Protein 8HWU (pdb70)

Secondary structure (DSSP, 8-state):
--S----TTSEEEEEE-SS--BSS-SS-------EEEEEPPTTEEE-TTS-EEEGGG-

Radius of gyration: 11.94 Å; Cα contacts (8 Å, |Δi|>4): 91; chains: 1; bounding box: 34×22×26 Å

Sequence (58 aa):
GSMIRCPKDKIYKFCGSPCPPSCKDLTPNCIAVCKKGCFCRDGTVDNNHGKCVKKENCGSMIRCPKDKIYKFCGSPCPPSCKDLTPNCIAVCKKGCFCRDGTVDNNHGKCVKKENCGSMIRCPKDKIYKFCGSPCPPSCKDLTPNCIAVCKKGCFCRDGTVDNNHGKCVKKENCGSMIRCPKDKIYKFCGSPCPPSCKDLTPNCIAVCKKGCFCRDGTVDNNHGKCVKKENCGSMIRCPKDKIYKFCGSPCPPSCKDLTPNCIAVCKKGCFCRDGTVDNNHGKCVKKENCGSMIRCPKDKIYKFCGSPCPPSCKDLTPNCIAVCKKGCFCRDGTVDNNHGKCVKKENCGSMIRCPKDKIYKFCGSPCPPSCKDLTPNCIAVCKKGCFCRDGTVDNNHGKCVKKENCGSMIRCPKDKIYKFCGSPCPPSCKDLTPNCIAVCKKGCFCRDGTVDNNHGKCVKKENCGSMIRCPKDKIYKFCGSPCPPSCKDLTPNCIAVCKKGCFCRDGTVDNNHGKCVKKENCGSMIRCPKDKIYKFCGSPCPPSCKDLTPNCIAVCKKGCFCRDGTVDNNHGKCVKKENCGSMIRCPKDKIYKFCGSPCPPSCKDLTPNCIAVCKKGCFCRDGTVDNNHGKCVKKENCGSMIRCPKDKIYKFCGSPCPPSCKDLTPNCIAVCKKGCFCRDGTVDNNHGKCVKKENCGSMIRCPKDKIYKFCGSPCPPSCKDLTPNCIAVCKKGCFCRDGTVDNNHGKCVKKENCGSMIRCPKDKIYKFCGSPCPPSCKDLTPNCIAVCKKGCFCRDGTVDNNHGKCVKKENCGSMIRCPKDKIYKFCGSPCPPSCKDLTPNCIAVCKKGCFCRDGTVDNNHGKCVKKENCGSMIRCPKDKIYKFCGSPCPPSCKDLTPNCIAVCKKGCFCRDGTVDNNHGKCVKKENCGSMIRCPKDKIYKFCGSPCPPSCKDLTPNCIAVCKKGCFCRDGTVDNNHGKCVKKENCGSMIRCPKDKIYKFCGSPCPPSCKDLTPNCIAVCKKGCFCRDGTVDNNHGKCVKKENCGSMIRCPKDKIYKFCGSPCPPSCKDLTPNCIAVCKKGCFCRDGTVDNNHGKCVKKENCGSMIRCPKDKIYKFCGSPCPPSCKDLTPNCIAVCKKGCFCRDGTVDNNHGKCVKKENC

Structure (mmCIF, N/CA/C/O backbone):
data_8HWU
#
_entry.id   8HWU
#
loop_
_atom_site.group_PDB
_atom_site.id
_atom_site.type_symbol
_atom_site.label_atom_id
_atom_site.label_alt_id
_atom_site.label_comp_id
_atom_site.label_asym_id
_atom_site.label_entity_id
_atom_site.label_seq_id
_atom_site.pdbx_PDB_ins_code
_atom_site.Cartn_x
_atom_site.Cartn_y
_atom_site.Cartn_z
_atom_site.occupancy
_atom_site.B_iso_or_equiv
_atom_site.auth_seq_id
_atom_site.auth_comp_id
_atom_site.auth_asym_id
_atom_site.auth_atom_id
_atom_site.pdbx_PDB_model_num
ATOM 1 N N . GLY A 1 1 ? 0.545 9.668 -3.592 1.00 0.00 1 GLY A N 1
ATOM 2 C CA . GLY A 1 1 ? 1.340 9.198 -4.744 1.00 0.00 1 GLY A CA 1
ATOM 3 C C . GLY A 1 1 ? 1.937 7.832 -4.494 1.00 0.00 1 GLY A C 1
ATOM 4 O O . GLY A 1 1 ? 1.586 7.176 -3.512 1.00 0.00 1 GLY A O 1
ATOM 10 N N . SER A 1 2 ? 2.842 7.408 -5.386 1.00 0.00 2 SER A N 1
ATOM 11 C CA . SER A 1 2 ? 3.519 6.106 -5.300 1.00 0.00 2 SER A CA 1
ATOM 12 C C . SER A 1 2 ? 2.550 4.939 -5.548 1.00 0.00 2 SER A C 1
ATOM 13 O O . SER A 1 2 ? 2.615 4.278 -6.584 1.00 0.00 2 SER A O 1
ATOM 21 N N . MET A 1 3 ? 1.650 4.706 -4.611 1.00 0.00 3 MET A N 1
ATOM 22 C CA . MET A 1 3 ? 0.691 3.629 -4.731 1.00 0.00 3 MET A CA 1
ATOM 23 C C . MET A 1 3 ? -0.465 4.050 -5.626 1.00 0.00 3 MET A C 1
ATOM 24 O O . MET A 1 3 ? -1.117 5.067 -5.382 1.00 0.00 3 MET A O 1
ATOM 38 N N . ILE A 1 4 ? -0.704 3.281 -6.669 1.00 0.00 4 ILE A N 1
ATOM 39 C CA . ILE A 1 4 ? -1.781 3.574 -7.594 1.00 0.00 4 ILE A CA 1
ATOM 40 C C . ILE A 1 4 ? -3.123 3.051 -7.064 1.00 0.00 4 ILE A C 1
ATOM 41 O O . ILE A 1 4 ? -3.320 1.841 -6.895 1.00 0.00 4 ILE A O 1
ATOM 57 N N . ARG A 1 5 ? -4.026 3.969 -6.775 1.00 0.00 5 ARG A N 1
ATOM 58 C CA . ARG A 1 5 ? -5.347 3.616 -6.296 1.00 0.00 5 ARG A CA 1
ATOM 59 C C . ARG A 1 5 ? -6.385 4.501 -6.967 1.00 0.00 5 ARG A C 1
ATOM 60 O O . ARG A 1 5 ? -6.368 5.717 -6.814 1.00 0.00 5 ARG A O 1
ATOM 81 N N . CYS A 1 6 ? -7.264 3.884 -7.718 1.00 0.00 6 CYS A N 1
ATOM 82 C CA . CYS A 1 6 ? -8.296 4.597 -8.453 1.00 0.00 6 CYS A CA 1
ATOM 83 C C . CYS A 1 6 ? -9.540 4.799 -7.581 1.00 0.00 6 CYS A C 1
ATOM 84 O O . CYS A 1 6 ? -9.629 4.222 -6.494 1.00 0.00 6 CYS A O 1
ATOM 91 N N . PRO A 1 7 ? -10.492 5.669 -8.023 1.00 0.00 7 PRO A N 1
ATOM 92 C CA . PRO A 1 7 ? -11.763 5.906 -7.326 1.00 0.00 7 PRO A CA 1
ATOM 93 C C . PRO A 1 7 ? -12.424 4.619 -6.814 1.00 0.00 7 PRO A C 1
ATOM 94 O O . PRO A 1 7 ? -12.450 3.596 -7.507 1.00 0.00 7 PRO A O 1
ATOM 105 N N . LYS A 1 8 ? -12.972 4.705 -5.609 1.00 0.00 8 LYS A N 1
ATOM 106 C CA . LYS A 1 8 ? -13.634 3.583 -4.930 1.00 0.00 8 LYS A CA 1
ATOM 107 C C . LYS A 1 8 ? -14.859 3.084 -5.717 1.00 0.00 8 LYS A C 1
ATOM 108 O O . LYS A 1 8 ? -15.345 1.971 -5.500 1.00 0.00 8 LYS A O 1
ATOM 127 N N . ASP A 1 9 ? -15.352 3.915 -6.624 1.00 0.00 9 ASP A N 1
ATOM 128 C CA . ASP A 1 9 ? -16.517 3.566 -7.439 1.00 0.00 9 ASP A CA 1
ATOM 129 C C . ASP A 1 9 ? -16.157 2.525 -8.511 1.00 0.00 9 ASP A C 1
ATOM 130 O O . ASP A 1 9 ? -17.040 1.904 -9.116 1.00 0.00 9 ASP A O 1
ATOM 139 N N . LYS A 1 10 ? -14.864 2.319 -8.723 1.00 0.00 10 LYS A N 1
ATOM 140 C CA . LYS A 1 10 ? -14.390 1.359 -9.710 1.00 0.00 10 LYS A CA 1
ATOM 141 C C . LYS A 1 10 ? -13.571 0.265 -9.033 1.00 0.00 10 LYS A C 1
ATOM 142 O O . LYS A 1 10 ? -13.226 0.380 -7.858 1.00 0.00 10 LYS A O 1
ATOM 161 N N . ILE A 1 11 ? -13.257 -0.785 -9.774 1.00 0.00 11 ILE A N 1
ATOM 162 C CA . ILE A 1 11 ? -12.512 -1.911 -9.224 1.00 0.00 11 ILE A CA 1
ATOM 163 C C . ILE A 1 11 ? -11.203 -2.127 -9.974 1.00 0.00 11 ILE A C 1
ATOM 164 O O . ILE A 1 11 ? -11.000 -1.577 -11.057 1.00 0.00 11 ILE A O 1
ATOM 180 N N . TYR A 1 12 ? -10.324 -2.927 -9.402 1.00 0.00 12 TYR A N 1
ATOM 181 C CA . TYR A 1 12 ? -9.024 -3.189 -9.998 1.00 0.00 12 TYR A CA 1
ATOM 182 C C . TYR A 1 12 ? -8.974 -4.610 -10.563 1.00 0.00 12 TYR A C 1
ATOM 183 O O . TYR A 1 12 ? -9.428 -5.559 -9.921 1.00 0.00 12 TYR A O 1
ATOM 201 N N . LYS A 1 13 ? -8.428 -4.745 -11.761 1.00 0.00 13 LYS A N 1
ATOM 202 C CA . LYS A 1 13 ? -8.305 -6.042 -12.418 1.00 0.00 13 LYS A CA 1
ATOM 203 C C . LYS A 1 13 ? -6.895 -6.226 -12.956 1.00 0.00 13 LYS A C 1
ATOM 204 O O . LYS A 1 13 ? -6.191 -5.250 -13.220 1.00 0.00 13 LYS A O 1
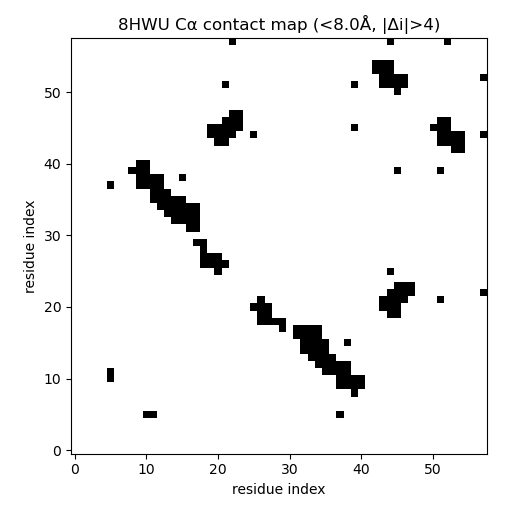ATOM 223 N N . PHE A 1 14 ? -6.485 -7.471 -13.102 1.00 0.00 14 PHE A N 1
ATOM 224 C CA . PHE A 1 14 ? -5.185 -7.787 -13.674 1.00 0.00 14 PHE A CA 1
ATOM 225 C C . PHE A 1 14 ? -5.362 -8.233 -15.111 1.00 0.00 14 PHE A C 1
ATOM 226 O O . PHE A 1 14 ? -4.463 -8.104 -15.938 1.00 0.00 14 PHE A O 1
ATOM 243 N N . CYS A 1 15 ? -6.530 -8.763 -15.395 1.00 0.00 15 CYS A N 1
ATOM 244 C CA . CYS A 1 15 ? -6.889 -9.154 -16.731 1.00 0.00 15 CYS A CA 1
ATOM 245 C C . CYS A 1 15 ? -8.303 -8.708 -17.013 1.00 0.00 15 CYS A C 1
ATOM 246 O O . CYS A 1 15 ? -9.263 -9.249 -16.455 1.00 0.00 15 CYS A O 1
ATOM 253 N N . GLY A 1 16 ? -8.432 -7.720 -17.857 1.00 0.00 16 GLY A N 1
ATOM 254 C CA . GLY A 1 16 ? -9.724 -7.220 -18.200 1.00 0.00 16 GLY A CA 1
ATOM 255 C C . GLY A 1 16 ? -9.820 -6.934 -19.663 1.00 0.00 16 GLY A C 1
ATOM 256 O O . GLY A 1 16 ? -8.793 -6.799 -20.344 1.00 0.00 16 GLY A O 1
ATOM 260 N N . SER A 1 17 ? -11.037 -6.866 -20.153 1.00 0.00 17 SER A N 1
ATOM 261 C CA . SER A 1 17 ? -11.291 -6.609 -21.547 1.00 0.00 17 SER A CA 1
ATOM 262 C C . SER A 1 17 ? -10.932 -5.173 -21.908 1.00 0.00 17 SER A C 1
ATOM 263 O O . SER A 1 17 ? -11.316 -4.235 -21.204 1.00 0.00 17 SER A O 1
ATOM 271 N N . PRO A 1 18 ? -10.190 -4.981 -23.010 1.00 0.00 18 PRO A N 1
ATOM 272 C CA . PRO A 1 18 ? -9.809 -3.649 -23.477 1.00 0.00 18 PRO A CA 1
ATOM 273 C C . PRO A 1 18 ? -11.005 -2.889 -24.039 1.00 0.00 18 PRO A C 1
ATOM 274 O O . PRO A 1 18 ? -10.936 -1.683 -24.275 1.00 0.00 18 PRO A O 1
ATOM 285 N N . CYS A 1 19 ? -12.101 -3.603 -24.240 1.00 0.00 19 CYS A N 1
ATOM 286 C CA . CYS A 1 19 ? -13.311 -3.014 -24.768 1.00 0.00 19 CYS A CA 1
ATOM 287 C C . CYS A 1 19 ? -14.502 -3.331 -23.872 1.00 0.00 19 CYS A C 1
ATOM 288 O O . CYS A 1 19 ? -15.176 -4.344 -24.060 1.00 0.00 19 CYS A O 1
ATOM 295 N N . PRO A 1 20 ? -14.757 -2.496 -22.863 1.00 0.00 20 PRO A N 1
ATOM 296 C CA . PRO A 1 20 ? -15.896 -2.676 -21.979 1.00 0.00 20 PRO A CA 1
ATOM 297 C C . PRO A 1 20 ? -17.173 -2.119 -22.610 1.00 0.00 20 PRO A C 1
ATOM 298 O O . PRO A 1 20 ? -17.105 -1.223 -23.471 1.00 0.00 20 PRO A O 1
ATOM 309 N N . PRO A 1 21 ? -18.352 -2.651 -22.218 1.00 0.00 21 PRO A N 1
ATOM 310 C CA . PRO A 1 21 ? -19.641 -2.167 -22.725 1.00 0.00 21 PRO A CA 1
ATOM 311 C C . PRO A 1 21 ? -19.770 -0.665 -22.525 1.00 0.00 21 PRO A C 1
ATOM 312 O O . PRO A 1 21 ? -19.368 -0.129 -21.488 1.00 0.00 21 PRO A O 1
ATOM 323 N N . SER A 1 22 ? -20.314 0.017 -23.502 1.00 0.00 22 SER A N 1
ATOM 324 C CA . SER A 1 22 ? -20.415 1.447 -23.420 1.00 0.00 22 SER A CA 1
ATOM 325 C C . SER A 1 22 ? -21.645 1.958 -24.133 1.00 0.00 22 SER A C 1
ATOM 326 O O . SER A 1 22 ? -22.299 1.220 -24.863 1.00 0.00 22 SER A O 1
ATOM 334 N N . CYS A 1 23 ? -21.952 3.224 -23.916 1.00 0.00 23 CYS A N 1
ATOM 335 C CA . CYS A 1 23 ? -23.067 3.863 -24.584 1.00 0.00 23 CYS A CA 1
ATOM 336 C C . CYS A 1 23 ? -22.705 4.136 -26.035 1.00 0.00 23 CYS A C 1
ATOM 337 O O . CYS A 1 23 ? -23.574 4.250 -26.896 1.00 0.00 23 CYS A O 1
ATOM 344 N N . LYS A 1 24 ? -21.404 4.230 -26.301 1.00 0.00 24 LYS A N 1
ATOM 345 C CA . LYS A 1 24 ? -20.930 4.454 -27.650 1.00 0.00 24 LYS A CA 1
ATOM 346 C C . LYS A 1 24 ? -21.012 3.146 -28.438 1.00 0.00 24 LYS A C 1
ATOM 347 O O . LYS A 1 24 ? -21.445 3.126 -29.586 1.00 0.00 24 LYS A O 1
ATOM 366 N N . ASP A 1 25 ? -20.611 2.058 -27.794 1.00 0.00 25 ASP A N 1
ATOM 367 C CA . ASP A 1 25 ? -20.641 0.738 -28.393 1.00 0.00 25 ASP A CA 1
ATOM 368 C C . ASP A 1 25 ? -20.945 -0.295 -27.315 1.00 0.00 25 ASP A C 1
ATOM 369 O O . ASP A 1 25 ? -20.147 -0.494 -26.389 1.00 0.00 25 ASP A O 1
ATOM 378 N N . LEU A 1 26 ? -22.097 -0.929 -27.417 1.00 0.00 26 LEU A N 1
ATOM 379 C CA . LEU A 1 26 ? -22.522 -1.908 -26.423 1.00 0.00 26 LEU A CA 1
ATOM 380 C C . LEU A 1 26 ? -21.663 -3.172 -26.460 1.00 0.00 26 LEU A C 1
ATOM 381 O O . LEU A 1 26 ? -21.546 -3.878 -25.459 1.00 0.00 26 LEU A O 1
ATOM 397 N N . THR A 1 27 ? -21.064 -3.457 -27.602 1.00 0.00 27 THR A N 1
ATOM 398 C CA . THR A 1 27 ? -20.214 -4.629 -27.736 1.00 0.00 27 THR A CA 1
ATOM 399 C C . THR A 1 27 ? -19.138 -4.402 -28.797 1.00 0.00 27 THR A C 1
ATOM 400 O O . THR A 1 27 ? -19.324 -4.738 -29.972 1.00 0.00 27 THR A O 1
ATOM 411 N N . PRO A 1 28 ? -18.010 -3.795 -28.408 1.00 0.00 28 PRO A N 1
ATOM 412 C CA . PRO A 1 28 ? -16.915 -3.537 -29.324 1.00 0.00 28 PRO A CA 1
ATOM 413 C C . PRO A 1 28 ? -16.064 -4.783 -29.535 1.00 0.00 28 PRO A C 1
ATOM 414 O O . PRO A 1 28 ? -15.766 -5.516 -28.585 1.00 0.00 28 PRO A O 1
ATOM 425 N N . ASN A 1 29 ? -15.680 -5.025 -30.771 1.00 0.00 29 ASN A N 1
ATOM 426 C CA . ASN A 1 29 ? -14.887 -6.192 -31.099 1.00 0.00 29 ASN A CA 1
ATOM 427 C C . ASN A 1 29 ? -13.399 -5.883 -31.067 1.00 0.00 29 ASN A C 1
ATOM 428 O O . ASN A 1 29 ? -12.926 -4.980 -31.766 1.00 0.00 29 ASN A O 1
ATOM 439 N N . CYS A 1 30 ? -12.676 -6.616 -30.252 1.00 0.00 30 CYS A N 1
ATOM 440 C CA . CYS A 1 30 ? -11.234 -6.480 -30.157 1.00 0.00 30 CYS A CA 1
ATOM 441 C C . CYS A 1 30 ? -10.632 -7.772 -29.639 1.00 0.00 30 CYS A C 1
ATOM 442 O O . CYS A 1 30 ? -11.329 -8.576 -29.010 1.00 0.00 30 CYS A O 1
ATOM 449 N N . ILE A 1 31 ? -9.354 -7.981 -29.906 1.00 0.00 31 ILE A N 1
ATOM 450 C CA . ILE A 1 31 ? -8.677 -9.186 -29.469 1.00 0.00 31 ILE A CA 1
ATOM 451 C C . ILE A 1 31 ? -8.644 -9.267 -27.939 1.00 0.00 31 ILE A C 1
ATOM 452 O O . ILE A 1 31 ? -8.461 -8.257 -27.249 1.00 0.00 31 ILE A O 1
ATOM 468 N N . ALA A 1 32 ? -8.856 -10.460 -27.419 1.00 0.00 32 ALA A N 1
ATOM 469 C CA . ALA A 1 32 ? -8.853 -10.677 -25.993 1.00 0.00 32 ALA A CA 1
ATOM 470 C C . ALA A 1 32 ? -7.440 -10.640 -25.447 1.00 0.00 32 ALA A C 1
ATOM 471 O O . ALA A 1 32 ? -6.643 -11.559 -25.672 1.00 0.00 32 ALA A O 1
ATOM 478 N N . VAL A 1 33 ? -7.126 -9.567 -24.764 1.00 0.00 33 VAL A N 1
ATOM 479 C CA . VAL A 1 33 ? -5.833 -9.398 -24.147 1.00 0.00 33 VAL A CA 1
ATOM 480 C C . VAL A 1 33 ? -6.014 -8.996 -22.689 1.00 0.00 33 VAL A C 1
ATOM 481 O O . VAL A 1 33 ? -6.922 -8.228 -22.357 1.00 0.00 33 VAL A O 1
ATOM 494 N N . CYS A 1 34 ? -5.189 -9.536 -21.823 1.00 0.00 34 CYS A N 1
ATOM 495 C CA . CYS A 1 34 ? -5.280 -9.223 -20.417 1.00 0.00 34 CYS A CA 1
ATOM 496 C C . CYS A 1 34 ? -4.542 -7.947 -20.090 1.00 0.00 34 CYS A C 1
ATOM 497 O O . CYS A 1 34 ? -3.314 -7.912 -20.086 1.00 0.00 34 CYS A O 1
ATOM 504 N N . LYS A 1 35 ? -5.284 -6.892 -19.842 1.00 0.00 35 LYS A N 1
ATOM 505 C CA . LYS A 1 35 ? -4.684 -5.655 -19.409 1.00 0.00 35 LYS A CA 1
ATOM 506 C C . LYS A 1 35 ? -5.012 -5.424 -17.946 1.00 0.00 35 LYS A C 1
ATOM 507 O O . LYS A 1 35 ? -6.086 -5.813 -17.475 1.00 0.00 35 LYS A O 1
ATOM 526 N N . LYS A 1 36 ? -4.095 -4.807 -17.232 1.00 0.00 36 LYS A N 1
ATOM 527 C CA . LYS A 1 36 ? -4.266 -4.586 -15.809 1.00 0.00 36 LYS A CA 1
ATOM 528 C C . LYS A 1 36 ? -4.543 -3.128 -15.525 1.00 0.00 36 LYS A C 1
ATOM 529 O O . LYS A 1 36 ? -4.172 -2.253 -16.307 1.00 0.00 36 LYS A O 1
ATOM 548 N N . GLY A 1 37 ? -5.189 -2.867 -14.415 1.00 0.00 37 GLY A N 1
ATOM 549 C CA . GLY A 1 37 ? -5.512 -1.511 -14.057 1.00 0.00 37 GLY A CA 1
ATOM 550 C C . GLY A 1 37 ? -6.851 -1.416 -13.374 1.00 0.00 37 GLY A C 1
ATOM 551 O O . GLY A 1 37 ? -7.291 -2.369 -12.727 1.00 0.00 37 GLY A O 1
ATOM 555 N N . CYS A 1 38 ? -7.507 -0.289 -13.523 1.00 0.00 38 CYS A N 1
ATOM 556 C CA . CYS A 1 38 ? -8.792 -0.077 -12.889 1.00 0.00 38 CYS A CA 1
ATOM 557 C C . CYS A 1 38 ? -9.899 -0.070 -13.926 1.00 0.00 38 CYS A C 1
ATOM 558 O O . CYS A 1 38 ? -9.818 0.634 -14.932 1.00 0.00 38 CYS A O 1
ATOM 565 N N . PHE A 1 39 ? -10.934 -0.841 -13.675 1.00 0.00 39 PHE A N 1
ATOM 566 C CA . PHE A 1 39 ? -12.030 -0.974 -14.611 1.00 0.00 39 PHE A CA 1
ATOM 567 C C . PHE A 1 39 ? -13.352 -0.770 -13.905 1.00 0.00 39 PHE A C 1
ATOM 568 O O . PHE A 1 39 ? -13.419 -0.775 -12.673 1.00 0.00 39 PHE A O 1
ATOM 585 N N . CYS A 1 40 ? -14.394 -0.576 -14.674 1.00 0.00 40 CYS A N 1
ATOM 586 C CA . CYS A 1 40 ? -15.712 -0.375 -14.120 1.00 0.00 40 CYS A CA 1
ATOM 587 C C . CYS A 1 40 ? -16.327 -1.707 -13.719 1.00 0.00 40 CYS A C 1
ATOM 588 O O . CYS A 1 40 ? -15.892 -2.767 -14.181 1.00 0.00 40 CYS A O 1
ATOM 595 N N . ARG A 1 41 ? -17.317 -1.652 -12.852 1.00 0.00 41 ARG A N 1
ATOM 596 C CA . ARG A 1 41 ? -17.982 -2.849 -12.363 1.00 0.00 41 ARG A CA 1
ATOM 597 C C . ARG A 1 41 ? -18.832 -3.488 -13.450 1.00 0.00 41 ARG A C 1
ATOM 598 O O . ARG A 1 41 ? -19.222 -2.832 -14.419 1.00 0.00 41 ARG A O 1
ATOM 619 N N . ASP A 1 42 ? -19.123 -4.761 -13.287 1.00 0.00 42 ASP A N 1
ATOM 620 C CA . ASP A 1 42 ? -19.931 -5.480 -14.254 1.00 0.00 42 ASP A CA 1
ATOM 621 C C . ASP A 1 42 ? -21.367 -4.984 -14.221 1.00 0.00 42 ASP A C 1
ATOM 622 O O . ASP A 1 42 ? -21.959 -4.827 -13.148 1.00 0.00 42 ASP A O 1
ATOM 631 N N . GLY A 1 43 ? -21.915 -4.720 -15.388 1.00 0.00 43 GLY A N 1
ATOM 632 C CA . GLY A 1 43 ? -23.273 -4.247 -15.472 1.00 0.00 43 GLY A CA 1
ATOM 633 C C . GLY A 1 43 ? -23.349 -2.757 -15.707 1.00 0.00 43 GLY A C 1
ATOM 634 O O . GLY A 1 43 ? -24.443 -2.179 -15.732 1.00 0.00 43 GLY A O 1
ATOM 638 N N . THR A 1 44 ? -22.197 -2.128 -15.866 1.00 0.00 44 THR A N 1
ATOM 639 C CA . THR A 1 44 ? -22.150 -0.705 -16.122 1.00 0.00 44 THR A CA 1
ATOM 640 C C . THR A 1 44 ? -21.597 -0.434 -17.514 1.00 0.00 44 THR A C 1
ATOM 641 O O . THR A 1 44 ? -20.824 -1.232 -18.052 1.00 0.00 44 THR A O 1
ATOM 652 N N . VAL A 1 45 ? -22.008 0.671 -18.096 1.00 0.00 45 VAL A N 1
ATOM 653 C CA . VAL A 1 45 ? -21.564 1.049 -19.416 1.00 0.00 45 VAL A CA 1
ATOM 654 C C . VAL A 1 45 ? -20.762 2.342 -19.372 1.00 0.00 45 VAL A C 1
ATOM 655 O O . VAL A 1 45 ? -21.124 3.297 -18.674 1.00 0.00 45 VAL A O 1
ATOM 668 N N . ASP A 1 46 ? -19.670 2.355 -20.100 1.00 0.00 46 ASP A N 1
ATOM 669 C CA . ASP A 1 46 ? -18.794 3.517 -20.184 1.00 0.00 46 ASP A CA 1
ATOM 670 C C . ASP A 1 46 ? -19.384 4.567 -21.122 1.00 0.00 46 ASP A C 1
ATOM 671 O O . ASP A 1 46 ? -19.700 4.275 -22.275 1.00 0.00 46 ASP A O 1
ATOM 680 N N . ASN A 1 47 ? -19.558 5.773 -20.635 1.00 0.00 47 ASN A N 1
ATOM 681 C CA . ASN A 1 47 ? -20.090 6.829 -21.475 1.00 0.00 47 ASN A CA 1
ATOM 682 C C . ASN A 1 47 ? -18.967 7.689 -22.028 1.00 0.00 47 ASN A C 1
ATOM 683 O O . ASN A 1 47 ? -17.827 7.608 -21.568 1.00 0.00 47 ASN A O 1
ATOM 694 N N . ASN A 1 48 ? -19.296 8.526 -22.992 1.00 0.00 48 ASN A N 1
ATOM 695 C CA . ASN A 1 48 ? -18.310 9.373 -23.674 1.00 0.00 48 ASN A CA 1
ATOM 696 C C . ASN A 1 48 ? -17.817 10.524 -22.800 1.00 0.00 48 ASN A C 1
ATOM 697 O O . ASN A 1 48 ? -17.146 11.431 -23.282 1.00 0.00 48 ASN A O 1
ATOM 708 N N . HIS A 1 49 ? -18.150 10.489 -21.525 1.00 0.00 49 HIS A N 1
ATOM 709 C CA . HIS A 1 49 ? -17.701 11.513 -20.597 1.00 0.00 49 HIS A CA 1
ATOM 710 C C . HIS A 1 49 ? -16.530 11.009 -19.772 1.00 0.00 49 HIS A C 1
ATOM 711 O O . HIS A 1 49 ? -15.847 11.784 -19.111 1.00 0.00 49 HIS A O 1
ATOM 725 N N . GLY A 1 50 ? -16.297 9.705 -19.821 1.00 0.00 50 GLY A N 1
ATOM 726 C CA . GLY A 1 50 ? -15.190 9.123 -19.087 1.00 0.00 50 GLY A CA 1
ATOM 727 C C . GLY A 1 50 ? -15.621 8.508 -17.771 1.00 0.00 50 GLY A C 1
ATOM 728 O O . GLY A 1 50 ? -14.819 8.387 -16.838 1.00 0.00 50 GLY A O 1
ATOM 732 N N . LYS A 1 51 ? -16.880 8.124 -17.688 1.00 0.00 51 LYS A N 1
ATOM 733 C CA . LYS A 1 51 ? -17.411 7.507 -16.488 1.00 0.00 51 LYS A CA 1
ATOM 734 C C . LYS A 1 51 ? -18.361 6.382 -16.864 1.00 0.00 51 LYS A C 1
ATOM 735 O O . LYS A 1 51 ? -18.899 6.362 -17.969 1.00 0.00 51 LYS A O 1
ATOM 754 N N . CYS A 1 52 ? -18.560 5.451 -15.962 1.00 0.00 52 CYS A N 1
ATOM 755 C CA . CYS A 1 52 ? -19.450 4.338 -16.223 1.00 0.00 52 CYS A CA 1
ATOM 756 C C . CYS A 1 52 ? -20.727 4.468 -15.418 1.00 0.00 52 CYS A C 1
ATOM 757 O O . CYS A 1 52 ? -20.692 4.720 -14.210 1.00 0.00 52 CYS A O 1
ATOM 764 N N . VAL A 1 53 ? -21.844 4.320 -16.089 1.00 0.00 53 VAL A N 1
ATOM 765 C CA . VAL A 1 53 ? -23.145 4.388 -15.451 1.00 0.00 53 VAL A CA 1
ATOM 766 C C . VAL A 1 53 ? -23.849 3.055 -15.604 1.00 0.00 53 VAL A C 1
ATOM 767 O O . VAL A 1 53 ? -23.374 2.190 -16.330 1.00 0.00 53 VAL A O 1
ATOM 780 N N . LYS A 1 54 ? -24.960 2.879 -14.922 1.00 0.00 54 LYS A N 1
ATOM 781 C CA . LYS A 1 54 ? -25.710 1.639 -15.028 1.00 0.00 54 LYS A CA 1
ATOM 782 C C . LYS A 1 54 ? -26.247 1.476 -16.449 1.00 0.00 54 LYS A C 1
ATOM 783 O O . LYS A 1 54 ? -26.633 2.458 -17.088 1.00 0.00 54 LYS A O 1
ATOM 802 N N . LYS A 1 55 ? -26.263 0.242 -16.940 1.00 0.00 55 LYS A N 1
ATOM 803 C CA . LYS A 1 55 ? -26.678 -0.040 -18.316 1.00 0.00 55 LYS A CA 1
ATOM 804 C C . LYS A 1 55 ? -28.080 0.503 -18.624 1.00 0.00 55 LYS A C 1
ATOM 805 O O . LYS A 1 55 ? -28.322 1.026 -19.705 1.00 0.00 55 LYS A O 1
ATOM 824 N N . GLU A 1 56 ? -28.987 0.393 -17.668 1.00 0.00 56 GLU A N 1
ATOM 825 C CA . GLU A 1 56 ? -30.354 0.868 -17.854 1.00 0.00 56 GLU A CA 1
ATOM 826 C C . GLU A 1 56 ? -30.485 2.359 -17.558 1.00 0.00 56 GLU A C 1
ATOM 827 O O . GLU A 1 56 ? -31.566 2.932 -17.688 1.00 0.00 56 GLU A O 1
ATOM 839 N N . ASN A 1 57 ? -29.391 2.982 -17.161 1.00 0.00 57 ASN A N 1
ATOM 840 C CA . ASN A 1 57 ? -29.397 4.411 -16.873 1.00 0.00 57 ASN A CA 1
ATOM 841 C C . ASN A 1 57 ? -28.988 5.190 -18.101 1.00 0.00 57 ASN A C 1
ATOM 842 O O . ASN A 1 57 ? -29.212 6.397 -18.190 1.00 0.00 57 ASN A O 1
ATOM 853 N N . CYS A 1 58 ? -28.374 4.504 -19.040 1.00 0.00 58 CYS A N 1
ATOM 854 C CA . CYS A 1 58 ? -27.950 5.124 -20.269 1.00 0.00 58 CYS A CA 1
ATOM 855 C C . CYS A 1 58 ? -29.014 4.934 -21.335 1.00 0.00 58 CYS A C 1
ATOM 856 O O . CYS A 1 58 ? -29.730 5.910 -21.642 1.00 0.00 58 CYS A O 1
ATOM 864 N N . GLY A 1 1 ? 0.828 7.286 -16.074 1.00 0.00 1 GLY A N 2
ATOM 865 C CA . GLY A 1 1 ? -0.322 7.567 -15.195 1.00 0.00 1 GLY A CA 2
ATOM 866 C C . GLY A 1 1 ? -0.086 7.075 -13.787 1.00 0.00 1 GLY A C 2
ATOM 867 O O . GLY A 1 1 ? 0.287 5.919 -13.582 1.00 0.00 1 GLY A O 2
ATOM 873 N N . SER A 1 2 ? -0.286 7.948 -12.818 1.00 0.00 2 SER A N 2
ATOM 874 C CA . SER A 1 2 ? -0.090 7.598 -11.425 1.00 0.00 2 SER A CA 2
ATOM 875 C C . SER A 1 2 ? -1.353 6.953 -10.854 1.00 0.00 2 SER A C 2
ATOM 876 O O . SER A 1 2 ? -2.368 6.851 -11.548 1.00 0.00 2 SER A O 2
ATOM 884 N N . MET A 1 3 ? -1.280 6.534 -9.586 1.00 0.00 3 MET A N 2
ATOM 885 C CA . MET A 1 3 ? -2.395 5.882 -8.894 1.00 0.00 3 MET A CA 2
ATOM 886 C C . MET A 1 3 ? -2.691 4.505 -9.473 1.00 0.00 3 MET A C 2
ATOM 887 O O . MET A 1 3 ? -3.517 4.358 -10.374 1.00 0.00 3 MET A O 2
ATOM 901 N N . ILE A 1 4 ? -1.999 3.494 -8.961 1.00 0.00 4 ILE A N 2
ATOM 902 C CA . ILE A 1 4 ? -2.228 2.123 -9.397 1.00 0.00 4 ILE A CA 2
ATOM 903 C C . ILE A 1 4 ? -3.469 1.573 -8.688 1.00 0.00 4 ILE A C 2
ATOM 904 O O . ILE A 1 4 ? -4.046 0.557 -9.084 1.00 0.00 4 ILE A O 2
ATOM 920 N N . ARG A 1 5 ? -3.872 2.269 -7.641 1.00 0.00 5 ARG A N 2
ATOM 921 C CA . ARG A 1 5 ? -5.064 1.928 -6.902 1.00 0.00 5 ARG A CA 2
ATOM 922 C C . ARG A 1 5 ? -6.163 2.918 -7.236 1.00 0.00 5 ARG A C 2
ATOM 923 O O . ARG A 1 5 ? -5.948 4.135 -7.196 1.00 0.00 5 ARG A O 2
ATOM 944 N N . CYS A 1 6 ? -7.323 2.410 -7.568 1.00 0.00 6 CYS A N 2
ATOM 945 C CA . CYS A 1 6 ? -8.433 3.255 -7.953 1.00 0.00 6 CYS A CA 2
ATOM 946 C C . CYS A 1 6 ? -9.550 3.205 -6.919 1.00 0.00 6 CYS A C 2
ATOM 947 O O . CYS A 1 6 ? -9.637 2.251 -6.136 1.00 0.00 6 CYS A O 2
ATOM 954 N N . PRO A 1 7 ? -10.413 4.248 -6.889 1.00 0.00 7 PRO A N 2
ATOM 955 C CA . PRO A 1 7 ? -11.551 4.318 -5.966 1.00 0.00 7 PRO A CA 2
ATOM 956 C C . PRO A 1 7 ? -12.451 3.088 -6.065 1.00 0.00 7 PRO A C 2
ATOM 957 O O . PRO A 1 7 ? -12.494 2.416 -7.101 1.00 0.00 7 PRO A O 2
ATOM 968 N N . LYS A 1 8 ? -13.180 2.817 -4.994 1.00 0.00 8 LYS A N 2
ATOM 969 C CA . LYS A 1 8 ? -14.072 1.664 -4.921 1.00 0.00 8 LYS A CA 2
ATOM 970 C C . LYS A 1 8 ? -15.243 1.810 -5.901 1.00 0.00 8 LYS A C 2
ATOM 971 O O . LYS A 1 8 ? -15.976 0.856 -6.156 1.00 0.00 8 LYS A O 2
ATOM 990 N N . ASP A 1 9 ? -15.400 3.008 -6.457 1.00 0.00 9 ASP A N 2
ATOM 991 C CA . ASP A 1 9 ? -16.448 3.270 -7.445 1.00 0.00 9 ASP A CA 2
ATOM 992 C C . ASP A 1 9 ? -16.131 2.531 -8.749 1.00 0.00 9 ASP A C 2
ATOM 993 O O . ASP A 1 9 ? -16.997 2.332 -9.600 1.00 0.00 9 ASP A O 2
ATOM 1002 N N . LYS A 1 10 ? -14.880 2.110 -8.875 1.00 0.00 10 LYS A N 2
ATOM 1003 C CA . LYS A 1 10 ? -14.426 1.319 -10.004 1.00 0.00 10 LYS A CA 2
ATOM 1004 C C . LYS A 1 10 ? -13.823 0.027 -9.489 1.00 0.00 10 LYS A C 2
ATOM 1005 O O . LYS A 1 10 ? -13.644 -0.141 -8.281 1.00 0.00 10 LYS A O 2
ATOM 1024 N N . ILE A 1 11 ? -13.498 -0.873 -10.384 1.00 0.00 11 ILE A N 2
ATOM 1025 C CA . ILE A 1 11 ? -12.905 -2.134 -9.993 1.00 0.00 11 ILE A CA 2
ATOM 1026 C C . ILE A 1 11 ? -11.535 -2.293 -10.624 1.00 0.00 11 ILE A C 2
ATOM 1027 O O . ILE A 1 11 ? -11.310 -1.860 -11.755 1.00 0.00 11 ILE A O 2
ATOM 1043 N N . TYR A 1 12 ? -10.623 -2.886 -9.894 1.00 0.00 12 TYR A N 2
ATOM 1044 C CA . TYR A 1 12 ? -9.281 -3.099 -10.387 1.00 0.00 12 TYR A CA 2
ATOM 1045 C C . TYR A 1 12 ? -9.151 -4.508 -10.935 1.00 0.00 12 TYR A C 2
ATOM 1046 O O . TYR A 1 12 ? -9.615 -5.467 -10.317 1.00 0.00 12 TYR A O 2
ATOM 1064 N N . LYS A 1 13 ? -8.536 -4.633 -12.086 1.00 0.00 13 LYS A N 2
ATOM 1065 C CA . LYS A 1 13 ? -8.371 -5.921 -12.720 1.00 0.00 13 LYS A CA 2
ATOM 1066 C C . LYS A 1 13 ? -6.958 -6.109 -13.226 1.00 0.00 13 LYS A C 2
ATOM 1067 O O . LYS A 1 13 ? -6.322 -5.166 -13.695 1.00 0.00 13 LYS A O 2
ATOM 1086 N N . PHE A 1 14 ? -6.467 -7.321 -13.109 1.00 0.00 14 PHE A N 2
ATOM 1087 C CA . PHE A 1 14 ? -5.173 -7.670 -13.644 1.00 0.00 14 PHE A CA 2
ATOM 1088 C C . PHE A 1 14 ? -5.376 -8.236 -15.045 1.00 0.00 14 PHE A C 2
ATOM 1089 O O . PHE A 1 14 ? -4.447 -8.332 -15.850 1.00 0.00 14 PHE A O 2
ATOM 1106 N N . CYS A 1 15 ? -6.612 -8.616 -15.310 1.00 0.00 15 CYS A N 2
ATOM 1107 C CA . CYS A 1 15 ? -7.033 -9.083 -16.608 1.00 0.00 15 CYS A CA 2
ATOM 1108 C C . CYS A 1 15 ? -8.404 -8.512 -16.911 1.00 0.00 15 CYS A C 2
ATOM 1109 O O . CYS A 1 15 ? -9.401 -8.897 -16.292 1.00 0.00 15 CYS A O 2
ATOM 1116 N N . GLY A 1 16 ? -8.450 -7.586 -17.838 1.00 0.00 16 GLY A N 2
ATOM 1117 C CA . GLY A 1 16 ? -9.695 -6.980 -18.210 1.00 0.00 16 GLY A CA 2
ATOM 1118 C C . GLY A 1 16 ? -9.790 -6.787 -19.695 1.00 0.00 16 GLY A C 2
ATOM 1119 O O . GLY A 1 16 ? -8.783 -6.896 -20.403 1.00 0.00 16 GLY A O 2
ATOM 1123 N N . SER A 1 17 ? -10.988 -6.505 -20.165 1.00 0.00 17 SER A N 2
ATOM 1124 C CA . SER A 1 17 ? -11.247 -6.316 -21.578 1.00 0.00 17 SER A CA 2
ATOM 1125 C C . SER A 1 17 ? -10.609 -5.022 -22.088 1.00 0.00 17 SER A C 2
ATOM 1126 O O . SER A 1 17 ? -10.872 -3.944 -21.548 1.00 0.00 17 SER A O 2
ATOM 1134 N N . PRO A 1 18 ? -9.755 -5.113 -23.132 1.00 0.00 18 PRO A N 2
ATOM 1135 C CA . PRO A 1 18 ? -9.120 -3.937 -23.739 1.00 0.00 18 PRO A CA 2
ATOM 1136 C C . PRO A 1 18 ? -10.159 -2.939 -24.229 1.00 0.00 18 PRO A C 2
ATOM 1137 O O . PRO A 1 18 ? -9.961 -1.726 -24.156 1.00 0.00 18 PRO A O 2
ATOM 1148 N N . CYS A 1 19 ? -11.270 -3.462 -24.717 1.00 0.00 19 CYS A N 2
ATOM 1149 C CA . CYS A 1 19 ? -12.362 -2.637 -25.189 1.00 0.00 19 CYS A CA 2
ATOM 1150 C C . CYS A 1 19 ? -13.559 -2.776 -24.248 1.00 0.00 19 CYS A C 2
ATOM 1151 O O . CYS A 1 19 ? -14.340 -3.722 -24.369 1.00 0.00 19 CYS A O 2
ATOM 1158 N N . PRO A 1 20 ? -13.700 -1.863 -23.274 1.00 0.00 20 PRO A N 2
ATOM 1159 C CA . PRO A 1 20 ? -14.811 -1.892 -22.324 1.00 0.00 20 PRO A CA 2
ATOM 1160 C C . PRO A 1 20 ? -16.130 -1.512 -22.993 1.00 0.00 20 PRO A C 2
ATOM 1161 O O . PRO A 1 20 ? -16.146 -0.711 -23.934 1.00 0.00 20 PRO A O 2
ATOM 1172 N N . PRO A 1 21 ? -17.250 -2.090 -22.527 1.00 0.00 21 PRO A N 2
ATOM 1173 C CA . PRO A 1 21 ? -18.576 -1.795 -23.078 1.00 0.00 21 PRO A CA 2
ATOM 1174 C C . PRO A 1 21 ? -18.956 -0.331 -22.885 1.00 0.00 21 PRO A C 2
ATOM 1175 O O . PRO A 1 21 ? -18.696 0.262 -21.829 1.00 0.00 21 PRO A O 2
ATOM 1186 N N . SER A 1 22 ? -19.567 0.245 -23.893 1.00 0.00 22 SER A N 2
ATOM 1187 C CA . SER A 1 22 ? -19.948 1.633 -23.850 1.00 0.00 22 SER A CA 2
ATOM 1188 C C . SER A 1 22 ? -21.429 1.786 -24.149 1.00 0.00 22 SER A C 2
ATOM 1189 O O . SER A 1 22 ? -22.133 0.799 -24.371 1.00 0.00 22 SER A O 2
ATOM 1197 N N . CYS A 1 23 ? -21.897 3.021 -24.153 1.00 0.00 23 CYS A N 2
ATOM 1198 C CA . CYS A 1 23 ? -23.280 3.308 -24.489 1.00 0.00 23 CYS A CA 2
ATOM 1199 C C . CYS A 1 23 ? -23.465 3.277 -26.000 1.00 0.00 23 CYS A C 2
ATOM 1200 O O . CYS A 1 23 ? -24.584 3.266 -26.503 1.00 0.00 23 CYS A O 2
ATOM 1207 N N . LYS A 1 24 ? -22.353 3.266 -26.718 1.00 0.00 24 LYS A N 2
ATOM 1208 C CA . LYS A 1 24 ? -22.377 3.217 -28.163 1.00 0.00 24 LYS A CA 2
ATOM 1209 C C . LYS A 1 24 ? -22.282 1.774 -28.626 1.00 0.00 24 LYS A C 2
ATOM 1210 O O . LYS A 1 24 ? -23.006 1.345 -29.522 1.00 0.00 24 LYS A O 2
ATOM 1229 N N . ASP A 1 25 ? -21.387 1.031 -28.006 1.00 0.00 25 ASP A N 2
ATOM 1230 C CA . ASP A 1 25 ? -21.206 -0.367 -28.331 1.00 0.00 25 ASP A CA 2
ATOM 1231 C C . ASP A 1 25 ? -21.104 -1.181 -27.055 1.00 0.00 25 ASP A C 2
ATOM 1232 O O . ASP A 1 25 ? -20.148 -1.038 -26.284 1.00 0.00 25 ASP A O 2
ATOM 1241 N N . LEU A 1 26 ? -22.092 -2.023 -26.826 1.00 0.00 26 LEU A N 2
ATOM 1242 C CA . LEU A 1 26 ? -22.151 -2.834 -25.619 1.00 0.00 26 LEU A CA 2
ATOM 1243 C C . LEU A 1 26 ? -21.106 -3.949 -25.619 1.00 0.00 26 LEU A C 2
ATOM 1244 O O . LEU A 1 26 ? -20.821 -4.534 -24.571 1.00 0.00 26 LEU A O 2
ATOM 1260 N N . THR A 1 27 ? -20.545 -4.253 -26.780 1.00 0.00 27 THR A N 2
ATOM 1261 C CA . THR A 1 27 ? -19.530 -5.296 -26.888 1.00 0.00 27 THR A CA 2
ATOM 1262 C C . THR A 1 27 ? -18.649 -5.075 -28.124 1.00 0.00 27 THR A C 2
ATOM 1263 O O . THR A 1 27 ? -18.947 -5.584 -29.209 1.00 0.00 27 THR A O 2
ATOM 1274 N N . PRO A 1 28 ? -17.576 -4.286 -27.989 1.00 0.00 28 PRO A N 2
ATOM 1275 C CA . PRO A 1 28 ? -16.654 -4.030 -29.092 1.00 0.00 28 PRO A CA 2
ATOM 1276 C C . PRO A 1 28 ? -15.860 -5.285 -29.447 1.00 0.00 28 PRO A C 2
ATOM 1277 O O . PRO A 1 28 ? -15.427 -6.028 -28.565 1.00 0.00 28 PRO A O 2
ATOM 1288 N N . ASN A 1 29 ? -15.671 -5.518 -30.731 1.00 0.00 29 ASN A N 2
ATOM 1289 C CA . ASN A 1 29 ? -14.965 -6.705 -31.184 1.00 0.00 29 ASN A CA 2
ATOM 1290 C C . ASN A 1 29 ? -13.473 -6.438 -31.318 1.00 0.00 29 ASN A C 2
ATOM 1291 O O . ASN A 1 29 ? -13.034 -5.727 -32.223 1.00 0.00 29 ASN A O 2
ATOM 1302 N N . CYS A 1 30 ? -12.708 -6.994 -30.410 1.00 0.00 30 CYS A N 2
ATOM 1303 C CA . CYS A 1 30 ? -11.268 -6.854 -30.430 1.00 0.00 30 CYS A CA 2
ATOM 1304 C C . CYS A 1 30 ? -10.632 -8.022 -29.705 1.00 0.00 30 CYS A C 2
ATOM 1305 O O . CYS A 1 30 ? -11.326 -8.784 -29.026 1.00 0.00 30 CYS A O 2
ATOM 1312 N N . ILE A 1 31 ? -9.329 -8.184 -29.869 1.00 0.00 31 ILE A N 2
ATOM 1313 C CA . ILE A 1 31 ? -8.604 -9.241 -29.188 1.00 0.00 31 ILE A CA 2
ATOM 1314 C C . ILE A 1 31 ? -8.626 -9.023 -27.675 1.00 0.00 31 ILE A C 2
ATOM 1315 O O . ILE A 1 31 ? -8.103 -8.028 -27.166 1.00 0.00 31 ILE A O 2
ATOM 1331 N N . ALA A 1 32 ? -9.255 -9.939 -26.970 1.00 0.00 32 ALA A N 2
ATOM 1332 C CA . ALA A 1 32 ? -9.362 -9.845 -25.533 1.00 0.00 32 ALA A CA 2
ATOM 1333 C C . ALA A 1 32 ? -8.068 -10.266 -24.860 1.00 0.00 32 ALA A C 2
ATOM 1334 O O . ALA A 1 32 ? -7.856 -11.440 -24.562 1.00 0.00 32 ALA A O 2
ATOM 1341 N N . VAL A 1 33 ? -7.194 -9.311 -24.666 1.00 0.00 33 VAL A N 2
ATOM 1342 C CA . VAL A 1 33 ? -5.938 -9.546 -23.995 1.00 0.00 33 VAL A CA 2
ATOM 1343 C C . VAL A 1 33 ? -6.046 -9.064 -22.560 1.00 0.00 33 VAL A C 2
ATOM 1344 O O . VAL A 1 33 ? -6.631 -8.014 -22.302 1.00 0.00 33 VAL A O 2
ATOM 1357 N N . CYS A 1 34 ? -5.508 -9.831 -21.631 1.00 0.00 34 CYS A N 2
ATOM 1358 C CA . CYS A 1 34 ? -5.566 -9.457 -20.235 1.00 0.00 34 CYS A CA 2
ATOM 1359 C C . CYS A 1 34 ? -4.682 -8.261 -19.962 1.00 0.00 34 CYS A C 2
ATOM 1360 O O . CYS A 1 34 ? -3.453 -8.370 -19.946 1.00 0.00 34 CYS A O 2
ATOM 1367 N N . LYS A 1 35 ? -5.303 -7.119 -19.771 1.00 0.00 35 LYS A N 2
ATOM 1368 C CA . LYS A 1 35 ? -4.578 -5.920 -19.435 1.00 0.00 35 LYS A CA 2
ATOM 1369 C C . LYS A 1 35 ? -4.799 -5.575 -17.977 1.00 0.00 35 LYS A C 2
ATOM 1370 O O . LYS A 1 35 ? -5.881 -5.816 -17.433 1.00 0.00 35 LYS A O 2
ATOM 1389 N N . LYS A 1 36 ? -3.784 -5.031 -17.344 1.00 0.00 36 LYS A N 2
ATOM 1390 C CA . LYS A 1 36 ? -3.879 -4.649 -15.950 1.00 0.00 36 LYS A CA 2
ATOM 1391 C C . LYS A 1 36 ? -4.276 -3.185 -15.826 1.00 0.00 36 LYS A C 2
ATOM 1392 O O . LYS A 1 36 ? -3.773 -2.329 -16.564 1.00 0.00 36 LYS A O 2
ATOM 1411 N N . GLY A 1 37 ? -5.181 -2.906 -14.911 1.00 0.00 37 GLY A N 2
ATOM 1412 C CA . GLY A 1 37 ? -5.645 -1.549 -14.717 1.00 0.00 37 GLY A CA 2
ATOM 1413 C C . GLY A 1 37 ? -7.002 -1.500 -14.050 1.00 0.00 37 GLY A C 2
ATOM 1414 O O . GLY A 1 37 ? -7.455 -2.490 -13.475 1.00 0.00 37 GLY A O 2
ATOM 1418 N N . CYS A 1 38 ? -7.653 -0.361 -14.127 1.00 0.00 38 CYS A N 2
ATOM 1419 C CA . CYS A 1 38 ? -8.955 -0.188 -13.510 1.00 0.00 38 CYS A CA 2
ATOM 1420 C C . CYS A 1 38 ? -10.052 -0.123 -14.565 1.00 0.00 38 CYS A C 2
ATOM 1421 O O . CYS A 1 38 ? -9.844 0.407 -15.664 1.00 0.00 38 CYS A O 2
ATOM 1428 N N . PHE A 1 39 ? -11.212 -0.671 -14.232 1.00 0.00 39 PHE A N 2
ATOM 1429 C CA . PHE A 1 39 ? -12.346 -0.708 -15.140 1.00 0.00 39 PHE A CA 2
ATOM 1430 C C . PHE A 1 39 ? -13.627 -0.336 -14.419 1.00 0.00 39 PHE A C 2
ATOM 1431 O O . PHE A 1 39 ? -13.667 -0.283 -13.185 1.00 0.00 39 PHE A O 2
ATOM 1448 N N . CYS A 1 40 ? -14.664 -0.065 -15.194 1.00 0.00 40 CYS A N 2
ATOM 1449 C CA . CYS A 1 40 ? -15.969 0.272 -14.652 1.00 0.00 40 CYS A CA 2
ATOM 1450 C C . CYS A 1 40 ? -16.560 -0.911 -13.893 1.00 0.00 40 CYS A C 2
ATOM 1451 O O . CYS A 1 40 ? -16.269 -2.070 -14.206 1.00 0.00 40 CYS A O 2
ATOM 1458 N N . ARG A 1 41 ? -17.383 -0.612 -12.902 1.00 0.00 41 ARG A N 2
ATOM 1459 C CA . ARG A 1 41 ? -18.035 -1.631 -12.093 1.00 0.00 41 ARG A CA 2
ATOM 1460 C C . ARG A 1 41 ? -18.964 -2.490 -12.964 1.00 0.00 41 ARG A C 2
ATOM 1461 O O . ARG A 1 41 ? -19.469 -2.025 -13.992 1.00 0.00 41 ARG A O 2
ATOM 1482 N N . ASP A 1 42 ? -19.175 -3.736 -12.564 1.00 0.00 42 ASP A N 2
ATOM 1483 C CA . ASP A 1 42 ? -20.020 -4.647 -13.328 1.00 0.00 42 ASP A CA 2
ATOM 1484 C C . ASP A 1 42 ? -21.441 -4.089 -13.463 1.00 0.00 42 ASP A C 2
ATOM 1485 O O . ASP A 1 42 ? -22.076 -3.704 -12.473 1.00 0.00 42 ASP A O 2
ATOM 1494 N N . GLY A 1 43 ? -21.917 -4.020 -14.689 1.00 0.00 43 GLY A N 2
ATOM 1495 C CA . GLY A 1 43 ? -23.240 -3.490 -14.943 1.00 0.00 43 GLY A CA 2
ATOM 1496 C C . GLY A 1 43 ? -23.202 -2.057 -15.440 1.00 0.00 43 GLY A C 2
ATOM 1497 O O . GLY A 1 43 ? -24.215 -1.523 -15.900 1.00 0.00 43 GLY A O 2
ATOM 1501 N N . THR A 1 44 ? -22.036 -1.433 -15.370 1.00 0.00 44 THR A N 2
ATOM 1502 C CA . THR A 1 44 ? -21.904 -0.062 -15.813 1.00 0.00 44 THR A CA 2
ATOM 1503 C C . THR A 1 44 ? -21.086 0.011 -17.095 1.00 0.00 44 THR A C 2
ATOM 1504 O O . THR A 1 44 ? -20.149 -0.775 -17.299 1.00 0.00 44 THR A O 2
ATOM 1515 N N . VAL A 1 45 ? -21.456 0.932 -17.960 1.00 0.00 45 VAL A N 2
ATOM 1516 C CA . VAL A 1 45 ? -20.785 1.110 -19.228 1.00 0.00 45 VAL A CA 2
ATOM 1517 C C . VAL A 1 45 ? -20.132 2.483 -19.309 1.00 0.00 45 VAL A C 2
ATOM 1518 O O . VAL A 1 45 ? -20.501 3.407 -18.563 1.00 0.00 45 VAL A O 2
ATOM 1531 N N . ASP A 1 46 ? -19.173 2.612 -20.205 1.00 0.00 46 ASP A N 2
ATOM 1532 C CA . ASP A 1 46 ? -18.448 3.860 -20.393 1.00 0.00 46 ASP A CA 2
ATOM 1533 C C . ASP A 1 46 ? -19.172 4.764 -21.384 1.00 0.00 46 ASP A C 2
ATOM 1534 O O . ASP A 1 46 ? -19.340 4.420 -22.553 1.00 0.00 46 ASP A O 2
ATOM 1543 N N . ASN A 1 47 ? -19.624 5.900 -20.904 1.00 0.00 47 ASN A N 2
ATOM 1544 C CA . ASN A 1 47 ? -20.319 6.865 -21.746 1.00 0.00 47 ASN A CA 2
ATOM 1545 C C . ASN A 1 47 ? -19.384 7.994 -22.151 1.00 0.00 47 ASN A C 2
ATOM 1546 O O . ASN A 1 47 ? -18.245 8.064 -21.682 1.00 0.00 47 ASN A O 2
ATOM 1557 N N . ASN A 1 48 ? -19.874 8.896 -22.991 1.00 0.00 48 ASN A N 2
ATOM 1558 C CA . ASN A 1 48 ? -19.049 9.988 -23.521 1.00 0.00 48 ASN A CA 2
ATOM 1559 C C . ASN A 1 48 ? -18.780 11.084 -22.489 1.00 0.00 48 ASN A C 2
ATOM 1560 O O . ASN A 1 48 ? -18.137 12.085 -22.798 1.00 0.00 48 ASN A O 2
ATOM 1571 N N . HIS A 1 49 ? -19.263 10.901 -21.271 1.00 0.00 49 HIS A N 2
ATOM 1572 C CA . HIS A 1 49 ? -19.001 11.865 -20.207 1.00 0.00 49 HIS A CA 2
ATOM 1573 C C . HIS A 1 49 ? -17.730 11.484 -19.454 1.00 0.00 49 HIS A C 2
ATOM 1574 O O . HIS A 1 49 ? -17.256 12.226 -18.593 1.00 0.00 49 HIS A O 2
ATOM 1588 N N . GLY A 1 50 ? -17.184 10.317 -19.785 1.00 0.00 50 GLY A N 2
ATOM 1589 C CA . GLY A 1 50 ? -15.961 9.860 -19.151 1.00 0.00 50 GLY A CA 2
ATOM 1590 C C . GLY A 1 50 ? -16.206 9.228 -17.800 1.00 0.00 50 GLY A C 2
ATOM 1591 O O . GLY A 1 50 ? -15.294 9.126 -16.978 1.00 0.00 50 GLY A O 2
ATOM 1595 N N . LYS A 1 51 ? -17.428 8.805 -17.571 1.00 0.00 51 LYS A N 2
ATOM 1596 C CA . LYS A 1 51 ? -17.795 8.183 -16.315 1.00 0.00 51 LYS A CA 2
ATOM 1597 C C . LYS A 1 51 ? -18.437 6.835 -16.575 1.00 0.00 51 LYS A C 2
ATOM 1598 O O . LYS A 1 51 ? -18.844 6.545 -17.698 1.00 0.00 51 LYS A O 2
ATOM 1617 N N . CYS A 1 52 ? -18.522 6.019 -15.552 1.00 0.00 52 CYS A N 2
ATOM 1618 C CA . CYS A 1 52 ? -19.142 4.720 -15.679 1.00 0.00 52 CYS A CA 2
ATOM 1619 C C . CYS A 1 52 ? -20.547 4.780 -15.104 1.00 0.00 52 CYS A C 2
ATOM 1620 O O . CYS A 1 52 ? -20.731 5.111 -13.930 1.00 0.00 52 CYS A O 2
ATOM 1627 N N . VAL A 1 53 ? -21.532 4.457 -15.917 1.00 0.00 53 VAL A N 2
ATOM 1628 C CA . VAL A 1 53 ? -22.918 4.544 -15.487 1.00 0.00 53 VAL A CA 2
ATOM 1629 C C . VAL A 1 53 ? -23.662 3.257 -15.825 1.00 0.00 53 VAL A C 2
ATOM 1630 O O . VAL A 1 53 ? -23.281 2.542 -16.751 1.00 0.00 53 VAL A O 2
ATOM 1643 N N . LYS A 1 54 ? -24.705 2.960 -15.068 1.00 0.00 54 LYS A N 2
ATOM 1644 C CA . LYS A 1 54 ? -25.500 1.761 -15.292 1.00 0.00 54 LYS A CA 2
ATOM 1645 C C . LYS A 1 54 ? -26.130 1.778 -16.684 1.00 0.00 54 LYS A C 2
ATOM 1646 O O . LYS A 1 54 ? -26.574 2.831 -17.168 1.00 0.00 54 LYS A O 2
ATOM 1665 N N . LYS A 1 55 ? -26.170 0.618 -17.322 1.00 0.00 55 LYS A N 2
ATOM 1666 C CA . LYS A 1 55 ? -26.671 0.505 -18.690 1.00 0.00 55 LYS A CA 2
ATOM 1667 C C . LYS A 1 55 ? -28.167 0.824 -18.804 1.00 0.00 55 LYS A C 2
ATOM 1668 O O . LYS A 1 55 ? -28.644 1.188 -19.879 1.00 0.00 55 LYS A O 2
ATOM 1687 N N . GLU A 1 56 ? -28.903 0.691 -17.708 1.00 0.00 56 GLU A N 2
ATOM 1688 C CA . GLU A 1 56 ? -30.326 1.028 -17.710 1.00 0.00 56 GLU A CA 2
ATOM 1689 C C . GLU A 1 56 ? -30.544 2.531 -17.501 1.00 0.00 56 GLU A C 2
ATOM 1690 O O . GLU A 1 56 ? -31.681 3.005 -17.456 1.00 0.00 56 GLU A O 2
ATOM 1702 N N . ASN A 1 57 ? -29.452 3.272 -17.369 1.00 0.00 57 ASN A N 2
ATOM 1703 C CA . ASN A 1 57 ? -29.523 4.722 -17.189 1.00 0.00 57 ASN A CA 2
ATOM 1704 C C . ASN A 1 57 ? -29.065 5.446 -18.450 1.00 0.00 57 ASN A C 2
ATOM 1705 O O . ASN A 1 57 ? -29.625 6.474 -18.829 1.00 0.00 57 ASN A O 2
ATOM 1716 N N . CYS A 1 58 ? -28.053 4.898 -19.098 1.00 0.00 58 CYS A N 2
ATOM 1717 C CA . CYS A 1 58 ? -27.476 5.512 -20.282 1.00 0.00 58 CYS A CA 2
ATOM 1718 C C . CYS A 1 58 ? -28.265 5.136 -21.531 1.00 0.00 58 CYS A C 2
ATOM 1719 O O . CYS A 1 58 ? -28.956 6.009 -22.093 1.00 0.00 58 CYS A O 2
ATOM 1727 N N . GLY A 1 1 ? 3.069 7.852 -14.135 1.00 0.00 1 GLY A N 3
ATOM 1728 C CA . GLY A 1 1 ? 3.011 7.745 -12.665 1.00 0.00 1 GLY A CA 3
ATOM 1729 C C . GLY A 1 1 ? 3.319 6.345 -12.195 1.00 0.00 1 GLY A C 3
ATOM 1730 O O . GLY A 1 1 ? 2.947 5.369 -12.857 1.00 0.00 1 GLY A O 3
ATOM 1736 N N . SER A 1 2 ? 4.000 6.240 -11.064 1.00 0.00 2 SER A N 3
ATOM 1737 C CA . SER A 1 2 ? 4.375 4.954 -10.502 1.00 0.00 2 SER A CA 3
ATOM 1738 C C . SER A 1 2 ? 3.147 4.135 -10.107 1.00 0.00 2 SER A C 3
ATOM 1739 O O . SER A 1 2 ? 2.966 3.008 -10.568 1.00 0.00 2 SER A O 3
ATOM 1747 N N . MET A 1 3 ? 2.302 4.712 -9.271 1.00 0.00 3 MET A N 3
ATOM 1748 C CA . MET A 1 3 ? 1.109 4.028 -8.799 1.00 0.00 3 MET A CA 3
ATOM 1749 C C . MET A 1 3 ? -0.114 4.918 -8.950 1.00 0.00 3 MET A C 3
ATOM 1750 O O . MET A 1 3 ? -0.123 6.063 -8.490 1.00 0.00 3 MET A O 3
ATOM 1764 N N . ILE A 1 4 ? -1.139 4.397 -9.587 1.00 0.00 4 ILE A N 3
ATOM 1765 C CA . ILE A 1 4 ? -2.364 5.142 -9.792 1.00 0.00 4 ILE A CA 3
ATOM 1766 C C . ILE A 1 4 ? -3.556 4.381 -9.210 1.00 0.00 4 ILE A C 3
ATOM 1767 O O . ILE A 1 4 ? -3.733 3.187 -9.466 1.00 0.00 4 ILE A O 3
ATOM 1783 N N . ARG A 1 5 ? -4.348 5.063 -8.406 1.00 0.00 5 ARG A N 3
ATOM 1784 C CA . ARG A 1 5 ? -5.513 4.455 -7.802 1.00 0.00 5 ARG A CA 3
ATOM 1785 C C . ARG A 1 5 ? -6.773 5.158 -8.292 1.00 0.00 5 ARG A C 3
ATOM 1786 O O . ARG A 1 5 ? -6.991 6.339 -8.010 1.00 0.00 5 ARG A O 3
ATOM 1807 N N . CYS A 1 6 ? -7.585 4.429 -9.022 1.00 0.00 6 CYS A N 3
ATOM 1808 C CA . CYS A 1 6 ? -8.800 4.965 -9.618 1.00 0.00 6 CYS A CA 3
ATOM 1809 C C . CYS A 1 6 ? -9.924 5.117 -8.578 1.00 0.00 6 CYS A C 3
ATOM 1810 O O . CYS A 1 6 ? -9.844 4.550 -7.478 1.00 0.00 6 CYS A O 3
ATOM 1817 N N . PRO A 1 7 ? -10.975 5.915 -8.908 1.00 0.00 7 PRO A N 3
ATOM 1818 C CA . PRO A 1 7 ? -12.143 6.114 -8.034 1.00 0.00 7 PRO A CA 3
ATOM 1819 C C . PRO A 1 7 ? -12.852 4.799 -7.712 1.00 0.00 7 PRO A C 3
ATOM 1820 O O . PRO A 1 7 ? -12.735 3.824 -8.454 1.00 0.00 7 PRO A O 3
ATOM 1831 N N . LYS A 1 8 ? -13.596 4.795 -6.609 1.00 0.00 8 LYS A N 3
ATOM 1832 C CA . LYS A 1 8 ? -14.320 3.612 -6.123 1.00 0.00 8 LYS A CA 3
ATOM 1833 C C . LYS A 1 8 ? -15.282 3.048 -7.178 1.00 0.00 8 LYS A C 3
ATOM 1834 O O . LYS A 1 8 ? -15.699 1.887 -7.098 1.00 0.00 8 LYS A O 3
ATOM 1853 N N . ASP A 1 9 ? -15.615 3.862 -8.168 1.00 0.00 9 ASP A N 3
ATOM 1854 C CA . ASP A 1 9 ? -16.529 3.449 -9.224 1.00 0.00 9 ASP A CA 3
ATOM 1855 C C . ASP A 1 9 ? -15.894 2.406 -10.124 1.00 0.00 9 ASP A C 3
ATOM 1856 O O . ASP A 1 9 ? -16.585 1.711 -10.868 1.00 0.00 9 ASP A O 3
ATOM 1865 N N . LYS A 1 10 ? -14.583 2.279 -10.049 1.00 0.00 10 LYS A N 3
ATOM 1866 C CA . LYS A 1 10 ? -13.882 1.298 -10.837 1.00 0.00 10 LYS A CA 3
ATOM 1867 C C . LYS A 1 10 ? -12.938 0.503 -9.959 1.00 0.00 10 LYS A C 3
ATOM 1868 O O . LYS A 1 10 ? -12.515 0.970 -8.902 1.00 0.00 10 LYS A O 3
ATOM 1887 N N . ILE A 1 11 ? -12.617 -0.690 -10.392 1.00 0.00 11 ILE A N 3
ATOM 1888 C CA . ILE A 1 11 ? -11.736 -1.560 -9.645 1.00 0.00 11 ILE A CA 3
ATOM 1889 C C . ILE A 1 11 ? -10.548 -1.952 -10.492 1.00 0.00 11 ILE A C 3
ATOM 1890 O O . ILE A 1 11 ? -10.644 -2.008 -11.723 1.00 0.00 11 ILE A O 3
ATOM 1906 N N . TYR A 1 12 ? -9.432 -2.220 -9.848 1.00 0.00 12 TYR A N 3
ATOM 1907 C CA . TYR A 1 12 ? -8.225 -2.568 -10.558 1.00 0.00 12 TYR A CA 3
ATOM 1908 C C . TYR A 1 12 ? -8.223 -4.037 -10.948 1.00 0.00 12 TYR A C 3
ATOM 1909 O O . TYR A 1 12 ? -8.408 -4.920 -10.109 1.00 0.00 12 TYR A O 3
ATOM 1927 N N . LYS A 1 13 ? -8.029 -4.282 -12.218 1.00 0.00 13 LYS A N 3
ATOM 1928 C CA . LYS A 1 13 ? -7.930 -5.622 -12.742 1.00 0.00 13 LYS A CA 3
ATOM 1929 C C . LYS A 1 13 ? -6.608 -5.775 -13.452 1.00 0.00 13 LYS A C 3
ATOM 1930 O O . LYS A 1 13 ? -6.199 -4.892 -14.206 1.00 0.00 13 LYS A O 3
ATOM 1949 N N . PHE A 1 14 ? -5.927 -6.870 -13.201 1.00 0.00 14 PHE A N 3
ATOM 1950 C CA . PHE A 1 14 ? -4.665 -7.125 -13.860 1.00 0.00 14 PHE A CA 3
ATOM 1951 C C . PHE A 1 14 ? -4.930 -7.825 -15.185 1.00 0.00 14 PHE A C 3
ATOM 1952 O O . PHE A 1 14 ? -4.079 -7.879 -16.069 1.00 0.00 14 PHE A O 3
ATOM 1969 N N . CYS A 1 15 ? -6.125 -8.360 -15.298 1.00 0.00 15 CYS A N 3
ATOM 1970 C CA . CYS A 1 15 ? -6.591 -8.979 -16.509 1.00 0.00 15 CYS A CA 3
ATOM 1971 C C . CYS A 1 15 ? -8.051 -8.647 -16.700 1.00 0.00 15 CYS A C 3
ATOM 1972 O O . CYS A 1 15 ? -8.912 -9.119 -15.954 1.00 0.00 15 CYS A O 3
ATOM 1979 N N . GLY A 1 16 ? -8.321 -7.812 -17.669 1.00 0.00 16 GLY A N 3
ATOM 1980 C CA . GLY A 1 16 ? -9.669 -7.440 -17.969 1.00 0.00 16 GLY A CA 3
ATOM 1981 C C . GLY A 1 16 ? -9.883 -7.368 -19.448 1.00 0.00 16 GLY A C 3
ATOM 1982 O O . GLY A 1 16 ? -8.923 -7.494 -20.217 1.00 0.00 16 GLY A O 3
ATOM 1986 N N . SER A 1 17 ? -11.120 -7.176 -19.854 1.00 0.00 17 SER A N 3
ATOM 1987 C CA . SER A 1 17 ? -11.451 -7.084 -21.257 1.00 0.00 17 SER A CA 3
ATOM 1988 C C . SER A 1 17 ? -10.726 -5.904 -21.911 1.00 0.00 17 SER A C 3
ATOM 1989 O O . SER A 1 17 ? -10.754 -4.782 -21.395 1.00 0.00 17 SER A O 3
ATOM 1997 N N . PRO A 1 18 ? -10.060 -6.147 -23.056 1.00 0.00 18 PRO A N 3
ATOM 1998 C CA . PRO A 1 18 ? -9.329 -5.102 -23.786 1.00 0.00 18 PRO A CA 3
ATOM 1999 C C . PRO A 1 18 ? -10.279 -4.068 -24.371 1.00 0.00 18 PRO A C 3
ATOM 2000 O O . PRO A 1 18 ? -9.863 -3.008 -24.845 1.00 0.00 18 PRO A O 3
ATOM 2011 N N . CYS A 1 19 ? -11.551 -4.395 -24.337 1.00 0.00 19 CYS A N 3
ATOM 2012 C CA . CYS A 1 19 ? -12.585 -3.529 -24.826 1.00 0.00 19 CYS A CA 3
ATOM 2013 C C . CYS A 1 19 ? -13.702 -3.420 -23.791 1.00 0.00 19 CYS A C 3
ATOM 2014 O O . CYS A 1 19 ? -14.566 -4.293 -23.705 1.00 0.00 19 CYS A O 3
ATOM 2021 N N . PRO A 1 20 ? -13.662 -2.380 -22.949 1.00 0.00 20 PRO A N 3
ATOM 2022 C CA . PRO A 1 20 ? -14.684 -2.163 -21.934 1.00 0.00 20 PRO A CA 3
ATOM 2023 C C . PRO A 1 20 ? -15.962 -1.572 -22.534 1.00 0.00 20 PRO A C 3
ATOM 2024 O O . PRO A 1 20 ? -15.899 -0.700 -23.407 1.00 0.00 20 PRO A O 3
ATOM 2035 N N . PRO A 1 21 ? -17.139 -2.046 -22.083 1.00 0.00 21 PRO A N 3
ATOM 2036 C CA . PRO A 1 21 ? -18.427 -1.545 -22.576 1.00 0.00 21 PRO A CA 3
ATOM 2037 C C . PRO A 1 21 ? -18.604 -0.060 -22.295 1.00 0.00 21 PRO A C 3
ATOM 2038 O O . PRO A 1 21 ? -18.251 0.430 -21.215 1.00 0.00 21 PRO A O 3
ATOM 2049 N N . SER A 1 22 ? -19.150 0.652 -23.257 1.00 0.00 22 SER A N 3
ATOM 2050 C CA . SER A 1 22 ? -19.376 2.064 -23.110 1.00 0.00 22 SER A CA 3
ATOM 2051 C C . SER A 1 22 ? -20.689 2.463 -23.766 1.00 0.00 22 SER A C 3
ATOM 2052 O O . SER A 1 22 ? -21.223 1.721 -24.587 1.00 0.00 22 SER A O 3
ATOM 2060 N N . CYS A 1 23 ? -21.208 3.628 -23.401 1.00 0.00 23 CYS A N 3
ATOM 2061 C CA . CYS A 1 23 ? -22.456 4.118 -23.980 1.00 0.00 23 CYS A CA 3
ATOM 2062 C C . CYS A 1 23 ? -22.252 4.544 -25.438 1.00 0.00 23 CYS A C 3
ATOM 2063 O O . CYS A 1 23 ? -23.212 4.770 -26.176 1.00 0.00 23 CYS A O 3
ATOM 2070 N N . LYS A 1 24 ? -20.989 4.645 -25.841 1.00 0.00 24 LYS A N 3
ATOM 2071 C CA . LYS A 1 24 ? -20.638 4.959 -27.216 1.00 0.00 24 LYS A CA 3
ATOM 2072 C C . LYS A 1 24 ? -20.517 3.663 -28.013 1.00 0.00 24 LYS A C 3
ATOM 2073 O O . LYS A 1 24 ? -21.014 3.552 -29.138 1.00 0.00 24 LYS A O 3
ATOM 2092 N N . ASP A 1 25 ? -19.859 2.686 -27.413 1.00 0.00 25 ASP A N 3
ATOM 2093 C CA . ASP A 1 25 ? -19.658 1.382 -28.025 1.00 0.00 25 ASP A CA 3
ATOM 2094 C C . ASP A 1 25 ? -19.698 0.308 -26.944 1.00 0.00 25 ASP A C 3
ATOM 2095 O O . ASP A 1 25 ? -18.788 0.208 -26.116 1.00 0.00 25 ASP A O 3
ATOM 2104 N N . LEU A 1 26 ? -20.765 -0.472 -26.936 1.00 0.00 26 LEU A N 3
ATOM 2105 C CA . LEU A 1 26 ? -20.979 -1.467 -25.893 1.00 0.00 26 LEU A CA 3
ATOM 2106 C C . LEU A 1 26 ? -20.059 -2.671 -26.033 1.00 0.00 26 LEU A C 3
ATOM 2107 O O . LEU A 1 26 ? -19.423 -3.085 -25.066 1.00 0.00 26 LEU A O 3
ATOM 2123 N N . THR A 1 27 ? -19.994 -3.247 -27.214 1.00 0.00 27 THR A N 3
ATOM 2124 C CA . THR A 1 27 ? -19.164 -4.416 -27.419 1.00 0.00 27 THR A CA 3
ATOM 2125 C C . THR A 1 27 ? -18.604 -4.474 -28.843 1.00 0.00 27 THR A C 3
ATOM 2126 O O . THR A 1 27 ? -19.336 -4.737 -29.804 1.00 0.00 27 THR A O 3
ATOM 2137 N N . PRO A 1 28 ? -17.309 -4.178 -28.993 1.00 0.00 28 PRO A N 3
ATOM 2138 C CA . PRO A 1 28 ? -16.609 -4.271 -30.257 1.00 0.00 28 PRO A CA 3
ATOM 2139 C C . PRO A 1 28 ? -15.881 -5.609 -30.401 1.00 0.00 28 PRO A C 3
ATOM 2140 O O . PRO A 1 28 ? -15.681 -6.332 -29.420 1.00 0.00 28 PRO A O 3
ATOM 2151 N N . ASN A 1 29 ? -15.519 -5.949 -31.616 1.00 0.00 29 ASN A N 3
ATOM 2152 C CA . ASN A 1 29 ? -14.774 -7.170 -31.866 1.00 0.00 29 ASN A CA 3
ATOM 2153 C C . ASN A 1 29 ? -13.280 -6.911 -31.710 1.00 0.00 29 ASN A C 3
ATOM 2154 O O . ASN A 1 29 ? -12.699 -6.124 -32.459 1.00 0.00 29 ASN A O 3
ATOM 2165 N N . CYS A 1 30 ? -12.671 -7.552 -30.735 1.00 0.00 30 CYS A N 3
ATOM 2166 C CA . CYS A 1 30 ? -11.247 -7.387 -30.488 1.00 0.00 30 CYS A CA 3
ATOM 2167 C C . CYS A 1 30 ? -10.668 -8.635 -29.831 1.00 0.00 30 CYS A C 3
ATOM 2168 O O . CYS A 1 30 ? -11.404 -9.428 -29.234 1.00 0.00 30 CYS A O 3
ATOM 2175 N N . ILE A 1 31 ? -9.357 -8.821 -29.958 1.00 0.00 31 ILE A N 3
ATOM 2176 C CA . ILE A 1 31 ? -8.690 -9.967 -29.356 1.00 0.00 31 ILE A CA 3
ATOM 2177 C C . ILE A 1 31 ? -8.662 -9.829 -27.831 1.00 0.00 31 ILE A C 3
ATOM 2178 O O . ILE A 1 31 ? -8.205 -8.817 -27.295 1.00 0.00 31 ILE A O 3
ATOM 2194 N N . ALA A 1 32 ? -9.165 -10.838 -27.145 1.00 0.00 32 ALA A N 3
ATOM 2195 C CA . ALA A 1 32 ? -9.253 -10.811 -25.699 1.00 0.00 32 ALA A CA 3
ATOM 2196 C C . ALA A 1 32 ? -7.905 -11.080 -25.035 1.00 0.00 32 ALA A C 3
ATOM 2197 O O . ALA A 1 32 ? -7.531 -12.231 -24.788 1.00 0.00 32 ALA A O 3
ATOM 2204 N N . VAL A 1 33 ? -7.175 -10.013 -24.773 1.00 0.00 33 VAL A N 3
ATOM 2205 C CA . VAL A 1 33 ? -5.896 -10.095 -24.093 1.00 0.00 33 VAL A CA 3
ATOM 2206 C C . VAL A 1 33 ? -6.020 -9.431 -22.727 1.00 0.00 33 VAL A C 3
ATOM 2207 O O . VAL A 1 33 ? -6.730 -8.434 -22.585 1.00 0.00 33 VAL A O 3
ATOM 2220 N N . CYS A 1 34 ? -5.349 -9.984 -21.735 1.00 0.00 34 CYS A N 3
ATOM 2221 C CA . CYS A 1 34 ? -5.407 -9.446 -20.388 1.00 0.00 34 CYS A CA 3
ATOM 2222 C C . CYS A 1 34 ? -4.694 -8.107 -20.291 1.00 0.00 34 CYS A C 3
ATOM 2223 O O . CYS A 1 34 ? -3.463 -8.036 -20.363 1.00 0.00 34 CYS A O 3
ATOM 2230 N N . LYS A 1 35 ? -5.465 -7.049 -20.167 1.00 0.00 35 LYS A N 3
ATOM 2231 C CA . LYS A 1 35 ? -4.903 -5.735 -19.966 1.00 0.00 35 LYS A CA 3
ATOM 2232 C C . LYS A 1 35 ? -5.119 -5.316 -18.527 1.00 0.00 35 LYS A C 3
ATOM 2233 O O . LYS A 1 35 ? -6.111 -5.707 -17.903 1.00 0.00 35 LYS A O 3
ATOM 2252 N N . LYS A 1 36 ? -4.202 -4.543 -17.999 1.00 0.00 36 LYS A N 3
ATOM 2253 C CA . LYS A 1 36 ? -4.327 -4.057 -16.642 1.00 0.00 36 LYS A CA 3
ATOM 2254 C C . LYS A 1 36 ? -4.965 -2.680 -16.632 1.00 0.00 36 LYS A C 3
ATOM 2255 O O . LYS A 1 36 ? -4.950 -1.969 -17.644 1.00 0.00 36 LYS A O 3
ATOM 2274 N N . GLY A 1 37 ? -5.543 -2.317 -15.508 1.00 0.00 37 GLY A N 3
ATOM 2275 C CA . GLY A 1 37 ? -6.189 -1.027 -15.387 1.00 0.00 37 GLY A CA 3
ATOM 2276 C C . GLY A 1 37 ? -7.389 -1.082 -14.472 1.00 0.00 37 GLY A C 3
ATOM 2277 O O . GLY A 1 37 ? -7.518 -2.006 -13.672 1.00 0.00 37 GLY A O 3
ATOM 2281 N N . CYS A 1 38 ? -8.268 -0.106 -14.587 1.00 0.00 38 CYS A N 3
ATOM 2282 C CA . CYS A 1 38 ? -9.454 -0.055 -13.748 1.00 0.00 38 CYS A CA 3
ATOM 2283 C C . CYS A 1 38 ? -10.717 -0.190 -14.593 1.00 0.00 38 CYS A C 3
ATOM 2284 O O . CYS A 1 38 ? -10.878 0.506 -15.598 1.00 0.00 38 CYS A O 3
ATOM 2291 N N . PHE A 1 39 ? -11.605 -1.080 -14.186 1.00 0.00 39 PHE A N 3
ATOM 2292 C CA . PHE A 1 39 ? -12.846 -1.312 -14.911 1.00 0.00 39 PHE A CA 3
ATOM 2293 C C . PHE A 1 39 ? -14.036 -1.234 -13.975 1.00 0.00 39 PHE A C 3
ATOM 2294 O O . PHE A 1 39 ? -13.888 -1.349 -12.758 1.00 0.00 39 PHE A O 3
ATOM 2311 N N . CYS A 1 40 ? -15.208 -1.034 -14.542 1.00 0.00 40 CYS A N 3
ATOM 2312 C CA . CYS A 1 40 ? -16.434 -0.998 -13.770 1.00 0.00 40 CYS A CA 3
ATOM 2313 C C . CYS A 1 40 ? -17.030 -2.390 -13.677 1.00 0.00 40 CYS A C 3
ATOM 2314 O O . CYS A 1 40 ? -16.680 -3.275 -14.462 1.00 0.00 40 CYS A O 3
ATOM 2321 N N . ARG A 1 41 ? -17.908 -2.591 -12.717 1.00 0.00 41 ARG A N 3
ATOM 2322 C CA . ARG A 1 41 ? -18.481 -3.903 -12.485 1.00 0.00 41 ARG A CA 3
ATOM 2323 C C . ARG A 1 41 ? -19.655 -4.169 -13.418 1.00 0.00 41 ARG A C 3
ATOM 2324 O O . ARG A 1 41 ? -20.109 -3.278 -14.147 1.00 0.00 41 ARG A O 3
ATOM 2345 N N . ASP A 1 42 ? -20.134 -5.401 -13.390 1.00 0.00 42 ASP A N 3
ATOM 2346 C CA . ASP A 1 42 ? -21.283 -5.813 -14.185 1.00 0.00 42 ASP A CA 3
ATOM 2347 C C . ASP A 1 42 ? -22.501 -4.965 -13.838 1.00 0.00 42 ASP A C 3
ATOM 2348 O O . ASP A 1 42 ? -22.750 -4.677 -12.665 1.00 0.00 42 ASP A O 3
ATOM 2357 N N . GLY A 1 43 ? -23.240 -4.551 -14.849 1.00 0.00 43 GLY A N 3
ATOM 2358 C CA . GLY A 1 43 ? -24.418 -3.742 -14.618 1.00 0.00 43 GLY A CA 3
ATOM 2359 C C . GLY A 1 43 ? -24.171 -2.272 -14.884 1.00 0.00 43 GLY A C 3
ATOM 2360 O O . GLY A 1 43 ? -25.110 -1.512 -15.145 1.00 0.00 43 GLY A O 3
ATOM 2364 N N . THR A 1 44 ? -22.915 -1.864 -14.824 1.00 0.00 44 THR A N 3
ATOM 2365 C CA . THR A 1 44 ? -22.567 -0.482 -15.069 1.00 0.00 44 THR A CA 3
ATOM 2366 C C . THR A 1 44 ? -21.807 -0.336 -16.380 1.00 0.00 44 THR A C 3
ATOM 2367 O O . THR A 1 44 ? -21.007 -1.199 -16.746 1.00 0.00 44 THR A O 3
ATOM 2378 N N . VAL A 1 45 ? -22.068 0.750 -17.078 1.00 0.00 45 VAL A N 3
ATOM 2379 C CA . VAL A 1 45 ? -21.449 1.016 -18.357 1.00 0.00 45 VAL A CA 3
ATOM 2380 C C . VAL A 1 45 ? -20.695 2.344 -18.308 1.00 0.00 45 VAL A C 3
ATOM 2381 O O . VAL A 1 45 ? -21.202 3.336 -17.776 1.00 0.00 45 VAL A O 3
ATOM 2394 N N . ASP A 1 46 ? -19.493 2.357 -18.861 1.00 0.00 46 ASP A N 3
ATOM 2395 C CA . ASP A 1 46 ? -18.657 3.556 -18.882 1.00 0.00 46 ASP A CA 3
ATOM 2396 C C . ASP A 1 46 ? -19.138 4.512 -19.970 1.00 0.00 46 ASP A C 3
ATOM 2397 O O . ASP A 1 46 ? -19.151 4.169 -21.145 1.00 0.00 46 ASP A O 3
ATOM 2406 N N . ASN A 1 47 ? -19.554 5.697 -19.580 1.00 0.00 47 ASN A N 3
ATOM 2407 C CA . ASN A 1 47 ? -20.056 6.661 -20.547 1.00 0.00 47 ASN A CA 3
ATOM 2408 C C . ASN A 1 47 ? -18.933 7.537 -21.090 1.00 0.00 47 ASN A C 3
ATOM 2409 O O . ASN A 1 47 ? -17.765 7.355 -20.741 1.00 0.00 47 ASN A O 3
ATOM 2420 N N . ASN A 1 48 ? -19.287 8.480 -21.938 1.00 0.00 48 ASN A N 3
ATOM 2421 C CA . ASN A 1 48 ? -18.312 9.371 -22.565 1.00 0.00 48 ASN A CA 3
ATOM 2422 C C . ASN A 1 48 ? -17.979 10.559 -21.669 1.00 0.00 48 ASN A C 3
ATOM 2423 O O . ASN A 1 48 ? -17.335 11.513 -22.102 1.00 0.00 48 ASN A O 3
ATOM 2434 N N . HIS A 1 49 ? -18.421 10.497 -20.422 1.00 0.00 49 HIS A N 3
ATOM 2435 C CA . HIS A 1 49 ? -18.176 11.573 -19.467 1.00 0.00 49 HIS A CA 3
ATOM 2436 C C . HIS A 1 49 ? -17.129 11.153 -18.437 1.00 0.00 49 HIS A C 3
ATOM 2437 O O . HIS A 1 49 ? -16.835 11.891 -17.498 1.00 0.00 49 HIS A O 3
ATOM 2451 N N . GLY A 1 50 ? -16.580 9.958 -18.614 1.00 0.00 50 GLY A N 3
ATOM 2452 C CA . GLY A 1 50 ? -15.537 9.476 -17.723 1.00 0.00 50 GLY A CA 3
ATOM 2453 C C . GLY A 1 50 ? -16.070 8.833 -16.456 1.00 0.00 50 GLY A C 3
ATOM 2454 O O . GLY A 1 50 ? -15.365 8.767 -15.444 1.00 0.00 50 GLY A O 3
ATOM 2458 N N . LYS A 1 51 ? -17.304 8.368 -16.499 1.00 0.00 51 LYS A N 3
ATOM 2459 C CA . LYS A 1 51 ? -17.916 7.725 -15.348 1.00 0.00 51 LYS A CA 3
ATOM 2460 C C . LYS A 1 51 ? -18.821 6.590 -15.799 1.00 0.00 51 LYS A C 3
ATOM 2461 O O . LYS A 1 51 ? -19.193 6.515 -16.966 1.00 0.00 51 LYS A O 3
ATOM 2480 N N . CYS A 1 52 ? -19.169 5.711 -14.889 1.00 0.00 52 CYS A N 3
ATOM 2481 C CA . CYS A 1 52 ? -20.024 4.595 -15.227 1.00 0.00 52 CYS A CA 3
ATOM 2482 C C . CYS A 1 52 ? -21.426 4.795 -14.695 1.00 0.00 52 CYS A C 3
ATOM 2483 O O . CYS A 1 52 ? -21.622 5.181 -13.539 1.00 0.00 52 CYS A O 3
ATOM 2490 N N . VAL A 1 53 ? -22.393 4.555 -15.543 1.00 0.00 53 VAL A N 3
ATOM 2491 C CA . VAL A 1 53 ? -23.784 4.670 -15.178 1.00 0.00 53 VAL A CA 3
ATOM 2492 C C . VAL A 1 53 ? -24.456 3.324 -15.337 1.00 0.00 53 VAL A C 3
ATOM 2493 O O . VAL A 1 53 ? -23.856 2.391 -15.864 1.00 0.00 53 VAL A O 3
ATOM 2506 N N . LYS A 1 54 ? -25.677 3.209 -14.880 1.00 0.00 54 LYS A N 3
ATOM 2507 C CA . LYS A 1 54 ? -26.403 1.964 -15.017 1.00 0.00 54 LYS A CA 3
ATOM 2508 C C . LYS A 1 54 ? -26.833 1.769 -16.463 1.00 0.00 54 LYS A C 3
ATOM 2509 O O . LYS A 1 54 ? -27.191 2.732 -17.146 1.00 0.00 54 LYS A O 3
ATOM 2528 N N . LYS A 1 55 ? -26.799 0.524 -16.931 1.00 0.00 55 LYS A N 3
ATOM 2529 C CA . LYS A 1 55 ? -27.171 0.216 -18.313 1.00 0.00 55 LYS A CA 3
ATOM 2530 C C . LYS A 1 55 ? -28.625 0.599 -18.586 1.00 0.00 55 LYS A C 3
ATOM 2531 O O . LYS A 1 55 ? -28.997 0.888 -19.725 1.00 0.00 55 LYS A O 3
ATOM 2550 N N . GLU A 1 56 ? -29.436 0.613 -17.533 1.00 0.00 56 GLU A N 3
ATOM 2551 C CA . GLU A 1 56 ? -30.846 0.941 -17.651 1.00 0.00 56 GLU A CA 3
ATOM 2552 C C . GLU A 1 56 ? -31.058 2.397 -18.090 1.00 0.00 56 GLU A C 3
ATOM 2553 O O . GLU A 1 56 ? -32.047 2.710 -18.751 1.00 0.00 56 GLU A O 3
ATOM 2565 N N . ASN A 1 57 ? -30.133 3.282 -17.725 1.00 0.00 57 ASN A N 3
ATOM 2566 C CA . ASN A 1 57 ? -30.247 4.693 -18.107 1.00 0.00 57 ASN A CA 3
ATOM 2567 C C . ASN A 1 57 ? -29.187 5.096 -19.138 1.00 0.00 57 ASN A C 3
ATOM 2568 O O . ASN A 1 57 ? -29.021 6.279 -19.440 1.00 0.00 57 ASN A O 3
ATOM 2579 N N . CYS A 1 58 ? -28.468 4.122 -19.662 1.00 0.00 58 CYS A N 3
ATOM 2580 C CA . CYS A 1 58 ? -27.466 4.384 -20.687 1.00 0.00 58 CYS A CA 3
ATOM 2581 C C . CYS A 1 58 ? -28.136 4.436 -22.055 1.00 0.00 58 CYS A C 3
ATOM 2582 O O . CYS A 1 58 ? -28.365 5.561 -22.567 1.00 0.00 58 CYS A O 3
ATOM 2590 N N . GLY A 1 1 ? 5.424 -1.560 -12.280 1.00 0.00 1 GLY A N 4
ATOM 2591 C CA . GLY A 1 1 ? 6.146 -0.661 -11.357 1.00 0.00 1 GLY A CA 4
ATOM 2592 C C . GLY A 1 1 ? 5.482 -0.594 -10.004 1.00 0.00 1 GLY A C 4
ATOM 2593 O O . GLY A 1 1 ? 5.574 -1.533 -9.216 1.00 0.00 1 GLY A O 4
ATOM 2599 N N . SER A 1 2 ? 4.815 0.506 -9.729 1.00 0.00 2 SER A N 4
ATOM 2600 C CA . SER A 1 2 ? 4.111 0.673 -8.474 1.00 0.00 2 SER A CA 4
ATOM 2601 C C . SER A 1 2 ? 2.607 0.609 -8.706 1.00 0.00 2 SER A C 4
ATOM 2602 O O . SER A 1 2 ? 2.112 1.054 -9.744 1.00 0.00 2 SER A O 4
ATOM 2610 N N . MET A 1 3 ? 1.889 0.051 -7.752 1.00 0.00 3 MET A N 4
ATOM 2611 C CA . MET A 1 3 ? 0.448 -0.072 -7.862 1.00 0.00 3 MET A CA 4
ATOM 2612 C C . MET A 1 3 ? -0.234 1.231 -7.485 1.00 0.00 3 MET A C 4
ATOM 2613 O O . MET A 1 3 ? 0.258 1.984 -6.640 1.00 0.00 3 MET A O 4
ATOM 2627 N N . ILE A 1 4 ? -1.351 1.499 -8.118 1.00 0.00 4 ILE A N 4
ATOM 2628 C CA . ILE A 1 4 ? -2.097 2.708 -7.865 1.00 0.00 4 ILE A CA 4
ATOM 2629 C C . ILE A 1 4 ? -3.564 2.387 -7.629 1.00 0.00 4 ILE A C 4
ATOM 2630 O O . ILE A 1 4 ? -4.147 1.567 -8.336 1.00 0.00 4 ILE A O 4
ATOM 2646 N N . ARG A 1 5 ? -4.143 2.997 -6.617 1.00 0.00 5 ARG A N 4
ATOM 2647 C CA . ARG A 1 5 ? -5.549 2.809 -6.343 1.00 0.00 5 ARG A CA 4
ATOM 2648 C C . ARG A 1 5 ? -6.360 3.820 -7.125 1.00 0.00 5 ARG A C 4
ATOM 2649 O O . ARG A 1 5 ? -6.227 5.029 -6.924 1.00 0.00 5 ARG A O 4
ATOM 2670 N N . CYS A 1 6 ? -7.170 3.326 -8.024 1.00 0.00 6 CYS A N 4
ATOM 2671 C CA . CYS A 1 6 ? -7.995 4.166 -8.866 1.00 0.00 6 CYS A CA 4
ATOM 2672 C C . CYS A 1 6 ? -9.296 4.536 -8.135 1.00 0.00 6 CYS A C 4
ATOM 2673 O O . CYS A 1 6 ? -9.567 4.001 -7.045 1.00 0.00 6 CYS A O 4
ATOM 2680 N N . PRO A 1 7 ? -10.105 5.481 -8.697 1.00 0.00 7 PRO A N 4
ATOM 2681 C CA . PRO A 1 7 ? -11.392 5.887 -8.109 1.00 0.00 7 PRO A CA 4
ATOM 2682 C C . PRO A 1 7 ? -12.246 4.690 -7.676 1.00 0.00 7 PRO A C 4
ATOM 2683 O O . PRO A 1 7 ? -12.255 3.643 -8.337 1.00 0.00 7 PRO A O 4
ATOM 2694 N N . LYS A 1 8 ? -12.969 4.859 -6.574 1.00 0.00 8 LYS A N 4
ATOM 2695 C CA . LYS A 1 8 ? -13.795 3.794 -5.994 1.00 0.00 8 LYS A CA 4
ATOM 2696 C C . LYS A 1 8 ? -14.961 3.411 -6.918 1.00 0.00 8 LYS A C 4
ATOM 2697 O O . LYS A 1 8 ? -15.637 2.402 -6.701 1.00 0.00 8 LYS A O 4
ATOM 2716 N N . ASP A 1 9 ? -15.190 4.217 -7.944 1.00 0.00 9 ASP A N 4
ATOM 2717 C CA . ASP A 1 9 ? -16.233 3.934 -8.929 1.00 0.00 9 ASP A CA 4
ATOM 2718 C C . ASP A 1 9 ? -15.828 2.724 -9.776 1.00 0.00 9 ASP A C 4
ATOM 2719 O O . ASP A 1 9 ? -16.661 2.092 -10.440 1.00 0.00 9 ASP A O 4
ATOM 2728 N N . LYS A 1 10 ? -14.546 2.391 -9.710 1.00 0.00 10 LYS A N 4
ATOM 2729 C CA . LYS A 1 10 ? -13.996 1.283 -10.455 1.00 0.00 10 LYS A CA 4
ATOM 2730 C C . LYS A 1 10 ? -13.386 0.255 -9.511 1.00 0.00 10 LYS A C 4
ATOM 2731 O O . LYS A 1 10 ? -13.204 0.516 -8.315 1.00 0.00 10 LYS A O 4
ATOM 2750 N N . ILE A 1 11 ? -13.065 -0.896 -10.052 1.00 0.00 11 ILE A N 4
ATOM 2751 C CA . ILE A 1 11 ? -12.455 -1.972 -9.300 1.00 0.00 11 ILE A CA 4
ATOM 2752 C C . ILE A 1 11 ? -11.220 -2.476 -10.039 1.00 0.00 11 ILE A C 4
ATOM 2753 O O . ILE A 1 11 ? -11.129 -2.346 -11.262 1.00 0.00 11 ILE A O 4
ATOM 2769 N N . TYR A 1 12 ? -10.275 -3.029 -9.313 1.00 0.00 12 TYR A N 4
ATOM 2770 C CA . TYR A 1 12 ? -9.045 -3.500 -9.925 1.00 0.00 12 TYR A CA 4
ATOM 2771 C C . TYR A 1 12 ? -9.212 -4.916 -10.473 1.00 0.00 12 TYR A C 4
ATOM 2772 O O . TYR A 1 12 ? -9.747 -5.797 -9.800 1.00 0.00 12 TYR A O 4
ATOM 2790 N N . LYS A 1 13 ? -8.763 -5.118 -11.697 1.00 0.00 13 LYS A N 4
ATOM 2791 C CA . LYS A 1 13 ? -8.825 -6.414 -12.350 1.00 0.00 13 LYS A CA 4
ATOM 2792 C C . LYS A 1 13 ? -7.450 -6.794 -12.873 1.00 0.00 13 LYS A C 4
ATOM 2793 O O . LYS A 1 13 ? -6.691 -5.933 -13.317 1.00 0.00 13 LYS A O 4
ATOM 2812 N N . PHE A 1 14 ? -7.121 -8.070 -12.800 1.00 0.00 14 PHE A N 4
ATOM 2813 C CA . PHE A 1 14 ? -5.866 -8.554 -13.353 1.00 0.00 14 PHE A CA 4
ATOM 2814 C C . PHE A 1 14 ? -6.079 -8.995 -14.786 1.00 0.00 14 PHE A C 4
ATOM 2815 O O . PHE A 1 14 ? -5.131 -9.160 -15.555 1.00 0.00 14 PHE A O 4
ATOM 2832 N N . CYS A 1 15 ? -7.333 -9.199 -15.130 1.00 0.00 15 CYS A N 4
ATOM 2833 C CA . CYS A 1 15 ? -7.718 -9.527 -16.474 1.00 0.00 15 CYS A CA 4
ATOM 2834 C C . CYS A 1 15 ? -8.895 -8.673 -16.888 1.00 0.00 15 CYS A C 4
ATOM 2835 O O . CYS A 1 15 ? -10.010 -8.838 -16.383 1.00 0.00 15 CYS A O 4
ATOM 2842 N N . GLY A 1 16 ? -8.639 -7.749 -17.774 1.00 0.00 16 GLY A N 4
ATOM 2843 C CA . GLY A 1 16 ? -9.673 -6.903 -18.286 1.00 0.00 16 GLY A CA 4
ATOM 2844 C C . GLY A 1 16 ? -9.500 -6.692 -19.759 1.00 0.00 16 GLY A C 4
ATOM 2845 O O . GLY A 1 16 ? -8.373 -6.721 -20.261 1.00 0.00 16 GLY A O 4
ATOM 2849 N N . SER A 1 17 ? -10.593 -6.495 -20.455 1.00 0.00 17 SER A N 4
ATOM 2850 C CA . SER A 1 17 ? -10.549 -6.301 -21.888 1.00 0.00 17 SER A CA 4
ATOM 2851 C C . SER A 1 17 ? -10.085 -4.880 -22.229 1.00 0.00 17 SER A C 4
ATOM 2852 O O . SER A 1 17 ? -10.426 -3.930 -21.525 1.00 0.00 17 SER A O 4
ATOM 2860 N N . PRO A 1 18 ? -9.302 -4.716 -23.321 1.00 0.00 18 PRO A N 4
ATOM 2861 C CA . PRO A 1 18 ? -8.806 -3.402 -23.757 1.00 0.00 18 PRO A CA 4
ATOM 2862 C C . PRO A 1 18 ? -9.915 -2.551 -24.385 1.00 0.00 18 PRO A C 4
ATOM 2863 O O . PRO A 1 18 ? -9.667 -1.464 -24.911 1.00 0.00 18 PRO A O 4
ATOM 2874 N N . CYS A 1 19 ? -11.128 -3.062 -24.332 1.00 0.00 19 CYS A N 4
ATOM 2875 C CA . CYS A 1 19 ? -12.276 -2.377 -24.872 1.00 0.00 19 CYS A CA 4
ATOM 2876 C C . CYS A 1 19 ? -13.435 -2.449 -23.878 1.00 0.00 19 CYS A C 4
ATOM 2877 O O . CYS A 1 19 ? -14.214 -3.402 -23.896 1.00 0.00 19 CYS A O 4
ATOM 2884 N N . PRO A 1 20 ? -13.536 -1.470 -22.966 1.00 0.00 20 PRO A N 4
ATOM 2885 C CA . PRO A 1 20 ? -14.614 -1.425 -21.970 1.00 0.00 20 PRO A CA 4
ATOM 2886 C C . PRO A 1 20 ? -15.974 -1.167 -22.624 1.00 0.00 20 PRO A C 4
ATOM 2887 O O . PRO A 1 20 ? -16.060 -0.428 -23.606 1.00 0.00 20 PRO A O 4
ATOM 2898 N N . PRO A 1 21 ? -17.049 -1.780 -22.100 1.00 0.00 21 PRO A N 4
ATOM 2899 C CA . PRO A 1 21 ? -18.400 -1.588 -22.640 1.00 0.00 21 PRO A CA 4
ATOM 2900 C C . PRO A 1 21 ? -18.885 -0.154 -22.434 1.00 0.00 21 PRO A C 4
ATOM 2901 O O . PRO A 1 21 ? -18.664 0.443 -21.377 1.00 0.00 21 PRO A O 4
ATOM 2912 N N . SER A 1 22 ? -19.545 0.392 -23.432 1.00 0.00 22 SER A N 4
ATOM 2913 C CA . SER A 1 22 ? -20.019 1.754 -23.360 1.00 0.00 22 SER A CA 4
ATOM 2914 C C . SER A 1 22 ? -21.465 1.847 -23.828 1.00 0.00 22 SER A C 4
ATOM 2915 O O . SER A 1 22 ? -21.971 0.931 -24.469 1.00 0.00 22 SER A O 4
ATOM 2923 N N . CYS A 1 23 ? -22.123 2.952 -23.499 1.00 0.00 23 CYS A N 4
ATOM 2924 C CA . CYS A 1 23 ? -23.507 3.177 -23.913 1.00 0.00 23 CYS A CA 4
ATOM 2925 C C . CYS A 1 23 ? -23.588 3.271 -25.431 1.00 0.00 23 CYS A C 4
ATOM 2926 O O . CYS A 1 23 ? -24.582 2.886 -26.043 1.00 0.00 23 CYS A O 4
ATOM 2933 N N . LYS A 1 24 ? -22.518 3.777 -26.024 1.00 0.00 24 LYS A N 4
ATOM 2934 C CA . LYS A 1 24 ? -22.435 3.954 -27.460 1.00 0.00 24 LYS A CA 4
ATOM 2935 C C . LYS A 1 24 ? -22.063 2.644 -28.145 1.00 0.00 24 LYS A C 4
ATOM 2936 O O . LYS A 1 24 ? -22.673 2.253 -29.136 1.00 0.00 24 LYS A O 4
ATOM 2955 N N . ASP A 1 25 ? -21.076 1.965 -27.598 1.00 0.00 25 ASP A N 4
ATOM 2956 C CA . ASP A 1 25 ? -20.592 0.724 -28.174 1.00 0.00 25 ASP A CA 4
ATOM 2957 C C . ASP A 1 25 ? -20.571 -0.385 -27.130 1.00 0.00 25 ASP A C 4
ATOM 2958 O O . ASP A 1 25 ? -19.798 -0.334 -26.162 1.00 0.00 25 ASP A O 4
ATOM 2967 N N . LEU A 1 26 ? -21.421 -1.377 -27.323 1.00 0.00 26 LEU A N 4
ATOM 2968 C CA . LEU A 1 26 ? -21.559 -2.470 -26.374 1.00 0.00 26 LEU A CA 4
ATOM 2969 C C . LEU A 1 26 ? -20.590 -3.609 -26.668 1.00 0.00 26 LEU A C 4
ATOM 2970 O O . LEU A 1 26 ? -19.918 -4.104 -25.763 1.00 0.00 26 LEU A O 4
ATOM 2986 N N . THR A 1 27 ? -20.516 -4.027 -27.922 1.00 0.00 27 THR A N 4
ATOM 2987 C CA . THR A 1 27 ? -19.666 -5.150 -28.286 1.00 0.00 27 THR A CA 4
ATOM 2988 C C . THR A 1 27 ? -18.666 -4.803 -29.395 1.00 0.00 27 THR A C 4
ATOM 2989 O O . THR A 1 27 ? -18.958 -4.957 -30.586 1.00 0.00 27 THR A O 4
ATOM 3000 N N . PRO A 1 28 ? -17.480 -4.312 -29.011 1.00 0.00 28 PRO A N 4
ATOM 3001 C CA . PRO A 1 28 ? -16.416 -3.988 -29.956 1.00 0.00 28 PRO A CA 4
ATOM 3002 C C . PRO A 1 28 ? -15.605 -5.223 -30.341 1.00 0.00 28 PRO A C 4
ATOM 3003 O O . PRO A 1 28 ? -15.331 -6.088 -29.501 1.00 0.00 28 PRO A O 4
ATOM 3014 N N . ASN A 1 29 ? -15.226 -5.310 -31.600 1.00 0.00 29 ASN A N 4
ATOM 3015 C CA . ASN A 1 29 ? -14.432 -6.431 -32.065 1.00 0.00 29 ASN A CA 4
ATOM 3016 C C . ASN A 1 29 ? -12.954 -6.131 -31.877 1.00 0.00 29 ASN A C 4
ATOM 3017 O O . ASN A 1 29 ? -12.349 -5.414 -32.672 1.00 0.00 29 ASN A O 4
ATOM 3028 N N . CYS A 1 30 ? -12.386 -6.652 -30.815 1.00 0.00 30 CYS A N 4
ATOM 3029 C CA . CYS A 1 30 ? -10.980 -6.449 -30.530 1.00 0.00 30 CYS A CA 4
ATOM 3030 C C . CYS A 1 30 ? -10.417 -7.656 -29.807 1.00 0.00 30 CYS A C 4
ATOM 3031 O O . CYS A 1 30 ? -11.176 -8.491 -29.305 1.00 0.00 30 CYS A O 4
ATOM 3038 N N . ILE A 1 31 ? -9.100 -7.760 -29.766 1.00 0.00 31 ILE A N 4
ATOM 3039 C CA . ILE A 1 31 ? -8.448 -8.875 -29.102 1.00 0.00 31 ILE A CA 4
ATOM 3040 C C . ILE A 1 31 ? -8.581 -8.762 -27.584 1.00 0.00 31 ILE A C 4
ATOM 3041 O O . ILE A 1 31 ? -8.114 -7.799 -26.970 1.00 0.00 31 ILE A O 4
ATOM 3057 N N . ALA A 1 32 ? -9.234 -9.736 -26.984 1.00 0.00 32 ALA A N 4
ATOM 3058 C CA . ALA A 1 32 ? -9.439 -9.737 -25.554 1.00 0.00 32 ALA A CA 4
ATOM 3059 C C . ALA A 1 32 ? -8.224 -10.294 -24.828 1.00 0.00 32 ALA A C 4
ATOM 3060 O O . ALA A 1 32 ? -8.129 -11.498 -24.580 1.00 0.00 32 ALA A O 4
ATOM 3067 N N . VAL A 1 33 ? -7.281 -9.426 -24.534 1.00 0.00 33 VAL A N 4
ATOM 3068 C CA . VAL A 1 33 ? -6.096 -9.813 -23.798 1.00 0.00 33 VAL A CA 4
ATOM 3069 C C . VAL A 1 33 ? -6.226 -9.340 -22.362 1.00 0.00 33 VAL A C 4
ATOM 3070 O O . VAL A 1 33 ? -6.596 -8.193 -22.119 1.00 0.00 33 VAL A O 4
ATOM 3083 N N . CYS A 1 34 ? -5.922 -10.212 -21.419 1.00 0.00 34 CYS A N 4
ATOM 3084 C CA . CYS A 1 34 ? -6.040 -9.875 -20.012 1.00 0.00 34 CYS A CA 4
ATOM 3085 C C . CYS A 1 34 ? -4.963 -8.897 -19.573 1.00 0.00 34 CYS A C 4
ATOM 3086 O O . CYS A 1 34 ? -3.790 -9.258 -19.443 1.00 0.00 34 CYS A O 4
ATOM 3093 N N . LYS A 1 35 ? -5.355 -7.658 -19.364 1.00 0.00 35 LYS A N 4
ATOM 3094 C CA . LYS A 1 35 ? -4.446 -6.661 -18.848 1.00 0.00 35 LYS A CA 4
ATOM 3095 C C . LYS A 1 35 ? -4.829 -6.315 -17.423 1.00 0.00 35 LYS A C 4
ATOM 3096 O O . LYS A 1 35 ? -5.998 -6.439 -17.044 1.00 0.00 35 LYS A O 4
ATOM 3115 N N . LYS A 1 36 ? -3.857 -5.902 -16.639 1.00 0.00 36 LYS A N 4
ATOM 3116 C CA . LYS A 1 36 ? -4.109 -5.513 -15.266 1.00 0.00 36 LYS A CA 4
ATOM 3117 C C . LYS A 1 36 ? -4.417 -4.026 -15.202 1.00 0.00 36 LYS A C 4
ATOM 3118 O O . LYS A 1 36 ? -3.848 -3.234 -15.959 1.00 0.00 36 LYS A O 4
ATOM 3137 N N . GLY A 1 37 ? -5.316 -3.651 -14.324 1.00 0.00 37 GLY A N 4
ATOM 3138 C CA . GLY A 1 37 ? -5.682 -2.259 -14.199 1.00 0.00 37 GLY A CA 4
ATOM 3139 C C . GLY A 1 37 ? -7.016 -2.085 -13.523 1.00 0.00 37 GLY A C 4
ATOM 3140 O O . GLY A 1 37 ? -7.558 -3.035 -12.966 1.00 0.00 37 GLY A O 4
ATOM 3144 N N . CYS A 1 38 ? -7.550 -0.889 -13.570 1.00 0.00 38 CYS A N 4
ATOM 3145 C CA . CYS A 1 38 ? -8.822 -0.613 -12.935 1.00 0.00 38 CYS A CA 4
ATOM 3146 C C . CYS A 1 38 ? -9.918 -0.466 -13.977 1.00 0.00 38 CYS A C 4
ATOM 3147 O O . CYS A 1 38 ? -9.765 0.269 -14.953 1.00 0.00 38 CYS A O 4
ATOM 3154 N N . PHE A 1 39 ? -11.017 -1.163 -13.768 1.00 0.00 39 PHE A N 4
ATOM 3155 C CA . PHE A 1 39 ? -12.146 -1.116 -14.680 1.00 0.00 39 PHE A CA 4
ATOM 3156 C C . PHE A 1 39 ? -13.427 -0.914 -13.895 1.00 0.00 39 PHE A C 4
ATOM 3157 O O . PHE A 1 39 ? -13.490 -1.248 -12.716 1.00 0.00 39 PHE A O 4
ATOM 3174 N N . CYS A 1 40 ? -14.433 -0.356 -14.533 1.00 0.00 40 CYS A N 4
ATOM 3175 C CA . CYS A 1 40 ? -15.709 -0.124 -13.882 1.00 0.00 40 CYS A CA 4
ATOM 3176 C C . CYS A 1 40 ? -16.356 -1.452 -13.510 1.00 0.00 40 CYS A C 4
ATOM 3177 O O . CYS A 1 40 ? -16.201 -2.442 -14.227 1.00 0.00 40 CYS A O 4
ATOM 3184 N N . ARG A 1 41 ? -17.063 -1.476 -12.376 1.00 0.00 41 ARG A N 4
ATOM 3185 C CA . ARG A 1 41 ? -17.694 -2.705 -11.900 1.00 0.00 41 ARG A CA 4
ATOM 3186 C C . ARG A 1 41 ? -18.598 -3.322 -12.967 1.00 0.00 41 ARG A C 4
ATOM 3187 O O . ARG A 1 41 ? -19.392 -2.622 -13.614 1.00 0.00 41 ARG A O 4
ATOM 3208 N N . ASP A 1 42 ? -18.448 -4.630 -13.148 1.00 0.00 42 ASP A N 4
ATOM 3209 C CA . ASP A 1 42 ? -19.192 -5.390 -14.152 1.00 0.00 42 ASP A CA 4
ATOM 3210 C C . ASP A 1 42 ? -20.683 -5.130 -14.046 1.00 0.00 42 ASP A C 4
ATOM 3211 O O . ASP A 1 42 ? -21.284 -5.302 -12.980 1.00 0.00 42 ASP A O 4
ATOM 3220 N N . GLY A 1 43 ? -21.277 -4.714 -15.145 1.00 0.00 43 GLY A N 4
ATOM 3221 C CA . GLY A 1 43 ? -22.690 -4.425 -15.152 1.00 0.00 43 GLY A CA 4
ATOM 3222 C C . GLY A 1 43 ? -22.978 -2.989 -15.525 1.00 0.00 43 GLY A C 4
ATOM 3223 O O . GLY A 1 43 ? -24.126 -2.618 -15.750 1.00 0.00 43 GLY A O 4
ATOM 3227 N N . THR A 1 44 ? -21.938 -2.179 -15.599 1.00 0.00 44 THR A N 4
ATOM 3228 C CA . THR A 1 44 ? -22.098 -0.782 -15.951 1.00 0.00 44 THR A CA 4
ATOM 3229 C C . THR A 1 44 ? -21.524 -0.496 -17.331 1.00 0.00 44 THR A C 4
ATOM 3230 O O . THR A 1 44 ? -20.769 -1.310 -17.883 1.00 0.00 44 THR A O 4
ATOM 3241 N N . VAL A 1 45 ? -21.894 0.644 -17.894 1.00 0.00 45 VAL A N 4
ATOM 3242 C CA . VAL A 1 45 ? -21.422 1.041 -19.207 1.00 0.00 45 VAL A CA 4
ATOM 3243 C C . VAL A 1 45 ? -20.813 2.439 -19.173 1.00 0.00 45 VAL A C 4
ATOM 3244 O O . VAL A 1 45 ? -21.268 3.314 -18.428 1.00 0.00 45 VAL A O 4
ATOM 3257 N N . ASP A 1 46 ? -19.780 2.630 -19.966 1.00 0.00 46 ASP A N 4
ATOM 3258 C CA . ASP A 1 46 ? -19.076 3.906 -20.053 1.00 0.00 46 ASP A CA 4
ATOM 3259 C C . ASP A 1 46 ? -19.827 4.864 -20.985 1.00 0.00 46 ASP A C 4
ATOM 3260 O O . ASP A 1 46 ? -20.197 4.493 -22.098 1.00 0.00 46 ASP A O 4
ATOM 3269 N N . ASN A 1 47 ? -20.075 6.074 -20.530 1.00 0.00 47 ASN A N 4
ATOM 3270 C CA . ASN A 1 47 ? -20.780 7.053 -21.354 1.00 0.00 47 ASN A CA 4
ATOM 3271 C C . ASN A 1 47 ? -19.813 8.043 -21.990 1.00 0.00 47 ASN A C 4
ATOM 3272 O O . ASN A 1 47 ? -18.618 8.039 -21.694 1.00 0.00 47 ASN A O 4
ATOM 3283 N N . ASN A 1 48 ? -20.334 8.911 -22.852 1.00 0.00 48 ASN A N 4
ATOM 3284 C CA . ASN A 1 48 ? -19.500 9.900 -23.547 1.00 0.00 48 ASN A CA 4
ATOM 3285 C C . ASN A 1 48 ? -19.030 10.994 -22.591 1.00 0.00 48 ASN A C 4
ATOM 3286 O O . ASN A 1 48 ? -18.138 11.779 -22.920 1.00 0.00 48 ASN A O 4
ATOM 3297 N N . HIS A 1 49 ? -19.626 11.037 -21.403 1.00 0.00 49 HIS A N 4
ATOM 3298 C CA . HIS A 1 49 ? -19.242 12.014 -20.389 1.00 0.00 49 HIS A CA 4
ATOM 3299 C C . HIS A 1 49 ? -17.937 11.614 -19.725 1.00 0.00 49 HIS A C 4
ATOM 3300 O O . HIS A 1 49 ? -17.259 12.439 -19.121 1.00 0.00 49 HIS A O 4
ATOM 3314 N N . GLY A 1 50 ? -17.593 10.344 -19.833 1.00 0.00 50 GLY A N 4
ATOM 3315 C CA . GLY A 1 50 ? -16.349 9.876 -19.277 1.00 0.00 50 GLY A CA 4
ATOM 3316 C C . GLY A 1 50 ? -16.520 9.174 -17.950 1.00 0.00 50 GLY A C 4
ATOM 3317 O O . GLY A 1 50 ? -15.607 9.173 -17.125 1.00 0.00 50 GLY A O 4
ATOM 3321 N N . LYS A 1 51 ? -17.684 8.589 -17.729 1.00 0.00 51 LYS A N 4
ATOM 3322 C CA . LYS A 1 51 ? -17.936 7.857 -16.498 1.00 0.00 51 LYS A CA 4
ATOM 3323 C C . LYS A 1 51 ? -18.765 6.618 -16.782 1.00 0.00 51 LYS A C 4
ATOM 3324 O O . LYS A 1 51 ? -19.374 6.501 -17.846 1.00 0.00 51 LYS A O 4
ATOM 3343 N N . CYS A 1 52 ? -18.780 5.695 -15.847 1.00 0.00 52 CYS A N 4
ATOM 3344 C CA . CYS A 1 52 ? -19.556 4.483 -16.002 1.00 0.00 52 CYS A CA 4
ATOM 3345 C C . CYS A 1 52 ? -20.832 4.560 -15.189 1.00 0.00 52 CYS A C 4
ATOM 3346 O O . CYS A 1 52 ? -20.801 4.784 -13.977 1.00 0.00 52 CYS A O 4
ATOM 3353 N N . VAL A 1 53 ? -21.948 4.388 -15.859 1.00 0.00 53 VAL A N 4
ATOM 3354 C CA . VAL A 1 53 ? -23.249 4.455 -15.225 1.00 0.00 53 VAL A CA 4
ATOM 3355 C C . VAL A 1 53 ? -24.011 3.165 -15.521 1.00 0.00 53 VAL A C 4
ATOM 3356 O O . VAL A 1 53 ? -23.598 2.388 -16.387 1.00 0.00 53 VAL A O 4
ATOM 3369 N N . LYS A 1 54 ? -25.094 2.920 -14.788 1.00 0.00 54 LYS A N 4
ATOM 3370 C CA . LYS A 1 54 ? -25.922 1.748 -15.026 1.00 0.00 54 LYS A CA 4
ATOM 3371 C C . LYS A 1 54 ? -26.434 1.749 -16.459 1.00 0.00 54 LYS A C 4
ATOM 3372 O O . LYS A 1 54 ? -26.851 2.791 -16.974 1.00 0.00 54 LYS A O 4
ATOM 3391 N N . LYS A 1 55 ? -26.415 0.586 -17.092 1.00 0.00 55 LYS A N 4
ATOM 3392 C CA . LYS A 1 55 ? -26.857 0.457 -18.476 1.00 0.00 55 LYS A CA 4
ATOM 3393 C C . LYS A 1 55 ? -28.332 0.814 -18.617 1.00 0.00 55 LYS A C 4
ATOM 3394 O O . LYS A 1 55 ? -28.773 1.250 -19.672 1.00 0.00 55 LYS A O 4
ATOM 3413 N N . GLU A 1 56 ? -29.082 0.639 -17.544 1.00 0.00 56 GLU A N 4
ATOM 3414 C CA . GLU A 1 56 ? -30.502 0.952 -17.544 1.00 0.00 56 GLU A CA 4
ATOM 3415 C C . GLU A 1 56 ? -30.726 2.457 -17.378 1.00 0.00 56 GLU A C 4
ATOM 3416 O O . GLU A 1 56 ? -31.784 2.978 -17.721 1.00 0.00 56 GLU A O 4
ATOM 3428 N N . ASN A 1 57 ? -29.715 3.144 -16.864 1.00 0.00 57 ASN A N 4
ATOM 3429 C CA . ASN A 1 57 ? -29.814 4.574 -16.597 1.00 0.00 57 ASN A CA 4
ATOM 3430 C C . ASN A 1 57 ? -29.273 5.371 -17.776 1.00 0.00 57 ASN A C 4
ATOM 3431 O O . ASN A 1 57 ? -29.843 6.389 -18.159 1.00 0.00 57 ASN A O 4
ATOM 3442 N N . CYS A 1 58 ? -28.174 4.907 -18.335 1.00 0.00 58 CYS A N 4
ATOM 3443 C CA . CYS A 1 58 ? -27.540 5.588 -19.448 1.00 0.00 58 CYS A CA 4
ATOM 3444 C C . CYS A 1 58 ? -28.394 5.471 -20.707 1.00 0.00 58 CYS A C 4
ATOM 3445 O O . CYS A 1 58 ? -29.064 6.468 -21.071 1.00 0.00 58 CYS A O 4
ATOM 3453 N N . GLY A 1 1 ? 2.489 4.674 -7.144 1.00 0.00 1 GLY A N 5
ATOM 3454 C CA . GLY A 1 1 ? 2.253 4.060 -8.467 1.00 0.00 1 GLY A CA 5
ATOM 3455 C C . GLY A 1 1 ? 2.184 2.550 -8.389 1.00 0.00 1 GLY A C 5
ATOM 3456 O O . GLY A 1 1 ? 1.937 1.991 -7.315 1.00 0.00 1 GLY A O 5
ATOM 3462 N N . SER A 1 2 ? 2.398 1.888 -9.535 1.00 0.00 2 SER A N 5
ATOM 3463 C CA . SER A 1 2 ? 2.368 0.422 -9.637 1.00 0.00 2 SER A CA 5
ATOM 3464 C C . SER A 1 2 ? 0.943 -0.120 -9.480 1.00 0.00 2 SER A C 5
ATOM 3465 O O . SER A 1 2 ? 0.741 -1.318 -9.258 1.00 0.00 2 SER A O 5
ATOM 3473 N N . MET A 1 3 ? -0.038 0.763 -9.623 1.00 0.00 3 MET A N 5
ATOM 3474 C CA . MET A 1 3 ? -1.441 0.393 -9.511 1.00 0.00 3 MET A CA 5
ATOM 3475 C C . MET A 1 3 ? -2.329 1.517 -10.017 1.00 0.00 3 MET A C 5
ATOM 3476 O O . MET A 1 3 ? -2.983 1.381 -11.053 1.00 0.00 3 MET A O 5
ATOM 3490 N N . ILE A 1 4 ? -2.322 2.636 -9.284 1.00 0.00 4 ILE A N 5
ATOM 3491 C CA . ILE A 1 4 ? -3.150 3.805 -9.591 1.00 0.00 4 ILE A CA 5
ATOM 3492 C C . ILE A 1 4 ? -4.627 3.508 -9.322 1.00 0.00 4 ILE A C 5
ATOM 3493 O O . ILE A 1 4 ? -5.254 2.702 -10.015 1.00 0.00 4 ILE A O 5
ATOM 3509 N N . ARG A 1 5 ? -5.169 4.148 -8.303 1.00 0.00 5 ARG A N 5
ATOM 3510 C CA . ARG A 1 5 ? -6.553 3.943 -7.936 1.00 0.00 5 ARG A CA 5
ATOM 3511 C C . ARG A 1 5 ? -7.459 4.885 -8.711 1.00 0.00 5 ARG A C 5
ATOM 3512 O O . ARG A 1 5 ? -7.126 6.052 -8.930 1.00 0.00 5 ARG A O 5
ATOM 3533 N N . CYS A 1 6 ? -8.587 4.371 -9.129 1.00 0.00 6 CYS A N 5
ATOM 3534 C CA . CYS A 1 6 ? -9.556 5.137 -9.875 1.00 0.00 6 CYS A CA 5
ATOM 3535 C C . CYS A 1 6 ? -10.822 5.324 -9.027 1.00 0.00 6 CYS A C 5
ATOM 3536 O O . CYS A 1 6 ? -10.911 4.760 -7.928 1.00 0.00 6 CYS A O 5
ATOM 3543 N N . PRO A 1 7 ? -11.796 6.154 -9.489 1.00 0.00 7 PRO A N 5
ATOM 3544 C CA . PRO A 1 7 ? -13.067 6.377 -8.773 1.00 0.00 7 PRO A CA 5
ATOM 3545 C C . PRO A 1 7 ? -13.768 5.072 -8.372 1.00 0.00 7 PRO A C 5
ATOM 3546 O O . PRO A 1 7 ? -13.549 4.023 -8.981 1.00 0.00 7 PRO A O 5
ATOM 3557 N N . LYS A 1 8 ? -14.623 5.168 -7.354 1.00 0.00 8 LYS A N 5
ATOM 3558 C CA . LYS A 1 8 ? -15.354 4.022 -6.785 1.00 0.00 8 LYS A CA 5
ATOM 3559 C C . LYS A 1 8 ? -16.084 3.184 -7.851 1.00 0.00 8 LYS A C 5
ATOM 3560 O O . LYS A 1 8 ? -16.305 1.986 -7.665 1.00 0.00 8 LYS A O 5
ATOM 3579 N N . ASP A 1 9 ? -16.444 3.809 -8.959 1.00 0.00 9 ASP A N 5
ATOM 3580 C CA . ASP A 1 9 ? -17.169 3.115 -10.019 1.00 0.00 9 ASP A CA 5
ATOM 3581 C C . ASP A 1 9 ? -16.312 2.095 -10.742 1.00 0.00 9 ASP A C 5
ATOM 3582 O O . ASP A 1 9 ? -16.837 1.234 -11.458 1.00 0.00 9 ASP A O 5
ATOM 3591 N N . LYS A 1 10 ? -15.010 2.176 -10.567 1.00 0.00 10 LYS A N 5
ATOM 3592 C CA . LYS A 1 10 ? -14.118 1.245 -11.216 1.00 0.00 10 LYS A CA 5
ATOM 3593 C C . LYS A 1 10 ? -13.205 0.575 -10.200 1.00 0.00 10 LYS A C 5
ATOM 3594 O O . LYS A 1 10 ? -12.943 1.121 -9.125 1.00 0.00 10 LYS A O 5
ATOM 3613 N N . ILE A 1 11 ? -12.723 -0.598 -10.547 1.00 0.00 11 ILE A N 5
ATOM 3614 C CA . ILE A 1 11 ? -11.873 -1.384 -9.669 1.00 0.00 11 ILE A CA 5
ATOM 3615 C C . ILE A 1 11 ? -10.617 -1.817 -10.398 1.00 0.00 11 ILE A C 5
ATOM 3616 O O . ILE A 1 11 ? -10.594 -1.859 -11.626 1.00 0.00 11 ILE A O 5
ATOM 3632 N N . TYR A 1 12 ? -9.579 -2.133 -9.652 1.00 0.00 12 TYR A N 5
ATOM 3633 C CA . TYR A 1 12 ? -8.333 -2.566 -10.251 1.00 0.00 12 TYR A CA 5
ATOM 3634 C C . TYR A 1 12 ? -8.359 -4.070 -10.496 1.00 0.00 12 TYR A C 5
ATOM 3635 O O . TYR A 1 12 ? -8.500 -4.863 -9.559 1.00 0.00 12 TYR A O 5
ATOM 3653 N N . LYS A 1 13 ? -8.230 -4.454 -11.751 1.00 0.00 13 LYS A N 5
ATOM 3654 C CA . LYS A 1 13 ? -8.226 -5.856 -12.139 1.00 0.00 13 LYS A CA 5
ATOM 3655 C C . LYS A 1 13 ? -6.886 -6.204 -12.760 1.00 0.00 13 LYS A C 5
ATOM 3656 O O . LYS A 1 13 ? -6.150 -5.318 -13.206 1.00 0.00 13 LYS A O 5
ATOM 3675 N N . PHE A 1 14 ? -6.566 -7.480 -12.778 1.00 0.00 14 PHE A N 5
ATOM 3676 C CA . PHE A 1 14 ? -5.325 -7.942 -13.367 1.00 0.00 14 PHE A CA 5
ATOM 3677 C C . PHE A 1 14 ? -5.574 -8.371 -14.798 1.00 0.00 14 PHE A C 5
ATOM 3678 O O . PHE A 1 14 ? -4.707 -8.244 -15.663 1.00 0.00 14 PHE A O 5
ATOM 3695 N N . CYS A 1 15 ? -6.759 -8.890 -15.035 1.00 0.00 15 CYS A N 5
ATOM 3696 C CA . CYS A 1 15 ? -7.177 -9.275 -16.357 1.00 0.00 15 CYS A CA 5
ATOM 3697 C C . CYS A 1 15 ? -8.529 -8.668 -16.655 1.00 0.00 15 CYS A 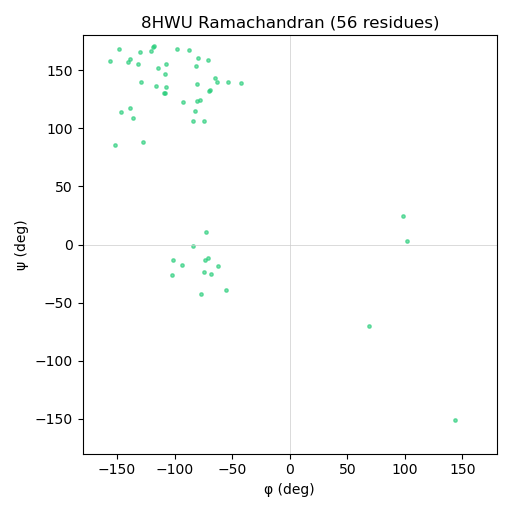C 5
ATOM 3698 O O . CYS A 1 15 ? -9.538 -9.038 -16.053 1.00 0.00 15 CYS A O 5
ATOM 3705 N N . GLY A 1 16 ? -8.539 -7.716 -17.547 1.00 0.00 16 GLY A N 5
ATOM 3706 C CA . GLY A 1 16 ? -9.760 -7.083 -17.931 1.00 0.00 16 GLY A CA 5
ATOM 3707 C C . GLY A 1 16 ? -9.801 -6.853 -19.409 1.00 0.00 16 GLY A C 5
ATOM 3708 O O . GLY A 1 16 ? -8.757 -6.867 -20.071 1.00 0.00 16 GLY A O 5
ATOM 3712 N N . SER A 1 17 ? -10.984 -6.642 -19.932 1.00 0.00 17 SER A N 5
ATOM 3713 C CA . SER A 1 17 ? -11.159 -6.440 -21.350 1.00 0.00 17 SER A CA 5
ATOM 3714 C C . SER A 1 17 ? -10.690 -5.049 -21.767 1.00 0.00 17 SER A C 5
ATOM 3715 O O . SER A 1 17 ? -11.040 -4.052 -21.135 1.00 0.00 17 SER A O 5
ATOM 3723 N N . PRO A 1 18 ? -9.879 -4.971 -22.838 1.00 0.00 18 PRO A N 5
ATOM 3724 C CA . PRO A 1 18 ? -9.362 -3.700 -23.354 1.00 0.00 18 PRO A CA 5
ATOM 3725 C C . PRO A 1 18 ? -10.478 -2.805 -23.885 1.00 0.00 18 PRO A C 5
ATOM 3726 O O . PRO A 1 18 ? -10.314 -1.585 -23.992 1.00 0.00 18 PRO A O 5
ATOM 3737 N N . CYS A 1 19 ? -11.601 -3.414 -24.215 1.00 0.00 19 CYS A N 5
ATOM 3738 C CA . CYS A 1 19 ? -12.757 -2.683 -24.690 1.00 0.00 19 CYS A CA 5
ATOM 3739 C C . CYS A 1 19 ? -13.928 -2.895 -23.743 1.00 0.00 19 CYS A C 5
ATOM 3740 O O . CYS A 1 19 ? -14.671 -3.866 -23.876 1.00 0.00 19 CYS A O 5
ATOM 3747 N N . PRO A 1 20 ? -14.081 -2.018 -22.744 1.00 0.00 20 PRO A N 5
ATOM 3748 C CA . PRO A 1 20 ? -15.182 -2.095 -21.792 1.00 0.00 20 PRO A CA 5
ATOM 3749 C C . PRO A 1 20 ? -16.484 -1.630 -22.432 1.00 0.00 20 PRO A C 5
ATOM 3750 O O . PRO A 1 20 ? -16.459 -0.945 -23.465 1.00 0.00 20 PRO A O 5
ATOM 3761 N N . PRO A 1 21 ? -17.643 -2.006 -21.857 1.00 0.00 21 PRO A N 5
ATOM 3762 C CA . PRO A 1 21 ? -18.935 -1.578 -22.384 1.00 0.00 21 PRO A CA 5
ATOM 3763 C C . PRO A 1 21 ? -19.029 -0.064 -22.401 1.00 0.00 21 PRO A C 5
ATOM 3764 O O . PRO A 1 21 ? -18.646 0.598 -21.438 1.00 0.00 21 PRO A O 5
ATOM 3775 N N . SER A 1 22 ? -19.552 0.480 -23.472 1.00 0.00 22 SER A N 5
ATOM 3776 C CA . SER A 1 22 ? -19.647 1.909 -23.604 1.00 0.00 22 SER A CA 5
ATOM 3777 C C . SER A 1 22 ? -20.988 2.302 -24.189 1.00 0.00 22 SER A C 5
ATOM 3778 O O . SER A 1 22 ? -21.670 1.482 -24.799 1.00 0.00 22 SER A O 5
ATOM 3786 N N . CYS A 1 23 ? -21.373 3.548 -23.987 1.00 0.00 23 CYS A N 5
ATOM 3787 C CA . CYS A 1 23 ? -22.636 4.048 -24.504 1.00 0.00 23 CYS A CA 5
ATOM 3788 C C . CYS A 1 23 ? -22.646 4.064 -26.038 1.00 0.00 23 CYS A C 5
ATOM 3789 O O . CYS A 1 23 ? -23.708 4.100 -26.663 1.00 0.00 23 CYS A O 5
ATOM 3796 N N . LYS A 1 24 ? -21.459 4.038 -26.641 1.00 0.00 24 LYS A N 5
ATOM 3797 C CA . LYS A 1 24 ? -21.347 3.975 -28.090 1.00 0.00 24 LYS A CA 5
ATOM 3798 C C . LYS A 1 24 ? -21.441 2.529 -28.564 1.00 0.00 24 LYS A C 5
ATOM 3799 O O . LYS A 1 24 ? -22.093 2.239 -29.559 1.00 0.00 24 LYS A O 5
ATOM 3818 N N . ASP A 1 25 ? -20.783 1.631 -27.844 1.00 0.00 25 ASP A N 5
ATOM 3819 C CA . ASP A 1 25 ? -20.841 0.204 -28.151 1.00 0.00 25 ASP A CA 5
ATOM 3820 C C . ASP A 1 25 ? -20.777 -0.593 -26.856 1.00 0.00 25 ASP A C 5
ATOM 3821 O O . ASP A 1 25 ? -19.768 -0.555 -26.142 1.00 0.00 25 ASP A O 5
ATOM 3830 N N . LEU A 1 26 ? -21.856 -1.281 -26.540 1.00 0.00 26 LEU A N 5
ATOM 3831 C CA . LEU A 1 26 ? -21.956 -2.039 -25.294 1.00 0.00 26 LEU A CA 5
ATOM 3832 C C . LEU A 1 26 ? -20.995 -3.221 -25.283 1.00 0.00 26 LEU A C 5
ATOM 3833 O O . LEU A 1 26 ? -20.402 -3.537 -24.259 1.00 0.00 26 LEU A O 5
ATOM 3849 N N . THR A 1 27 ? -20.843 -3.861 -26.417 1.00 0.00 27 THR A N 5
ATOM 3850 C CA . THR A 1 27 ? -19.933 -4.978 -26.542 1.00 0.00 27 THR A CA 5
ATOM 3851 C C . THR A 1 27 ? -19.080 -4.840 -27.802 1.00 0.00 27 THR A C 5
ATOM 3852 O O . THR A 1 27 ? -19.395 -5.417 -28.844 1.00 0.00 27 THR A O 5
ATOM 3863 N N . PRO A 1 28 ? -17.995 -4.046 -27.726 1.00 0.00 28 PRO A N 5
ATOM 3864 C CA . PRO A 1 28 ? -17.113 -3.801 -28.867 1.00 0.00 28 PRO A CA 5
ATOM 3865 C C . PRO A 1 28 ? -16.295 -5.034 -29.234 1.00 0.00 28 PRO A C 5
ATOM 3866 O O . PRO A 1 28 ? -15.816 -5.760 -28.357 1.00 0.00 28 PRO A O 5
ATOM 3877 N N . ASN A 1 29 ? -16.144 -5.269 -30.524 1.00 0.00 29 ASN A N 5
ATOM 3878 C CA . ASN A 1 29 ? -15.380 -6.406 -31.008 1.00 0.00 29 ASN A CA 5
ATOM 3879 C C . ASN A 1 29 ? -13.926 -6.009 -31.211 1.00 0.00 29 ASN A C 5
ATOM 3880 O O . ASN A 1 29 ? -13.608 -5.217 -32.104 1.00 0.00 29 ASN A O 5
ATOM 3891 N N . CYS A 1 30 ? -13.054 -6.539 -30.380 1.00 0.00 30 CYS A N 5
ATOM 3892 C CA . CYS A 1 30 ? -11.640 -6.220 -30.457 1.00 0.00 30 CYS A CA 5
ATOM 3893 C C . CYS A 1 30 ? -10.816 -7.345 -29.860 1.00 0.00 30 CYS A C 5
ATOM 3894 O O . CYS A 1 30 ? -11.361 -8.235 -29.202 1.00 0.00 30 CYS A O 5
ATOM 3901 N N . ILE A 1 31 ? -9.508 -7.314 -30.094 1.00 0.00 31 ILE A N 5
ATOM 3902 C CA . ILE A 1 31 ? -8.611 -8.305 -29.519 1.00 0.00 31 ILE A CA 5
ATOM 3903 C C . ILE A 1 31 ? -8.563 -8.126 -28.006 1.00 0.00 31 ILE A C 5
ATOM 3904 O O . ILE A 1 31 ? -8.019 -7.137 -27.500 1.00 0.00 31 ILE A O 5
ATOM 3920 N N . ALA A 1 32 ? -9.149 -9.066 -27.295 1.00 0.00 32 ALA A N 5
ATOM 3921 C CA . ALA A 1 32 ? -9.239 -8.987 -25.856 1.00 0.00 32 ALA A CA 5
ATOM 3922 C C . ALA A 1 32 ? -8.123 -9.761 -25.180 1.00 0.00 32 ALA A C 5
ATOM 3923 O O . ALA A 1 32 ? -8.082 -10.991 -25.230 1.00 0.00 32 ALA A O 5
ATOM 3930 N N . VAL A 1 33 ? -7.217 -9.032 -24.566 1.00 0.00 33 VAL A N 5
ATOM 3931 C CA . VAL A 1 33 ? -6.119 -9.623 -23.827 1.00 0.00 33 VAL A CA 5
ATOM 3932 C C . VAL A 1 33 ? -6.186 -9.173 -22.380 1.00 0.00 33 VAL A C 5
ATOM 3933 O O . VAL A 1 33 ? -6.759 -8.121 -22.082 1.00 0.00 33 VAL A O 5
ATOM 3946 N N . CYS A 1 34 ? -5.621 -9.960 -21.486 1.00 0.00 34 CYS A N 5
ATOM 3947 C CA . CYS A 1 34 ? -5.627 -9.619 -20.078 1.00 0.00 34 CYS A CA 5
ATOM 3948 C C . CYS A 1 34 ? -4.716 -8.442 -19.804 1.00 0.00 34 CYS A C 5
ATOM 3949 O O . CYS A 1 34 ? -3.490 -8.568 -19.829 1.00 0.00 34 CYS A O 5
ATOM 3956 N N . LYS A 1 35 ? -5.315 -7.299 -19.565 1.00 0.00 35 LYS A N 5
ATOM 3957 C CA . LYS A 1 35 ? -4.572 -6.117 -19.213 1.00 0.00 35 LYS A CA 5
ATOM 3958 C C . LYS A 1 35 ? -4.907 -5.717 -17.789 1.00 0.00 35 LYS A C 5
ATOM 3959 O O . LYS A 1 35 ? -6.006 -5.996 -17.304 1.00 0.00 35 LYS A O 5
ATOM 3978 N N . LYS A 1 36 ? -3.965 -5.088 -17.123 1.00 0.00 36 LYS A N 5
ATOM 3979 C CA . LYS A 1 36 ? -4.166 -4.646 -15.756 1.00 0.00 36 LYS A CA 5
ATOM 3980 C C . LYS A 1 36 ? -4.593 -3.189 -15.730 1.00 0.00 36 LYS A C 5
ATOM 3981 O O . LYS A 1 36 ? -4.288 -2.430 -16.652 1.00 0.00 36 LYS A O 5
ATOM 4000 N N . GLY A 1 37 ? -5.301 -2.802 -14.689 1.00 0.00 37 GLY A N 5
ATOM 4001 C CA . GLY A 1 37 ? -5.751 -1.427 -14.583 1.00 0.00 37 GLY A CA 5
ATOM 4002 C C . GLY A 1 37 ? -7.121 -1.321 -13.962 1.00 0.00 37 GLY A C 5
ATOM 4003 O O . GLY A 1 37 ? -7.542 -2.215 -13.231 1.00 0.00 37 GLY A O 5
ATOM 4007 N N . CYS A 1 38 ? -7.824 -0.244 -14.257 1.00 0.00 38 CYS A N 5
ATOM 4008 C CA . CYS A 1 38 ? -9.151 -0.032 -13.705 1.00 0.00 38 CYS A CA 5
ATOM 4009 C C . CYS A 1 38 ? -10.221 -0.451 -14.692 1.00 0.00 38 CYS A C 5
ATOM 4010 O O . CYS A 1 38 ? -10.172 -0.095 -15.872 1.00 0.00 38 CYS A O 5
ATOM 4017 N N . PHE A 1 39 ? -11.177 -1.221 -14.213 1.00 0.00 39 PHE A N 5
ATOM 4018 C CA . PHE A 1 39 ? -12.274 -1.685 -15.033 1.00 0.00 39 PHE A CA 5
ATOM 4019 C C . PHE A 1 39 ? -13.576 -1.522 -14.283 1.00 0.00 39 PHE A C 5
ATOM 4020 O O . PHE A 1 39 ? -13.583 -1.394 -13.058 1.00 0.00 39 PHE A O 5
ATOM 4037 N N . CYS A 1 40 ? -14.662 -1.513 -15.007 1.00 0.00 40 CYS A N 5
ATOM 4038 C CA . CYS A 1 40 ? -15.965 -1.334 -14.418 1.00 0.00 40 CYS A CA 5
ATOM 4039 C C . CYS A 1 40 ? -16.581 -2.669 -14.047 1.00 0.00 40 CYS A C 5
ATOM 4040 O O . CYS A 1 40 ? -16.166 -3.715 -14.548 1.00 0.00 40 CYS A O 5
ATOM 4047 N N . ARG A 1 41 ? -17.561 -2.631 -13.163 1.00 0.00 41 ARG A N 5
ATOM 4048 C CA . ARG A 1 41 ? -18.222 -3.837 -12.706 1.00 0.00 41 ARG A CA 5
ATOM 4049 C C . ARG A 1 41 ? -19.155 -4.365 -13.786 1.00 0.00 41 ARG A C 5
ATOM 4050 O O . ARG A 1 41 ? -19.688 -3.587 -14.592 1.00 0.00 41 ARG A O 5
ATOM 4071 N N . ASP A 1 42 ? -19.349 -5.674 -13.804 1.00 0.00 42 ASP A N 5
ATOM 4072 C CA . ASP A 1 42 ? -20.215 -6.312 -14.789 1.00 0.00 42 ASP A CA 5
ATOM 4073 C C . ASP A 1 42 ? -21.637 -5.792 -14.662 1.00 0.00 42 ASP A C 5
ATOM 4074 O O . ASP A 1 42 ? -22.345 -6.126 -13.712 1.00 0.00 42 ASP A O 5
ATOM 4083 N N . GLY A 1 43 ? -22.048 -4.974 -15.613 1.00 0.00 43 GLY A N 5
ATOM 4084 C CA . GLY A 1 43 ? -23.381 -4.410 -15.575 1.00 0.00 43 GLY A CA 5
ATOM 4085 C C . GLY A 1 43 ? -23.363 -2.900 -15.664 1.00 0.00 43 GLY A C 5
ATOM 4086 O O . GLY A 1 43 ? -24.416 -2.258 -15.723 1.00 0.00 43 GLY A O 5
ATOM 4090 N N . THR A 1 44 ? -22.171 -2.324 -15.669 1.00 0.00 44 THR A N 5
ATOM 4091 C CA . THR A 1 44 ? -22.032 -0.885 -15.777 1.00 0.00 44 THR A CA 5
ATOM 4092 C C . THR A 1 44 ? -21.445 -0.502 -17.134 1.00 0.00 44 THR A C 5
ATOM 4093 O O . THR A 1 44 ? -20.681 -1.268 -17.728 1.00 0.00 44 THR A O 5
ATOM 4104 N N . VAL A 1 45 ? -21.820 0.668 -17.621 1.00 0.00 45 VAL A N 5
ATOM 4105 C CA . VAL A 1 45 ? -21.400 1.131 -18.932 1.00 0.00 45 VAL A CA 5
ATOM 4106 C C . VAL A 1 45 ? -20.573 2.415 -18.822 1.00 0.00 45 VAL A C 5
ATOM 4107 O O . VAL A 1 45 ? -20.940 3.334 -18.084 1.00 0.00 45 VAL A O 5
ATOM 4120 N N . ASP A 1 46 ? -19.473 2.471 -19.569 1.00 0.00 46 ASP A N 5
ATOM 4121 C CA . ASP A 1 46 ? -18.582 3.635 -19.575 1.00 0.00 46 ASP A CA 5
ATOM 4122 C C . ASP A 1 46 ? -19.078 4.667 -20.580 1.00 0.00 46 ASP A C 5
ATOM 4123 O O . ASP A 1 46 ? -19.186 4.385 -21.782 1.00 0.00 46 ASP A O 5
ATOM 4132 N N . ASN A 1 47 ? -19.409 5.846 -20.092 1.00 0.00 47 ASN A N 5
ATOM 4133 C CA . ASN A 1 47 ? -19.891 6.909 -20.958 1.00 0.00 47 ASN A CA 5
ATOM 4134 C C . ASN A 1 47 ? -18.723 7.759 -21.442 1.00 0.00 47 ASN A C 5
ATOM 4135 O O . ASN A 1 47 ? -17.583 7.538 -21.040 1.00 0.00 47 ASN A O 5
ATOM 4146 N N . ASN A 1 48 ? -19.004 8.750 -22.281 1.00 0.00 48 ASN A N 5
ATOM 4147 C CA . ASN A 1 48 ? -17.944 9.591 -22.855 1.00 0.00 48 ASN A CA 5
ATOM 4148 C C . ASN A 1 48 ? -17.222 10.435 -21.799 1.00 0.00 48 ASN A C 5
ATOM 4149 O O . ASN A 1 48 ? -16.152 10.988 -22.066 1.00 0.00 48 ASN A O 5
ATOM 4160 N N . HIS A 1 49 ? -17.796 10.532 -20.602 1.00 0.00 49 HIS A N 5
ATOM 4161 C CA . HIS A 1 49 ? -17.150 11.259 -19.506 1.00 0.00 49 HIS A CA 5
ATOM 4162 C C . HIS A 1 49 ? -16.048 10.415 -18.885 1.00 0.00 49 HIS A C 5
ATOM 4163 O O . HIS A 1 49 ? -15.201 10.924 -18.152 1.00 0.00 49 HIS A O 5
ATOM 4177 N N . GLY A 1 50 ? -16.064 9.124 -19.182 1.00 0.00 50 GLY A N 5
ATOM 4178 C CA . GLY A 1 50 ? -15.069 8.228 -18.640 1.00 0.00 50 GLY A CA 5
ATOM 4179 C C . GLY A 1 50 ? -15.508 7.615 -17.330 1.00 0.00 50 GLY A C 5
ATOM 4180 O O . GLY A 1 50 ? -14.679 7.174 -16.533 1.00 0.00 50 GLY A O 5
ATOM 4184 N N . LYS A 1 51 ? -16.809 7.593 -17.097 1.00 0.00 51 LYS A N 5
ATOM 4185 C CA . LYS A 1 51 ? -17.350 7.022 -15.880 1.00 0.00 51 LYS A CA 5
ATOM 4186 C C . LYS A 1 51 ? -18.369 5.947 -16.214 1.00 0.00 51 LYS A C 5
ATOM 4187 O O . LYS A 1 51 ? -19.065 6.033 -17.226 1.00 0.00 51 LYS A O 5
ATOM 4206 N N . CYS A 1 52 ? -18.450 4.939 -15.376 1.00 0.00 52 CYS A N 5
ATOM 4207 C CA . CYS A 1 52 ? -19.377 3.854 -15.605 1.00 0.00 52 CYS A CA 5
ATOM 4208 C C . CYS A 1 52 ? -20.615 3.979 -14.743 1.00 0.00 52 CYS A C 5
ATOM 4209 O O . CYS A 1 52 ? -20.534 4.075 -13.518 1.00 0.00 52 CYS A O 5
ATOM 4216 N N . VAL A 1 53 ? -21.752 3.997 -15.396 1.00 0.00 53 VAL A N 5
ATOM 4217 C CA . VAL A 1 53 ? -23.037 4.077 -14.731 1.00 0.00 53 VAL A CA 5
ATOM 4218 C C . VAL A 1 53 ? -23.832 2.821 -15.032 1.00 0.00 53 VAL A C 5
ATOM 4219 O O . VAL A 1 53 ? -23.378 1.972 -15.796 1.00 0.00 53 VAL A O 5
ATOM 4232 N N . LYS A 1 54 ? -25.001 2.692 -14.436 1.00 0.00 54 LYS A N 5
ATOM 4233 C CA . LYS A 1 54 ? -25.852 1.541 -14.697 1.00 0.00 54 LYS A CA 5
ATOM 4234 C C . LYS A 1 54 ? -26.269 1.523 -16.163 1.00 0.00 54 LYS A C 5
ATOM 4235 O O . LYS A 1 54 ? -26.439 2.580 -16.779 1.00 0.00 54 LYS A O 5
ATOM 4254 N N . LYS A 1 55 ? -26.437 0.333 -16.725 1.00 0.00 55 LYS A N 5
ATOM 4255 C CA . LYS A 1 55 ? -26.829 0.206 -18.129 1.00 0.00 55 LYS A CA 5
ATOM 4256 C C . LYS A 1 55 ? -28.210 0.819 -18.378 1.00 0.00 55 LYS A C 5
ATOM 4257 O O . LYS A 1 55 ? -28.550 1.174 -19.501 1.00 0.00 55 LYS A O 5
ATOM 4276 N N . GLU A 1 56 ? -28.988 0.941 -17.315 1.00 0.00 56 GLU A N 5
ATOM 4277 C CA . GLU A 1 56 ? -30.321 1.526 -17.380 1.00 0.00 56 GLU A CA 5
ATOM 4278 C C . GLU A 1 56 ? -30.254 3.053 -17.301 1.00 0.00 56 GLU A C 5
ATOM 4279 O O . GLU A 1 56 ? -31.268 3.737 -17.442 1.00 0.00 56 GLU A O 5
ATOM 4291 N N . ASN A 1 57 ? -29.066 3.579 -17.069 1.00 0.00 57 ASN A N 5
ATOM 4292 C CA . ASN A 1 57 ? -28.895 5.013 -16.893 1.00 0.00 57 ASN A CA 5
ATOM 4293 C C . ASN A 1 57 ? -28.471 5.690 -18.193 1.00 0.00 57 ASN A C 5
ATOM 4294 O O . ASN A 1 57 ? -28.953 6.776 -18.523 1.00 0.00 57 ASN A O 5
ATOM 4305 N N . CYS A 1 58 ? -27.572 5.057 -18.931 1.00 0.00 58 CYS A N 5
ATOM 4306 C CA . CYS A 1 58 ? -27.110 5.622 -20.189 1.00 0.00 58 CYS A CA 5
ATOM 4307 C C . CYS A 1 58 ? -27.909 5.057 -21.359 1.00 0.00 58 CYS A C 5
ATOM 4308 O O . CYS A 1 58 ? -28.824 5.751 -21.840 1.00 0.00 58 CYS A O 5
ATOM 4316 N N . GLY A 1 1 ? 5.818 5.624 -0.784 1.00 0.00 1 GLY A N 6
ATOM 4317 C CA . GLY A 1 1 ? 5.678 4.839 -2.025 1.00 0.00 1 GLY A CA 6
ATOM 4318 C C . GLY A 1 1 ? 4.756 5.506 -3.016 1.00 0.00 1 GLY A C 6
ATOM 4319 O O . GLY A 1 1 ? 3.862 6.267 -2.632 1.00 0.00 1 GLY A O 6
ATOM 4325 N N . SER A 1 2 ? 4.972 5.238 -4.287 1.00 0.00 2 SER A N 6
ATOM 4326 C CA . SER A 1 2 ? 4.149 5.795 -5.336 1.00 0.00 2 SER A CA 6
ATOM 4327 C C . SER A 1 2 ? 3.083 4.790 -5.747 1.00 0.00 2 SER A C 6
ATOM 4328 O O . SER A 1 2 ? 3.398 3.690 -6.216 1.00 0.00 2 SER A O 6
ATOM 4336 N N . MET A 1 3 ? 1.832 5.154 -5.563 1.00 0.00 3 MET A N 6
ATOM 4337 C CA . MET A 1 3 ? 0.736 4.268 -5.886 1.00 0.00 3 MET A CA 6
ATOM 4338 C C . MET A 1 3 ? -0.372 5.006 -6.616 1.00 0.00 3 MET A C 6
ATOM 4339 O O . MET A 1 3 ? -0.671 6.164 -6.312 1.00 0.00 3 MET A O 6
ATOM 4353 N N . ILE A 1 4 ? -0.958 4.344 -7.591 1.00 0.00 4 ILE A N 6
ATOM 4354 C CA . ILE A 1 4 ? -2.071 4.902 -8.329 1.00 0.00 4 ILE A CA 6
ATOM 4355 C C . ILE A 1 4 ? -3.366 4.283 -7.816 1.00 0.00 4 ILE A C 6
ATOM 4356 O O . ILE A 1 4 ? -3.430 3.075 -7.578 1.00 0.00 4 ILE A O 6
ATOM 4372 N N . ARG A 1 5 ? -4.380 5.096 -7.621 1.00 0.00 5 ARG A N 6
ATOM 4373 C CA . ARG A 1 5 ? -5.636 4.601 -7.090 1.00 0.00 5 ARG A CA 6
ATOM 4374 C C . ARG A 1 5 ? -6.806 5.058 -7.940 1.00 0.00 5 ARG A C 6
ATOM 4375 O O . ARG A 1 5 ? -6.770 6.132 -8.543 1.00 0.00 5 ARG A O 6
ATOM 4396 N N . CYS A 1 6 ? -7.829 4.239 -7.990 1.00 0.00 6 CYS A N 6
ATOM 4397 C CA . CYS A 1 6 ? -9.041 4.571 -8.702 1.00 0.00 6 CYS A CA 6
ATOM 4398 C C . CYS A 1 6 ? -10.215 4.618 -7.730 1.00 0.00 6 CYS A C 6
ATOM 4399 O O . CYS A 1 6 ? -10.242 3.869 -6.748 1.00 0.00 6 CYS A O 6
ATOM 4406 N N . PRO A 1 7 ? -11.188 5.509 -7.978 1.00 0.00 7 PRO A N 6
ATOM 4407 C CA . PRO A 1 7 ? -12.369 5.673 -7.118 1.00 0.00 7 PRO A CA 6
ATOM 4408 C C . PRO A 1 7 ? -13.161 4.376 -6.962 1.00 0.00 7 PRO A C 6
ATOM 4409 O O . PRO A 1 7 ? -13.080 3.481 -7.806 1.00 0.00 7 PRO A O 6
ATOM 4420 N N . LYS A 1 8 ? -13.934 4.292 -5.881 1.00 0.00 8 LYS A N 6
ATOM 4421 C CA . LYS A 1 8 ? -14.753 3.111 -5.579 1.00 0.00 8 LYS A CA 6
ATOM 4422 C C . LYS A 1 8 ? -15.837 2.911 -6.649 1.00 0.00 8 LYS A C 6
ATOM 4423 O O . LYS A 1 8 ? -16.504 1.878 -6.699 1.00 0.00 8 LYS A O 6
ATOM 4442 N N . ASP A 1 9 ? -15.999 3.915 -7.496 1.00 0.00 9 ASP A N 6
ATOM 4443 C CA . ASP A 1 9 ? -16.947 3.864 -8.605 1.00 0.00 9 ASP A CA 6
ATOM 4444 C C . ASP A 1 9 ? -16.468 2.879 -9.669 1.00 0.00 9 ASP A C 6
ATOM 4445 O O . ASP A 1 9 ? -17.227 2.488 -10.557 1.00 0.00 9 ASP A O 6
ATOM 4454 N N . LYS A 1 10 ? -15.201 2.489 -9.576 1.00 0.00 10 LYS A N 6
ATOM 4455 C CA . LYS A 1 10 ? -14.608 1.551 -10.515 1.00 0.00 10 LYS A CA 6
ATOM 4456 C C . LYS A 1 10 ? -13.777 0.512 -9.768 1.00 0.00 10 LYS A C 6
ATOM 4457 O O . LYS A 1 10 ? -13.469 0.686 -8.588 1.00 0.00 10 LYS A O 6
ATOM 4476 N N . ILE A 1 11 ? -13.416 -0.557 -10.452 1.00 0.00 11 ILE A N 6
ATOM 4477 C CA . ILE A 1 11 ? -12.643 -1.634 -9.845 1.00 0.00 11 ILE A CA 6
ATOM 4478 C C . ILE A 1 11 ? -11.326 -1.840 -10.576 1.00 0.00 11 ILE A C 6
ATOM 4479 O O . ILE A 1 11 ? -11.188 -1.461 -11.741 1.00 0.00 11 ILE A O 6
ATOM 4495 N N . TYR A 1 12 ? -10.365 -2.437 -9.896 1.00 0.00 12 TYR A N 6
ATOM 4496 C CA . TYR A 1 12 ? -9.066 -2.701 -10.490 1.00 0.00 12 TYR A CA 6
ATOM 4497 C C . TYR A 1 12 ? -8.990 -4.154 -10.934 1.00 0.00 12 TYR A C 6
ATOM 4498 O O . TYR A 1 12 ? -9.207 -5.069 -10.139 1.00 0.00 12 TYR A O 6
ATOM 4516 N N . LYS A 1 13 ? -8.698 -4.361 -12.197 1.00 0.00 13 LYS A N 6
ATOM 4517 C CA . LYS A 1 13 ? -8.621 -5.698 -12.758 1.00 0.00 13 LYS A CA 6
ATOM 4518 C C . LYS A 1 13 ? -7.218 -5.975 -13.268 1.00 0.00 13 LYS A C 6
ATOM 4519 O O . LYS A 1 13 ? -6.454 -5.045 -13.535 1.00 0.00 13 LYS A O 6
ATOM 4538 N N . PHE A 1 14 ? -6.880 -7.247 -13.388 1.00 0.00 14 PHE A N 6
ATOM 4539 C CA . PHE A 1 14 ? -5.582 -7.656 -13.904 1.00 0.00 14 PHE A CA 6
ATOM 4540 C C . PHE A 1 14 ? -5.729 -8.157 -15.328 1.00 0.00 14 PHE A C 6
ATOM 4541 O O . PHE A 1 14 ? -4.874 -7.917 -16.180 1.00 0.00 14 PHE A O 6
ATOM 4558 N N . CYS A 1 15 ? -6.810 -8.855 -15.575 1.00 0.00 15 CYS A N 6
ATOM 4559 C CA . CYS A 1 15 ? -7.140 -9.295 -16.903 1.00 0.00 15 CYS A CA 6
ATOM 4560 C C . CYS A 1 15 ? -8.517 -8.792 -17.252 1.00 0.00 15 CYS A C 6
ATOM 4561 O O . CYS A 1 15 ? -9.518 -9.251 -16.699 1.00 0.00 15 CYS A O 6
ATOM 4568 N N . GLY A 1 16 ? -8.567 -7.842 -18.143 1.00 0.00 16 GLY A N 6
ATOM 4569 C CA . GLY A 1 16 ? -9.819 -7.289 -18.547 1.00 0.00 16 GLY A CA 6
ATOM 4570 C C . GLY A 1 16 ? -9.861 -7.074 -20.024 1.00 0.00 16 GLY A C 6
ATOM 4571 O O . GLY A 1 16 ? -8.811 -7.090 -20.689 1.00 0.00 16 GLY A O 6
ATOM 4575 N N . SER A 1 17 ? -11.055 -6.903 -20.548 1.00 0.00 17 SER A N 6
ATOM 4576 C CA . SER A 1 17 ? -11.253 -6.687 -21.961 1.00 0.00 17 SER A CA 6
ATOM 4577 C C . SER A 1 17 ? -10.552 -5.404 -22.415 1.00 0.00 17 SER A C 6
ATOM 4578 O O . SER A 1 17 ? -10.660 -4.367 -21.757 1.00 0.00 17 SER A O 6
ATOM 4586 N N . PRO A 1 18 ? -9.814 -5.464 -23.539 1.00 0.00 18 PRO A N 6
ATOM 4587 C CA . PRO A 1 18 ? -9.127 -4.292 -24.090 1.00 0.00 18 PRO A CA 6
ATOM 4588 C C . PRO A 1 18 ? -10.126 -3.212 -24.479 1.00 0.00 18 PRO A C 6
ATOM 4589 O O . PRO A 1 18 ? -9.830 -2.019 -24.426 1.00 0.00 18 PRO A O 6
ATOM 4600 N N . CYS A 1 19 ? -11.313 -3.649 -24.855 1.00 0.00 19 CYS A N 6
ATOM 4601 C CA . CYS A 1 19 ? -12.381 -2.753 -25.218 1.00 0.00 19 CYS A CA 6
ATOM 4602 C C . CYS A 1 19 ? -13.552 -2.955 -24.260 1.00 0.00 19 CYS A C 6
ATOM 4603 O O . CYS A 1 19 ? -14.360 -3.869 -24.444 1.00 0.00 19 CYS A O 6
ATOM 4610 N N . PRO A 1 20 ? -13.632 -2.143 -23.197 1.00 0.00 20 PRO A N 6
ATOM 4611 C CA . PRO A 1 20 ? -14.708 -2.241 -22.214 1.00 0.00 20 PRO A CA 6
ATOM 4612 C C . PRO A 1 20 ? -16.037 -1.767 -22.792 1.00 0.00 20 PRO A C 6
ATOM 4613 O O . PRO A 1 20 ? -16.067 -0.834 -23.604 1.00 0.00 20 PRO A O 6
ATOM 4624 N N . PRO A 1 21 ? -17.157 -2.411 -22.403 1.00 0.00 21 PRO A N 6
ATOM 4625 C CA . PRO A 1 21 ? -18.483 -2.009 -22.868 1.00 0.00 21 PRO A CA 6
ATOM 4626 C C . PRO A 1 21 ? -18.763 -0.560 -22.505 1.00 0.00 21 PRO A C 6
ATOM 4627 O O . PRO A 1 21 ? -18.467 -0.119 -21.386 1.00 0.00 21 PRO A O 6
ATOM 4638 N N . SER A 1 22 ? -19.340 0.169 -23.425 1.00 0.00 22 SER A N 6
ATOM 4639 C CA . SER A 1 22 ? -19.591 1.567 -23.214 1.00 0.00 22 SER A CA 6
ATOM 4640 C C . SER A 1 22 ? -20.835 2.010 -23.959 1.00 0.00 22 SER A C 6
ATOM 4641 O O . SER A 1 22 ? -21.360 1.276 -24.786 1.00 0.00 22 SER A O 6
ATOM 4649 N N . CYS A 1 23 ? -21.309 3.208 -23.656 1.00 0.00 23 CYS A N 6
ATOM 4650 C CA . CYS A 1 23 ? -22.448 3.774 -24.363 1.00 0.00 23 CYS A CA 6
ATOM 4651 C C . CYS A 1 23 ? -22.070 4.038 -25.809 1.00 0.00 23 CYS A C 6
ATOM 4652 O O . CYS A 1 23 ? -22.926 4.100 -26.695 1.00 0.00 23 CYS A O 6
ATOM 4659 N N . LYS A 1 24 ? -20.772 4.189 -26.041 1.00 0.00 24 LYS A N 6
ATOM 4660 C CA . LYS A 1 24 ? -20.253 4.384 -27.372 1.00 0.00 24 LYS A CA 6
ATOM 4661 C C . LYS A 1 24 ? -20.355 3.079 -28.150 1.00 0.00 24 LYS A C 6
ATOM 4662 O O . LYS A 1 24 ? -20.832 3.052 -29.284 1.00 0.00 24 LYS A O 6
ATOM 4681 N N . ASP A 1 25 ? -19.919 1.999 -27.522 1.00 0.00 25 ASP A N 6
ATOM 4682 C CA . ASP A 1 25 ? -19.985 0.680 -28.128 1.00 0.00 25 ASP A CA 6
ATOM 4683 C C . ASP A 1 25 ? -20.214 -0.374 -27.050 1.00 0.00 25 ASP A C 6
ATOM 4684 O O . ASP A 1 25 ? -19.351 -0.597 -26.193 1.00 0.00 25 ASP A O 6
ATOM 4693 N N . LEU A 1 26 ? -21.374 -1.008 -27.078 1.00 0.00 26 LEU A N 6
ATOM 4694 C CA . LEU A 1 26 ? -21.713 -2.018 -26.076 1.00 0.00 26 LEU A CA 6
ATOM 4695 C C . LEU A 1 26 ? -20.988 -3.336 -26.334 1.00 0.00 26 LEU A C 6
ATOM 4696 O O . LEU A 1 26 ? -20.790 -4.136 -25.413 1.00 0.00 26 LEU A O 6
ATOM 4712 N N . THR A 1 27 ? -20.582 -3.556 -27.575 1.00 0.00 27 THR A N 6
ATOM 4713 C CA . THR A 1 27 ? -19.908 -4.790 -27.951 1.00 0.00 27 THR A CA 6
ATOM 4714 C C . THR A 1 27 ? -18.883 -4.553 -29.064 1.00 0.00 27 THR A C 6
ATOM 4715 O O . THR A 1 27 ? -19.190 -4.716 -30.251 1.00 0.00 27 THR A O 6
ATOM 4726 N N . PRO A 1 28 ? -17.664 -4.126 -28.695 1.00 0.00 28 PRO A N 6
ATOM 4727 C CA . PRO A 1 28 ? -16.591 -3.875 -29.644 1.00 0.00 28 PRO A CA 6
ATOM 4728 C C . PRO A 1 28 ? -15.789 -5.144 -29.948 1.00 0.00 28 PRO A C 6
ATOM 4729 O O . PRO A 1 28 ? -15.504 -5.944 -29.052 1.00 0.00 28 PRO A O 6
ATOM 4740 N N . ASN A 1 29 ? -15.428 -5.323 -31.206 1.00 0.00 29 ASN A N 6
ATOM 4741 C CA . ASN A 1 29 ? -14.663 -6.490 -31.622 1.00 0.00 29 ASN A CA 6
ATOM 4742 C C . ASN A 1 29 ? -13.166 -6.214 -31.569 1.00 0.00 29 ASN A C 6
ATOM 4743 O O . ASN A 1 29 ? -12.651 -5.392 -32.327 1.00 0.00 29 ASN A O 6
ATOM 4754 N N . CYS A 1 30 ? -12.480 -6.887 -30.670 1.00 0.00 30 CYS A N 6
ATOM 4755 C CA . CYS A 1 30 ? -11.038 -6.758 -30.551 1.00 0.00 30 CYS A CA 6
ATOM 4756 C C . CYS A 1 30 ? -10.442 -8.004 -29.903 1.00 0.00 30 CYS A C 6
ATOM 4757 O O . CYS A 1 30 ? -11.143 -8.736 -29.198 1.00 0.00 30 CYS A O 6
ATOM 4764 N N . ILE A 1 31 ? -9.160 -8.247 -30.161 1.00 0.00 31 ILE A N 6
ATOM 4765 C CA . ILE A 1 31 ? -8.455 -9.405 -29.609 1.00 0.00 31 ILE A CA 6
ATOM 4766 C C . ILE A 1 31 ? -8.506 -9.389 -28.083 1.00 0.00 31 ILE A C 6
ATOM 4767 O O . ILE A 1 31 ? -8.155 -8.392 -27.456 1.00 0.00 31 ILE A O 6
ATOM 4783 N N . ALA A 1 32 ? -8.945 -10.492 -27.496 1.00 0.00 32 ALA A N 6
ATOM 4784 C CA . ALA A 1 32 ? -9.080 -10.588 -26.053 1.00 0.00 32 ALA A CA 6
ATOM 4785 C C . ALA A 1 32 ? -7.727 -10.756 -25.368 1.00 0.00 32 ALA A C 6
ATOM 4786 O O . ALA A 1 32 ? -7.278 -11.876 -25.104 1.00 0.00 32 ALA A O 6
ATOM 4793 N N . VAL A 1 33 ? -7.075 -9.643 -25.112 1.00 0.00 33 VAL A N 6
ATOM 4794 C CA . VAL A 1 33 ? -5.798 -9.636 -24.423 1.00 0.00 33 VAL A CA 6
ATOM 4795 C C . VAL A 1 33 ? -6.008 -9.215 -22.979 1.00 0.00 33 VAL A C 6
ATOM 4796 O O . VAL A 1 33 ? -6.753 -8.270 -22.709 1.00 0.00 33 VAL A O 6
ATOM 4809 N N . CYS A 1 34 ? -5.381 -9.916 -22.050 1.00 0.00 34 CYS A N 6
ATOM 4810 C CA . CYS A 1 34 ? -5.506 -9.565 -20.648 1.00 0.00 34 CYS A CA 6
ATOM 4811 C C . CYS A 1 34 ? -4.673 -8.342 -20.328 1.00 0.00 34 CYS A C 6
ATOM 4812 O O . CYS A 1 34 ? -3.448 -8.414 -20.270 1.00 0.00 34 CYS A O 6
ATOM 4819 N N . LYS A 1 35 ? -5.334 -7.221 -20.148 1.00 0.00 35 LYS A N 6
ATOM 4820 C CA . LYS A 1 35 ? -4.658 -6.014 -19.742 1.00 0.00 35 LYS A CA 6
ATOM 4821 C C . LYS A 1 35 ? -5.233 -5.530 -18.421 1.00 0.00 35 LYS A C 6
ATOM 4822 O O . LYS A 1 35 ? -6.439 -5.630 -18.191 1.00 0.00 35 LYS A O 6
ATOM 4841 N N . LYS A 1 36 ? -4.374 -5.054 -17.543 1.00 0.00 36 LYS A N 6
ATOM 4842 C CA . LYS A 1 36 ? -4.814 -4.629 -16.227 1.00 0.00 36 LYS A CA 6
ATOM 4843 C C . LYS A 1 36 ? -5.131 -3.145 -16.195 1.00 0.00 36 LYS A C 6
ATOM 4844 O O . LYS A 1 36 ? -4.800 -2.404 -17.126 1.00 0.00 36 LYS A O 6
ATOM 4863 N N . GLY A 1 37 ? -5.766 -2.723 -15.126 1.00 0.00 37 GLY A N 6
ATOM 4864 C CA . GLY A 1 37 ? -6.133 -1.337 -14.977 1.00 0.00 37 GLY A CA 6
ATOM 4865 C C . GLY A 1 37 ? -7.429 -1.189 -14.225 1.00 0.00 37 GLY A C 6
ATOM 4866 O O . GLY A 1 37 ? -7.832 -2.095 -13.498 1.00 0.00 37 GLY A O 6
ATOM 4870 N N . CYS A 1 38 ? -8.086 -0.066 -14.395 1.00 0.00 38 CYS A N 6
ATOM 4871 C CA . CYS A 1 38 ? -9.343 0.176 -13.721 1.00 0.00 38 CYS A CA 6
ATOM 4872 C C . CYS A 1 38 ? -10.496 0.120 -14.708 1.00 0.00 38 CYS A C 6
ATOM 4873 O O . CYS A 1 38 ? -10.453 0.746 -15.771 1.00 0.00 38 CYS A O 6
ATOM 4880 N N . PHE A 1 39 ? -11.515 -0.634 -14.356 1.00 0.00 39 PHE A N 6
ATOM 4881 C CA . PHE A 1 39 ? -12.672 -0.821 -15.209 1.00 0.00 39 PHE A CA 6
ATOM 4882 C C . PHE A 1 39 ? -13.939 -0.551 -14.431 1.00 0.00 39 PHE A C 6
ATOM 4883 O O . PHE A 1 39 ? -13.909 -0.447 -13.202 1.00 0.00 39 PHE A O 6
ATOM 4900 N N . CYS A 1 40 ? -15.037 -0.414 -15.143 1.00 0.00 40 CYS A N 6
ATOM 4901 C CA . CYS A 1 40 ? -16.328 -0.196 -14.519 1.00 0.00 40 CYS A CA 6
ATOM 4902 C C . CYS A 1 40 ? -16.700 -1.363 -13.619 1.00 0.00 40 CYS A C 6
ATOM 4903 O O . CYS A 1 40 ? -16.359 -2.516 -13.905 1.00 0.00 40 CYS A O 6
ATOM 4910 N N . ARG A 1 41 ? -17.386 -1.052 -12.530 1.00 0.00 41 ARG A N 6
ATOM 4911 C CA . ARG A 1 41 ? -17.824 -2.054 -11.573 1.00 0.00 41 ARG A CA 6
ATOM 4912 C C . ARG A 1 41 ? -18.738 -3.067 -12.229 1.00 0.00 41 ARG A C 6
ATOM 4913 O O . ARG A 1 41 ? -19.352 -2.788 -13.271 1.00 0.00 41 ARG A O 6
ATOM 4934 N N . ASP A 1 42 ? -18.830 -4.230 -11.625 1.00 0.00 42 ASP A N 6
ATOM 4935 C CA . ASP A 1 42 ? -19.663 -5.301 -12.135 1.00 0.00 42 ASP A CA 6
ATOM 4936 C C . ASP A 1 42 ? -21.113 -4.853 -12.193 1.00 0.00 42 ASP A C 6
ATOM 4937 O O . ASP A 1 42 ? -21.764 -4.690 -11.162 1.00 0.00 42 ASP A O 6
ATOM 4946 N N . GLY A 1 43 ? -21.602 -4.626 -13.397 1.00 0.00 43 GLY A N 6
ATOM 4947 C CA . GLY A 1 43 ? -22.967 -4.191 -13.565 1.00 0.00 43 GLY A CA 6
ATOM 4948 C C . GLY A 1 43 ? -23.075 -2.755 -14.045 1.00 0.00 43 GLY A C 6
ATOM 4949 O O . GLY A 1 43 ? -24.174 -2.224 -14.168 1.00 0.00 43 GLY A O 6
ATOM 4953 N N . THR A 1 44 ? -21.944 -2.120 -14.314 1.00 0.00 44 THR A N 6
ATOM 4954 C CA . THR A 1 44 ? -21.957 -0.744 -14.796 1.00 0.00 44 THR A CA 6
ATOM 4955 C C . THR A 1 44 ? -21.296 -0.627 -16.166 1.00 0.00 44 THR A C 6
ATOM 4956 O O . THR A 1 44 ? -20.407 -1.409 -16.510 1.00 0.00 44 THR A O 6
ATOM 4967 N N . VAL A 1 45 ? -21.744 0.347 -16.936 1.00 0.00 45 VAL A N 6
ATOM 4968 C CA . VAL A 1 45 ? -21.245 0.585 -18.276 1.00 0.00 45 VAL A CA 6
ATOM 4969 C C . VAL A 1 45 ? -20.592 1.971 -18.357 1.00 0.00 45 VAL A C 6
ATOM 4970 O O . VAL A 1 45 ? -21.045 2.921 -17.704 1.00 0.00 45 VAL A O 6
ATOM 4983 N N . ASP A 1 46 ? -19.532 2.075 -19.145 1.00 0.00 46 ASP A N 6
ATOM 4984 C CA . ASP A 1 46 ? -18.812 3.336 -19.332 1.00 0.00 46 ASP A CA 6
ATOM 4985 C C . ASP A 1 46 ? -19.592 4.250 -20.279 1.00 0.00 46 ASP A C 6
ATOM 4986 O O . ASP A 1 46 ? -19.950 3.846 -21.381 1.00 0.00 46 ASP A O 6
ATOM 4995 N N . ASN A 1 47 ? -19.874 5.468 -19.851 1.00 0.00 47 ASN A N 6
ATOM 4996 C CA . ASN A 1 47 ? -20.639 6.383 -20.693 1.00 0.00 47 ASN A CA 6
ATOM 4997 C C . ASN A 1 47 ? -19.740 7.354 -21.446 1.00 0.00 47 ASN A C 6
ATOM 4998 O O . ASN A 1 47 ? -18.516 7.269 -21.377 1.00 0.00 47 ASN A O 6
ATOM 5009 N N . ASN A 1 48 ? -20.361 8.301 -22.141 1.00 0.00 48 ASN A N 6
ATOM 5010 C CA . ASN A 1 48 ? -19.644 9.252 -22.998 1.00 0.00 48 ASN A CA 6
ATOM 5011 C C . ASN A 1 48 ? -18.902 10.319 -22.189 1.00 0.00 48 ASN A C 6
ATOM 5012 O O . ASN A 1 48 ? -18.415 11.302 -22.748 1.00 0.00 48 ASN A O 6
ATOM 5023 N N . HIS A 1 49 ? -18.828 10.128 -20.883 1.00 0.00 49 HIS A N 6
ATOM 5024 C CA . HIS A 1 49 ? -18.105 11.048 -20.016 1.00 0.00 49 HIS A CA 6
ATOM 5025 C C . HIS A 1 49 ? -16.944 10.342 -19.334 1.00 0.00 49 HIS A C 6
ATOM 5026 O O . HIS A 1 49 ? -16.211 10.945 -18.553 1.00 0.00 49 HIS A O 6
ATOM 5040 N N . GLY A 1 50 ? -16.787 9.056 -19.624 1.00 0.00 50 GLY A N 6
ATOM 5041 C CA . GLY A 1 50 ? -15.698 8.291 -19.045 1.00 0.00 50 GLY A CA 6
ATOM 5042 C C . GLY A 1 50 ? -16.012 7.777 -17.653 1.00 0.00 50 GLY A C 6
ATOM 5043 O O . GLY A 1 50 ? -15.143 7.220 -16.974 1.00 0.00 50 GLY A O 6
ATOM 5047 N N . LYS A 1 51 ? -17.240 7.968 -17.219 1.00 0.00 51 LYS A N 6
ATOM 5048 C CA . LYS A 1 51 ? -17.661 7.496 -15.916 1.00 0.00 51 LYS A CA 6
ATOM 5049 C C . LYS A 1 51 ? -18.564 6.285 -16.076 1.00 0.00 51 LYS A C 6
ATOM 5050 O O . LYS A 1 51 ? -19.104 6.043 -17.157 1.00 0.00 51 LYS A O 6
ATOM 5069 N N . CYS A 1 52 ? -18.732 5.530 -15.016 1.00 0.00 52 CYS A N 6
ATOM 5070 C CA . CYS A 1 52 ? -19.507 4.306 -15.086 1.00 0.00 52 CYS A CA 6
ATOM 5071 C C . CYS A 1 52 ? -20.893 4.482 -14.487 1.00 0.00 52 CYS A C 6
ATOM 5072 O O . CYS A 1 52 ? -21.041 4.912 -13.339 1.00 0.00 52 CYS A O 6
ATOM 5079 N N . VAL A 1 53 ? -21.901 4.155 -15.276 1.00 0.00 53 VAL A N 6
ATOM 5080 C CA . VAL A 1 53 ? -23.290 4.250 -14.855 1.00 0.00 53 VAL A CA 6
ATOM 5081 C C . VAL A 1 53 ? -24.017 2.962 -15.206 1.00 0.00 53 VAL A C 6
ATOM 5082 O O . VAL A 1 53 ? -23.461 2.102 -15.873 1.00 0.00 53 VAL A O 6
ATOM 5095 N N . LYS A 1 54 ? -25.243 2.820 -14.754 1.00 0.00 54 LYS A N 6
ATOM 5096 C CA . LYS A 1 54 ? -26.021 1.634 -15.071 1.00 0.00 54 LYS A CA 6
ATOM 5097 C C . LYS A 1 54 ? -26.557 1.700 -16.499 1.00 0.00 54 LYS A C 6
ATOM 5098 O O . LYS A 1 54 ? -26.648 2.781 -17.089 1.00 0.00 54 LYS A O 6
ATOM 5117 N N . LYS A 1 55 ? -26.926 0.543 -17.039 1.00 0.00 55 LYS A N 6
ATOM 5118 C CA . LYS A 1 55 ? -27.424 0.437 -18.408 1.00 0.00 55 LYS A CA 6
ATOM 5119 C C . LYS A 1 55 ? -28.684 1.277 -18.614 1.00 0.00 55 LYS A C 6
ATOM 5120 O O . LYS A 1 55 ? -28.959 1.729 -19.719 1.00 0.00 55 LYS A O 6
ATOM 5139 N N . GLU A 1 56 ? -29.436 1.495 -17.541 1.00 0.00 56 GLU A N 6
ATOM 5140 C CA . GLU A 1 56 ? -30.658 2.286 -17.609 1.00 0.00 56 GLU A CA 6
ATOM 5141 C C . GLU A 1 56 ? -30.345 3.756 -17.892 1.00 0.00 56 GLU A C 6
ATOM 5142 O O . GLU A 1 56 ? -31.194 4.500 -18.380 1.00 0.00 56 GLU A O 6
ATOM 5154 N N . ASN A 1 57 ? -29.121 4.160 -17.593 1.00 0.00 57 ASN A N 6
ATOM 5155 C CA . ASN A 1 57 ? -28.694 5.532 -17.812 1.00 0.00 57 ASN A CA 6
ATOM 5156 C C . ASN A 1 57 ? -27.814 5.607 -19.058 1.00 0.00 57 ASN A C 6
ATOM 5157 O O . ASN A 1 57 ? -27.473 6.689 -19.539 1.00 0.00 57 ASN A O 6
ATOM 5168 N N . CYS A 1 58 ? -27.462 4.450 -19.579 1.00 0.00 58 CYS A N 6
ATOM 5169 C CA . CYS A 1 58 ? -26.628 4.365 -20.758 1.00 0.00 58 CYS A CA 6
ATOM 5170 C C . CYS A 1 58 ? -27.490 4.248 -22.006 1.00 0.00 58 CYS A C 6
ATOM 5171 O O . CYS A 1 58 ? -27.563 5.228 -22.775 1.00 0.00 58 CYS A O 6
ATOM 5179 N N . GLY A 1 1 ? 4.377 0.329 -11.888 1.00 0.00 1 GLY A N 7
ATOM 5180 C CA . GLY A 1 1 ? 3.920 -0.397 -10.687 1.00 0.00 1 GLY A CA 7
ATOM 5181 C C . GLY A 1 1 ? 2.488 -0.074 -10.352 1.00 0.00 1 GLY A C 7
ATOM 5182 O O . GLY A 1 1 ? 1.951 0.931 -10.819 1.00 0.00 1 GLY A O 7
ATOM 5188 N N . SER A 1 2 ? 1.863 -0.916 -9.547 1.00 0.00 2 SER A N 7
ATOM 5189 C CA . SER A 1 2 ? 0.481 -0.718 -9.153 1.00 0.00 2 SER A CA 7
ATOM 5190 C C . SER A 1 2 ? 0.365 0.386 -8.101 1.00 0.00 2 SER A C 7
ATOM 5191 O O . SER A 1 2 ? 0.247 0.114 -6.902 1.00 0.00 2 SER A O 7
ATOM 5199 N N . MET A 1 3 ? 0.440 1.628 -8.558 1.00 0.00 3 MET A N 7
ATOM 5200 C CA . MET A 1 3 ? 0.341 2.788 -7.681 1.00 0.00 3 MET A CA 7
ATOM 5201 C C . MET A 1 3 ? -0.754 3.720 -8.174 1.00 0.00 3 MET A C 7
ATOM 5202 O O . MET A 1 3 ? -0.904 4.841 -7.687 1.00 0.00 3 MET A O 7
ATOM 5216 N N . ILE A 1 4 ? -1.521 3.250 -9.138 1.00 0.00 4 ILE A N 7
ATOM 5217 C CA . ILE A 1 4 ? -2.569 4.052 -9.734 1.00 0.00 4 ILE A CA 7
ATOM 5218 C C . ILE A 1 4 ? -3.947 3.451 -9.465 1.00 0.00 4 ILE A C 7
ATOM 5219 O O . ILE A 1 4 ? -4.269 2.355 -9.930 1.00 0.00 4 ILE A O 7
ATOM 5235 N N . ARG A 1 5 ? -4.744 4.151 -8.688 1.00 0.00 5 ARG A N 7
ATOM 5236 C CA . ARG A 1 5 ? -6.086 3.704 -8.384 1.00 0.00 5 ARG A CA 7
ATOM 5237 C C . ARG A 1 5 ? -7.107 4.736 -8.805 1.00 0.00 5 ARG A C 7
ATOM 5238 O O . ARG A 1 5 ? -7.041 5.898 -8.405 1.00 0.00 5 ARG A O 7
ATOM 5259 N N . CYS A 1 6 ? -8.038 4.311 -9.622 1.00 0.00 6 CYS A N 7
ATOM 5260 C CA . CYS A 1 6 ? -9.099 5.173 -10.094 1.00 0.00 6 CYS A CA 7
ATOM 5261 C C . CYS A 1 6 ? -10.183 5.288 -9.018 1.00 0.00 6 CYS A C 7
ATOM 5262 O O . CYS A 1 6 ? -10.132 4.563 -8.018 1.00 0.00 6 CYS A O 7
ATOM 5269 N N . PRO A 1 7 ? -11.155 6.222 -9.183 1.00 0.00 7 PRO A N 7
ATOM 5270 C CA . PRO A 1 7 ? -12.272 6.386 -8.241 1.00 0.00 7 PRO A CA 7
ATOM 5271 C C . PRO A 1 7 ? -12.952 5.062 -7.902 1.00 0.00 7 PRO A C 7
ATOM 5272 O O . PRO A 1 7 ? -12.900 4.108 -8.680 1.00 0.00 7 PRO A O 7
ATOM 5283 N N . LYS A 1 8 ? -13.608 5.031 -6.748 1.00 0.00 8 LYS A N 7
ATOM 5284 C CA . LYS A 1 8 ? -14.263 3.832 -6.223 1.00 0.00 8 LYS A CA 7
ATOM 5285 C C . LYS A 1 8 ? -15.281 3.229 -7.208 1.00 0.00 8 LYS A C 7
ATOM 5286 O O . LYS A 1 8 ? -15.662 2.068 -7.076 1.00 0.00 8 LYS A O 7
ATOM 5305 N N . ASP A 1 9 ? -15.704 4.011 -8.196 1.00 0.00 9 ASP A N 7
ATOM 5306 C CA . ASP A 1 9 ? -16.655 3.526 -9.200 1.00 0.00 9 ASP A CA 7
ATOM 5307 C C . ASP A 1 9 ? -16.011 2.487 -10.111 1.00 0.00 9 ASP A C 7
ATOM 5308 O O . ASP A 1 9 ? -16.706 1.735 -10.800 1.00 0.00 9 ASP A O 7
ATOM 5317 N N . LYS A 1 10 ? -14.688 2.427 -10.095 1.00 0.00 10 LYS A N 7
ATOM 5318 C CA . LYS A 1 10 ? -13.961 1.467 -10.900 1.00 0.00 10 LYS A CA 7
ATOM 5319 C C . LYS A 1 10 ? -12.909 0.759 -10.061 1.00 0.00 10 LYS A C 7
ATOM 5320 O O . LYS A 1 10 ? -12.466 1.275 -9.039 1.00 0.00 10 LYS A O 7
ATOM 5339 N N . ILE A 1 11 ? -12.517 -0.415 -10.498 1.00 0.00 11 ILE A N 7
ATOM 5340 C CA . ILE A 1 11 ? -11.518 -1.202 -9.796 1.00 0.00 11 ILE A CA 7
ATOM 5341 C C . ILE A 1 11 ? -10.366 -1.544 -10.726 1.00 0.00 11 ILE A C 7
ATOM 5342 O O . ILE A 1 11 ? -10.573 -1.781 -11.916 1.00 0.00 11 ILE A O 7
ATOM 5358 N N . TYR A 1 12 ? -9.160 -1.561 -10.190 1.00 0.00 12 TYR A N 7
ATOM 5359 C CA . TYR A 1 12 ? -7.987 -1.830 -10.998 1.00 0.00 12 TYR A CA 7
ATOM 5360 C C . TYR A 1 12 ? -7.756 -3.332 -11.120 1.00 0.00 12 TYR A C 7
ATOM 5361 O O . TYR A 1 12 ? -7.619 -4.036 -10.118 1.00 0.00 12 TYR A O 7
ATOM 5379 N N . LYS A 1 13 ? -7.718 -3.806 -12.341 1.00 0.00 13 LYS A N 7
ATOM 5380 C CA . LYS A 1 13 ? -7.506 -5.211 -12.629 1.00 0.00 13 LYS A CA 7
ATOM 5381 C C . LYS A 1 13 ? -6.219 -5.381 -13.404 1.00 0.00 13 LYS A C 7
ATOM 5382 O O . LYS A 1 13 ? -5.738 -4.437 -14.030 1.00 0.00 13 LYS A O 7
ATOM 5401 N N . PHE A 1 14 ? -5.658 -6.571 -13.356 1.00 0.00 14 PHE A N 7
ATOM 5402 C CA . PHE A 1 14 ? -4.443 -6.861 -14.091 1.00 0.00 14 PHE A CA 7
ATOM 5403 C C . PHE A 1 14 ? -4.778 -7.610 -15.366 1.00 0.00 14 PHE A C 7
ATOM 5404 O O . PHE A 1 14 ? -4.054 -7.542 -16.356 1.00 0.00 14 PHE A O 7
ATOM 5421 N N . CYS A 1 15 ? -5.880 -8.323 -15.330 1.00 0.00 15 CYS A N 7
ATOM 5422 C CA . CYS A 1 15 ? -6.384 -9.000 -16.495 1.00 0.00 15 CYS A CA 7
ATOM 5423 C C . CYS A 1 15 ? -7.835 -8.621 -16.693 1.00 0.00 15 CYS A C 7
ATOM 5424 O O . CYS A 1 15 ? -8.705 -9.015 -15.917 1.00 0.00 15 CYS A O 7
ATOM 5431 N N . GLY A 1 16 ? -8.082 -7.831 -17.706 1.00 0.00 16 GLY A N 7
ATOM 5432 C CA . GLY A 1 16 ? -9.417 -7.411 -18.002 1.00 0.00 16 GLY A CA 7
ATOM 5433 C C . GLY A 1 16 ? -9.649 -7.352 -19.479 1.00 0.00 16 GLY A C 7
ATOM 5434 O O . GLY A 1 16 ? -8.715 -7.567 -20.265 1.00 0.00 16 GLY A O 7
ATOM 5438 N N . SER A 1 17 ? -10.875 -7.072 -19.863 1.00 0.00 17 SER A N 7
ATOM 5439 C CA . SER A 1 17 ? -11.241 -6.987 -21.258 1.00 0.00 17 SER A CA 7
ATOM 5440 C C . SER A 1 17 ? -10.683 -5.715 -21.895 1.00 0.00 17 SER A C 7
ATOM 5441 O O . SER A 1 17 ? -10.888 -4.618 -21.381 1.00 0.00 17 SER A O 7
ATOM 5449 N N . PRO A 1 18 ? -9.958 -5.852 -23.019 1.00 0.00 18 PRO A N 7
ATOM 5450 C CA . PRO A 1 18 ? -9.404 -4.704 -23.746 1.00 0.00 18 PRO A CA 7
ATOM 5451 C C . PRO A 1 18 ? -10.502 -3.804 -24.321 1.00 0.00 18 PRO A C 7
ATOM 5452 O O . PRO A 1 18 ? -10.258 -2.641 -24.655 1.00 0.00 18 PRO A O 7
ATOM 5463 N N . CYS A 1 19 ? -11.704 -4.346 -24.437 1.00 0.00 19 CYS A N 7
ATOM 5464 C CA . CYS A 1 19 ? -12.841 -3.595 -24.934 1.00 0.00 19 CYS A CA 7
ATOM 5465 C C . CYS A 1 19 ? -13.995 -3.637 -23.928 1.00 0.00 19 CYS A C 7
ATOM 5466 O O . CYS A 1 19 ? -14.774 -4.594 -23.901 1.00 0.00 19 CYS A O 7
ATOM 5473 N N . PRO A 1 20 ? -14.097 -2.619 -23.061 1.00 0.00 20 PRO A N 7
ATOM 5474 C CA . PRO A 1 20 ? -15.159 -2.533 -22.067 1.00 0.00 20 PRO A CA 7
ATOM 5475 C C . PRO A 1 20 ? -16.437 -1.911 -22.645 1.00 0.00 20 PRO A C 7
ATOM 5476 O O . PRO A 1 20 ? -16.381 -1.142 -23.613 1.00 0.00 20 PRO A O 7
ATOM 5487 N N . PRO A 1 21 ? -17.608 -2.244 -22.071 1.00 0.00 21 PRO A N 7
ATOM 5488 C CA . PRO A 1 21 ? -18.884 -1.691 -22.527 1.00 0.00 21 PRO A CA 7
ATOM 5489 C C . PRO A 1 21 ? -18.966 -0.194 -22.256 1.00 0.00 21 PRO A C 7
ATOM 5490 O O . PRO A 1 21 ? -18.588 0.275 -21.181 1.00 0.00 21 PRO A O 7
ATOM 5501 N N . SER A 1 22 ? -19.478 0.551 -23.211 1.00 0.00 22 SER A N 7
ATOM 5502 C CA . SER A 1 22 ? -19.564 1.984 -23.072 1.00 0.00 22 SER A CA 7
ATOM 5503 C C . SER A 1 22 ? -20.746 2.537 -23.854 1.00 0.00 22 SER A C 7
ATOM 5504 O O . SER A 1 22 ? -21.336 1.840 -24.677 1.00 0.00 22 SER A O 7
ATOM 5512 N N . CYS A 1 23 ? -21.098 3.782 -23.577 1.00 0.00 23 CYS A N 7
ATOM 5513 C CA . CYS A 1 23 ? -22.160 4.450 -24.302 1.00 0.00 23 CYS A CA 7
ATOM 5514 C C . CYS A 1 23 ? -21.695 4.792 -25.707 1.00 0.00 23 CYS A C 7
ATOM 5515 O O . CYS A 1 23 ? -22.496 5.055 -26.593 1.00 0.00 23 CYS A O 7
ATOM 5522 N N . LYS A 1 24 ? -20.387 4.775 -25.900 1.00 0.00 24 LYS A N 7
ATOM 5523 C CA . LYS A 1 24 ? -19.813 5.007 -27.205 1.00 0.00 24 LYS A CA 7
ATOM 5524 C C . LYS A 1 24 ? -19.912 3.726 -28.021 1.00 0.00 24 LYS A C 7
ATOM 5525 O O . LYS A 1 24 ? -20.330 3.736 -29.177 1.00 0.00 24 LYS A O 7
ATOM 5544 N N . ASP A 1 25 ? -19.537 2.627 -27.397 1.00 0.00 25 ASP A N 7
ATOM 5545 C CA . ASP A 1 25 ? -19.617 1.319 -28.014 1.00 0.00 25 ASP A CA 7
ATOM 5546 C C . ASP A 1 25 ? -19.944 0.286 -26.945 1.00 0.00 25 ASP A C 7
ATOM 5547 O O . ASP A 1 25 ? -19.145 0.056 -26.031 1.00 0.00 25 ASP A O 7
ATOM 5556 N N . LEU A 1 26 ? -21.116 -0.317 -27.043 1.00 0.00 26 LEU A N 7
ATOM 5557 C CA . LEU A 1 26 ? -21.587 -1.250 -26.019 1.00 0.00 26 LEU A CA 7
ATOM 5558 C C . LEU A 1 26 ? -20.741 -2.516 -25.954 1.00 0.00 26 LEU A C 7
ATOM 5559 O O . LEU A 1 26 ? -20.459 -3.021 -24.867 1.00 0.00 26 LEU A O 7
ATOM 5575 N N . THR A 1 27 ? -20.344 -3.033 -27.095 1.00 0.00 27 THR A N 7
ATOM 5576 C CA . THR A 1 27 ? -19.527 -4.231 -27.126 1.00 0.00 27 THR A CA 7
ATOM 5577 C C . THR A 1 27 ? -18.652 -4.281 -28.378 1.00 0.00 27 THR A C 7
ATOM 5578 O O . THR A 1 27 ? -19.081 -4.757 -29.436 1.00 0.00 27 THR A O 7
ATOM 5589 N N . PRO A 1 28 ? -17.430 -3.744 -28.286 1.00 0.00 28 PRO A N 7
ATOM 5590 C CA . PRO A 1 28 ? -16.470 -3.791 -29.374 1.00 0.00 28 PRO A CA 7
ATOM 5591 C C . PRO A 1 28 ? -15.776 -5.147 -29.422 1.00 0.00 28 PRO A C 7
ATOM 5592 O O . PRO A 1 28 ? -15.436 -5.716 -28.382 1.00 0.00 28 PRO A O 7
ATOM 5603 N N . ASN A 1 29 ? -15.571 -5.666 -30.615 1.00 0.00 29 ASN A N 7
ATOM 5604 C CA . ASN A 1 29 ? -14.926 -6.960 -30.768 1.00 0.00 29 ASN A CA 7
ATOM 5605 C C . ASN A 1 29 ? -13.426 -6.816 -30.893 1.00 0.00 29 ASN A C 7
ATOM 5606 O O . ASN A 1 29 ? -12.929 -6.102 -31.764 1.00 0.00 29 ASN A O 7
ATOM 5617 N N . CYS A 1 30 ? -12.714 -7.485 -30.022 1.00 0.00 30 CYS A N 7
ATOM 5618 C CA . CYS A 1 30 ? -11.272 -7.483 -30.047 1.00 0.00 30 CYS A CA 7
ATOM 5619 C C . CYS A 1 30 ? -10.751 -8.756 -29.408 1.00 0.00 30 CYS A C 7
ATOM 5620 O O . CYS A 1 30 ? -11.510 -9.477 -28.746 1.00 0.00 30 CYS A O 7
ATOM 5627 N N . ILE A 1 31 ? -9.483 -9.055 -29.625 1.00 0.00 31 ILE A N 7
ATOM 5628 C CA . ILE A 1 31 ? -8.876 -10.243 -29.048 1.00 0.00 31 ILE A CA 7
ATOM 5629 C C . ILE A 1 31 ? -8.759 -10.094 -27.534 1.00 0.00 31 ILE A C 7
ATOM 5630 O O . ILE A 1 31 ? -8.186 -9.118 -27.037 1.00 0.00 31 ILE A O 7
ATOM 5646 N N . ALA A 1 32 ? -9.311 -11.056 -26.815 1.00 0.00 32 ALA A N 7
ATOM 5647 C CA . ALA A 1 32 ? -9.323 -11.032 -25.366 1.00 0.00 32 ALA A CA 7
ATOM 5648 C C . ALA A 1 32 ? -7.941 -11.298 -24.785 1.00 0.00 32 ALA A C 7
ATOM 5649 O O . ALA A 1 32 ? -7.529 -12.451 -24.623 1.00 0.00 32 ALA A O 7
ATOM 5656 N N . VAL A 1 33 ? -7.225 -10.233 -24.498 1.00 0.00 33 VAL A N 7
ATOM 5657 C CA . VAL A 1 33 ? -5.912 -10.328 -23.892 1.00 0.00 33 VAL A CA 7
ATOM 5658 C C . VAL A 1 33 ? -5.945 -9.655 -22.526 1.00 0.00 33 VAL A C 7
ATOM 5659 O O . VAL A 1 33 ? -6.641 -8.654 -22.345 1.00 0.00 33 VAL A O 7
ATOM 5672 N N . CYS A 1 34 ? -5.220 -10.206 -21.568 1.00 0.00 34 CYS A N 7
ATOM 5673 C CA . CYS A 1 34 ? -5.183 -9.641 -20.229 1.00 0.00 34 CYS A CA 7
ATOM 5674 C C . CYS A 1 34 ? -4.442 -8.318 -20.213 1.00 0.00 34 CYS A C 7
ATOM 5675 O O . CYS A 1 34 ? -3.219 -8.277 -20.351 1.00 0.00 34 CYS A O 7
ATOM 5682 N N . LYS A 1 35 ? -5.183 -7.238 -20.071 1.00 0.00 35 LYS A N 7
ATOM 5683 C CA . LYS A 1 35 ? -4.580 -5.932 -19.950 1.00 0.00 35 LYS A CA 7
ATOM 5684 C C . LYS A 1 35 ? -4.995 -5.297 -18.627 1.00 0.00 35 LYS A C 7
ATOM 5685 O O . LYS A 1 35 ? -6.114 -5.516 -18.154 1.00 0.00 35 LYS A O 7
ATOM 5704 N N . LYS A 1 36 ? -4.094 -4.545 -18.025 1.00 0.00 36 LYS A N 7
ATOM 5705 C CA . LYS A 1 36 ? -4.367 -3.928 -16.735 1.00 0.00 36 LYS A CA 7
ATOM 5706 C C . LYS A 1 36 ? -5.054 -2.578 -16.890 1.00 0.00 36 LYS A C 7
ATOM 5707 O O . LYS A 1 36 ? -4.965 -1.936 -17.941 1.00 0.00 36 LYS A O 7
ATOM 5726 N N . GLY A 1 37 ? -5.737 -2.160 -15.847 1.00 0.00 37 GLY A N 7
ATOM 5727 C CA . GLY A 1 37 ? -6.454 -0.901 -15.876 1.00 0.00 37 GLY A CA 7
ATOM 5728 C C . GLY A 1 37 ? -7.662 -0.934 -14.973 1.00 0.00 37 GLY A C 7
ATOM 5729 O O . GLY A 1 37 ? -7.890 -1.924 -14.286 1.00 0.00 37 GLY A O 7
ATOM 5733 N N . CYS A 1 38 ? -8.437 0.127 -14.970 1.00 0.00 38 CYS A N 7
ATOM 5734 C CA . CYS A 1 38 ? -9.620 0.191 -14.128 1.00 0.00 38 CYS A CA 7
ATOM 5735 C C . CYS A 1 38 ? -10.870 -0.181 -14.909 1.00 0.00 38 CYS A C 7
ATOM 5736 O O . CYS A 1 38 ? -11.103 0.327 -16.008 1.00 0.00 38 CYS A O 7
ATOM 5743 N N . PHE A 1 39 ? -11.664 -1.074 -14.341 1.00 0.00 39 PHE A N 7
ATOM 5744 C CA . PHE A 1 39 ? -12.887 -1.532 -14.976 1.00 0.00 39 PHE A CA 7
ATOM 5745 C C . PHE A 1 39 ? -14.070 -1.371 -14.037 1.00 0.00 39 PHE A C 7
ATOM 5746 O O . PHE A 1 39 ? -13.908 -1.343 -12.812 1.00 0.00 39 PHE A O 7
ATOM 5763 N N . CYS A 1 40 ? -15.241 -1.248 -14.613 1.00 0.00 40 CYS A N 7
ATOM 5764 C CA . CYS A 1 40 ? -16.465 -1.088 -13.855 1.00 0.00 40 CYS A CA 7
ATOM 5765 C C . CYS A 1 40 ? -17.123 -2.430 -13.557 1.00 0.00 40 CYS A C 7
ATOM 5766 O O . CYS A 1 40 ? -16.795 -3.450 -14.175 1.00 0.00 40 CYS A O 7
ATOM 5773 N N . ARG A 1 41 ? -18.031 -2.428 -12.583 1.00 0.00 41 ARG A N 7
ATOM 5774 C CA . ARG A 1 41 ? -18.750 -3.636 -12.184 1.00 0.00 41 ARG A CA 7
ATOM 5775 C C . ARG A 1 41 ? -19.611 -4.174 -13.322 1.00 0.00 41 ARG A C 7
ATOM 5776 O O . ARG A 1 41 ? -19.976 -3.444 -14.246 1.00 0.00 41 ARG A O 7
ATOM 5797 N N . ASP A 1 42 ? -19.940 -5.448 -13.238 1.00 0.00 42 ASP A N 7
ATOM 5798 C CA . ASP A 1 42 ? -20.747 -6.105 -14.255 1.00 0.00 42 ASP A CA 7
ATOM 5799 C C . ASP A 1 42 ? -22.129 -5.487 -14.324 1.00 0.00 42 ASP A C 7
ATOM 5800 O O . ASP A 1 42 ? -22.740 -5.196 -13.293 1.00 0.00 42 ASP A O 7
ATOM 5809 N N . GLY A 1 43 ? -22.609 -5.269 -15.530 1.00 0.00 43 GLY A N 7
ATOM 5810 C CA . GLY A 1 43 ? -23.930 -4.711 -15.707 1.00 0.00 43 GLY A CA 7
ATOM 5811 C C . GLY A 1 43 ? -23.931 -3.200 -15.810 1.00 0.00 43 GLY A C 7
ATOM 5812 O O . GLY A 1 43 ? -24.994 -2.585 -15.918 1.00 0.00 43 GLY A O 7
ATOM 5816 N N . THR A 1 44 ? -22.759 -2.592 -15.767 1.00 0.00 44 THR A N 7
ATOM 5817 C CA . THR A 1 44 ? -22.674 -1.150 -15.880 1.00 0.00 44 THR A CA 7
ATOM 5818 C C . THR A 1 44 ? -22.039 -0.754 -17.203 1.00 0.00 44 THR A C 7
ATOM 5819 O O . THR A 1 44 ? -21.226 -1.494 -17.761 1.00 0.00 44 THR A O 7
ATOM 5830 N N . VAL A 1 45 ? -22.429 0.396 -17.706 1.00 0.00 45 VAL A N 7
ATOM 5831 C CA . VAL A 1 45 ? -21.927 0.894 -18.964 1.00 0.00 45 VAL A CA 7
ATOM 5832 C C . VAL A 1 45 ? -21.122 2.172 -18.732 1.00 0.00 45 VAL A C 7
ATOM 5833 O O . VAL A 1 45 ? -21.549 3.055 -17.978 1.00 0.00 45 VAL A O 7
ATOM 5846 N N . ASP A 1 46 ? -19.968 2.264 -19.374 1.00 0.00 46 ASP A N 7
ATOM 5847 C CA . ASP A 1 46 ? -19.097 3.429 -19.240 1.00 0.00 46 ASP A CA 7
ATOM 5848 C C . ASP A 1 46 ? -19.561 4.551 -20.151 1.00 0.00 46 ASP A C 7
ATOM 5849 O O . ASP A 1 46 ? -19.673 4.374 -21.358 1.00 0.00 46 ASP A O 7
ATOM 5858 N N . ASN A 1 47 ? -19.852 5.691 -19.580 1.00 0.00 47 ASN A N 7
ATOM 5859 C CA . ASN A 1 47 ? -20.244 6.834 -20.376 1.00 0.00 47 ASN A CA 7
ATOM 5860 C C . ASN A 1 47 ? -19.058 7.760 -20.557 1.00 0.00 47 ASN A C 7
ATOM 5861 O O . ASN A 1 47 ? -18.071 7.668 -19.817 1.00 0.00 47 ASN A O 7
ATOM 5872 N N . ASN A 1 48 ? -19.160 8.669 -21.512 1.00 0.00 48 ASN A N 7
ATOM 5873 C CA . ASN A 1 48 ? -18.043 9.544 -21.873 1.00 0.00 48 ASN A CA 7
ATOM 5874 C C . ASN A 1 48 ? -17.696 10.582 -20.798 1.00 0.00 48 ASN A C 7
ATOM 5875 O O . ASN A 1 48 ? -16.913 11.493 -21.047 1.00 0.00 48 ASN A O 7
ATOM 5886 N N . HIS A 1 49 ? -18.270 10.448 -19.612 1.00 0.00 49 HIS A N 7
ATOM 5887 C CA . HIS A 1 49 ? -17.921 11.333 -18.506 1.00 0.00 49 HIS A CA 7
ATOM 5888 C C . HIS A 1 49 ? -16.822 10.697 -17.661 1.00 0.00 49 HIS A C 7
ATOM 5889 O O . HIS A 1 49 ? -16.359 11.278 -16.680 1.00 0.00 49 HIS A O 7
ATOM 5903 N N . GLY A 1 50 ? -16.410 9.494 -18.050 1.00 0.00 50 GLY A N 7
ATOM 5904 C CA . GLY A 1 50 ? -15.358 8.798 -17.332 1.00 0.00 50 GLY A CA 7
ATOM 5905 C C . GLY A 1 50 ? -15.890 8.011 -16.156 1.00 0.00 50 GLY A C 7
ATOM 5906 O O . GLY A 1 50 ? -15.169 7.743 -15.200 1.00 0.00 50 GLY A O 7
ATOM 5910 N N . LYS A 1 51 ? -17.150 7.632 -16.233 1.00 0.00 51 LYS A N 7
ATOM 5911 C CA . LYS A 1 51 ? -17.803 6.895 -15.162 1.00 0.00 51 LYS A CA 7
ATOM 5912 C C . LYS A 1 51 ? -18.780 5.887 -15.740 1.00 0.00 51 LYS A C 7
ATOM 5913 O O . LYS A 1 51 ? -19.151 5.980 -16.907 1.00 0.00 51 LYS A O 7
ATOM 5932 N N . CYS A 1 52 ? -19.195 4.930 -14.933 1.00 0.00 52 CYS A N 7
ATOM 5933 C CA . CYS A 1 52 ? -20.130 3.917 -15.389 1.00 0.00 52 CYS A CA 7
ATOM 5934 C C . CYS A 1 52 ? -21.423 3.973 -14.608 1.00 0.00 52 CYS A C 7
ATOM 5935 O O . CYS A 1 52 ? -21.424 4.226 -13.405 1.00 0.00 52 CYS A O 7
ATOM 5942 N N . VAL A 1 53 ? -22.518 3.747 -15.302 1.00 0.00 53 VAL A N 7
ATOM 5943 C CA . VAL A 1 53 ? -23.841 3.721 -14.701 1.00 0.00 53 VAL A CA 7
ATOM 5944 C C . VAL A 1 53 ? -24.606 2.527 -15.233 1.00 0.00 53 VAL A C 7
ATOM 5945 O O . VAL A 1 53 ? -24.098 1.802 -16.087 1.00 0.00 53 VAL A O 7
ATOM 5958 N N . LYS A 1 54 ? -25.807 2.307 -14.735 1.00 0.00 54 LYS A N 7
ATOM 5959 C CA . LYS A 1 54 ? -26.620 1.202 -15.216 1.00 0.00 54 LYS A CA 7
ATOM 5960 C C . LYS A 1 54 ? -26.980 1.404 -16.685 1.00 0.00 54 LYS A C 7
ATOM 5961 O O . LYS A 1 54 ? -27.073 2.536 -17.161 1.00 0.00 54 LYS A O 7
ATOM 5980 N N . LYS A 1 55 ? -27.181 0.303 -17.395 1.00 0.00 55 LYS A N 7
ATOM 5981 C CA . LYS A 1 55 ? -27.488 0.345 -18.824 1.00 0.00 55 LYS A CA 7
ATOM 5982 C C . LYS A 1 55 ? -28.759 1.147 -19.117 1.00 0.00 55 LYS A C 7
ATOM 5983 O O . LYS A 1 55 ? -28.905 1.711 -20.197 1.00 0.00 55 LYS A O 7
ATOM 6002 N N . GLU A 1 56 ? -29.664 1.205 -18.150 1.00 0.00 56 GLU A N 7
ATOM 6003 C CA . GLU A 1 56 ? -30.911 1.934 -18.325 1.00 0.00 56 GLU A CA 7
ATOM 6004 C C . GLU A 1 56 ? -30.744 3.435 -18.045 1.00 0.00 56 GLU A C 7
ATOM 6005 O O . GLU A 1 56 ? -31.689 4.215 -18.190 1.00 0.00 56 GLU A O 7
ATOM 6017 N N . ASN A 1 57 ? -29.533 3.830 -17.654 1.00 0.00 57 ASN A N 7
ATOM 6018 C CA . ASN A 1 57 ? -29.220 5.236 -17.400 1.00 0.00 57 ASN A CA 7
ATOM 6019 C C . ASN A 1 57 ? -28.569 5.863 -18.616 1.00 0.00 57 ASN A C 7
ATOM 6020 O O . ASN A 1 57 ? -28.459 7.084 -18.713 1.00 0.00 57 ASN A O 7
ATOM 6031 N N . CYS A 1 58 ? -28.133 5.030 -19.538 1.00 0.00 58 CYS A N 7
ATOM 6032 C CA . CYS A 1 58 ? -27.480 5.503 -20.740 1.00 0.00 58 CYS A CA 7
ATOM 6033 C C . CYS A 1 58 ? -28.495 5.648 -21.865 1.00 0.00 58 CYS A C 7
ATOM 6034 O O . CYS A 1 58 ? -28.905 6.791 -22.159 1.00 0.00 58 CYS A O 7
ATOM 6042 N N . GLY A 1 1 ? 4.039 5.977 -3.458 1.00 0.00 1 GLY A N 8
ATOM 6043 C CA . GLY A 1 1 ? 3.541 4.694 -3.990 1.00 0.00 1 GLY A CA 8
ATOM 6044 C C . GLY A 1 1 ? 3.620 4.649 -5.500 1.00 0.00 1 GLY A C 8
ATOM 6045 O O . GLY A 1 1 ? 3.509 5.679 -6.158 1.00 0.00 1 GLY A O 8
ATOM 6051 N N . SER A 1 2 ? 3.818 3.461 -6.048 1.00 0.00 2 SER A N 8
ATOM 6052 C CA . SER A 1 2 ? 3.914 3.297 -7.490 1.00 0.00 2 SER A CA 8
ATOM 6053 C C . SER A 1 2 ? 2.609 2.746 -8.068 1.00 0.00 2 SER A C 8
ATOM 6054 O O . SER A 1 2 ? 2.455 2.627 -9.284 1.00 0.00 2 SER A O 8
ATOM 6062 N N . MET A 1 3 ? 1.675 2.416 -7.193 1.00 0.00 3 MET A N 8
ATOM 6063 C CA . MET A 1 3 ? 0.385 1.895 -7.615 1.00 0.00 3 MET A CA 8
ATOM 6064 C C . MET A 1 3 ? -0.691 2.950 -7.454 1.00 0.00 3 MET A C 8
ATOM 6065 O O . MET A 1 3 ? -0.801 3.577 -6.399 1.00 0.00 3 MET A O 8
ATOM 6079 N N . ILE A 1 4 ? -1.476 3.147 -8.493 1.00 0.00 4 ILE A N 8
ATOM 6080 C CA . ILE A 1 4 ? -2.545 4.127 -8.464 1.00 0.00 4 ILE A CA 8
ATOM 6081 C C . ILE A 1 4 ? -3.866 3.473 -8.048 1.00 0.00 4 ILE A C 8
ATOM 6082 O O . ILE A 1 4 ? -4.196 2.373 -8.497 1.00 0.00 4 ILE A O 8
ATOM 6098 N N . ARG A 1 5 ? -4.600 4.139 -7.177 1.00 0.00 5 ARG A N 8
ATOM 6099 C CA . ARG A 1 5 ? -5.870 3.627 -6.706 1.00 0.00 5 ARG A CA 8
ATOM 6100 C C . ARG A 1 5 ? -7.015 4.400 -7.336 1.00 0.00 5 ARG A C 8
ATOM 6101 O O . ARG A 1 5 ? -7.172 5.599 -7.099 1.00 0.00 5 ARG A O 8
ATOM 6122 N N . CYS A 1 6 ? -7.800 3.719 -8.142 1.00 0.00 6 CYS A N 8
ATOM 6123 C CA . CYS A 1 6 ? -8.950 4.331 -8.784 1.00 0.00 6 CYS A CA 8
ATOM 6124 C C . CYS A 1 6 ? -10.107 4.455 -7.791 1.00 0.00 6 CYS A C 8
ATOM 6125 O O . CYS A 1 6 ? -10.165 3.708 -6.803 1.00 0.00 6 CYS A O 8
ATOM 6132 N N . PRO A 1 7 ? -11.031 5.417 -8.022 1.00 0.00 7 PRO A N 8
ATOM 6133 C CA . PRO A 1 7 ? -12.213 5.609 -7.170 1.00 0.00 7 PRO A CA 8
ATOM 6134 C C . PRO A 1 7 ? -13.041 4.331 -7.060 1.00 0.00 7 PRO A C 8
ATOM 6135 O O . PRO A 1 7 ? -12.976 3.471 -7.935 1.00 0.00 7 PRO A O 8
ATOM 6146 N N . LYS A 1 8 ? -13.828 4.223 -5.989 1.00 0.00 8 LYS A N 8
ATOM 6147 C CA . LYS A 1 8 ? -14.648 3.027 -5.719 1.00 0.00 8 LYS A CA 8
ATOM 6148 C C . LYS A 1 8 ? -15.635 2.729 -6.864 1.00 0.00 8 LYS A C 8
ATOM 6149 O O . LYS A 1 8 ? -16.223 1.645 -6.927 1.00 0.00 8 LYS A O 8
ATOM 6168 N N . ASP A 1 9 ? -15.807 3.683 -7.765 1.00 0.00 9 ASP A N 8
ATOM 6169 C CA . ASP A 1 9 ? -16.693 3.498 -8.906 1.00 0.00 9 ASP A CA 8
ATOM 6170 C C . ASP A 1 9 ? -16.111 2.480 -9.873 1.00 0.00 9 ASP A C 8
ATOM 6171 O O . ASP A 1 9 ? -16.821 1.940 -10.720 1.00 0.00 9 ASP A O 8
ATOM 6180 N N . LYS A 1 10 ? -14.820 2.210 -9.731 1.00 0.00 10 LYS A N 8
ATOM 6181 C CA . LYS A 1 10 ? -14.134 1.246 -10.570 1.00 0.00 10 LYS A CA 8
ATOM 6182 C C . LYS A 1 10 ? -13.188 0.407 -9.726 1.00 0.00 10 LYS A C 8
ATOM 6183 O O . LYS A 1 10 ? -12.778 0.821 -8.647 1.00 0.00 10 LYS A O 8
ATOM 6202 N N . ILE A 1 11 ? -12.855 -0.767 -10.206 1.00 0.00 11 ILE A N 8
ATOM 6203 C CA . ILE A 1 11 ? -11.962 -1.654 -9.485 1.00 0.00 11 ILE A CA 8
ATOM 6204 C C . ILE A 1 11 ? -10.746 -1.977 -10.322 1.00 0.00 11 ILE A C 8
ATOM 6205 O O . ILE A 1 11 ? -10.803 -1.928 -11.552 1.00 0.00 11 ILE A O 8
ATOM 6221 N N . TYR A 1 12 ? -9.652 -2.315 -9.671 1.00 0.00 12 TYR A N 8
ATOM 6222 C CA . TYR A 1 12 ? -8.427 -2.608 -10.378 1.00 0.00 12 TYR A CA 8
ATOM 6223 C C . TYR A 1 12 ? -8.455 -4.037 -10.905 1.00 0.00 12 TYR A C 8
ATOM 6224 O O . TYR A 1 12 ? -8.747 -4.986 -10.168 1.00 0.00 12 TYR A O 8
ATOM 6242 N N . LYS A 1 13 ? -8.165 -4.178 -12.176 1.00 0.00 13 LYS A N 8
ATOM 6243 C CA . LYS A 1 13 ? -8.155 -5.468 -12.836 1.00 0.00 13 LYS A CA 8
ATOM 6244 C C . LYS A 1 13 ? -6.758 -5.769 -13.338 1.00 0.00 13 LYS A C 8
ATOM 6245 O O . LYS A 1 13 ? -6.016 -4.857 -13.707 1.00 0.00 13 LYS A O 8
ATOM 6264 N N . PHE A 1 14 ? -6.396 -7.033 -13.341 1.00 0.00 14 PHE A N 8
ATOM 6265 C CA . PHE A 1 14 ? -5.116 -7.446 -13.886 1.00 0.00 14 PHE A CA 8
ATOM 6266 C C . PHE A 1 14 ? -5.331 -8.037 -15.265 1.00 0.00 14 PHE A C 8
ATOM 6267 O O . PHE A 1 14 ? -4.403 -8.173 -16.057 1.00 0.00 14 PHE A O 8
ATOM 6284 N N . CYS A 1 15 ? -6.571 -8.380 -15.540 1.00 0.00 15 CYS A N 8
ATOM 6285 C CA . CYS A 1 15 ? -6.962 -8.901 -16.823 1.00 0.00 15 CYS A CA 8
ATOM 6286 C C . CYS A 1 15 ? -8.348 -8.393 -17.177 1.00 0.00 15 CYS A C 8
ATOM 6287 O O . CYS A 1 15 ? -9.342 -8.794 -16.572 1.00 0.00 15 CYS A O 8
ATOM 6294 N N . GLY A 1 16 ? -8.403 -7.499 -18.132 1.00 0.00 16 GLY A N 8
ATOM 6295 C CA . GLY A 1 16 ? -9.661 -6.956 -18.566 1.00 0.00 16 GLY A CA 8
ATOM 6296 C C . GLY A 1 16 ? -9.702 -6.802 -20.058 1.00 0.00 16 GLY A C 8
ATOM 6297 O O . GLY A 1 16 ? -8.688 -7.005 -20.728 1.00 0.00 16 GLY A O 8
ATOM 6301 N N . SER A 1 17 ? -10.861 -6.454 -20.579 1.00 0.00 17 SER A N 8
ATOM 6302 C CA . SER A 1 17 ? -11.041 -6.278 -22.009 1.00 0.00 17 SER A CA 8
ATOM 6303 C C . SER A 1 17 ? -10.228 -5.081 -22.509 1.00 0.00 17 SER A C 8
ATOM 6304 O O . SER A 1 17 ? -10.311 -3.992 -21.941 1.00 0.00 17 SER A O 8
ATOM 6312 N N . PRO A 1 18 ? -9.418 -5.275 -23.575 1.00 0.00 18 PRO A N 8
ATOM 6313 C CA . PRO A 1 18 ? -8.623 -4.193 -24.181 1.00 0.00 18 PRO A CA 8
ATOM 6314 C C . PRO A 1 18 ? -9.517 -3.081 -24.705 1.00 0.00 18 PRO A C 8
ATOM 6315 O O . PRO A 1 18 ? -9.081 -1.946 -24.903 1.00 0.00 18 PRO A O 8
ATOM 6326 N N . CYS A 1 19 ? -10.765 -3.425 -24.923 1.00 0.00 19 CYS A N 8
ATOM 6327 C CA . CYS A 1 19 ? -11.758 -2.497 -25.392 1.00 0.00 19 CYS A CA 8
ATOM 6328 C C . CYS A 1 19 ? -12.905 -2.432 -24.383 1.00 0.00 19 CYS A C 8
ATOM 6329 O O . CYS A 1 19 ? -13.776 -3.309 -24.365 1.00 0.00 19 CYS A O 8
ATOM 6336 N N . PRO A 1 20 ? -12.876 -1.431 -23.483 1.00 0.00 20 PRO A N 8
ATOM 6337 C CA . PRO A 1 20 ? -13.902 -1.259 -22.441 1.00 0.00 20 PRO A CA 8
ATOM 6338 C C . PRO A 1 20 ? -15.312 -1.071 -23.024 1.00 0.00 20 PRO A C 8
ATOM 6339 O O . PRO A 1 20 ? -15.473 -0.517 -24.119 1.00 0.00 20 PRO A O 8
ATOM 6350 N N . PRO A 1 21 ? -16.352 -1.540 -22.305 1.00 0.00 21 PRO A N 8
ATOM 6351 C CA . PRO A 1 21 ? -17.741 -1.390 -22.737 1.00 0.00 21 PRO A CA 8
ATOM 6352 C C . PRO A 1 21 ? -18.222 0.049 -22.577 1.00 0.00 21 PRO A C 8
ATOM 6353 O O . PRO A 1 21 ? -17.918 0.708 -21.582 1.00 0.00 21 PRO A O 8
ATOM 6364 N N . SER A 1 22 ? -18.968 0.529 -23.546 1.00 0.00 22 SER A N 8
ATOM 6365 C CA . SER A 1 22 ? -19.481 1.877 -23.499 1.00 0.00 22 SER A CA 8
ATOM 6366 C C . SER A 1 22 ? -20.980 1.878 -23.725 1.00 0.00 22 SER A C 8
ATOM 6367 O O . SER A 1 22 ? -21.549 0.867 -24.128 1.00 0.00 22 SER A O 8
ATOM 6375 N N . CYS A 1 23 ? -21.617 3.012 -23.461 1.00 0.00 23 CYS A N 8
ATOM 6376 C CA . CYS A 1 23 ? -23.056 3.154 -23.687 1.00 0.00 23 CYS A CA 8
ATOM 6377 C C . CYS A 1 23 ? -23.392 2.989 -25.167 1.00 0.00 23 CYS A C 8
ATOM 6378 O O . CYS A 1 23 ? -24.500 2.594 -25.525 1.00 0.00 23 CYS A O 8
ATOM 6385 N N . LYS A 1 24 ? -22.429 3.290 -26.023 1.00 0.00 24 LYS A N 8
ATOM 6386 C CA . LYS A 1 24 ? -22.628 3.183 -27.453 1.00 0.00 24 LYS A CA 8
ATOM 6387 C C . LYS A 1 24 ? -22.290 1.778 -27.937 1.00 0.00 24 LYS A C 8
ATOM 6388 O O . LYS A 1 24 ? -23.042 1.170 -28.696 1.00 0.00 24 LYS A O 8
ATOM 6407 N N . ASP A 1 25 ? -21.168 1.263 -27.479 1.00 0.00 25 ASP A N 8
ATOM 6408 C CA . ASP A 1 25 ? -20.712 -0.058 -27.872 1.00 0.00 25 ASP A CA 8
ATOM 6409 C C . ASP A 1 25 ? -20.235 -0.822 -26.649 1.00 0.00 25 ASP A C 8
ATOM 6410 O O . ASP A 1 25 ? -19.189 -0.507 -26.074 1.00 0.00 25 ASP A O 8
ATOM 6419 N N . LEU A 1 26 ? -21.013 -1.808 -26.243 1.00 0.00 26 LEU A N 8
ATOM 6420 C CA . LEU A 1 26 ? -20.727 -2.560 -25.031 1.00 0.00 26 LEU A CA 8
ATOM 6421 C C . LEU A 1 26 ? -19.778 -3.718 -25.290 1.00 0.00 26 LEU A C 8
ATOM 6422 O O . LEU A 1 26 ? -18.934 -4.031 -24.460 1.00 0.00 26 LEU A O 8
ATOM 6438 N N . THR A 1 27 ? -19.916 -4.352 -26.432 1.00 0.00 27 THR A N 8
ATOM 6439 C CA . THR A 1 27 ? -19.074 -5.481 -26.766 1.00 0.00 27 THR A CA 8
ATOM 6440 C C . THR A 1 27 ? -18.285 -5.210 -28.048 1.00 0.00 27 THR A C 8
ATOM 6441 O O . THR A 1 27 ? -18.739 -5.529 -29.149 1.00 0.00 27 THR A O 8
ATOM 6452 N N . PRO A 1 28 ? -17.106 -4.591 -27.918 1.00 0.00 28 PRO A N 8
ATOM 6453 C CA . PRO A 1 28 ? -16.253 -4.261 -29.052 1.00 0.00 28 PRO A CA 8
ATOM 6454 C C . PRO A 1 28 ? -15.488 -5.476 -29.566 1.00 0.00 28 PRO A C 8
ATOM 6455 O O . PRO A 1 28 ? -15.064 -6.339 -28.786 1.00 0.00 28 PRO A O 8
ATOM 6466 N N . ASN A 1 29 ? -15.318 -5.542 -30.871 1.00 0.00 29 ASN A N 8
ATOM 6467 C CA . ASN A 1 29 ? -14.605 -6.642 -31.492 1.00 0.00 29 ASN A CA 8
ATOM 6468 C C . ASN A 1 29 ? -13.120 -6.331 -31.607 1.00 0.00 29 ASN A C 8
ATOM 6469 O O . ASN A 1 29 ? -12.704 -5.542 -32.454 1.00 0.00 29 ASN A O 8
ATOM 6480 N N . CYS A 1 30 ? -12.341 -6.931 -30.742 1.00 0.00 30 CYS A N 8
ATOM 6481 C CA . CYS A 1 30 ? -10.902 -6.762 -30.748 1.00 0.00 30 CYS A CA 8
ATOM 6482 C C . CYS A 1 30 ? -10.244 -7.968 -30.106 1.00 0.00 30 CYS A C 8
ATOM 6483 O O . CYS A 1 30 ? -10.932 -8.806 -29.511 1.00 0.00 30 CYS A O 8
ATOM 6490 N N . ILE A 1 31 ? -8.929 -8.082 -30.257 1.00 0.00 31 ILE A N 8
ATOM 6491 C CA . ILE A 1 31 ? -8.184 -9.190 -29.675 1.00 0.00 31 ILE A CA 8
ATOM 6492 C C . ILE A 1 31 ? -8.350 -9.210 -28.149 1.00 0.00 31 ILE A C 8
ATOM 6493 O O . ILE A 1 31 ? -8.215 -8.183 -27.485 1.00 0.00 31 ILE A O 8
ATOM 6509 N N . ALA A 1 32 ? -8.657 -10.371 -27.607 1.00 0.00 32 ALA A N 8
ATOM 6510 C CA . ALA A 1 32 ? -8.866 -10.500 -26.183 1.00 0.00 32 ALA A CA 8
ATOM 6511 C C . ALA A 1 32 ? -7.579 -10.851 -25.461 1.00 0.00 32 ALA A C 8
ATOM 6512 O O . ALA A 1 32 ? -7.115 -11.994 -25.510 1.00 0.00 32 ALA A O 8
ATOM 6519 N N . VAL A 1 33 ? -6.990 -9.863 -24.822 1.00 0.00 33 VAL A N 8
ATOM 6520 C CA . VAL A 1 33 ? -5.791 -10.062 -24.028 1.00 0.00 33 VAL A CA 8
ATOM 6521 C C . VAL A 1 33 ? -6.003 -9.488 -22.642 1.00 0.00 33 VAL A C 8
ATOM 6522 O O . VAL A 1 33 ? -6.939 -8.721 -22.421 1.00 0.00 33 VAL A O 8
ATOM 6535 N N . CYS A 1 34 ? -5.155 -9.855 -21.716 1.00 0.00 34 CYS A N 8
ATOM 6536 C CA . CYS A 1 34 ? -5.283 -9.375 -20.361 1.00 0.00 34 CYS A CA 8
ATOM 6537 C C . CYS A 1 34 ? -4.526 -8.076 -20.151 1.00 0.00 34 CYS A C 8
ATOM 6538 O O . CYS A 1 34 ? -3.293 -8.055 -20.122 1.00 0.00 34 CYS A O 8
ATOM 6545 N N . LYS A 1 35 ? -5.265 -6.989 -20.039 1.00 0.00 35 LYS A N 8
ATOM 6546 C CA . LYS A 1 35 ? -4.677 -5.701 -19.726 1.00 0.00 35 LYS A CA 8
ATOM 6547 C C . LYS A 1 35 ? -5.027 -5.334 -18.297 1.00 0.00 35 LYS A C 8
ATOM 6548 O O . LYS A 1 35 ? -6.059 -5.770 -17.777 1.00 0.00 35 LYS A O 8
ATOM 6567 N N . LYS A 1 36 ? -4.187 -4.549 -17.665 1.00 0.00 36 LYS A N 8
ATOM 6568 C CA . LYS A 1 36 ? -4.441 -4.128 -16.305 1.00 0.00 36 LYS A CA 8
ATOM 6569 C C . LYS A 1 36 ? -5.012 -2.721 -16.289 1.00 0.00 36 LYS A C 8
ATOM 6570 O O . LYS A 1 36 ? -4.967 -2.012 -17.296 1.00 0.00 36 LYS A O 8
ATOM 6589 N N . GLY A 1 37 ? -5.554 -2.327 -15.165 1.00 0.00 37 GLY A N 8
ATOM 6590 C CA . GLY A 1 37 ? -6.131 -1.013 -15.051 1.00 0.00 37 GLY A CA 8
ATOM 6591 C C . GLY A 1 37 ? -7.329 -1.020 -14.152 1.00 0.00 37 GLY A C 8
ATOM 6592 O O . GLY A 1 37 ? -7.362 -1.760 -13.175 1.00 0.00 37 GLY A O 8
ATOM 6596 N N . CYS A 1 38 ? -8.323 -0.229 -14.480 1.00 0.00 38 CYS A N 8
ATOM 6597 C CA . CYS A 1 38 ? -9.516 -0.155 -13.664 1.00 0.00 38 CYS A CA 8
ATOM 6598 C C . CYS A 1 38 ? -10.766 -0.288 -14.518 1.00 0.00 38 CYS A C 8
ATOM 6599 O O . CYS A 1 38 ? -10.917 0.395 -15.527 1.00 0.00 38 CYS A O 8
ATOM 6606 N N . PHE A 1 39 ? -11.653 -1.173 -14.109 1.00 0.00 39 PHE A N 8
ATOM 6607 C CA . PHE A 1 39 ? -12.889 -1.413 -14.830 1.00 0.00 39 PHE A CA 8
ATOM 6608 C C . PHE A 1 39 ? -14.063 -1.416 -13.878 1.00 0.00 39 PHE A C 8
ATOM 6609 O O . PHE A 1 39 ? -13.897 -1.598 -12.670 1.00 0.00 39 PHE A O 8
ATOM 6626 N N . CYS A 1 40 ? -15.233 -1.199 -14.415 1.00 0.00 40 CYS A N 8
ATOM 6627 C CA . CYS A 1 40 ? -16.446 -1.185 -13.634 1.00 0.00 40 CYS A CA 8
ATOM 6628 C C . CYS A 1 40 ? -17.070 -2.569 -13.581 1.00 0.00 40 CYS A C 8
ATOM 6629 O O . CYS A 1 40 ? -16.749 -3.440 -14.398 1.00 0.00 40 CYS A O 8
ATOM 6636 N N . ARG A 1 41 ? -17.942 -2.779 -12.614 1.00 0.00 41 ARG A N 8
ATOM 6637 C CA . ARG A 1 41 ? -18.615 -4.053 -12.464 1.00 0.00 41 ARG A CA 8
ATOM 6638 C C . ARG A 1 41 ? -19.754 -4.168 -13.471 1.00 0.00 41 ARG A C 8
ATOM 6639 O O . ARG A 1 41 ? -20.231 -3.155 -14.003 1.00 0.00 41 ARG A O 8
ATOM 6660 N N . ASP A 1 42 ? -20.185 -5.393 -13.730 1.00 0.00 42 ASP A N 8
ATOM 6661 C CA . ASP A 1 42 ? -21.265 -5.644 -14.678 1.00 0.00 42 ASP A CA 8
ATOM 6662 C C . ASP A 1 42 ? -22.548 -4.995 -14.198 1.00 0.00 42 ASP A C 8
ATOM 6663 O O . ASP A 1 42 ? -22.924 -5.132 -13.032 1.00 0.00 42 ASP A O 8
ATOM 6672 N N . GLY A 1 43 ? -23.208 -4.288 -15.085 1.00 0.00 43 GLY A N 8
ATOM 6673 C CA . GLY A 1 43 ? -24.412 -3.589 -14.726 1.00 0.00 43 GLY A CA 8
ATOM 6674 C C . GLY A 1 43 ? -24.301 -2.130 -15.060 1.00 0.00 43 GLY A C 8
ATOM 6675 O O . GLY A 1 43 ? -25.297 -1.470 -15.378 1.00 0.00 43 GLY A O 8
ATOM 6679 N N . THR A 1 44 ? -23.084 -1.629 -15.003 1.00 0.00 44 THR A N 8
ATOM 6680 C CA . THR A 1 44 ? -22.815 -0.251 -15.317 1.00 0.00 44 THR A CA 8
ATOM 6681 C C . THR A 1 44 ? -22.026 -0.152 -16.613 1.00 0.00 44 THR A C 8
ATOM 6682 O O . THR A 1 44 ? -21.167 -0.992 -16.890 1.00 0.00 44 THR A O 8
ATOM 6693 N N . VAL A 1 45 ? -22.315 0.866 -17.395 1.00 0.00 45 VAL A N 8
ATOM 6694 C CA . VAL A 1 45 ? -21.640 1.081 -18.659 1.00 0.00 45 VAL A CA 8
ATOM 6695 C C . VAL A 1 45 ? -20.864 2.388 -18.641 1.00 0.00 45 VAL A C 8
ATOM 6696 O O . VAL A 1 45 ? -21.355 3.406 -18.143 1.00 0.00 45 VAL A O 8
ATOM 6709 N N . ASP A 1 46 ? -19.651 2.351 -19.163 1.00 0.00 46 ASP A N 8
ATOM 6710 C CA . ASP A 1 46 ? -18.785 3.525 -19.202 1.00 0.00 46 ASP A CA 8
ATOM 6711 C C . ASP A 1 46 ? -19.179 4.417 -20.376 1.00 0.00 46 ASP A C 8
ATOM 6712 O O . ASP A 1 46 ? -19.092 4.007 -21.536 1.00 0.00 46 ASP A O 8
ATOM 6721 N N . ASN A 1 47 ? -19.642 5.617 -20.075 1.00 0.00 47 ASN A N 8
ATOM 6722 C CA . ASN A 1 47 ? -20.081 6.538 -21.117 1.00 0.00 47 ASN A CA 8
ATOM 6723 C C . ASN A 1 47 ? -18.903 7.280 -21.742 1.00 0.00 47 ASN A C 8
ATOM 6724 O O . ASN A 1 47 ? -17.748 7.030 -21.404 1.00 0.00 47 ASN A O 8
ATOM 6735 N N . ASN A 1 48 ? -19.200 8.209 -22.641 1.00 0.00 48 ASN A N 8
ATOM 6736 C CA . ASN A 1 48 ? -18.160 8.950 -23.350 1.00 0.00 48 ASN A CA 8
ATOM 6737 C C . ASN A 1 48 ? -17.487 9.983 -22.448 1.00 0.00 48 ASN A C 8
ATOM 6738 O O . ASN A 1 48 ? -16.517 10.623 -22.844 1.00 0.00 48 ASN A O 8
ATOM 6749 N N . HIS A 1 49 ? -18.005 10.143 -21.238 1.00 0.00 49 HIS A N 8
ATOM 6750 C CA . HIS A 1 49 ? -17.401 11.046 -20.266 1.00 0.00 49 HIS A CA 8
ATOM 6751 C C . HIS A 1 49 ? -16.281 10.333 -19.528 1.00 0.00 49 HIS A C 8
ATOM 6752 O O . HIS A 1 49 ? -15.372 10.965 -18.994 1.00 0.00 49 HIS A O 8
ATOM 6766 N N . GLY A 1 50 ? -16.346 9.010 -19.517 1.00 0.00 50 GLY A N 8
ATOM 6767 C CA . GLY A 1 50 ? -15.335 8.225 -18.849 1.00 0.00 50 GLY A CA 8
ATOM 6768 C C . GLY A 1 50 ? -15.791 7.713 -17.502 1.00 0.00 50 GLY A C 8
ATOM 6769 O O . GLY A 1 50 ? -14.968 7.351 -16.656 1.00 0.00 50 GLY A O 8
ATOM 6773 N N . LYS A 1 51 ? -17.095 7.677 -17.296 1.00 0.00 51 LYS A N 8
ATOM 6774 C CA . LYS A 1 51 ? -17.649 7.179 -16.054 1.00 0.00 51 LYS A CA 8
ATOM 6775 C C . LYS A 1 51 ? -18.729 6.145 -16.332 1.00 0.00 51 LYS A C 8
ATOM 6776 O O . LYS A 1 51 ? -19.430 6.223 -17.343 1.00 0.00 51 LYS A O 8
ATOM 6795 N N . CYS A 1 52 ? -18.862 5.181 -15.445 1.00 0.00 52 CYS A N 8
ATOM 6796 C CA . CYS A 1 52 ? -19.842 4.124 -15.622 1.00 0.00 52 CYS A CA 8
ATOM 6797 C C . CYS A 1 52 ? -21.120 4.434 -14.884 1.00 0.00 52 CYS A C 8
ATOM 6798 O O . CYS A 1 52 ? -21.101 4.782 -13.705 1.00 0.00 52 CYS A O 8
ATOM 6805 N N . VAL A 1 53 ? -22.225 4.311 -15.578 1.00 0.00 53 VAL A N 8
ATOM 6806 C CA . VAL A 1 53 ? -23.527 4.532 -14.990 1.00 0.00 53 VAL A CA 8
ATOM 6807 C C . VAL A 1 53 ? -24.437 3.351 -15.299 1.00 0.00 53 VAL A C 8
ATOM 6808 O O . VAL A 1 53 ? -24.091 2.496 -16.114 1.00 0.00 53 VAL A O 8
ATOM 6821 N N . LYS A 1 54 ? -25.581 3.302 -14.654 1.00 0.00 54 LYS A N 8
ATOM 6822 C CA . LYS A 1 54 ? -26.529 2.217 -14.861 1.00 0.00 54 LYS A CA 8
ATOM 6823 C C . LYS A 1 54 ? -27.119 2.281 -16.269 1.00 0.00 54 LYS A C 8
ATOM 6824 O O . LYS A 1 54 ? -27.265 3.368 -16.839 1.00 0.00 54 LYS A O 8
ATOM 6843 N N . LYS A 1 55 ? -27.469 1.121 -16.827 1.00 0.00 55 LYS A N 8
ATOM 6844 C CA . LYS A 1 55 ? -28.030 1.067 -18.183 1.00 0.00 55 LYS A CA 8
ATOM 6845 C C . LYS A 1 55 ? -29.377 1.793 -18.250 1.00 0.00 55 LYS A C 8
ATOM 6846 O O . LYS A 1 55 ? -29.792 2.254 -19.305 1.00 0.00 55 LYS A O 8
ATOM 6865 N N . GLU A 1 56 ? -30.040 1.899 -17.105 1.00 0.00 56 GLU A N 8
ATOM 6866 C CA . GLU A 1 56 ? -31.325 2.585 -17.014 1.00 0.00 56 GLU A CA 8
ATOM 6867 C C . GLU A 1 56 ? -31.130 4.102 -17.045 1.00 0.00 56 GLU A C 8
ATOM 6868 O O . GLU A 1 56 ? -32.095 4.865 -17.135 1.00 0.00 56 GLU A O 8
ATOM 6880 N N . ASN A 1 57 ? -29.883 4.530 -16.959 1.00 0.00 57 ASN A N 8
ATOM 6881 C CA . ASN A 1 57 ? -29.563 5.945 -16.925 1.00 0.00 57 ASN A CA 8
ATOM 6882 C C . ASN A 1 57 ? -28.921 6.405 -18.228 1.00 0.00 57 ASN A C 8
ATOM 6883 O O . ASN A 1 57 ? -29.233 7.483 -18.733 1.00 0.00 57 ASN A O 8
ATOM 6894 N N . CYS A 1 58 ? -28.035 5.589 -18.772 1.00 0.00 58 CYS A N 8
ATOM 6895 C CA . CYS A 1 58 ? -27.331 5.947 -19.993 1.00 0.00 58 CYS A CA 8
ATOM 6896 C C . CYS A 1 58 ? -28.137 5.543 -21.220 1.00 0.00 58 CYS A C 8
ATOM 6897 O O . CYS A 1 58 ? -28.758 6.431 -21.841 1.00 0.00 58 CYS A O 8
ATOM 6905 N N . GLY A 1 1 ? 5.046 -0.493 -7.226 1.00 0.00 1 GLY A N 9
ATOM 6906 C CA . GLY A 1 1 ? 4.096 -0.249 -6.121 1.00 0.00 1 GLY A CA 9
ATOM 6907 C C . GLY A 1 1 ? 2.666 -0.204 -6.608 1.00 0.00 1 GLY A C 9
ATOM 6908 O O . GLY A 1 1 ? 2.349 -0.750 -7.666 1.00 0.00 1 GLY A O 9
ATOM 6914 N N . SER A 1 2 ? 1.800 0.432 -5.840 1.00 0.00 2 SER A N 9
ATOM 6915 C CA . SER A 1 2 ? 0.406 0.576 -6.217 1.00 0.00 2 SER A CA 9
ATOM 6916 C C . SER A 1 2 ? -0.024 2.032 -6.070 1.00 0.00 2 SER A C 9
ATOM 6917 O O . SER A 1 2 ? -0.683 2.403 -5.099 1.00 0.00 2 SER A O 9
ATOM 6925 N N . MET A 1 3 ? 0.379 2.855 -7.023 1.00 0.00 3 MET A N 9
ATOM 6926 C CA . MET A 1 3 ? 0.061 4.276 -6.993 1.00 0.00 3 MET A CA 9
ATOM 6927 C C . MET A 1 3 ? -1.174 4.568 -7.842 1.00 0.00 3 MET A C 9
ATOM 6928 O O . MET A 1 3 ? -1.677 5.691 -7.872 1.00 0.00 3 MET A O 9
ATOM 6942 N N . ILE A 1 4 ? -1.665 3.544 -8.521 1.00 0.00 4 ILE A N 9
ATOM 6943 C CA . ILE A 1 4 ? -2.838 3.688 -9.361 1.00 0.00 4 ILE A CA 9
ATOM 6944 C C . ILE A 1 4 ? -4.084 3.800 -8.488 1.00 0.00 4 ILE A C 9
ATOM 6945 O O . ILE A 1 4 ? -4.602 2.796 -8.002 1.00 0.00 4 ILE A O 9
ATOM 6961 N N . ARG A 1 5 ? -4.533 5.017 -8.258 1.00 0.00 5 ARG A N 9
ATOM 6962 C CA . ARG A 1 5 ? -5.713 5.239 -7.446 1.00 0.00 5 ARG A CA 9
ATOM 6963 C C . ARG A 1 5 ? -6.951 5.240 -8.315 1.00 0.00 5 ARG A C 9
ATOM 6964 O O . ARG A 1 5 ? -7.060 6.027 -9.258 1.00 0.00 5 ARG A O 9
ATOM 6985 N N . CYS A 1 6 ? -7.866 4.357 -8.016 1.00 0.00 6 CYS A N 9
ATOM 6986 C CA . CYS A 1 6 ? -9.077 4.238 -8.789 1.00 0.00 6 CYS A CA 9
ATOM 6987 C C . CYS A 1 6 ? -10.305 4.497 -7.928 1.00 0.00 6 CYS A C 9
ATOM 6988 O O . CYS A 1 6 ? -10.305 4.200 -6.732 1.00 0.00 6 CYS A O 9
ATOM 6995 N N . PRO A 1 7 ? -11.361 5.080 -8.522 1.00 0.00 7 PRO A N 9
ATOM 6996 C CA . PRO A 1 7 ? -12.603 5.396 -7.811 1.00 0.00 7 PRO A CA 9
ATOM 6997 C C . PRO A 1 7 ? -13.318 4.149 -7.314 1.00 0.00 7 PRO A C 9
ATOM 6998 O O . PRO A 1 7 ? -13.128 3.057 -7.849 1.00 0.00 7 PRO A O 9
ATOM 7009 N N . LYS A 1 8 ? -14.150 4.326 -6.298 1.00 0.00 8 LYS A N 9
ATOM 7010 C CA . LYS A 1 8 ? -14.904 3.232 -5.696 1.00 0.00 8 LYS A CA 9
ATOM 7011 C C . LYS A 1 8 ? -15.873 2.616 -6.710 1.00 0.00 8 LYS A C 9
ATOM 7012 O O . LYS A 1 8 ? -16.304 1.473 -6.567 1.00 0.00 8 LYS A O 9
ATOM 7031 N N . ASP A 1 9 ? -16.194 3.383 -7.738 1.00 0.00 9 ASP A N 9
ATOM 7032 C CA . ASP A 1 9 ? -17.095 2.934 -8.794 1.00 0.00 9 ASP A CA 9
ATOM 7033 C C . ASP A 1 9 ? -16.391 1.930 -9.715 1.00 0.00 9 ASP A C 9
ATOM 7034 O O . ASP A 1 9 ? -17.024 1.273 -10.548 1.00 0.00 9 ASP A O 9
ATOM 7043 N N . LYS A 1 10 ? -15.087 1.793 -9.542 1.00 0.00 10 LYS A N 9
ATOM 7044 C CA . LYS A 1 10 ? -14.302 0.903 -10.372 1.00 0.00 10 LYS A CA 9
ATOM 7045 C C . LYS A 1 10 ? -13.433 -0.016 -9.518 1.00 0.00 10 LYS A C 9
ATOM 7046 O O . LYS A 1 10 ? -13.222 0.239 -8.333 1.00 0.00 10 LYS A O 9
ATOM 7065 N N . ILE A 1 11 ? -12.940 -1.083 -10.126 1.00 0.00 11 ILE A N 9
ATOM 7066 C CA . ILE A 1 11 ? -12.092 -2.049 -9.438 1.00 0.00 11 ILE A CA 9
ATOM 7067 C C . ILE A 1 11 ? -10.878 -2.408 -10.296 1.00 0.00 11 ILE A C 9
ATOM 7068 O O . ILE A 1 11 ? -10.957 -2.421 -11.527 1.00 0.00 11 ILE A O 9
ATOM 7084 N N . TYR A 1 12 ? -9.761 -2.692 -9.645 1.00 0.00 12 TYR A N 9
ATOM 7085 C CA . TYR A 1 12 ? -8.521 -3.012 -10.342 1.00 0.00 12 TYR A CA 9
ATOM 7086 C C . TYR A 1 12 ? -8.472 -4.489 -10.729 1.00 0.00 12 TYR A C 9
ATOM 7087 O O . TYR A 1 12 ? -8.706 -5.375 -9.897 1.00 0.00 12 TYR A O 9
ATOM 7105 N N . LYS A 1 13 ? -8.177 -4.744 -11.990 1.00 0.00 13 LYS A N 9
ATOM 7106 C CA . LYS A 1 13 ? -8.082 -6.096 -12.517 1.00 0.00 13 LYS A CA 9
ATOM 7107 C C . LYS A 1 13 ? -6.724 -6.305 -13.167 1.00 0.00 13 LYS A C 9
ATOM 7108 O O . LYS A 1 13 ? -6.077 -5.347 -13.597 1.00 0.00 13 LYS A O 9
ATOM 7127 N N . PHE A 1 14 ? -6.291 -7.547 -13.230 1.00 0.00 14 PHE A N 9
ATOM 7128 C CA . PHE A 1 14 ? -5.057 -7.884 -13.915 1.00 0.00 14 PHE A CA 9
ATOM 7129 C C . PHE A 1 14 ? -5.374 -8.473 -15.275 1.00 0.00 14 PHE A C 9
ATOM 7130 O O . PHE A 1 14 ? -4.509 -8.569 -16.151 1.00 0.00 14 PHE A O 9
ATOM 7147 N N . CYS A 1 15 ? -6.616 -8.885 -15.438 1.00 0.00 15 CYS A N 9
ATOM 7148 C CA . CYS A 1 15 ? -7.105 -9.381 -16.700 1.00 0.00 15 CYS A CA 9
ATOM 7149 C C . CYS A 1 15 ? -8.477 -8.811 -16.974 1.00 0.00 15 CYS A C 9
ATOM 7150 O O . CYS A 1 15 ? -9.457 -9.160 -16.310 1.00 0.00 15 CYS A O 9
ATOM 7157 N N . GLY A 1 16 ? -8.533 -7.919 -17.921 1.00 0.00 16 GLY A N 9
ATOM 7158 C CA . GLY A 1 16 ? -9.773 -7.334 -18.324 1.00 0.00 16 GLY A CA 9
ATOM 7159 C C . GLY A 1 16 ? -9.797 -7.143 -19.807 1.00 0.00 16 GLY A C 9
ATOM 7160 O O . GLY A 1 16 ? -8.821 -7.476 -20.488 1.00 0.00 16 GLY A O 9
ATOM 7164 N N . SER A 1 17 ? -10.875 -6.609 -20.318 1.00 0.00 17 SER A N 9
ATOM 7165 C CA . SER A 1 17 ? -11.000 -6.402 -21.737 1.00 0.00 17 SER A CA 9
ATOM 7166 C C . SER A 1 17 ? -10.297 -5.114 -22.166 1.00 0.00 17 SER A C 9
ATOM 7167 O O . SER A 1 17 ? -10.455 -4.064 -21.531 1.00 0.00 17 SER A O 9
ATOM 7175 N N . PRO A 1 18 ? -9.482 -5.175 -23.242 1.00 0.00 18 PRO A N 9
ATOM 7176 C CA . PRO A 1 18 ? -8.807 -3.991 -23.789 1.00 0.00 18 PRO A CA 9
ATOM 7177 C C . PRO A 1 18 ? -9.821 -2.932 -24.196 1.00 0.00 18 PRO A C 9
ATOM 7178 O O . PRO A 1 18 ? -9.517 -1.737 -24.257 1.00 0.00 18 PRO A O 9
ATOM 7189 N N . CYS A 1 19 ? -11.028 -3.386 -24.462 1.00 0.00 19 CYS A N 9
ATOM 7190 C CA . CYS A 1 19 ? -12.121 -2.525 -24.827 1.00 0.00 19 CYS A CA 9
ATOM 7191 C C . CYS A 1 19 ? -13.286 -2.748 -23.864 1.00 0.00 19 CYS A C 9
ATOM 7192 O O . CYS A 1 19 ? -14.051 -3.702 -24.019 1.00 0.00 19 CYS A O 9
ATOM 7199 N N . PRO A 1 20 ? -13.401 -1.916 -22.820 1.00 0.00 20 PRO A N 9
ATOM 7200 C CA . PRO A 1 20 ? -14.485 -2.026 -21.845 1.00 0.00 20 PRO A CA 9
ATOM 7201 C C . PRO A 1 20 ? -15.829 -1.633 -22.460 1.00 0.00 20 PRO A C 9
ATOM 7202 O O . PRO A 1 20 ? -15.888 -0.739 -23.310 1.00 0.00 20 PRO A O 9
ATOM 7213 N N . PRO A 1 21 ? -16.927 -2.301 -22.048 1.00 0.00 21 PRO A N 9
ATOM 7214 C CA . PRO A 1 21 ? -18.263 -1.993 -22.559 1.00 0.00 21 PRO A CA 9
ATOM 7215 C C . PRO A 1 21 ? -18.632 -0.542 -22.276 1.00 0.00 21 PRO A C 9
ATOM 7216 O O . PRO A 1 21 ? -18.374 -0.020 -21.182 1.00 0.00 21 PRO A O 9
ATOM 7227 N N . SER A 1 22 ? -19.240 0.103 -23.240 1.00 0.00 22 SER A N 9
ATOM 7228 C CA . SER A 1 22 ? -19.573 1.495 -23.106 1.00 0.00 22 SER A CA 9
ATOM 7229 C C . SER A 1 22 ? -20.837 1.821 -23.874 1.00 0.00 22 SER A C 9
ATOM 7230 O O . SER A 1 22 ? -21.361 0.982 -24.597 1.00 0.00 22 SER A O 9
ATOM 7238 N N . CYS A 1 23 ? -21.323 3.040 -23.718 1.00 0.00 23 CYS A N 9
ATOM 7239 C CA . CYS A 1 23 ? -22.499 3.488 -24.447 1.00 0.00 23 CYS A CA 9
ATOM 7240 C C . CYS A 1 23 ? -22.131 3.785 -25.901 1.00 0.00 23 CYS A C 9
ATOM 7241 O O . CYS A 1 23 ? -22.997 3.940 -26.760 1.00 0.00 23 CYS A O 9
ATOM 7248 N N . LYS A 1 24 ? -20.830 3.867 -26.161 1.00 0.00 24 LYS A N 9
ATOM 7249 C CA . LYS A 1 24 ? -20.329 4.063 -27.510 1.00 0.00 24 LYS A CA 9
ATOM 7250 C C . LYS A 1 24 ? -20.360 2.725 -28.237 1.00 0.00 24 LYS A C 9
ATOM 7251 O O . LYS A 1 24 ? -20.840 2.621 -29.367 1.00 0.00 24 LYS A O 9
ATOM 7270 N N . ASP A 1 25 ? -19.873 1.700 -27.559 1.00 0.00 25 ASP A N 9
ATOM 7271 C CA . ASP A 1 25 ? -19.866 0.353 -28.095 1.00 0.00 25 ASP A CA 9
ATOM 7272 C C . ASP A 1 25 ? -20.084 -0.642 -26.962 1.00 0.00 25 ASP A C 9
ATOM 7273 O O . ASP A 1 25 ? -19.242 -0.774 -26.065 1.00 0.00 25 ASP A O 9
ATOM 7282 N N . LEU A 1 26 ? -21.224 -1.312 -26.989 1.00 0.00 26 LEU A N 9
ATOM 7283 C CA . LEU A 1 26 ? -21.579 -2.277 -25.949 1.00 0.00 26 LEU A CA 9
ATOM 7284 C C . LEU A 1 26 ? -20.774 -3.560 -26.093 1.00 0.00 26 LEU A C 9
ATOM 7285 O O . LEU A 1 26 ? -20.481 -4.237 -25.104 1.00 0.00 26 LEU A O 9
ATOM 7301 N N . THR A 1 27 ? -20.422 -3.888 -27.316 1.00 0.00 27 THR A N 9
ATOM 7302 C CA . THR A 1 27 ? -19.644 -5.073 -27.592 1.00 0.00 27 THR A CA 9
ATOM 7303 C C . THR A 1 27 ? -18.547 -4.738 -28.593 1.00 0.00 27 THR A C 9
ATOM 7304 O O . THR A 1 27 ? -18.716 -4.934 -29.803 1.00 0.00 27 THR A O 9
ATOM 7315 N N . PRO A 1 28 ? -17.424 -4.194 -28.108 1.00 0.00 28 PRO A N 9
ATOM 7316 C CA . PRO A 1 28 ? -16.320 -3.772 -28.964 1.00 0.00 28 PRO A CA 9
ATOM 7317 C C . PRO A 1 28 ? -15.578 -4.949 -29.584 1.00 0.00 28 PRO A C 9
ATOM 7318 O O . PRO A 1 28 ? -15.334 -5.968 -28.928 1.00 0.00 28 PRO A O 9
ATOM 7329 N N . ASN A 1 29 ? -15.229 -4.805 -30.849 1.00 0.00 29 ASN A N 9
ATOM 7330 C CA . ASN A 1 29 ? -14.510 -5.840 -31.568 1.00 0.00 29 ASN A CA 9
ATOM 7331 C C . ASN A 1 29 ? -13.002 -5.635 -31.470 1.00 0.00 29 ASN A C 9
ATOM 7332 O O . ASN A 1 29 ? -12.425 -4.806 -32.185 1.00 0.00 29 ASN A O 9
ATOM 7343 N N . CYS A 1 30 ? -12.377 -6.370 -30.575 1.00 0.00 30 CYS A N 9
ATOM 7344 C CA . CYS A 1 30 ? -10.939 -6.316 -30.407 1.00 0.00 30 CYS A CA 9
ATOM 7345 C C . CYS A 1 30 ? -10.436 -7.606 -29.784 1.00 0.00 30 CYS A C 9
ATOM 7346 O O . CYS A 1 30 ? -11.229 -8.405 -29.276 1.00 0.00 30 CYS A O 9
ATOM 7353 N N . ILE A 1 31 ? -9.131 -7.817 -29.832 1.00 0.00 31 ILE A N 9
ATOM 7354 C CA . ILE A 1 31 ? -8.531 -9.010 -29.262 1.00 0.00 31 ILE A CA 9
ATOM 7355 C C . ILE A 1 31 ? -8.661 -8.993 -27.747 1.00 0.00 31 ILE A C 9
ATOM 7356 O O . ILE A 1 31 ? -8.147 -8.093 -27.080 1.00 0.00 31 ILE A O 9
ATOM 7372 N N . ALA A 1 32 ? -9.356 -9.976 -27.209 1.00 0.00 32 ALA A N 9
ATOM 7373 C CA . ALA A 1 32 ? -9.562 -10.060 -25.783 1.00 0.00 32 ALA A CA 9
ATOM 7374 C C . ALA A 1 32 ? -8.364 -10.690 -25.092 1.00 0.00 32 ALA A C 9
ATOM 7375 O O . ALA A 1 32 ? -8.339 -11.893 -24.824 1.00 0.00 32 ALA A O 9
ATOM 7382 N N . VAL A 1 33 ? -7.361 -9.878 -24.851 1.00 0.00 33 VAL A N 9
ATOM 7383 C CA . VAL A 1 33 ? -6.167 -10.304 -24.156 1.00 0.00 33 VAL A CA 9
ATOM 7384 C C . VAL A 1 33 ? -6.203 -9.752 -22.732 1.00 0.00 33 VAL A C 9
ATOM 7385 O O . VAL A 1 33 ? -6.777 -8.685 -22.497 1.00 0.00 33 VAL A O 9
ATOM 7398 N N . CYS A 1 34 ? -5.624 -10.471 -21.785 1.00 0.00 34 CYS A N 9
ATOM 7399 C CA . CYS A 1 34 ? -5.633 -10.024 -20.406 1.00 0.00 34 CYS A CA 9
ATOM 7400 C C . CYS A 1 34 ? -4.739 -8.819 -20.211 1.00 0.00 34 CYS A C 9
ATOM 7401 O O . CYS A 1 34 ? -3.510 -8.930 -20.213 1.00 0.00 34 CYS A O 9
ATOM 7408 N N . LYS A 1 35 ? -5.354 -7.671 -20.055 1.00 0.00 35 LYS A N 9
ATOM 7409 C CA . LYS A 1 35 ? -4.628 -6.461 -19.781 1.00 0.00 35 LYS A CA 9
ATOM 7410 C C . LYS A 1 35 ? -5.016 -5.949 -18.402 1.00 0.00 35 LYS A C 9
ATOM 7411 O O . LYS A 1 35 ? -6.149 -6.159 -17.957 1.00 0.00 35 LYS A O 9
ATOM 7430 N N . LYS A 1 36 ? -4.089 -5.308 -17.721 1.00 0.00 36 LYS A N 9
ATOM 7431 C CA . LYS A 1 36 ? -4.346 -4.836 -16.370 1.00 0.00 36 LYS A CA 9
ATOM 7432 C C . LYS A 1 36 ? -4.886 -3.415 -16.361 1.00 0.00 36 LYS A C 9
ATOM 7433 O O . LYS A 1 36 ? -4.870 -2.720 -17.384 1.00 0.00 36 LYS A O 9
ATOM 7452 N N . GLY A 1 37 ? -5.375 -3.000 -15.214 1.00 0.00 37 GLY A N 9
ATOM 7453 C CA . GLY A 1 37 ? -5.932 -1.674 -15.073 1.00 0.00 37 GLY A CA 9
ATOM 7454 C C . GLY A 1 37 ? -7.219 -1.706 -14.288 1.00 0.00 37 GLY A C 9
ATOM 7455 O O . GLY A 1 37 ? -7.633 -2.764 -13.820 1.00 0.00 37 GLY A O 9
ATOM 7459 N N . CYS A 1 38 ? -7.854 -0.570 -14.134 1.00 0.00 38 CYS A N 9
ATOM 7460 C CA . CYS A 1 38 ? -9.099 -0.513 -13.400 1.00 0.00 38 CYS A CA 9
ATOM 7461 C C . CYS A 1 38 ? -10.284 -0.500 -14.335 1.00 0.00 38 CYS A C 9
ATOM 7462 O O . CYS A 1 38 ? -10.353 0.300 -15.271 1.00 0.00 38 CYS A O 9
ATOM 7469 N N . PHE A 1 39 ? -11.223 -1.375 -14.066 1.00 0.00 39 PHE A N 9
ATOM 7470 C CA . PHE A 1 39 ? -12.413 -1.495 -14.865 1.00 0.00 39 PHE A CA 9
ATOM 7471 C C . PHE A 1 39 ? -13.614 -1.166 -14.024 1.00 0.00 39 PHE A C 9
ATOM 7472 O O . PHE A 1 39 ? -13.542 -1.192 -12.798 1.00 0.00 39 PHE A O 9
ATOM 7489 N N . CYS A 1 40 ? -14.701 -0.850 -14.664 1.00 0.00 40 CYS A N 9
ATOM 7490 C CA . CYS A 1 40 ? -15.902 -0.502 -13.959 1.00 0.00 40 CYS A CA 9
ATOM 7491 C C . CYS A 1 40 ? -16.616 -1.755 -13.477 1.00 0.00 40 CYS A C 9
ATOM 7492 O O . CYS A 1 40 ? -16.374 -2.854 -13.985 1.00 0.00 40 CYS A O 9
ATOM 7499 N N . ARG A 1 41 ? -17.465 -1.591 -12.492 1.00 0.00 41 ARG A N 9
ATOM 7500 C CA . ARG A 1 41 ? -18.142 -2.710 -11.859 1.00 0.00 41 ARG A CA 9
ATOM 7501 C C . ARG A 1 41 ? -19.225 -3.308 -12.754 1.00 0.00 41 ARG A C 9
ATOM 7502 O O . ARG A 1 41 ? -19.604 -2.726 -13.777 1.00 0.00 41 ARG A O 9
ATOM 7523 N N . ASP A 1 42 ? -19.711 -4.471 -12.365 1.00 0.00 42 ASP A N 9
ATOM 7524 C CA . ASP A 1 42 ? -20.744 -5.160 -13.121 1.00 0.00 42 ASP A CA 9
ATOM 7525 C C . ASP A 1 42 ? -22.042 -4.369 -13.096 1.00 0.00 42 ASP A C 9
ATOM 7526 O O . ASP A 1 42 ? -22.523 -3.979 -12.029 1.00 0.00 42 ASP A O 9
ATOM 7535 N N . GLY A 1 43 ? -22.592 -4.117 -14.270 1.00 0.00 43 GLY A N 9
ATOM 7536 C CA . GLY A 1 43 ? -23.821 -3.364 -14.359 1.00 0.00 43 GLY A CA 9
ATOM 7537 C C . GLY A 1 43 ? -23.589 -1.939 -14.814 1.00 0.00 43 GLY A C 9
ATOM 7538 O O . GLY A 1 43 ? -24.528 -1.241 -15.207 1.00 0.00 43 GLY A O 9
ATOM 7542 N N . THR A 1 44 ? -22.340 -1.502 -14.778 1.00 0.00 44 THR A N 9
ATOM 7543 C CA . THR A 1 44 ? -22.012 -0.154 -15.190 1.00 0.00 44 THR A CA 9
ATOM 7544 C C . THR A 1 44 ? -21.230 -0.159 -16.495 1.00 0.00 44 THR A C 9
ATOM 7545 O O . THR A 1 44 ? -20.408 -1.047 -16.740 1.00 0.00 44 THR A O 9
ATOM 7556 N N . VAL A 1 45 ? -21.501 0.826 -17.329 1.00 0.00 45 VAL A N 9
ATOM 7557 C CA . VAL A 1 45 ? -20.825 0.975 -18.601 1.00 0.00 45 VAL A CA 9
ATOM 7558 C C . VAL A 1 45 ? -20.346 2.406 -18.762 1.00 0.00 45 VAL A C 9
ATOM 7559 O O . VAL A 1 45 ? -20.931 3.332 -18.188 1.00 0.00 45 VAL A O 9
ATOM 7572 N N . ASP A 1 46 ? -19.286 2.586 -19.521 1.00 0.00 46 ASP A N 9
ATOM 7573 C CA . ASP A 1 46 ? -18.730 3.914 -19.745 1.00 0.00 46 ASP A CA 9
ATOM 7574 C C . ASP A 1 46 ? -19.621 4.711 -20.691 1.00 0.00 46 ASP A C 9
ATOM 7575 O O . ASP A 1 46 ? -19.776 4.361 -21.862 1.00 0.00 46 ASP A O 9
ATOM 7584 N N . ASN A 1 47 ? -20.220 5.768 -20.182 1.00 0.00 47 ASN A N 9
ATOM 7585 C CA . ASN A 1 47 ? -21.119 6.580 -20.982 1.00 0.00 47 ASN A CA 9
ATOM 7586 C C . ASN A 1 47 ? -20.329 7.553 -21.849 1.00 0.00 47 ASN A C 9
ATOM 7587 O O . ASN A 1 47 ? -19.110 7.688 -21.699 1.00 0.00 47 ASN A O 9
ATOM 7598 N N . ASN A 1 48 ? -21.016 8.247 -22.739 1.00 0.00 48 ASN A N 9
ATOM 7599 C CA . ASN A 1 48 ? -20.353 9.154 -23.679 1.00 0.00 48 ASN A CA 9
ATOM 7600 C C . ASN A 1 48 ? -19.877 10.440 -23.001 1.00 0.00 48 ASN A C 9
ATOM 7601 O O . ASN A 1 48 ? -19.384 11.351 -23.659 1.00 0.00 48 ASN A O 9
ATOM 7612 N N . HIS A 1 49 ? -20.015 10.508 -21.684 1.00 0.00 49 HIS A N 9
ATOM 7613 C CA . HIS A 1 49 ? -19.586 11.683 -20.938 1.00 0.00 49 HIS A CA 9
ATOM 7614 C C . HIS A 1 49 ? -18.276 11.413 -20.203 1.00 0.00 49 HIS A C 9
ATOM 7615 O O . HIS A 1 49 ? -17.717 12.303 -19.573 1.00 0.00 49 HIS A O 9
ATOM 7629 N N . GLY A 1 50 ? -17.797 10.176 -20.285 1.00 0.00 50 GLY A N 9
ATOM 7630 C CA . GLY A 1 50 ? -16.513 9.835 -19.692 1.00 0.00 50 GLY A CA 9
ATOM 7631 C C . GLY A 1 50 ? -16.610 9.267 -18.290 1.00 0.00 50 GLY A C 9
ATOM 7632 O O . GLY A 1 50 ? -15.671 9.388 -17.501 1.00 0.00 50 GLY A O 9
ATOM 7636 N N . LYS A 1 51 ? -17.723 8.642 -17.970 1.00 0.00 51 LYS A N 9
ATOM 7637 C CA . LYS A 1 51 ? -17.902 8.042 -16.656 1.00 0.00 51 LYS A CA 9
ATOM 7638 C C . LYS A 1 51 ? -18.710 6.764 -16.772 1.00 0.00 51 LYS A C 9
ATOM 7639 O O . LYS A 1 51 ? -19.525 6.620 -17.681 1.00 0.00 51 LYS A O 9
ATOM 7658 N N . CYS A 1 52 ? -18.493 5.842 -15.868 1.00 0.00 52 CYS A N 9
ATOM 7659 C CA . CYS A 1 52 ? -19.251 4.617 -15.874 1.00 0.00 52 CYS A CA 9
ATOM 7660 C C . CYS A 1 52 ? -20.521 4.772 -15.074 1.00 0.00 52 CYS A C 9
ATOM 7661 O O . CYS A 1 52 ? -20.500 5.159 -13.901 1.00 0.00 52 CYS A O 9
ATOM 7668 N N . VAL A 1 53 ? -21.622 4.505 -15.723 1.00 0.00 53 VAL A N 9
ATOM 7669 C CA . VAL A 1 53 ? -22.916 4.599 -15.110 1.00 0.00 53 VAL A CA 9
ATOM 7670 C C . VAL A 1 53 ? -23.705 3.348 -15.460 1.00 0.00 53 VAL A C 9
ATOM 7671 O O . VAL A 1 53 ? -23.376 2.664 -16.431 1.00 0.00 53 VAL A O 9
ATOM 7684 N N . LYS A 1 54 ? -24.707 3.026 -14.666 1.00 0.00 54 LYS A N 9
ATOM 7685 C CA . LYS A 1 54 ? -25.525 1.852 -14.926 1.00 0.00 54 LYS A CA 9
ATOM 7686 C C . LYS A 1 54 ? -26.131 1.922 -16.326 1.00 0.00 54 LYS A C 9
ATOM 7687 O O . LYS A 1 54 ? -26.602 2.980 -16.755 1.00 0.00 54 LYS A O 9
ATOM 7706 N N . LYS A 1 55 ? -26.112 0.796 -17.031 1.00 0.00 55 LYS A N 9
ATOM 7707 C CA . LYS A 1 55 ? -26.602 0.732 -18.413 1.00 0.00 55 LYS A CA 9
ATOM 7708 C C . LYS A 1 55 ? -28.066 1.162 -18.521 1.00 0.00 55 LYS A C 9
ATOM 7709 O O . LYS A 1 55 ? -28.504 1.640 -19.565 1.00 0.00 55 LYS A O 9
ATOM 7728 N N . GLU A 1 56 ? -28.809 0.991 -17.438 1.00 0.00 56 GLU A N 9
ATOM 7729 C CA . GLU A 1 56 ? -30.215 1.368 -17.398 1.00 0.00 56 GLU A CA 9
ATOM 7730 C C . GLU A 1 56 ? -30.370 2.889 -17.339 1.00 0.00 56 GLU A C 9
ATOM 7731 O O . GLU A 1 56 ? -31.408 3.434 -17.710 1.00 0.00 56 GLU A O 9
ATOM 7743 N N . ASN A 1 57 ? -29.327 3.564 -16.888 1.00 0.00 57 ASN A N 9
ATOM 7744 C CA . ASN A 1 57 ? -29.355 5.012 -16.752 1.00 0.00 57 ASN A CA 9
ATOM 7745 C C . ASN A 1 57 ? -28.854 5.681 -18.018 1.00 0.00 57 ASN A C 9
ATOM 7746 O O . ASN A 1 57 ? -29.278 6.780 -18.355 1.00 0.00 57 ASN A O 9
ATOM 7757 N N . CYS A 1 58 ? -27.948 5.017 -18.718 1.00 0.00 58 CYS A N 9
ATOM 7758 C CA . CYS A 1 5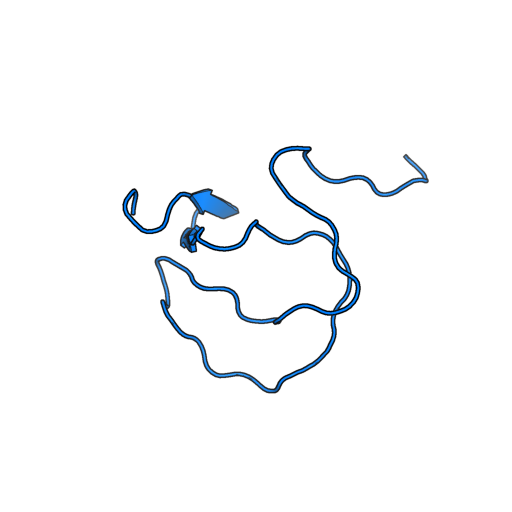8 ? -27.395 5.561 -19.947 1.00 0.00 58 CYS A CA 9
ATOM 7759 C C . CYS A 1 58 ? -28.474 5.665 -21.015 1.00 0.00 58 CYS A C 9
ATOM 7760 O O . CYS A 1 58 ? -28.773 6.795 -21.459 1.00 0.00 58 CYS A O 9
ATOM 7768 N N . GLY A 1 1 ? 4.703 1.179 -8.577 1.00 0.00 1 GLY A N 10
ATOM 7769 C CA . GLY A 1 1 ? 4.469 2.414 -7.803 1.00 0.00 1 GLY A CA 10
ATOM 7770 C C . GLY A 1 1 ? 3.017 2.822 -7.817 1.00 0.00 1 GLY A C 10
ATOM 7771 O O . GLY A 1 1 ? 2.565 3.507 -8.738 1.00 0.00 1 GLY A O 10
ATOM 7777 N N . SER A 1 2 ? 2.276 2.408 -6.803 1.00 0.00 2 SER A N 10
ATOM 7778 C CA . SER A 1 2 ? 0.869 2.731 -6.719 1.00 0.00 2 SER A CA 10
ATOM 7779 C C . SER A 1 2 ? 0.683 4.147 -6.179 1.00 0.00 2 SER A C 10
ATOM 7780 O O . SER A 1 2 ? 0.535 4.358 -4.973 1.00 0.00 2 SER A O 10
ATOM 7788 N N . MET A 1 3 ? 0.743 5.113 -7.077 1.00 0.00 3 MET A N 10
ATOM 7789 C CA . MET A 1 3 ? 0.579 6.510 -6.712 1.00 0.00 3 MET A CA 10
ATOM 7790 C C . MET A 1 3 ? -0.851 6.952 -6.939 1.00 0.00 3 MET A C 10
ATOM 7791 O O . MET A 1 3 ? -1.377 7.810 -6.226 1.00 0.00 3 MET A O 10
ATOM 7805 N N . ILE A 1 4 ? -1.484 6.357 -7.926 1.00 0.00 4 ILE A N 10
ATOM 7806 C CA . ILE A 1 4 ? -2.844 6.694 -8.261 1.00 0.00 4 ILE A CA 10
ATOM 7807 C C . ILE A 1 4 ? -3.721 5.449 -8.274 1.00 0.00 4 ILE A C 10
ATOM 7808 O O . ILE A 1 4 ? -3.344 4.411 -8.823 1.00 0.00 4 ILE A O 10
ATOM 7824 N N . ARG A 1 5 ? -4.868 5.550 -7.636 1.00 0.00 5 ARG A N 10
ATOM 7825 C CA . ARG A 1 5 ? -5.825 4.467 -7.601 1.00 0.00 5 ARG A CA 10
ATOM 7826 C C . ARG A 1 5 ? -7.175 4.985 -8.048 1.00 0.00 5 ARG A C 10
ATOM 7827 O O . ARG A 1 5 ? -7.542 6.120 -7.739 1.00 0.00 5 ARG A O 10
ATOM 7848 N N . CYS A 1 6 ? -7.904 4.170 -8.770 1.00 0.00 6 CYS A N 10
ATOM 7849 C CA . CYS A 1 6 ? -9.185 4.577 -9.313 1.00 0.00 6 CYS A CA 10
ATOM 7850 C C . CYS A 1 6 ? -10.292 4.496 -8.264 1.00 0.00 6 CYS A C 10
ATOM 7851 O O . CYS A 1 6 ? -10.248 3.650 -7.359 1.00 0.00 6 CYS A O 10
ATOM 7858 N N . PRO A 1 7 ? -11.291 5.397 -8.364 1.00 0.00 7 PRO A N 10
ATOM 7859 C CA . PRO A 1 7 ? -12.443 5.436 -7.450 1.00 0.00 7 PRO A CA 10
ATOM 7860 C C . PRO A 1 7 ? -13.259 4.145 -7.494 1.00 0.00 7 PRO A C 10
ATOM 7861 O O . PRO A 1 7 ? -13.186 3.391 -8.463 1.00 0.00 7 PRO A O 10
ATOM 7872 N N . LYS A 1 8 ? -14.029 3.902 -6.431 1.00 0.00 8 LYS A N 10
ATOM 7873 C CA . LYS A 1 8 ? -14.869 2.696 -6.291 1.00 0.00 8 LYS A CA 10
ATOM 7874 C C . LYS A 1 8 ? -15.802 2.474 -7.503 1.00 0.00 8 LYS A C 10
ATOM 7875 O O . LYS A 1 8 ? -16.296 1.366 -7.719 1.00 0.00 8 LYS A O 10
ATOM 7894 N N . ASP A 1 9 ? -16.020 3.519 -8.297 1.00 0.00 9 ASP A N 10
ATOM 7895 C CA . ASP A 1 9 ? -16.867 3.406 -9.486 1.00 0.00 9 ASP A CA 10
ATOM 7896 C C . ASP A 1 9 ? -16.183 2.526 -10.526 1.00 0.00 9 ASP A C 10
ATOM 7897 O O . ASP A 1 9 ? -16.819 1.997 -11.437 1.00 0.00 9 ASP A O 10
ATOM 7906 N N . LYS A 1 10 ? -14.892 2.336 -10.341 1.00 0.00 10 LYS A N 10
ATOM 7907 C CA . LYS A 1 10 ? -14.092 1.522 -11.217 1.00 0.00 10 LYS A CA 10
ATOM 7908 C C . LYS A 1 10 ? -13.458 0.395 -10.413 1.00 0.00 10 LYS A C 10
ATOM 7909 O O . LYS A 1 10 ? -13.309 0.494 -9.190 1.00 0.00 10 LYS A O 10
ATOM 7928 N N . ILE A 1 11 ? -13.094 -0.663 -11.087 1.00 0.00 11 ILE A N 10
ATOM 7929 C CA . ILE A 1 11 ? -12.426 -1.772 -10.452 1.00 0.00 11 ILE A CA 10
ATOM 7930 C C . ILE A 1 11 ? -11.128 -2.075 -11.175 1.00 0.00 11 ILE A C 10
ATOM 7931 O O . ILE A 1 11 ? -11.077 -2.078 -12.411 1.00 0.00 11 ILE A O 10
ATOM 7947 N N . TYR A 1 12 ? -10.080 -2.306 -10.413 1.00 0.00 12 TYR A N 10
ATOM 7948 C CA . TYR A 1 12 ? -8.773 -2.560 -10.980 1.00 0.00 12 TYR A CA 10
ATOM 7949 C C . TYR A 1 12 ? -8.594 -4.043 -11.260 1.00 0.00 12 TYR A C 10
ATOM 7950 O O . TYR A 1 12 ? -8.777 -4.880 -10.375 1.00 0.00 12 TYR A O 10
ATOM 7968 N N . LYS A 1 13 ? -8.253 -4.360 -12.488 1.00 0.00 13 LYS A N 10
ATOM 7969 C CA . LYS A 1 13 ? -8.057 -5.735 -12.902 1.00 0.00 13 LYS A CA 10
ATOM 7970 C C . LYS A 1 13 ? -6.650 -5.923 -13.440 1.00 0.00 13 LYS A C 10
ATOM 7971 O O . LYS A 1 13 ? -6.029 -4.971 -13.913 1.00 0.00 13 LYS A O 10
ATOM 7990 N N . PHE A 1 14 ? -6.147 -7.140 -13.352 1.00 0.00 14 PHE A N 10
ATOM 7991 C CA . PHE A 1 14 ? -4.848 -7.471 -13.916 1.00 0.00 14 PHE A CA 10
ATOM 7992 C C . PHE A 1 14 ? -5.047 -8.124 -15.270 1.00 0.00 14 PHE A C 10
ATOM 7993 O O . PHE A 1 14 ? -4.151 -8.143 -16.118 1.00 0.00 14 PHE A O 10
ATOM 8010 N N . CYS A 1 15 ? -6.230 -8.665 -15.457 1.00 0.00 15 CYS A N 10
ATOM 8011 C CA . CYS A 1 15 ? -6.625 -9.241 -16.713 1.00 0.00 15 CYS A CA 10
ATOM 8012 C C . CYS A 1 15 ? -8.035 -8.797 -17.046 1.00 0.00 15 CYS A C 10
ATOM 8013 O O . CYS A 1 15 ? -9.008 -9.222 -16.407 1.00 0.00 15 CYS A O 10
ATOM 8020 N N . GLY A 1 16 ? -8.143 -7.933 -18.020 1.00 0.00 16 GLY A N 10
ATOM 8021 C CA . GLY A 1 16 ? -9.422 -7.455 -18.445 1.00 0.00 16 GLY A CA 10
ATOM 8022 C C . GLY A 1 16 ? -9.423 -7.163 -19.911 1.00 0.00 16 GLY A C 10
ATOM 8023 O O . GLY A 1 16 ? -8.353 -6.964 -20.501 1.00 0.00 16 GLY A O 10
ATOM 8027 N N . SER A 1 17 ? -10.604 -7.147 -20.504 1.00 0.00 17 SER A N 10
ATOM 8028 C CA . SER A 1 17 ? -10.747 -6.877 -21.919 1.00 0.00 17 SER A CA 10
ATOM 8029 C C . SER A 1 17 ? -10.258 -5.465 -22.241 1.00 0.00 17 SER A C 10
ATOM 8030 O O . SER A 1 17 ? -10.636 -4.509 -21.565 1.00 0.00 17 SER A O 10
ATOM 8038 N N . PRO A 1 18 ? -9.404 -5.319 -23.278 1.00 0.00 18 PRO A N 10
ATOM 8039 C CA . PRO A 1 18 ? -8.864 -4.012 -23.691 1.00 0.00 18 PRO A CA 10
ATOM 8040 C C . PRO A 1 18 ? -9.966 -3.010 -24.027 1.00 0.00 18 PRO A C 10
ATOM 8041 O O . PRO A 1 18 ? -9.762 -1.796 -23.968 1.00 0.00 18 PRO A O 10
ATOM 8052 N N . CYS A 1 19 ? -11.127 -3.525 -24.376 1.00 0.00 19 CYS A N 10
ATOM 8053 C CA . CYS A 1 19 ? -12.262 -2.700 -24.712 1.00 0.00 19 CYS A CA 10
ATOM 8054 C C . CYS A 1 19 ? -13.352 -2.850 -23.651 1.00 0.00 19 CYS A C 10
ATOM 8055 O O . CYS A 1 19 ? -14.134 -3.800 -23.689 1.00 0.00 19 CYS A O 10
ATOM 8062 N N . PRO A 1 20 ? -13.393 -1.938 -22.669 1.00 0.00 20 PRO A N 10
ATOM 8063 C CA . PRO A 1 20 ? -14.398 -1.970 -21.612 1.00 0.00 20 PRO A CA 10
ATOM 8064 C C . PRO A 1 20 ? -15.769 -1.557 -22.144 1.00 0.00 20 PRO A C 10
ATOM 8065 O O . PRO A 1 20 ? -15.855 -0.728 -23.062 1.00 0.00 20 PRO A O 10
ATOM 8076 N N . PRO A 1 21 ? -16.859 -2.137 -21.603 1.00 0.00 21 PRO A N 10
ATOM 8077 C CA . PRO A 1 21 ? -18.218 -1.783 -22.021 1.00 0.00 21 PRO A CA 10
ATOM 8078 C C . PRO A 1 21 ? -18.495 -0.303 -21.784 1.00 0.00 21 PRO A C 10
ATOM 8079 O O . PRO A 1 21 ? -18.138 0.250 -20.735 1.00 0.00 21 PRO A O 10
ATOM 8090 N N . SER A 1 22 ? -19.137 0.330 -22.737 1.00 0.00 22 SER A N 10
ATOM 8091 C CA . SER A 1 22 ? -19.412 1.742 -22.645 1.00 0.00 22 SER A CA 10
ATOM 8092 C C . SER A 1 22 ? -20.677 2.094 -23.406 1.00 0.00 22 SER A C 10
ATOM 8093 O O . SER A 1 22 ? -21.298 1.233 -24.028 1.00 0.00 22 SER A O 10
ATOM 8101 N N . CYS A 1 23 ? -21.056 3.358 -23.351 1.00 0.00 23 CYS A N 10
ATOM 8102 C CA . CYS A 1 23 ? -22.190 3.846 -24.113 1.00 0.00 23 CYS A CA 10
ATOM 8103 C C . CYS A 1 23 ? -21.795 4.034 -25.563 1.00 0.00 23 CYS A C 10
ATOM 8104 O O . CYS A 1 23 ? -22.641 4.211 -26.439 1.00 0.00 23 CYS A O 10
ATOM 8111 N N . LYS A 1 24 ? -20.498 3.985 -25.813 1.00 0.00 24 LYS A N 10
ATOM 8112 C CA . LYS A 1 24 ? -19.984 4.091 -27.152 1.00 0.00 24 LYS A CA 10
ATOM 8113 C C . LYS A 1 24 ? -20.116 2.733 -27.820 1.00 0.00 24 LYS A C 10
ATOM 8114 O O . LYS A 1 24 ? -20.580 2.618 -28.958 1.00 0.00 24 LYS A O 10
ATOM 8133 N N . ASP A 1 25 ? -19.707 1.702 -27.099 1.00 0.00 25 ASP A N 10
ATOM 8134 C CA . ASP A 1 25 ? -19.876 0.338 -27.549 1.00 0.00 25 ASP A CA 10
ATOM 8135 C C . ASP A 1 25 ? -20.072 -0.578 -26.345 1.00 0.00 25 ASP A C 10
ATOM 8136 O O . ASP A 1 25 ? -19.157 -0.750 -25.534 1.00 0.00 25 ASP A O 10
ATOM 8145 N N . LEU A 1 26 ? -21.264 -1.141 -26.213 1.00 0.00 26 LEU A N 10
ATOM 8146 C CA . LEU A 1 26 ? -21.583 -2.012 -25.078 1.00 0.00 26 LEU A CA 10
ATOM 8147 C C . LEU A 1 26 ? -20.858 -3.338 -25.209 1.00 0.00 26 LEU A C 10
ATOM 8148 O O . LEU A 1 26 ? -20.416 -3.927 -24.220 1.00 0.00 26 LEU A O 10
ATOM 8164 N N . THR A 1 27 ? -20.746 -3.796 -26.433 1.00 0.00 27 THR A N 10
ATOM 8165 C CA . THR A 1 27 ? -20.056 -5.023 -26.744 1.00 0.00 27 THR A CA 10
ATOM 8166 C C . THR A 1 27 ? -19.071 -4.785 -27.887 1.00 0.00 27 THR A C 10
ATOM 8167 O O . THR A 1 27 ? -19.414 -4.956 -29.060 1.00 0.00 27 THR A O 10
ATOM 8178 N N . PRO A 1 28 ? -17.852 -4.333 -27.564 1.00 0.00 28 PRO A N 10
ATOM 8179 C CA . PRO A 1 28 ? -16.829 -4.046 -28.562 1.00 0.00 28 PRO A CA 10
ATOM 8180 C C . PRO A 1 28 ? -16.167 -5.317 -29.078 1.00 0.00 28 PRO A C 10
ATOM 8181 O O . PRO A 1 28 ? -15.890 -6.242 -28.311 1.00 0.00 28 PRO A O 10
ATOM 8192 N N . ASN A 1 29 ? -15.927 -5.368 -30.372 1.00 0.00 29 ASN A N 10
ATOM 8193 C CA . ASN A 1 29 ? -15.299 -6.525 -30.981 1.00 0.00 29 ASN A CA 10
ATOM 8194 C C . ASN A 1 29 ? -13.790 -6.359 -31.023 1.00 0.00 29 ASN A C 10
ATOM 8195 O O . ASN A 1 29 ? -13.261 -5.648 -31.882 1.00 0.00 29 ASN A O 10
ATOM 8206 N N . CYS A 1 30 ? -13.108 -6.983 -30.090 1.00 0.00 30 CYS A N 10
ATOM 8207 C CA . CYS A 1 30 ? -11.661 -6.937 -30.045 1.00 0.00 30 CYS A CA 10
ATOM 8208 C C . CYS A 1 30 ? -11.121 -8.159 -29.322 1.00 0.00 30 CYS A C 10
ATOM 8209 O O . CYS A 1 30 ? -11.839 -8.797 -28.539 1.00 0.00 30 CYS A O 10
ATOM 8216 N N . ILE A 1 31 ? -9.871 -8.490 -29.592 1.00 0.00 31 ILE A N 10
ATOM 8217 C CA . ILE A 1 31 ? -9.231 -9.648 -28.989 1.00 0.00 31 ILE A CA 10
ATOM 8218 C C . ILE A 1 31 ? -9.113 -9.502 -27.472 1.00 0.00 31 ILE A C 10
ATOM 8219 O O . ILE A 1 31 ? -8.669 -8.467 -26.963 1.00 0.00 31 ILE A O 10
ATOM 8235 N N . ALA A 1 32 ? -9.527 -10.533 -26.758 1.00 0.00 32 ALA A N 10
ATOM 8236 C CA . ALA A 1 32 ? -9.469 -10.528 -25.311 1.00 0.00 32 ALA A CA 10
ATOM 8237 C C . ALA A 1 32 ? -8.062 -10.840 -24.826 1.00 0.00 32 ALA A C 10
ATOM 8238 O O . ALA A 1 32 ? -7.641 -11.999 -24.804 1.00 0.00 32 ALA A O 10
ATOM 8245 N N . VAL A 1 33 ? -7.331 -9.802 -24.479 1.00 0.00 33 VAL A N 10
ATOM 8246 C CA . VAL A 1 33 ? -5.980 -9.935 -23.970 1.00 0.00 33 VAL A CA 10
ATOM 8247 C C . VAL A 1 33 ? -5.935 -9.434 -22.537 1.00 0.00 33 VAL A C 10
ATOM 8248 O O . VAL A 1 33 ? -6.506 -8.391 -22.230 1.00 0.00 33 VAL A O 10
ATOM 8261 N N . CYS A 1 34 ? -5.279 -10.177 -21.662 1.00 0.00 34 CYS A N 10
ATOM 8262 C CA . CYS A 1 34 ? -5.191 -9.782 -20.269 1.00 0.00 34 CYS A CA 10
ATOM 8263 C C . CYS A 1 34 ? -4.294 -8.570 -20.097 1.00 0.00 34 CYS A C 10
ATOM 8264 O O . CYS A 1 34 ? -3.071 -8.674 -20.185 1.00 0.00 34 CYS A O 10
ATOM 8271 N N . LYS A 1 35 ? -4.902 -7.427 -19.865 1.00 0.00 35 LYS A N 10
ATOM 8272 C CA . LYS A 1 35 ? -4.158 -6.224 -19.583 1.00 0.00 35 LYS A CA 10
ATOM 8273 C C . LYS A 1 35 ? -4.657 -5.615 -18.281 1.00 0.00 35 LYS A C 10
ATOM 8274 O O . LYS A 1 35 ? -5.843 -5.729 -17.952 1.00 0.00 35 LYS A O 10
ATOM 8293 N N . LYS A 1 36 ? -3.758 -5.004 -17.531 1.00 0.00 36 LYS A N 10
ATOM 8294 C CA . LYS A 1 36 ? -4.117 -4.425 -16.245 1.00 0.00 36 LYS A CA 10
ATOM 8295 C C . LYS A 1 36 ? -4.715 -3.036 -16.422 1.00 0.00 36 LYS A C 10
ATOM 8296 O O . LYS A 1 36 ? -4.543 -2.402 -17.468 1.00 0.00 36 LYS A O 10
ATOM 8315 N N . GLY A 1 37 ? -5.420 -2.574 -15.412 1.00 0.00 37 GLY A N 10
ATOM 8316 C CA . GLY A 1 37 ? -6.007 -1.258 -15.472 1.00 0.00 37 GLY A CA 10
ATOM 8317 C C . GLY A 1 37 ? -7.329 -1.183 -14.752 1.00 0.00 37 GLY A C 10
ATOM 8318 O O . GLY A 1 37 ? -7.742 -2.144 -14.098 1.00 0.00 37 GLY A O 10
ATOM 8322 N N . CYS A 1 38 ? -7.990 -0.052 -14.868 1.00 0.00 38 CYS A N 10
ATOM 8323 C CA . CYS A 1 38 ? -9.273 0.151 -14.229 1.00 0.00 38 CYS A CA 10
ATOM 8324 C C . CYS A 1 38 ? -10.401 0.008 -15.236 1.00 0.00 38 CYS A C 10
ATOM 8325 O O . CYS A 1 38 ? -10.363 0.600 -16.317 1.00 0.00 38 CYS A O 10
ATOM 8332 N N . PHE A 1 39 ? -11.391 -0.779 -14.885 1.00 0.00 39 PHE A N 10
ATOM 8333 C CA . PHE A 1 39 ? -12.535 -1.010 -15.747 1.00 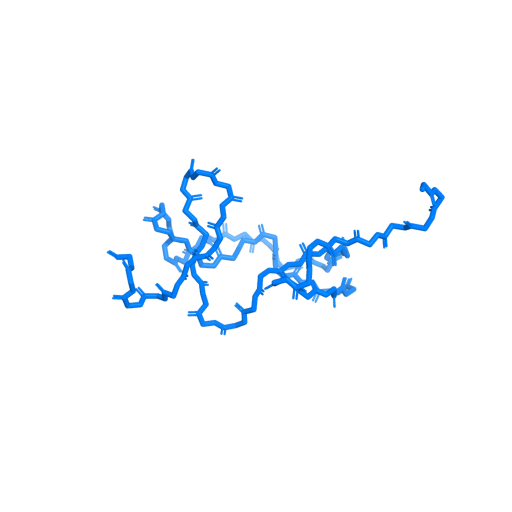0.00 39 PHE A CA 10
ATOM 8334 C C . PHE A 1 39 ? -13.810 -0.712 -14.987 1.00 0.00 39 PHE A C 10
ATOM 8335 O O . PHE A 1 39 ? -13.787 -0.585 -13.763 1.00 0.00 39 PHE A O 10
ATOM 8352 N N . CYS A 1 40 ? -14.913 -0.582 -15.700 1.00 0.00 40 CYS A N 10
ATOM 8353 C CA . CYS A 1 40 ? -16.188 -0.354 -15.064 1.00 0.00 40 CYS A CA 10
ATOM 8354 C C . CYS A 1 40 ? -16.641 -1.578 -14.311 1.00 0.00 40 CYS A C 10
ATOM 8355 O O . CYS A 1 40 ? -16.294 -2.712 -14.671 1.00 0.00 40 CYS A O 10
ATOM 8362 N N . ARG A 1 41 ? -17.388 -1.346 -13.253 1.00 0.00 41 ARG A N 10
ATOM 8363 C CA . ARG A 1 41 ? -17.939 -2.414 -12.455 1.00 0.00 41 ARG A CA 10
ATOM 8364 C C . ARG A 1 41 ? -18.855 -3.266 -13.319 1.00 0.00 41 ARG A C 10
ATOM 8365 O O . ARG A 1 41 ? -19.669 -2.732 -14.075 1.00 0.00 41 ARG A O 10
ATOM 8386 N N . ASP A 1 42 ? -18.703 -4.581 -13.231 1.00 0.00 42 ASP A N 10
ATOM 8387 C CA . ASP A 1 42 ? -19.475 -5.495 -14.072 1.00 0.00 42 ASP A CA 10
ATOM 8388 C C . ASP A 1 42 ? -20.970 -5.279 -13.888 1.00 0.00 42 ASP A C 10
ATOM 8389 O O . ASP A 1 42 ? -21.537 -5.595 -12.838 1.00 0.00 42 ASP A O 10
ATOM 8398 N N . GLY A 1 43 ? -21.593 -4.728 -14.907 1.00 0.00 43 GLY A N 10
ATOM 8399 C CA . GLY A 1 43 ? -22.998 -4.415 -14.847 1.00 0.00 43 GLY A CA 10
ATOM 8400 C C . GLY A 1 43 ? -23.237 -2.964 -15.189 1.00 0.00 43 GLY A C 10
ATOM 8401 O O . GLY A 1 43 ? -24.350 -2.567 -15.537 1.00 0.00 43 GLY A O 10
ATOM 8405 N N . THR A 1 44 ? -22.187 -2.171 -15.088 1.00 0.00 44 THR A N 10
ATOM 8406 C CA . THR A 1 44 ? -22.257 -0.767 -15.422 1.00 0.00 44 THR A CA 10
ATOM 8407 C C . THR A 1 44 ? -21.456 -0.493 -16.685 1.00 0.00 44 THR A C 10
ATOM 8408 O O . THR A 1 44 ? -20.453 -1.165 -16.954 1.00 0.00 44 THR A O 10
ATOM 8419 N N . VAL A 1 45 ? -21.897 0.469 -17.457 1.00 0.00 45 VAL A N 10
ATOM 8420 C CA . VAL A 1 45 ? -21.217 0.833 -18.679 1.00 0.00 45 VAL A CA 10
ATOM 8421 C C . VAL A 1 45 ? -20.665 2.242 -18.576 1.00 0.00 45 VAL A C 10
ATOM 8422 O O . VAL A 1 45 ? -21.277 3.112 -17.953 1.00 0.00 45 VAL A O 10
ATOM 8435 N N . ASP A 1 46 ? -19.508 2.459 -19.162 1.00 0.00 46 ASP A N 10
ATOM 8436 C CA . ASP A 1 46 ? -18.866 3.766 -19.127 1.00 0.00 46 ASP A CA 10
ATOM 8437 C C . ASP A 1 46 ? -19.536 4.712 -20.117 1.00 0.00 46 ASP A C 10
ATOM 8438 O O . ASP A 1 46 ? -19.561 4.455 -21.318 1.00 0.00 46 ASP A O 10
ATOM 8447 N N . ASN A 1 47 ? -20.098 5.788 -19.619 1.00 0.00 47 ASN A N 10
ATOM 8448 C CA . ASN A 1 47 ? -20.774 6.745 -20.484 1.00 0.00 47 ASN A CA 10
ATOM 8449 C C . ASN A 1 47 ? -19.780 7.776 -21.016 1.00 0.00 47 ASN A C 10
ATOM 8450 O O . ASN A 1 47 ? -18.598 7.725 -20.693 1.00 0.00 47 ASN A O 10
ATOM 8461 N N . ASN A 1 48 ? -20.259 8.724 -21.810 1.00 0.00 48 ASN A N 10
ATOM 8462 C CA . ASN A 1 48 ? -19.383 9.740 -22.412 1.00 0.00 48 ASN A CA 10
ATOM 8463 C C . ASN A 1 48 ? -18.760 10.682 -21.376 1.00 0.00 48 ASN A C 10
ATOM 8464 O O . ASN A 1 48 ? -17.884 11.481 -21.708 1.00 0.00 48 ASN A O 10
ATOM 8475 N N . HIS A 1 49 ? -19.214 10.602 -20.133 1.00 0.00 49 HIS A N 10
ATOM 8476 C CA . HIS A 1 49 ? -18.637 11.417 -19.067 1.00 0.00 49 HIS A CA 10
ATOM 8477 C C . HIS A 1 49 ? -17.405 10.729 -18.495 1.00 0.00 49 HIS A C 10
ATOM 8478 O O . HIS A 1 49 ? -16.552 11.366 -17.883 1.00 0.00 49 HIS A O 10
ATOM 8492 N N . GLY A 1 50 ? -17.313 9.427 -18.710 1.00 0.00 50 GLY A N 10
ATOM 8493 C CA . GLY A 1 50 ? -16.200 8.666 -18.188 1.00 0.00 50 GLY A CA 10
ATOM 8494 C C . GLY A 1 50 ? -16.527 8.028 -16.857 1.00 0.00 50 GLY A C 10
ATOM 8495 O O . GLY A 1 50 ? -15.629 7.659 -16.094 1.00 0.00 50 GLY A O 10
ATOM 8499 N N . LYS A 1 51 ? -17.809 7.906 -16.571 1.00 0.00 51 LYS A N 10
ATOM 8500 C CA . LYS A 1 51 ? -18.263 7.301 -15.337 1.00 0.00 51 LYS A CA 10
ATOM 8501 C C . LYS A 1 51 ? -19.108 6.083 -15.654 1.00 0.00 51 LYS A C 10
ATOM 8502 O O . LYS A 1 51 ? -19.719 6.009 -16.723 1.00 0.00 51 LYS A O 10
ATOM 8521 N N . CYS A 1 52 ? -19.136 5.132 -14.752 1.00 0.00 52 CYS A N 10
ATOM 8522 C CA . CYS A 1 52 ? -19.911 3.932 -14.970 1.00 0.00 52 CYS A CA 10
ATOM 8523 C C . CYS A 1 52 ? -21.360 4.169 -14.575 1.00 0.00 52 CYS A C 10
ATOM 8524 O O . CYS A 1 52 ? -21.654 4.550 -13.439 1.00 0.00 52 CYS A O 10
ATOM 8531 N N . VAL A 1 53 ? -22.259 3.961 -15.509 1.00 0.00 53 VAL A N 10
ATOM 8532 C CA . VAL A 1 53 ? -23.671 4.171 -15.268 1.00 0.00 53 VAL A CA 10
ATOM 8533 C C . VAL A 1 53 ? -24.471 2.925 -15.603 1.00 0.00 53 VAL A C 10
ATOM 8534 O O . VAL A 1 53 ? -23.941 1.966 -16.172 1.00 0.00 53 VAL A O 10
ATOM 8547 N N . LYS A 1 54 ? -25.737 2.940 -15.239 1.00 0.00 54 LYS A N 10
ATOM 8548 C CA . LYS A 1 54 ? -26.632 1.840 -15.528 1.00 0.00 54 LYS A CA 10
ATOM 8549 C C . LYS A 1 54 ? -27.065 1.899 -16.988 1.00 0.00 54 LYS A C 10
ATOM 8550 O O . LYS A 1 54 ? -27.020 2.962 -17.612 1.00 0.00 54 LYS A O 10
ATOM 8569 N N . LYS A 1 55 ? -27.503 0.769 -17.524 1.00 0.00 55 LYS A N 10
ATOM 8570 C CA . LYS A 1 55 ? -27.919 0.692 -18.924 1.00 0.00 55 LYS A CA 10
ATOM 8571 C C . LYS A 1 55 ? -29.135 1.581 -19.194 1.00 0.00 55 LYS A C 10
ATOM 8572 O O . LYS A 1 55 ? -29.395 1.964 -20.333 1.00 0.00 55 LYS A O 10
ATOM 8591 N N . GLU A 1 56 ? -29.869 1.911 -18.139 1.00 0.00 56 GLU A N 10
ATOM 8592 C CA . GLU A 1 56 ? -31.041 2.766 -18.260 1.00 0.00 56 GLU A CA 10
ATOM 8593 C C . GLU A 1 56 ? -30.641 4.239 -18.412 1.00 0.00 56 GLU A C 10
ATOM 8594 O O . GLU A 1 56 ? -31.447 5.071 -18.824 1.00 0.00 56 GLU A O 10
ATOM 8606 N N . ASN A 1 57 ? -29.396 4.550 -18.080 1.00 0.00 57 ASN A N 10
ATOM 8607 C CA . ASN A 1 57 ? -28.877 5.914 -18.212 1.00 0.00 57 ASN A CA 10
ATOM 8608 C C . ASN A 1 57 ? -27.900 5.986 -19.370 1.00 0.00 57 ASN A C 10
ATOM 8609 O O . ASN A 1 57 ? -27.342 7.042 -19.672 1.00 0.00 57 ASN A O 10
ATOM 8620 N N . CYS A 1 58 ? -27.698 4.858 -20.012 1.00 0.00 58 CYS A N 10
ATOM 8621 C CA . CYS A 1 58 ? -26.774 4.762 -21.112 1.00 0.00 58 CYS A CA 10
ATOM 8622 C C . CYS A 1 58 ? -27.503 4.950 -22.437 1.00 0.00 58 CYS A C 10
ATOM 8623 O O . CYS A 1 58 ? -27.513 6.085 -22.955 1.00 0.00 58 CYS A O 10
ATOM 8631 N N . GLY A 1 1 ? 3.431 -4.775 -6.266 1.00 0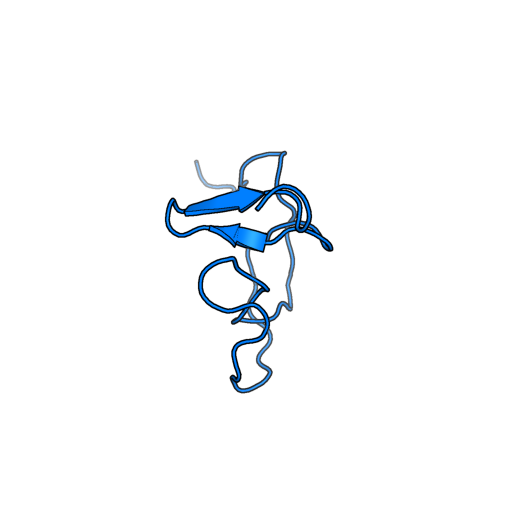.00 1 GLY A N 11
ATOM 8632 C CA . GLY A 1 1 ? 2.044 -5.254 -6.125 1.00 0.00 1 GLY A CA 11
ATOM 8633 C C . GLY A 1 1 ? 1.044 -4.206 -6.547 1.00 0.00 1 GLY A C 11
ATOM 8634 O O . GLY A 1 1 ? 1.414 -3.183 -7.130 1.00 0.00 1 GLY A O 11
ATOM 8640 N N . SER A 1 2 ? -0.218 -4.450 -6.258 1.00 0.00 2 SER A N 11
ATOM 8641 C CA . SER A 1 2 ? -1.274 -3.523 -6.601 1.00 0.00 2 SER A CA 11
ATOM 8642 C C . SER A 1 2 ? -1.488 -2.504 -5.481 1.00 0.00 2 SER A C 11
ATOM 8643 O O . SER A 1 2 ? -2.257 -2.738 -4.548 1.00 0.00 2 SER A O 11
ATOM 8651 N N . MET A 1 3 ? -0.781 -1.393 -5.565 1.00 0.00 3 MET A N 11
ATOM 8652 C CA . MET A 1 3 ? -0.887 -0.343 -4.561 1.00 0.00 3 MET A CA 11
ATOM 8653 C C . MET A 1 3 ? -1.765 0.792 -5.069 1.00 0.00 3 MET A C 11
ATOM 8654 O O . MET A 1 3 ? -2.381 1.520 -4.288 1.00 0.00 3 MET A O 11
ATOM 8668 N N . ILE A 1 4 ? -1.826 0.930 -6.382 1.00 0.00 4 ILE A N 11
ATOM 8669 C CA . ILE A 1 4 ? -2.613 1.977 -7.004 1.00 0.00 4 ILE A CA 11
ATOM 8670 C C . ILE A 1 4 ? -4.112 1.680 -6.907 1.00 0.00 4 ILE A C 11
ATOM 8671 O O . ILE A 1 4 ? -4.561 0.558 -7.171 1.00 0.00 4 ILE A O 11
ATOM 8687 N N . ARG A 1 5 ? -4.868 2.678 -6.492 1.00 0.00 5 ARG A N 11
ATOM 8688 C CA . ARG A 1 5 ? -6.304 2.568 -6.405 1.00 0.00 5 ARG A CA 11
ATOM 8689 C C . ARG A 1 5 ? -6.956 3.640 -7.259 1.00 0.00 5 ARG A C 11
ATOM 8690 O O . ARG A 1 5 ? -6.417 4.740 -7.414 1.00 0.00 5 ARG A O 11
ATOM 8711 N N . CYS A 1 6 ? -8.096 3.319 -7.813 1.00 0.00 6 CYS A N 11
ATOM 8712 C CA . CYS A 1 6 ? -8.799 4.221 -8.700 1.00 0.00 6 CYS A CA 11
ATOM 8713 C C . CYS A 1 6 ? -10.176 4.571 -8.115 1.00 0.00 6 CYS A C 11
ATOM 8714 O O . CYS A 1 6 ? -10.557 4.015 -7.074 1.00 0.00 6 CYS A O 11
ATOM 8721 N N . PRO A 1 7 ? -10.933 5.521 -8.748 1.00 0.00 7 PRO A N 11
ATOM 8722 C CA . PRO A 1 7 ? -12.274 5.925 -8.283 1.00 0.00 7 PRO A CA 11
ATOM 8723 C C . PRO A 1 7 ? -13.191 4.738 -7.967 1.00 0.00 7 PRO A C 11
ATOM 8724 O O . PRO A 1 7 ? -13.015 3.636 -8.498 1.00 0.00 7 PRO A O 11
ATOM 8735 N N . LYS A 1 8 ? -14.184 4.996 -7.116 1.00 0.00 8 LYS A N 11
ATOM 8736 C CA . LYS A 1 8 ? -15.143 3.982 -6.653 1.00 0.00 8 LYS A CA 11
ATOM 8737 C C . LYS A 1 8 ? -15.843 3.273 -7.823 1.00 0.00 8 LYS A C 11
ATOM 8738 O O . LYS A 1 8 ? -16.303 2.138 -7.691 1.00 0.00 8 LYS A O 11
ATOM 8757 N N . ASP A 1 9 ? -15.903 3.943 -8.960 1.00 0.00 9 ASP A N 11
ATOM 8758 C CA . ASP A 1 9 ? -16.554 3.401 -10.148 1.00 0.00 9 ASP A CA 11
ATOM 8759 C C . ASP A 1 9 ? -15.784 2.239 -10.756 1.00 0.00 9 ASP A C 11
ATOM 8760 O O . ASP A 1 9 ? -16.314 1.516 -11.612 1.00 0.00 9 ASP A O 11
ATOM 8769 N N . LYS A 1 10 ? -14.546 2.047 -10.330 1.00 0.00 10 LYS A N 11
ATOM 8770 C CA . LYS A 1 10 ? -13.721 1.006 -10.907 1.00 0.00 10 LYS A CA 11
ATOM 8771 C C . LYS A 1 10 ? -13.079 0.122 -9.853 1.00 0.00 10 LYS A C 11
ATOM 8772 O O . LYS A 1 10 ? -12.894 0.523 -8.704 1.00 0.00 10 LYS A O 11
ATOM 8791 N N . ILE A 1 11 ? -12.738 -1.078 -10.271 1.00 0.00 11 ILE A N 11
ATOM 8792 C CA . ILE A 1 11 ? -12.123 -2.073 -9.423 1.00 0.00 11 ILE A CA 11
ATOM 8793 C C . ILE A 1 11 ? -10.819 -2.510 -10.072 1.00 0.00 11 ILE A C 11
ATOM 8794 O O . ILE A 1 11 ? -10.705 -2.487 -11.300 1.00 0.00 11 ILE A O 11
ATOM 8810 N N . TYR A 1 12 ? -9.842 -2.902 -9.278 1.00 0.00 12 TYR A N 11
ATOM 8811 C CA . TYR A 1 12 ? -8.568 -3.303 -9.836 1.00 0.00 12 TYR A CA 11
ATOM 8812 C C . TYR A 1 12 ? -8.624 -4.746 -10.323 1.00 0.00 12 TYR A C 11
ATOM 8813 O O . TYR A 1 12 ? -9.062 -5.644 -9.603 1.00 0.00 12 TYR A O 11
ATOM 8831 N N . LYS A 1 13 ? -8.195 -4.952 -11.549 1.00 0.00 13 LYS A N 11
ATOM 8832 C CA . LYS A 1 13 ? -8.189 -6.263 -12.172 1.00 0.00 13 LYS A CA 11
ATOM 8833 C C . LYS A 1 13 ? -6.816 -6.549 -12.751 1.00 0.00 13 LYS A C 11
ATOM 8834 O O . LYS A 1 13 ? -6.081 -5.624 -13.103 1.00 0.00 13 LYS A O 11
ATOM 8853 N N . PHE A 1 14 ? -6.469 -7.815 -12.844 1.00 0.00 14 PHE A N 11
ATOM 8854 C CA . PHE A 1 14 ? -5.210 -8.207 -13.453 1.00 0.00 14 PHE A CA 11
ATOM 8855 C C . PHE A 1 14 ? -5.457 -8.666 -14.878 1.00 0.00 14 PHE A C 11
ATOM 8856 O O . PHE A 1 14 ? -4.531 -8.784 -15.686 1.00 0.00 14 PHE A O 11
ATOM 8873 N N . CYS A 1 15 ? -6.714 -8.933 -15.170 1.00 0.00 15 CYS A N 11
ATOM 8874 C CA . CYS A 1 15 ? -7.139 -9.301 -16.499 1.00 0.00 15 CYS A CA 11
ATOM 8875 C C . CYS A 1 15 ? -8.448 -8.600 -16.818 1.00 0.00 15 CYS A C 11
ATOM 8876 O O . CYS A 1 15 ? -9.489 -8.910 -16.238 1.00 0.00 15 CYS A O 11
ATOM 8883 N N . GLY A 1 16 ? -8.385 -7.645 -17.718 1.00 0.00 16 GLY A N 11
ATOM 8884 C CA . GLY A 1 16 ? -9.563 -6.922 -18.107 1.00 0.00 16 GLY A CA 11
ATOM 8885 C C . GLY A 1 16 ? -9.601 -6.699 -19.591 1.00 0.00 16 GLY A C 11
ATOM 8886 O O . GLY A 1 16 ? -8.589 -6.889 -20.277 1.00 0.00 16 GLY A O 11
ATOM 8890 N N . SER A 1 17 ? -10.758 -6.310 -20.089 1.00 0.00 17 SER A N 11
ATOM 8891 C CA . SER A 1 17 ? -10.956 -6.093 -21.509 1.00 0.00 17 SER A CA 11
ATOM 8892 C C . SER A 1 17 ? -10.313 -4.777 -21.971 1.00 0.00 17 SER A C 11
ATOM 8893 O O . SER A 1 17 ? -10.393 -3.765 -21.275 1.00 0.00 17 SER A O 11
ATOM 8901 N N . PRO A 1 18 ? -9.655 -4.781 -23.155 1.00 0.00 18 PRO A N 11
ATOM 8902 C CA . PRO A 1 18 ? -9.040 -3.576 -23.727 1.00 0.00 18 PRO A CA 11
ATOM 8903 C C . PRO A 1 18 ? -10.087 -2.600 -24.245 1.00 0.00 18 PRO A C 11
ATOM 8904 O O . PRO A 1 18 ? -9.794 -1.430 -24.505 1.00 0.00 18 PRO A O 11
ATOM 8915 N N . CYS A 1 19 ? -11.302 -3.083 -24.393 1.00 0.00 19 CYS A N 11
ATOM 8916 C CA . CYS A 1 19 ? -12.389 -2.271 -24.889 1.00 0.00 19 CYS A CA 11
ATOM 8917 C C . CYS A 1 19 ? -13.578 -2.338 -23.941 1.00 0.00 19 CYS A C 11
ATOM 8918 O O . CYS A 1 19 ? -14.362 -3.284 -23.991 1.00 0.00 19 CYS A O 11
ATOM 8925 N N . PRO A 1 20 ? -13.704 -1.364 -23.033 1.00 0.00 20 PRO A N 11
ATOM 8926 C CA . PRO A 1 20 ? -14.820 -1.318 -22.096 1.00 0.00 20 PRO A CA 11
ATOM 8927 C C . PRO A 1 20 ? -16.134 -0.968 -22.803 1.00 0.00 20 PRO A C 11
ATOM 8928 O O . PRO A 1 20 ? -16.154 -0.123 -23.713 1.00 0.00 20 PRO A O 11
ATOM 8939 N N . PRO A 1 21 ? -17.242 -1.631 -22.416 1.00 0.00 21 PRO A N 11
ATOM 8940 C CA . PRO A 1 21 ? -18.564 -1.367 -22.995 1.00 0.00 21 PRO A CA 11
ATOM 8941 C C . PRO A 1 21 ? -18.975 0.087 -22.804 1.00 0.00 21 PRO A C 11
ATOM 8942 O O . PRO A 1 21 ? -18.744 0.669 -21.747 1.00 0.00 21 PRO A O 11
ATOM 8953 N N . SER A 1 22 ? -19.577 0.665 -23.818 1.00 0.00 22 SER A N 11
ATOM 8954 C CA . SER A 1 22 ? -20.003 2.043 -23.760 1.00 0.00 22 SER A CA 11
ATOM 8955 C C . SER A 1 22 ? -21.505 2.142 -23.963 1.00 0.00 22 SER A C 11
ATOM 8956 O O . SER A 1 22 ? -22.169 1.141 -24.231 1.00 0.00 22 SER A O 11
ATOM 8964 N N . CYS A 1 23 ? -22.037 3.347 -23.833 1.00 0.00 23 CYS A N 11
ATOM 8965 C CA . CYS A 1 23 ? -23.457 3.586 -24.054 1.00 0.00 23 CYS A CA 11
ATOM 8966 C C . CYS A 1 23 ? -23.801 3.424 -25.529 1.00 0.00 23 CYS A C 11
ATOM 8967 O O . CYS A 1 23 ? -24.955 3.195 -25.889 1.00 0.00 23 CYS A O 11
ATOM 8974 N N . LYS A 1 24 ? -22.791 3.548 -26.377 1.00 0.00 24 LYS A N 11
ATOM 8975 C CA . LYS A 1 24 ? -22.974 3.407 -27.805 1.00 0.00 24 LYS A CA 11
ATOM 8976 C C . LYS A 1 24 ? -22.784 1.953 -28.226 1.00 0.00 24 LYS A C 11
ATOM 8977 O O . LYS A 1 24 ? -23.585 1.406 -28.985 1.00 0.00 24 LYS A O 11
ATOM 8996 N N . ASP A 1 25 ? -21.737 1.328 -27.718 1.00 0.00 25 ASP A N 11
ATOM 8997 C CA . ASP A 1 25 ? -21.435 -0.053 -28.061 1.00 0.00 25 ASP A CA 11
ATOM 8998 C C . ASP A 1 25 ? -21.068 -0.850 -26.820 1.00 0.00 25 ASP A C 11
ATOM 8999 O O . ASP A 1 25 ? -20.040 -0.604 -26.189 1.00 0.00 25 ASP A O 11
ATOM 9008 N N . LEU A 1 26 ? -21.919 -1.796 -26.472 1.00 0.00 26 LEU A N 11
ATOM 9009 C CA . LEU A 1 26 ? -21.719 -2.615 -2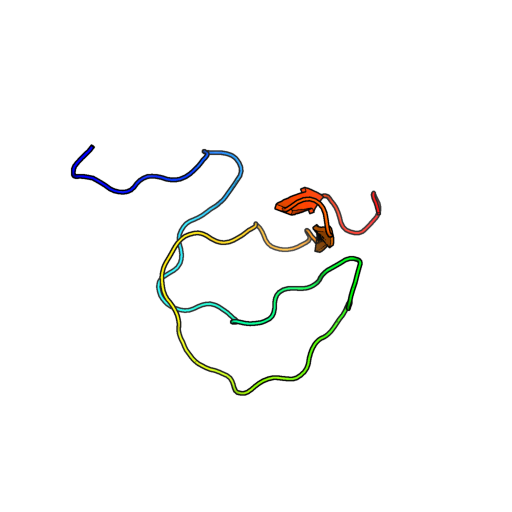5.286 1.00 0.00 26 LEU A CA 11
ATOM 9010 C C . LEU A 1 26 ? -20.820 -3.814 -25.583 1.00 0.00 26 LEU A C 11
ATOM 9011 O O . LEU A 1 26 ? -20.265 -4.428 -24.667 1.00 0.00 26 LEU A O 11
ATOM 9027 N N . THR A 1 27 ? -20.671 -4.142 -26.853 1.00 0.00 27 THR A N 11
ATOM 9028 C CA . THR A 1 27 ? -19.857 -5.279 -27.248 1.00 0.00 27 THR A CA 11
ATOM 9029 C C . THR A 1 27 ? -18.838 -4.896 -28.322 1.00 0.00 27 THR A C 11
ATOM 9030 O O . THR A 1 27 ? -19.092 -5.062 -29.516 1.00 0.00 27 THR A O 11
ATOM 9041 N N . PRO A 1 28 ? -17.686 -4.344 -27.911 1.00 0.00 28 PRO A N 11
ATOM 9042 C CA . PRO A 1 28 ? -16.628 -3.936 -28.834 1.00 0.00 28 PRO A CA 11
ATOM 9043 C C . PRO A 1 28 ? -15.843 -5.129 -29.383 1.00 0.00 28 PRO A C 11
ATOM 9044 O O . PRO A 1 28 ? -15.550 -6.089 -28.658 1.00 0.00 28 PRO A O 11
ATOM 9055 N N . ASN A 1 29 ? -15.512 -5.061 -30.662 1.00 0.00 29 ASN A N 11
ATOM 9056 C CA . ASN A 1 29 ? -14.768 -6.120 -31.329 1.00 0.00 29 ASN A CA 11
ATOM 9057 C C . ASN A 1 29 ? -13.263 -5.862 -31.267 1.00 0.00 29 ASN A C 11
ATOM 9058 O O . ASN A 1 29 ? -12.727 -5.046 -32.026 1.00 0.00 29 ASN A O 11
ATOM 9069 N N . CYS A 1 30 ? -12.597 -6.525 -30.348 1.00 0.00 30 CYS A N 11
ATOM 9070 C CA . CYS A 1 30 ? -11.151 -6.424 -30.220 1.00 0.00 30 CYS A CA 11
ATOM 9071 C C . CYS A 1 30 ? -10.598 -7.672 -29.554 1.00 0.00 30 CYS A C 11
ATOM 9072 O O . CYS A 1 30 ? -11.333 -8.391 -28.867 1.00 0.00 30 CYS A O 11
ATOM 9079 N N . ILE A 1 31 ? -9.319 -7.941 -29.772 1.00 0.00 31 ILE A N 11
ATOM 9080 C CA . ILE A 1 31 ? -8.678 -9.125 -29.218 1.00 0.00 31 ILE A CA 11
ATOM 9081 C C . ILE A 1 31 ? -8.688 -9.106 -27.686 1.00 0.00 31 ILE A C 11
ATOM 9082 O O . ILE A 1 31 ? -8.364 -8.092 -27.055 1.00 0.00 31 ILE A O 11
ATOM 9098 N N . ALA A 1 32 ? -9.075 -10.226 -27.099 1.00 0.00 32 ALA A N 11
ATOM 9099 C CA . ALA A 1 32 ? -9.133 -10.355 -25.660 1.00 0.00 32 ALA A CA 11
ATOM 9100 C C . ALA A 1 32 ? -7.743 -10.564 -25.074 1.00 0.00 32 ALA A C 11
ATOM 9101 O O . ALA A 1 32 ? -7.144 -11.636 -25.219 1.00 0.00 32 ALA A O 11
ATOM 9108 N N . VAL A 1 33 ? -7.223 -9.534 -24.442 1.00 0.00 33 VAL A N 11
ATOM 9109 C CA . VAL A 1 33 ? -5.921 -9.598 -23.807 1.00 0.00 33 VAL A CA 11
ATOM 9110 C C . VAL A 1 33 ? -6.049 -9.194 -22.350 1.00 0.00 33 VAL A C 11
ATOM 9111 O O . VAL A 1 33 ? -6.729 -8.219 -22.034 1.00 0.00 33 VAL A O 11
ATOM 9124 N N . CYS A 1 34 ? -5.423 -9.946 -21.465 1.00 0.00 34 CYS A N 11
ATOM 9125 C CA . CYS A 1 34 ? -5.477 -9.640 -20.054 1.00 0.00 34 CYS A CA 11
ATOM 9126 C C . CYS A 1 34 ? -4.570 -8.477 -19.717 1.00 0.00 34 CYS A C 11
ATOM 9127 O O . CYS A 1 34 ? -3.341 -8.610 -19.694 1.00 0.00 34 CYS A O 11
ATOM 9134 N N . LYS A 1 35 ? -5.169 -7.340 -19.476 1.00 0.00 35 LYS A N 11
ATOM 9135 C CA . LYS A 1 35 ? -4.435 -6.172 -19.061 1.00 0.00 35 LYS A CA 11
ATOM 9136 C C . LYS A 1 35 ? -4.791 -5.839 -17.628 1.00 0.00 35 LYS A C 11
ATOM 9137 O O . LYS A 1 35 ? -5.919 -6.074 -17.195 1.00 0.00 35 LYS A O 11
ATOM 9156 N N . LYS A 1 36 ? -3.834 -5.317 -16.893 1.00 0.00 36 LYS A N 11
ATOM 9157 C CA . LYS A 1 36 ? -4.056 -4.989 -15.499 1.00 0.00 36 LYS A CA 11
ATOM 9158 C C . LYS A 1 36 ? -4.343 -3.513 -15.330 1.00 0.00 36 LYS A C 11
ATOM 9159 O O . LYS A 1 36 ? -3.873 -2.680 -16.112 1.00 0.00 36 LYS A O 11
ATOM 9178 N N . GLY A 1 37 ? -5.117 -3.199 -14.323 1.00 0.00 37 GLY A N 11
ATOM 9179 C CA . GLY A 1 37 ? -5.498 -1.832 -14.068 1.00 0.00 37 GLY A CA 11
ATOM 9180 C C . GLY A 1 37 ? -6.855 -1.762 -13.421 1.00 0.00 37 GLY A C 11
ATOM 9181 O O . GLY A 1 37 ? -7.309 -2.739 -12.839 1.00 0.00 37 GLY A O 11
ATOM 9185 N N . CYS A 1 38 ? -7.507 -0.633 -13.526 1.00 0.00 38 CYS A N 11
ATOM 9186 C CA . CYS A 1 38 ? -8.818 -0.469 -12.931 1.00 0.00 38 CYS A CA 11
ATOM 9187 C C . CYS A 1 38 ? -9.898 -0.486 -14.000 1.00 0.00 38 CYS A C 11
ATOM 9188 O O . CYS A 1 38 ? -9.802 0.221 -15.006 1.00 0.00 38 CYS A O 11
ATOM 9195 N N . PHE A 1 39 ? -10.922 -1.291 -13.781 1.00 0.00 39 PHE A N 11
ATOM 9196 C CA . PHE A 1 39 ? -12.012 -1.422 -14.730 1.00 0.00 39 PHE A CA 11
ATOM 9197 C C . PHE A 1 39 ? -13.337 -1.310 -14.009 1.00 0.00 39 PHE A C 11
ATOM 9198 O O . PHE A 1 39 ? -13.438 -1.647 -12.832 1.00 0.00 39 PHE A O 11
ATOM 9215 N N . CYS A 1 40 ? -14.339 -0.830 -14.707 1.00 0.00 40 CYS A N 11
ATOM 9216 C CA . CYS A 1 40 ? -15.653 -0.640 -14.128 1.00 0.00 40 CYS A CA 11
ATOM 9217 C C . CYS A 1 40 ? -16.293 -1.972 -13.777 1.00 0.00 40 CYS A C 11
ATOM 9218 O O . CYS A 1 40 ? -16.050 -2.978 -14.443 1.00 0.00 40 CYS A O 11
ATOM 9225 N N . ARG A 1 41 ? -17.086 -1.978 -12.714 1.00 0.00 41 ARG A N 11
ATOM 9226 C CA . ARG A 1 41 ? -17.791 -3.180 -12.302 1.00 0.00 41 ARG A CA 11
ATOM 9227 C C . ARG A 1 41 ? -18.727 -3.651 -13.412 1.00 0.00 41 ARG A C 11
ATOM 9228 O O . ARG A 1 41 ? -19.443 -2.842 -14.016 1.00 0.00 41 ARG A O 11
ATOM 9249 N N . ASP A 1 42 ? -18.698 -4.952 -13.687 1.00 0.00 42 ASP A N 11
ATOM 9250 C CA . ASP A 1 42 ? -19.515 -5.539 -14.748 1.00 0.00 42 ASP A CA 11
ATOM 9251 C C . ASP A 1 42 ? -20.986 -5.199 -14.562 1.00 0.00 42 ASP A C 11
ATOM 9252 O O . ASP A 1 42 ? -21.560 -5.428 -13.491 1.00 0.00 42 ASP A O 11
ATOM 9261 N N . GLY A 1 43 ? -21.581 -4.646 -15.595 1.00 0.00 43 GLY A N 11
ATOM 9262 C CA . GLY A 1 43 ? -22.964 -4.244 -15.533 1.00 0.00 43 GLY A CA 11
ATOM 9263 C C . GLY A 1 43 ? -23.124 -2.751 -15.740 1.00 0.00 43 GLY A C 11
ATOM 9264 O O . GLY A 1 43 ? -24.219 -2.203 -15.584 1.00 0.00 43 GLY A O 11
ATOM 9268 N N . THR A 1 44 ? -22.029 -2.088 -16.085 1.00 0.00 44 THR A N 11
ATOM 9269 C CA . THR A 1 44 ? -22.048 -0.660 -16.322 1.00 0.00 44 THR A CA 11
ATOM 9270 C C . THR A 1 44 ? -21.421 -0.326 -17.671 1.00 0.00 44 THR A C 11
ATOM 9271 O O . THR A 1 44 ? -20.525 -1.030 -18.144 1.00 0.00 44 THR A O 11
ATOM 9282 N N . VAL A 1 45 ? -21.896 0.732 -18.289 1.00 0.00 45 VAL A N 11
ATOM 9283 C CA . VAL A 1 45 ? -21.383 1.153 -19.570 1.00 0.00 45 VAL A CA 11
ATOM 9284 C C . VAL A 1 45 ? -20.696 2.505 -19.459 1.00 0.00 45 VAL A C 11
ATOM 9285 O O . VAL A 1 45 ? -21.184 3.411 -18.772 1.00 0.00 45 VAL A O 11
ATOM 9298 N N . ASP A 1 46 ? -19.553 2.619 -20.106 1.00 0.00 46 ASP A N 11
ATOM 9299 C CA . ASP A 1 46 ? -18.774 3.848 -20.111 1.00 0.00 46 ASP A CA 11
ATOM 9300 C C . ASP A 1 46 ? -19.491 4.912 -20.930 1.00 0.00 46 ASP A C 11
ATOM 9301 O O . ASP A 1 46 ? -19.671 4.767 -22.149 1.00 0.00 46 ASP A O 11
ATOM 9310 N N . ASN A 1 47 ? -19.919 5.960 -20.262 1.00 0.00 47 ASN A N 11
ATOM 9311 C CA . ASN A 1 47 ? -20.660 7.025 -20.906 1.00 0.00 47 ASN A CA 11
ATOM 9312 C C . ASN A 1 47 ? -19.727 8.073 -21.500 1.00 0.00 47 ASN A C 11
ATOM 9313 O O . ASN A 1 47 ? -18.501 7.932 -21.451 1.00 0.00 47 ASN A O 11
ATOM 9324 N N . ASN A 1 48 ? -20.306 9.134 -22.038 1.00 0.00 48 ASN A N 11
ATOM 9325 C CA . ASN A 1 48 ? -19.530 10.182 -22.698 1.00 0.00 48 ASN A CA 11
ATOM 9326 C C . ASN A 1 48 ? -18.831 11.100 -21.694 1.00 0.00 48 ASN A C 11
ATOM 9327 O O . ASN A 1 48 ? -18.095 12.005 -22.079 1.00 0.00 48 ASN A O 11
ATOM 9338 N N . HIS A 1 49 ? -19.054 10.859 -20.412 1.00 0.00 49 HIS A N 11
ATOM 9339 C CA . HIS A 1 49 ? -18.419 11.656 -19.366 1.00 0.00 49 HIS A CA 11
ATOM 9340 C C . HIS A 1 49 ? -17.098 11.021 -18.948 1.00 0.00 49 HIS A C 11
ATOM 9341 O O . HIS A 1 49 ? -16.280 11.645 -18.269 1.00 0.00 49 HIS A O 11
ATOM 9355 N N . GLY A 1 50 ? -16.894 9.777 -19.362 1.00 0.00 50 GLY A N 11
ATOM 9356 C CA . GLY A 1 50 ? -15.657 9.086 -19.056 1.00 0.00 50 GLY A CA 11
ATOM 9357 C C . GLY A 1 50 ? -15.774 8.164 -17.864 1.00 0.00 50 GLY A C 11
ATOM 9358 O O . GLY A 1 50 ? -14.765 7.741 -17.297 1.00 0.00 50 GLY A O 11
ATOM 9362 N N . LYS A 1 51 ? -16.992 7.857 -17.477 1.00 0.00 51 LYS A N 11
ATOM 9363 C CA . LYS A 1 51 ? -17.231 6.965 -16.360 1.00 0.00 51 LYS A CA 11
ATOM 9364 C C . LYS A 1 51 ? -18.283 5.943 -16.735 1.00 0.00 51 LYS A C 11
ATOM 9365 O O . LYS A 1 51 ? -19.017 6.130 -17.699 1.00 0.00 51 LYS A O 11
ATOM 9384 N N . CYS A 1 52 ? -18.364 4.877 -15.980 1.00 0.00 52 CYS A N 11
ATOM 9385 C CA . CYS A 1 52 ? -19.310 3.829 -16.276 1.00 0.00 52 CYS A CA 11
ATOM 9386 C C . CYS A 1 52 ? -20.538 3.925 -15.388 1.00 0.00 52 CYS A C 11
ATOM 9387 O O . CYS A 1 52 ? -20.436 3.980 -14.161 1.00 0.00 52 CYS A O 11
ATOM 9394 N N . VAL A 1 53 ? -21.689 3.961 -16.016 1.00 0.00 53 VAL A N 11
ATOM 9395 C CA . VAL A 1 53 ? -22.953 4.018 -15.318 1.00 0.00 53 VAL A CA 11
ATOM 9396 C C . VAL A 1 53 ? -23.847 2.898 -15.847 1.00 0.00 53 VAL A C 11
ATOM 9397 O O . VAL A 1 53 ? -23.588 2.366 -16.922 1.00 0.00 53 VAL A O 11
ATOM 9410 N N . LYS A 1 54 ? -24.869 2.521 -15.103 1.00 0.00 54 LYS A N 11
ATOM 9411 C CA . LYS A 1 54 ? -25.737 1.435 -15.528 1.00 0.00 54 LYS A CA 11
ATOM 9412 C C . LYS A 1 54 ? -26.494 1.786 -16.803 1.00 0.00 54 LYS A C 11
ATOM 9413 O O . LYS A 1 54 ? -26.752 2.963 -17.095 1.00 0.00 54 LYS A O 11
ATOM 9432 N N . LYS A 1 55 ? -26.858 0.755 -17.547 1.00 0.00 55 LYS A N 11
ATOM 9433 C CA . LYS A 1 55 ? -27.574 0.908 -18.806 1.00 0.00 55 LYS A CA 11
ATOM 9434 C C . LYS A 1 55 ? -28.962 1.528 -18.599 1.00 0.00 55 LYS A C 11
ATOM 9435 O O . LYS A 1 55 ? -29.564 2.052 -19.537 1.00 0.00 55 LYS A O 11
ATOM 9454 N N . GLU A 1 56 ? -29.468 1.461 -17.375 1.00 0.00 56 GLU A N 11
ATOM 9455 C CA . GLU A 1 56 ? -30.772 2.026 -17.058 1.00 0.00 56 GLU A CA 11
ATOM 9456 C C . GLU A 1 56 ? -30.712 3.548 -16.902 1.00 0.00 56 GLU A C 11
ATOM 9457 O O . GLU A 1 56 ? -31.742 4.217 -16.875 1.00 0.00 56 GLU A O 11
ATOM 9469 N N . ASN A 1 57 ? -29.507 4.087 -16.808 1.00 0.00 57 ASN A N 11
ATOM 9470 C CA . ASN A 1 57 ? -29.330 5.525 -16.636 1.00 0.00 57 ASN A CA 11
ATOM 9471 C C . ASN A 1 57 ? -28.850 6.180 -17.926 1.00 0.00 57 ASN A C 11
ATOM 9472 O O . ASN A 1 57 ? -29.308 7.263 -18.294 1.00 0.00 57 ASN A O 11
ATOM 9483 N N . CYS A 1 58 ? -27.938 5.523 -18.611 1.00 0.00 58 CYS A N 11
ATOM 9484 C CA . CYS A 1 58 ? -27.391 6.058 -19.843 1.00 0.00 58 CYS A CA 11
ATOM 9485 C C . CYS A 1 58 ? -28.226 5.602 -21.030 1.00 0.00 58 CYS A C 11
ATOM 9486 O O . CYS A 1 58 ? -28.795 6.465 -21.731 1.00 0.00 58 CYS A O 11
ATOM 9494 N N . GLY A 1 1 ? 5.802 -2.298 -8.697 1.00 0.00 1 GLY A N 12
ATOM 9495 C CA . GLY A 1 1 ? 4.386 -1.980 -8.933 1.00 0.00 1 GLY A CA 12
ATOM 9496 C C . GLY A 1 1 ? 3.556 -3.221 -9.140 1.00 0.00 1 GLY A C 12
ATOM 9497 O O . GLY A 1 1 ? 3.483 -3.749 -10.253 1.00 0.00 1 GLY A O 12
ATOM 9503 N N . SER A 1 2 ? 2.940 -3.698 -8.077 1.00 0.00 2 SER A N 12
ATOM 9504 C CA . SER A 1 2 ? 2.112 -4.882 -8.147 1.00 0.00 2 SER A CA 12
ATOM 9505 C C . SER A 1 2 ? 0.670 -4.513 -8.495 1.00 0.00 2 SER A C 12
ATOM 9506 O O . SER A 1 2 ? 0.177 -4.839 -9.575 1.00 0.00 2 SER A O 12
ATOM 9514 N N . MET A 1 3 ? 0.012 -3.804 -7.585 1.00 0.00 3 MET A N 12
ATOM 9515 C CA . MET A 1 3 ? -1.378 -3.420 -7.771 1.00 0.00 3 MET A CA 12
ATOM 9516 C C . MET A 1 3 ? -1.692 -2.136 -7.018 1.00 0.00 3 MET A C 12
ATOM 9517 O O . MET A 1 3 ? -1.100 -1.856 -5.971 1.00 0.00 3 MET A O 12
ATOM 9531 N N . ILE A 1 4 ? -2.616 -1.362 -7.552 1.00 0.00 4 ILE A N 12
ATOM 9532 C CA . ILE A 1 4 ? -3.012 -0.109 -6.940 1.00 0.00 4 ILE A CA 12
ATOM 9533 C C . ILE A 1 4 ? -4.479 -0.134 -6.561 1.00 0.00 4 ILE A C 12
ATOM 9534 O O . ILE A 1 4 ? -5.267 -0.886 -7.138 1.00 0.00 4 ILE A O 12
ATOM 9550 N N . ARG A 1 5 ? -4.837 0.665 -5.582 1.00 0.00 5 ARG A N 12
ATOM 9551 C CA . ARG A 1 5 ? -6.214 0.779 -5.158 1.00 0.00 5 ARG A CA 12
ATOM 9552 C C . ARG A 1 5 ? -6.824 2.039 -5.738 1.00 0.00 5 ARG A C 12
ATOM 9553 O O . ARG A 1 5 ? -6.347 3.149 -5.483 1.00 0.00 5 ARG A O 12
ATOM 9574 N N . CYS A 1 6 ? -7.851 1.867 -6.531 1.00 0.00 6 CYS A N 12
ATOM 9575 C CA . CYS A 1 6 ? -8.511 2.977 -7.189 1.00 0.00 6 CYS A CA 12
ATOM 9576 C C . CYS A 1 6 ? -9.850 3.282 -6.501 1.00 0.00 6 CYS A C 12
ATOM 9577 O O . CYS A 1 6 ? -10.262 2.534 -5.604 1.00 0.00 6 CYS A O 12
ATOM 9584 N N . PRO A 1 7 ? -10.534 4.403 -6.873 1.00 0.00 7 PRO A N 12
ATOM 9585 C CA . PRO A 1 7 ? -11.840 4.766 -6.298 1.00 0.00 7 PRO A CA 12
ATOM 9586 C C . PRO A 1 7 ? -12.833 3.603 -6.297 1.00 0.00 7 PRO A C 12
ATOM 9587 O O . PRO A 1 7 ? -12.749 2.699 -7.130 1.00 0.00 7 PRO A O 12
ATOM 9598 N N . LYS A 1 8 ? -13.783 3.655 -5.373 1.00 0.00 8 LYS A N 12
ATOM 9599 C CA . LYS A 1 8 ? -14.772 2.593 -5.181 1.00 0.00 8 LYS A CA 12
ATOM 9600 C C . LYS A 1 8 ? -15.628 2.362 -6.438 1.00 0.00 8 LYS A C 12
ATOM 9601 O O . LYS A 1 8 ? -16.224 1.293 -6.610 1.00 0.00 8 LYS A O 12
ATOM 9620 N N . ASP A 1 9 ? -15.678 3.360 -7.312 1.00 0.00 9 ASP A N 12
ATOM 9621 C CA . ASP A 1 9 ? -16.430 3.249 -8.563 1.00 0.00 9 ASP A CA 12
ATOM 9622 C C . ASP A 1 9 ? -15.754 2.301 -9.540 1.00 0.00 9 ASP A C 12
ATOM 9623 O O . ASP A 1 9 ? -16.375 1.846 -10.510 1.00 0.00 9 ASP A O 12
ATOM 9632 N N . LYS A 1 10 ? -14.495 1.990 -9.282 1.00 0.00 10 LYS A N 12
ATOM 9633 C CA . LYS A 1 10 ? -13.733 1.128 -10.161 1.00 0.00 10 LYS A CA 12
ATOM 9634 C C . LYS A 1 10 ? -13.100 -0.014 -9.395 1.00 0.00 10 LYS A C 12
ATOM 9635 O O . LYS A 1 10 ? -12.941 0.050 -8.183 1.00 0.00 10 LYS A O 12
ATOM 9654 N N . ILE A 1 11 ? -12.756 -1.054 -10.111 1.00 0.00 11 ILE A N 12
ATOM 9655 C CA . ILE A 1 11 ? -12.157 -2.238 -9.534 1.00 0.00 11 ILE A CA 12
ATOM 9656 C C . ILE A 1 11 ? -10.842 -2.511 -10.237 1.00 0.00 11 ILE A C 12
ATOM 9657 O O . ILE A 1 11 ? -10.695 -2.191 -11.422 1.00 0.00 11 ILE A O 12
ATOM 9673 N N . TYR A 1 12 ? -9.894 -3.082 -9.534 1.00 0.00 12 TYR A N 12
ATOM 9674 C CA . TYR A 1 12 ? -8.623 -3.396 -10.134 1.00 0.00 12 TYR A CA 12
ATOM 9675 C C . TYR A 1 12 ? -8.696 -4.741 -10.844 1.00 0.00 12 TYR A C 12
ATOM 9676 O O . TYR A 1 12 ? -9.104 -5.743 -10.259 1.00 0.00 12 TYR A O 12
ATOM 9694 N N . LYS A 1 13 ? -8.328 -4.747 -12.104 1.00 0.00 13 LYS A N 12
ATOM 9695 C CA . LYS A 1 13 ? -8.305 -5.955 -12.903 1.00 0.00 13 LYS A CA 12
ATOM 9696 C C . LYS A 1 13 ? -6.885 -6.241 -13.330 1.00 0.00 13 LYS A C 12
ATOM 9697 O O . LYS A 1 13 ? -6.138 -5.323 -13.669 1.00 0.00 13 LYS A O 12
ATOM 9716 N N . PHE A 1 14 ? -6.498 -7.495 -13.292 1.00 0.00 14 PHE A N 12
ATOM 9717 C CA . PHE A 1 14 ? -5.172 -7.874 -13.736 1.00 0.00 14 PHE A CA 12
ATOM 9718 C C . PHE A 1 14 ? -5.261 -8.385 -15.165 1.00 0.00 14 PHE A C 12
ATOM 9719 O O . PHE A 1 14 ? -4.266 -8.498 -15.876 1.00 0.00 14 PHE A O 12
ATOM 9736 N N . CYS A 1 15 ? -6.478 -8.684 -15.564 1.00 0.00 15 CYS A N 12
ATOM 9737 C CA . CYS A 1 15 ? -6.785 -9.108 -16.904 1.00 0.00 15 CYS A CA 12
ATOM 9738 C C . CYS A 1 15 ? -8.178 -8.637 -17.262 1.00 0.00 15 CYS A C 12
ATOM 9739 O O . CYS A 1 15 ? -9.173 -9.125 -16.714 1.00 0.00 15 CYS A O 12
ATOM 9746 N N . GLY A 1 16 ? -8.248 -7.679 -18.150 1.00 0.00 16 GLY A N 12
ATOM 9747 C CA . GLY A 1 16 ? -9.514 -7.166 -18.582 1.00 0.00 16 GLY A CA 12
ATOM 9748 C C . GLY A 1 16 ? -9.518 -6.945 -20.061 1.00 0.00 16 GLY A C 12
ATOM 9749 O O . GLY A 1 16 ? -8.452 -6.789 -20.664 1.00 0.00 16 GLY A O 12
ATOM 9753 N N . SER A 1 17 ? -10.700 -6.952 -20.651 1.00 0.00 17 SER A N 12
ATOM 9754 C CA . SER A 1 17 ? -10.851 -6.787 -22.084 1.00 0.00 17 SER A CA 12
ATOM 9755 C C . SER A 1 17 ? -10.307 -5.434 -22.545 1.00 0.00 17 SER A C 12
ATOM 9756 O O . SER A 1 17 ? -10.484 -4.422 -21.869 1.00 0.00 17 SER A O 12
ATOM 9764 N N . PRO A 1 18 ? -9.639 -5.407 -23.712 1.00 0.00 18 PRO A N 12
ATOM 9765 C CA . PRO A 1 18 ? -9.067 -4.177 -24.268 1.00 0.00 18 PRO A CA 12
ATOM 9766 C C . PRO A 1 18 ? -10.140 -3.230 -24.793 1.00 0.00 18 PRO A C 12
ATOM 9767 O O . PRO A 1 18 ? -9.852 -2.096 -25.182 1.00 0.00 18 PRO A O 12
ATOM 9778 N N . CYS A 1 19 ? -11.368 -3.698 -24.797 1.00 0.00 19 CYS A N 12
ATOM 9779 C CA . CYS A 1 19 ? -12.483 -2.910 -25.263 1.00 0.00 19 CYS A CA 12
ATOM 9780 C C . CYS A 1 19 ? -13.597 -2.913 -24.218 1.00 0.00 19 CYS A C 12
ATOM 9781 O O . CYS A 1 19 ? -14.385 -3.858 -24.146 1.00 0.00 19 CYS A O 12
ATOM 9788 N N . PRO A 1 20 ? -13.645 -1.885 -23.362 1.00 0.00 20 PRO A N 12
ATOM 9789 C CA . PRO A 1 20 ? -14.669 -1.765 -22.327 1.00 0.00 20 PRO A CA 12
ATOM 9790 C C . PRO A 1 20 ? -16.041 -1.426 -22.918 1.00 0.00 20 PRO A C 12
ATOM 9791 O O . PRO A 1 20 ? -16.134 -0.754 -23.953 1.00 0.00 20 PRO A O 12
ATOM 9802 N N . PRO A 1 21 ? -17.121 -1.899 -22.280 1.00 0.00 21 PRO A N 12
ATOM 9803 C CA . PRO A 1 21 ? -18.479 -1.614 -22.731 1.00 0.00 21 PRO A CA 12
ATOM 9804 C C . PRO A 1 21 ? -18.862 -0.161 -22.453 1.00 0.00 21 PRO A C 12
ATOM 9805 O O . PRO A 1 21 ? -18.533 0.395 -21.396 1.00 0.00 21 PRO A O 12
ATOM 9816 N N . SER A 1 22 ? -19.546 0.448 -23.390 1.00 0.00 22 SER A N 12
ATOM 9817 C CA . SER A 1 22 ? -19.940 1.825 -23.257 1.00 0.00 22 SER A CA 12
ATOM 9818 C C . SER A 1 22 ? -21.402 2.001 -23.637 1.00 0.00 22 SER A C 12
ATOM 9819 O O . SER A 1 22 ? -22.010 1.093 -24.197 1.00 0.00 22 SER A O 12
ATOM 9827 N N . CYS A 1 23 ? -21.964 3.165 -23.329 1.00 0.00 23 CYS A N 12
ATOM 9828 C CA . CYS A 1 23 ? -23.352 3.459 -23.684 1.00 0.00 23 CYS A CA 12
ATOM 9829 C C . CYS A 1 23 ? -23.512 3.525 -25.199 1.00 0.00 23 CYS A C 12
ATOM 9830 O O . CYS A 1 23 ? -24.587 3.265 -25.736 1.00 0.00 23 CYS A O 12
ATOM 9837 N N . LYS A 1 24 ? -22.428 3.861 -25.881 1.00 0.00 24 LYS A N 12
ATOM 9838 C CA . LYS A 1 24 ? -22.439 3.965 -27.324 1.00 0.00 24 LYS A CA 12
ATOM 9839 C C . LYS A 1 24 ? -22.247 2.587 -27.952 1.00 0.00 24 LYS A C 12
ATOM 9840 O O . LYS A 1 24 ? -22.951 2.211 -28.895 1.00 0.00 24 LYS A O 12
ATOM 9859 N N . ASP A 1 25 ? -21.298 1.839 -27.418 1.00 0.00 25 ASP A N 12
ATOM 9860 C CA . ASP A 1 25 ? -20.994 0.502 -27.908 1.00 0.00 25 ASP A CA 12
ATOM 9861 C C . ASP A 1 25 ? -20.826 -0.464 -26.746 1.00 0.00 25 ASP A C 12
ATOM 9862 O O . ASP A 1 25 ? -19.867 -0.363 -25.976 1.00 0.00 25 ASP A O 12
ATOM 9871 N N . LEU A 1 26 ? -21.760 -1.386 -26.614 1.00 0.00 26 LEU A N 12
ATOM 9872 C CA . LEU A 1 26 ? -21.738 -2.340 -25.514 1.00 0.00 26 LEU A CA 12
ATOM 9873 C C . LEU A 1 26 ? -20.917 -3.578 -25.859 1.00 0.00 26 LEU A C 12
ATOM 9874 O O . LEU A 1 26 ? -20.204 -4.110 -25.011 1.00 0.00 26 LEU A O 12
ATOM 9890 N N . THR A 1 27 ? -21.012 -4.032 -27.099 1.00 0.00 27 THR A N 12
ATOM 9891 C CA . THR A 1 27 ? -20.301 -5.228 -27.518 1.00 0.00 27 THR A CA 12
ATOM 9892 C C . THR A 1 27 ? -19.260 -4.931 -28.603 1.00 0.00 27 THR A C 12
ATOM 9893 O O . THR A 1 27 ? -19.589 -4.854 -29.791 1.00 0.00 27 THR A O 12
ATOM 9904 N N . PRO A 1 28 ? -17.994 -4.740 -28.205 1.00 0.00 28 PRO A N 12
ATOM 9905 C CA . PRO A 1 28 ? -16.901 -4.479 -29.128 1.00 0.00 28 PRO A CA 12
ATOM 9906 C C . PRO A 1 28 ? -16.230 -5.775 -29.606 1.00 0.00 28 PRO A C 12
ATOM 9907 O O . PRO A 1 28 ? -16.042 -6.716 -28.829 1.00 0.00 28 PRO A O 12
ATOM 9918 N N . ASN A 1 29 ? -15.887 -5.824 -30.881 1.00 0.00 29 ASN A N 12
ATOM 9919 C CA . ASN A 1 29 ? -15.244 -7.000 -31.454 1.00 0.00 29 ASN A CA 12
ATOM 9920 C C . ASN A 1 29 ? -13.724 -6.884 -31.400 1.00 0.00 29 ASN A C 12
ATOM 9921 O O . ASN A 1 29 ? -13.117 -6.205 -32.232 1.00 0.00 29 ASN A O 12
ATOM 9932 N N . CYS A 1 30 ? -13.117 -7.526 -30.423 1.00 0.00 30 CYS A N 12
ATOM 9933 C CA . CYS A 1 30 ? -11.671 -7.534 -30.297 1.00 0.00 30 CYS A CA 12
ATOM 9934 C C . CYS A 1 30 ? -11.210 -8.763 -29.528 1.00 0.00 30 CYS A C 12
ATOM 9935 O O . CYS A 1 30 ? -11.999 -9.384 -28.802 1.00 0.00 30 CYS A O 12
ATOM 9942 N N . ILE A 1 31 ? -9.946 -9.119 -29.696 1.00 0.00 31 ILE A N 12
ATOM 9943 C CA . ILE A 1 31 ? -9.379 -10.286 -29.038 1.00 0.00 31 ILE A CA 12
ATOM 9944 C C . ILE A 1 31 ? -9.238 -10.065 -27.536 1.00 0.00 31 ILE A C 12
ATOM 9945 O O . ILE A 1 31 ? -9.173 -8.928 -27.062 1.00 0.00 31 ILE A O 12
ATOM 9961 N N . ALA A 1 32 ? -9.188 -11.151 -26.794 1.00 0.00 32 ALA A N 12
ATOM 9962 C CA . ALA A 1 32 ? -9.098 -11.084 -25.353 1.00 0.00 32 ALA A CA 12
ATOM 9963 C C . ALA A 1 32 ? -7.652 -10.976 -24.884 1.00 0.00 32 ALA A C 12
ATOM 9964 O O . ALA A 1 32 ? -6.964 -11.982 -24.713 1.00 0.00 32 ALA A O 12
ATOM 9971 N N . VAL A 1 33 ? -7.190 -9.755 -24.710 1.00 0.00 33 VAL A N 12
ATOM 9972 C CA . VAL A 1 33 ? -5.851 -9.504 -24.199 1.00 0.00 33 VAL A CA 12
ATOM 9973 C C . VAL A 1 33 ? -5.951 -9.105 -22.735 1.00 0.00 33 VAL A C 12
ATOM 9974 O O . VAL A 1 33 ? -6.847 -8.354 -22.360 1.00 0.00 33 VAL A O 12
ATOM 9987 N N . CYS A 1 34 ? -5.062 -9.612 -21.910 1.00 0.00 34 CYS A N 12
ATOM 9988 C CA . CYS A 1 34 ? -5.097 -9.297 -20.496 1.00 0.00 34 CYS A CA 12
ATOM 9989 C C . CYS A 1 34 ? -4.311 -8.041 -20.179 1.00 0.00 34 CYS A C 12
ATOM 9990 O O . CYS A 1 34 ? -3.081 -8.040 -20.209 1.00 0.00 34 CYS A O 12
ATOM 9997 N N . LYS A 1 35 ? -5.020 -6.963 -19.900 1.00 0.00 35 LYS A N 12
ATOM 9998 C CA . LYS A 1 35 ? -4.383 -5.737 -19.475 1.00 0.00 35 LYS A CA 12
ATOM 9999 C C . LYS A 1 35 ? -4.731 -5.459 -18.025 1.00 0.00 35 LYS A C 12
ATOM 10000 O O . LYS A 1 35 ? -5.857 -5.720 -17.589 1.00 0.00 35 LYS A O 12
ATOM 10019 N N . LYS A 1 36 ? -3.769 -4.958 -17.276 1.00 0.00 36 LYS A N 12
ATOM 10020 C CA . LYS A 1 36 ? -3.980 -4.669 -15.872 1.00 0.00 36 LYS A CA 12
ATOM 10021 C C . LYS A 1 36 ? -4.300 -3.194 -15.658 1.00 0.00 36 LYS A C 12
ATOM 10022 O O . LYS A 1 36 ? -3.772 -2.320 -16.354 1.00 0.00 36 LYS A O 12
ATOM 10041 N N . GLY A 1 37 ? -5.161 -2.928 -14.702 1.00 0.00 37 GLY A N 12
ATOM 10042 C CA . GLY A 1 37 ? -5.563 -1.569 -14.413 1.00 0.00 37 GLY A CA 12
ATOM 10043 C C . GLY A 1 37 ? -6.919 -1.524 -13.751 1.00 0.00 37 GLY A C 12
ATOM 10044 O O . GLY A 1 37 ? -7.508 -2.563 -13.477 1.00 0.00 37 GLY A O 12
ATOM 10048 N N . CYS A 1 38 ? -7.420 -0.337 -13.499 1.00 0.00 38 CYS A N 12
ATOM 10049 C CA . CYS A 1 38 ? -8.706 -0.188 -12.846 1.00 0.00 38 CYS A CA 12
ATOM 10050 C C . CYS A 1 38 ? -9.800 0.139 -13.852 1.00 0.00 38 CYS A C 12
ATOM 10051 O O . CYS A 1 38 ? -9.652 1.041 -14.683 1.00 0.00 38 CYS A O 12
ATOM 10058 N N . PHE A 1 39 ? -10.896 -0.594 -13.771 1.00 0.00 39 PHE A N 12
ATOM 10059 C CA . PHE A 1 39 ? -12.025 -0.398 -14.661 1.00 0.00 39 PHE A CA 12
ATOM 10060 C C . PHE A 1 39 ? -13.293 -0.356 -13.845 1.00 0.00 39 PHE A C 12
ATOM 10061 O O . PHE A 1 39 ? -13.332 -0.890 -12.739 1.00 0.00 39 PHE A O 12
ATOM 10078 N N . CYS A 1 40 ? -14.318 0.278 -14.369 1.00 0.00 40 CYS A N 12
ATOM 10079 C CA . CYS A 1 40 ? -15.582 0.385 -13.669 1.00 0.00 40 CYS A CA 12
ATOM 10080 C C . CYS A 1 40 ? -16.167 -0.995 -13.418 1.00 0.00 40 CYS A C 12
ATOM 10081 O O . CYS A 1 40 ? -16.058 -1.886 -14.263 1.00 0.00 40 CYS A O 12
ATOM 10088 N N . ARG A 1 41 ? -16.753 -1.177 -12.239 1.00 0.00 41 ARG A N 12
ATOM 10089 C CA . ARG A 1 41 ? -17.293 -2.474 -11.847 1.00 0.00 41 ARG A CA 12
ATOM 10090 C C . ARG A 1 41 ? -18.309 -3.000 -12.854 1.00 0.00 41 ARG A C 12
ATOM 10091 O O . ARG A 1 41 ? -19.092 -2.232 -13.436 1.00 0.00 41 ARG A O 12
ATOM 10112 N N . ASP A 1 42 ? -18.276 -4.312 -13.056 1.00 0.00 42 ASP A N 12
ATOM 10113 C CA . ASP A 1 42 ? -19.153 -4.994 -13.997 1.00 0.00 42 ASP A CA 12
ATOM 10114 C C . ASP A 1 42 ? -20.610 -4.621 -13.764 1.00 0.00 42 ASP A C 12
ATOM 10115 O O . ASP A 1 42 ? -21.128 -4.738 -12.651 1.00 0.00 42 ASP A O 12
ATOM 10124 N N . GLY A 1 43 ? -21.258 -4.162 -14.811 1.00 0.00 43 GLY A N 12
ATOM 10125 C CA . GLY A 1 43 ? -22.634 -3.742 -14.709 1.00 0.00 43 GLY A CA 12
ATOM 10126 C C . GLY A 1 43 ? -22.798 -2.295 -15.100 1.00 0.00 43 GLY A C 12
ATOM 10127 O O . GLY A 1 43 ? -23.893 -1.855 -15.451 1.00 0.00 43 GLY A O 12
ATOM 10131 N N . THR A 1 44 ? -21.706 -1.553 -15.049 1.00 0.00 44 THR A N 12
ATOM 10132 C CA . THR A 1 44 ? -21.725 -0.159 -15.428 1.00 0.00 44 THR A CA 12
ATOM 10133 C C . THR A 1 44 ? -20.962 0.035 -16.727 1.00 0.00 44 THR A C 12
ATOM 10134 O O . THR A 1 44 ? -19.961 -0.642 -16.976 1.00 0.00 44 THR A O 12
ATOM 10145 N N . VAL A 1 45 ? -21.439 0.936 -17.555 1.00 0.00 45 VAL A N 12
ATOM 10146 C CA . VAL A 1 45 ? -20.809 1.204 -18.826 1.00 0.00 45 VAL A CA 12
ATOM 10147 C C . VAL A 1 45 ? -20.311 2.638 -18.885 1.00 0.00 45 VAL A C 12
ATOM 10148 O O . VAL A 1 45 ? -20.901 3.539 -18.279 1.00 0.00 45 VAL A O 12
ATOM 10161 N N . ASP A 1 46 ? -19.224 2.840 -19.597 1.00 0.00 46 ASP A N 12
ATOM 10162 C CA . ASP A 1 46 ? -18.624 4.162 -19.734 1.00 0.00 46 ASP A CA 12
ATOM 10163 C C . ASP A 1 46 ? -19.372 4.985 -20.772 1.00 0.00 46 ASP A C 12
ATOM 10164 O O . ASP A 1 46 ? -19.532 4.560 -21.913 1.00 0.00 46 ASP A O 12
ATOM 10173 N N . ASN A 1 47 ? -19.849 6.140 -20.379 1.00 0.00 47 ASN A N 12
ATOM 10174 C CA . ASN A 1 47 ? -20.556 7.006 -21.306 1.00 0.00 47 ASN A CA 12
ATOM 10175 C C . ASN A 1 47 ? -19.651 8.120 -21.813 1.00 0.00 47 ASN A C 12
ATOM 10176 O O . ASN A 1 47 ? -18.534 8.298 -21.324 1.00 0.00 47 ASN A O 12
ATOM 10187 N N . ASN A 1 48 ? -20.141 8.880 -22.784 1.00 0.00 48 ASN A N 12
ATOM 10188 C CA . ASN A 1 48 ? -19.361 9.963 -23.398 1.00 0.00 48 ASN A CA 12
ATOM 10189 C C . ASN A 1 48 ? -19.168 11.140 -22.447 1.00 0.00 48 ASN A C 12
ATOM 10190 O O . ASN A 1 48 ? -18.466 12.098 -22.770 1.00 0.00 48 ASN A O 12
ATOM 10201 N N . HIS A 1 49 ? -19.785 11.063 -21.281 1.00 0.00 49 HIS A N 12
ATOM 10202 C CA . HIS A 1 49 ? -19.673 12.121 -20.287 1.00 0.00 49 HIS A CA 12
ATOM 10203 C C . HIS A 1 49 ? -18.401 11.942 -19.476 1.00 0.00 49 HIS A C 12
ATOM 10204 O O . HIS A 1 49 ? -17.960 12.858 -18.783 1.00 0.00 49 HIS A O 12
ATOM 10218 N N . GLY A 1 50 ? -17.817 10.754 -19.567 1.00 0.00 50 GLY A N 12
ATOM 10219 C CA . GLY A 1 50 ? -16.595 10.469 -18.846 1.00 0.00 50 GLY A CA 12
ATOM 10220 C C . GLY A 1 50 ? -16.851 9.780 -17.526 1.00 0.00 50 GLY A C 12
ATOM 10221 O O . GLY A 1 50 ? -16.053 9.889 -16.595 1.00 0.00 50 GLY A O 12
ATOM 10225 N N . LYS A 1 51 ? -17.962 9.072 -17.440 1.00 0.00 51 LYS A N 12
ATOM 10226 C CA . LYS A 1 51 ? -18.321 8.365 -16.225 1.00 0.00 51 LYS A CA 12
ATOM 10227 C C . LYS A 1 51 ? -18.984 7.042 -16.558 1.00 0.00 51 LYS A C 12
ATOM 10228 O O . LYS A 1 51 ? -19.427 6.828 -17.686 1.00 0.00 51 LYS A O 12
ATOM 10247 N N . CYS A 1 52 ? -19.048 6.161 -15.590 1.00 0.00 52 CYS A N 12
ATOM 10248 C CA . CYS A 1 52 ? -19.674 4.873 -15.789 1.00 0.00 52 CYS A CA 12
ATOM 10249 C C . CYS A 1 52 ? -21.013 4.823 -15.082 1.00 0.00 52 CYS A C 12
ATOM 10250 O O . CYS A 1 52 ? -21.104 5.062 -13.874 1.00 0.00 52 CYS A O 12
ATOM 10257 N N . VAL A 1 53 ? -22.043 4.531 -15.833 1.00 0.00 53 VAL A N 12
ATOM 10258 C CA . VAL A 1 53 ? -23.383 4.481 -15.305 1.00 0.00 53 VAL A CA 12
ATOM 10259 C C . VAL A 1 53 ? -24.078 3.214 -15.818 1.00 0.00 53 VAL A C 12
ATOM 10260 O O . VAL A 1 53 ? -23.516 2.499 -16.645 1.00 0.00 53 VAL A O 12
ATOM 10273 N N . LYS A 1 54 ? -25.263 2.921 -15.307 1.00 0.00 54 LYS A N 12
ATOM 10274 C CA . LYS A 1 54 ? -26.009 1.748 -15.736 1.00 0.00 54 LYS A CA 12
ATOM 10275 C C . LYS A 1 54 ? -26.294 1.791 -17.234 1.00 0.00 54 LYS A C 12
ATOM 10276 O O . LYS A 1 54 ? -26.563 2.853 -17.796 1.00 0.00 54 LYS A O 12
ATOM 10295 N N . LYS A 1 55 ? -26.241 0.630 -17.859 1.00 0.00 55 LYS A N 12
ATOM 10296 C CA . LYS A 1 55 ? -26.457 0.496 -19.297 1.00 0.00 55 LYS A CA 12
ATOM 10297 C C . LYS A 1 55 ? -27.800 1.092 -19.742 1.00 0.00 55 LYS A C 12
ATOM 10298 O O . LYS A 1 55 ? -27.883 1.742 -20.785 1.00 0.00 55 LYS A O 12
ATOM 10317 N N . GLU A 1 56 ? -28.835 0.902 -18.931 1.00 0.00 56 GLU A N 12
ATOM 10318 C CA . GLU A 1 56 ? -30.167 1.381 -19.278 1.00 0.00 56 GLU A CA 12
ATOM 10319 C C . GLU A 1 56 ? -30.348 2.865 -18.958 1.00 0.00 56 GLU A C 12
ATOM 10320 O O . GLU A 1 56 ? -31.384 3.452 -19.272 1.00 0.00 56 GLU A O 12
ATOM 10332 N N . ASN A 1 57 ? -29.338 3.470 -18.350 1.00 0.00 57 ASN A N 12
ATOM 10333 C CA . ASN A 1 57 ? -29.405 4.882 -17.999 1.00 0.00 57 ASN A CA 12
ATOM 10334 C C . ASN A 1 57 ? -29.166 5.738 -19.227 1.00 0.00 57 ASN A C 12
ATOM 10335 O O . ASN A 1 57 ? -29.688 6.851 -19.338 1.00 0.00 57 ASN A O 12
ATOM 10346 N N . CYS A 1 58 ? -28.391 5.208 -20.152 1.00 0.00 58 CYS A N 12
ATOM 10347 C CA . CYS A 1 58 ? -28.105 5.897 -21.391 1.00 0.00 58 CYS A CA 12
ATOM 10348 C C . CYS A 1 58 ? -29.146 5.532 -22.440 1.00 0.00 58 CYS A C 12
ATOM 10349 O O . CYS A 1 58 ? -30.116 6.299 -22.610 1.00 0.00 58 CYS A O 12
ATOM 10357 N N . GLY A 1 1 ? 3.335 8.483 -9.644 1.00 0.00 1 GLY A N 13
ATOM 10358 C CA . GLY A 1 1 ? 3.553 7.650 -10.844 1.00 0.00 1 GLY A CA 13
ATOM 10359 C C . GLY A 1 1 ? 3.175 6.202 -10.614 1.00 0.00 1 GLY A C 13
ATOM 10360 O O . GLY A 1 1 ? 2.401 5.621 -11.382 1.00 0.00 1 GLY A O 13
ATOM 10366 N N . SER A 1 2 ? 3.710 5.619 -9.558 1.00 0.00 2 SER A N 13
ATOM 10367 C CA . SER A 1 2 ? 3.438 4.235 -9.231 1.00 0.00 2 SER A CA 13
ATOM 10368 C C . SER A 1 2 ? 2.023 4.072 -8.691 1.00 0.00 2 SER A C 13
ATOM 10369 O O . SER A 1 2 ? 1.453 5.014 -8.139 1.00 0.00 2 SER A O 13
ATOM 10377 N N . MET A 1 3 ? 1.464 2.876 -8.877 1.00 0.00 3 MET A N 13
ATOM 10378 C CA . MET A 1 3 ? 0.121 2.541 -8.404 1.00 0.00 3 MET A CA 13
ATOM 10379 C C . MET A 1 3 ? -0.945 3.338 -9.136 1.00 0.00 3 MET A C 13
ATOM 10380 O O . MET A 1 3 ? -1.273 4.464 -8.752 1.00 0.00 3 MET A O 13
ATOM 10394 N N . ILE A 1 4 ? -1.466 2.765 -10.202 1.00 0.00 4 ILE A N 13
ATOM 10395 C CA . ILE A 1 4 ? -2.529 3.401 -10.958 1.00 0.00 4 ILE A CA 13
ATOM 10396 C C . ILE A 1 4 ? -3.832 3.305 -10.172 1.00 0.00 4 ILE A C 13
ATOM 10397 O O . ILE A 1 4 ? -4.513 2.283 -10.198 1.00 0.00 4 ILE A O 13
ATOM 10413 N N . ARG A 1 5 ? -4.148 4.357 -9.451 1.00 0.00 5 ARG A N 13
ATOM 10414 C CA . ARG A 1 5 ? -5.322 4.371 -8.613 1.00 0.00 5 ARG A CA 13
ATOM 10415 C C . ARG A 1 5 ? -6.487 5.045 -9.319 1.00 0.00 5 ARG A C 13
ATOM 10416 O O . ARG A 1 5 ? -6.365 6.162 -9.822 1.00 0.00 5 ARG A O 13
ATOM 10437 N N . CYS A 1 6 ? -7.605 4.363 -9.356 1.00 0.00 6 CYS A N 13
ATOM 10438 C CA . CYS A 1 6 ? -8.803 4.882 -9.980 1.00 0.00 6 CYS A CA 13
ATOM 10439 C C . CYS A 1 6 ? -9.927 5.001 -8.951 1.00 0.00 6 CYS A C 13
ATOM 10440 O O . CYS A 1 6 ? -9.825 4.430 -7.858 1.00 0.00 6 CYS A O 13
ATOM 10447 N N . PRO A 1 7 ? -11.001 5.769 -9.273 1.00 0.00 7 PRO A N 13
ATOM 10448 C CA . PRO A 1 7 ? -12.154 5.953 -8.378 1.00 0.00 7 PRO A CA 13
ATOM 10449 C C . PRO A 1 7 ? -12.672 4.638 -7.800 1.00 0.00 7 PRO A C 13
ATOM 10450 O O . PRO A 1 7 ? -12.593 3.590 -8.446 1.00 0.00 7 PRO A O 13
ATOM 10461 N N . LYS A 1 8 ? -13.209 4.709 -6.590 1.00 0.00 8 LYS A N 13
ATOM 10462 C CA . LYS A 1 8 ? -13.743 3.543 -5.891 1.00 0.00 8 LYS A CA 13
ATOM 10463 C C . LYS A 1 8 ? -14.920 2.938 -6.663 1.00 0.00 8 LYS A C 13
ATOM 10464 O O . LYS A 1 8 ? -15.260 1.762 -6.491 1.00 0.00 8 LYS A O 13
ATOM 10483 N N . ASP A 1 9 ? -15.539 3.752 -7.510 1.00 0.00 9 ASP A N 13
ATOM 10484 C CA . ASP A 1 9 ? -16.655 3.305 -8.335 1.00 0.00 9 ASP A CA 13
ATOM 10485 C C . ASP A 1 9 ? -16.192 2.339 -9.407 1.00 0.00 9 ASP A C 13
ATOM 10486 O O . ASP A 1 9 ? -16.998 1.642 -10.023 1.00 0.00 9 ASP A O 13
ATOM 10495 N N . LYS A 1 10 ? -14.896 2.298 -9.630 1.00 0.00 10 LYS A N 13
ATOM 10496 C CA . LYS A 1 10 ? -14.326 1.395 -10.588 1.00 0.00 10 LYS A CA 13
ATOM 10497 C C . LYS A 1 10 ? -13.337 0.474 -9.891 1.00 0.00 10 LYS A C 13
ATOM 10498 O O . LYS A 1 10 ? -12.894 0.756 -8.775 1.00 0.00 10 LYS A O 13
ATOM 10517 N N . ILE A 1 11 ? -12.988 -0.608 -10.536 1.00 0.00 11 ILE A N 13
ATOM 10518 C CA . ILE A 1 11 ? -12.125 -1.603 -9.932 1.00 0.00 11 ILE A CA 13
ATOM 10519 C C . ILE A 1 11 ? -10.841 -1.768 -10.721 1.00 0.00 11 ILE A C 13
ATOM 10520 O O . ILE A 1 11 ? -10.763 -1.385 -11.886 1.00 0.00 11 ILE A O 13
ATOM 10536 N N . TYR A 1 12 ? -9.837 -2.326 -10.083 1.00 0.00 12 TYR A N 13
ATOM 10537 C CA . TYR A 1 12 ? -8.549 -2.521 -10.710 1.00 0.00 12 TYR A CA 13
ATOM 10538 C C . TYR A 1 12 ? -8.300 -4.005 -10.916 1.00 0.00 12 TYR A C 13
ATOM 10539 O O . TYR A 1 12 ? -8.405 -4.797 -9.977 1.00 0.00 12 TYR A O 13
ATOM 10557 N N . LYS A 1 13 ? -7.983 -4.380 -12.135 1.00 0.00 13 LYS A N 13
ATOM 10558 C CA . LYS A 1 13 ? -7.743 -5.775 -12.459 1.00 0.00 13 LYS A CA 13
ATOM 10559 C C . LYS A 1 13 ? -6.427 -5.940 -13.188 1.00 0.00 13 LYS A C 13
ATOM 10560 O O . LYS A 1 13 ? -5.881 -4.979 -13.740 1.00 0.00 13 LYS A O 13
ATOM 10579 N N . PHE A 1 14 ? -5.916 -7.155 -13.175 1.00 0.00 14 PHE A N 13
ATOM 10580 C CA . PHE A 1 14 ? -4.687 -7.480 -13.873 1.00 0.00 14 PHE A CA 13
ATOM 10581 C C . PHE A 1 14 ? -5.017 -8.266 -15.132 1.00 0.00 14 PHE A C 13
ATOM 10582 O O . PHE A 1 14 ? -4.180 -8.452 -16.018 1.00 0.00 14 PHE A O 13
ATOM 10599 N N . CYS A 1 15 ? -6.248 -8.725 -15.187 1.00 0.00 15 CYS A N 13
ATOM 10600 C CA . CYS A 1 15 ? -6.781 -9.405 -16.336 1.00 0.00 15 CYS A CA 13
ATOM 10601 C C . CYS A 1 15 ? -8.193 -8.918 -16.583 1.00 0.00 15 CYS A C 13
ATOM 10602 O O . CYS A 1 15 ? -9.106 -9.203 -15.804 1.00 0.00 15 CYS A O 13
ATOM 10609 N N . GLY A 1 16 ? -8.361 -8.156 -17.633 1.00 0.00 16 GLY A N 13
ATOM 10610 C CA . GLY A 1 16 ? -9.657 -7.652 -17.974 1.00 0.00 16 GLY A CA 13
ATOM 10611 C C . GLY A 1 16 ? -9.777 -7.401 -19.448 1.00 0.00 16 GLY A C 13
ATOM 10612 O O . GLY A 1 16 ? -8.778 -7.449 -20.170 1.00 0.00 16 GLY A O 13
ATOM 10616 N N . SER A 1 17 ? -10.983 -7.135 -19.894 1.00 0.00 17 SER A N 13
ATOM 10617 C CA . SER A 1 17 ? -11.250 -6.888 -21.295 1.00 0.00 17 SER A CA 13
ATOM 10618 C C . SER A 1 17 ? -10.719 -5.520 -21.718 1.00 0.00 17 SER A C 13
ATOM 10619 O O . SER A 1 17 ? -11.058 -4.506 -21.108 1.00 0.00 17 SER A O 13
ATOM 10627 N N . PRO A 1 18 ? -9.894 -5.470 -22.782 1.00 0.00 18 PRO A N 13
ATOM 10628 C CA . PRO A 1 18 ? -9.342 -4.209 -23.298 1.00 0.00 18 PRO A CA 13
ATOM 10629 C C . PRO A 1 18 ? -10.426 -3.330 -23.921 1.00 0.00 18 PRO A C 13
ATOM 10630 O O . PRO A 1 18 ? -10.181 -2.180 -24.291 1.00 0.00 18 PRO A O 13
ATOM 10641 N N . CYS A 1 19 ? -11.620 -3.885 -24.038 1.00 0.00 19 CYS A N 13
ATOM 10642 C CA . CYS A 1 19 ? -12.747 -3.174 -24.594 1.00 0.00 19 CYS A CA 13
ATOM 10643 C C . CYS A 1 19 ? -13.929 -3.194 -23.624 1.00 0.00 19 CYS A C 13
ATOM 10644 O O . CYS A 1 19 ? -14.736 -4.129 -23.632 1.00 0.00 19 CYS A O 13
ATOM 10651 N N . PRO A 1 20 ? -14.019 -2.186 -22.746 1.00 0.00 20 PRO A N 13
ATOM 10652 C CA . PRO A 1 20 ? -15.120 -2.069 -21.799 1.00 0.00 20 PRO A CA 13
ATOM 10653 C C . PRO A 1 20 ? -16.364 -1.474 -22.466 1.00 0.00 20 PRO A C 13
ATOM 10654 O O . PRO A 1 20 ? -16.250 -0.690 -23.413 1.00 0.00 20 PRO A O 13
ATOM 10665 N N . PRO A 1 21 ? -17.566 -1.847 -22.001 1.00 0.00 21 PRO A N 13
ATOM 10666 C CA . PRO A 1 21 ? -18.815 -1.329 -22.559 1.00 0.00 21 PRO A CA 13
ATOM 10667 C C . PRO A 1 21 ? -19.008 0.155 -22.246 1.00 0.00 21 PRO A C 13
ATOM 10668 O O . PRO A 1 21 ? -18.721 0.613 -21.135 1.00 0.00 21 PRO A O 13
ATOM 10679 N N . SER A 1 22 ? -19.489 0.896 -23.220 1.00 0.00 22 SER A N 13
ATOM 10680 C CA . SER A 1 22 ? -19.732 2.309 -23.048 1.00 0.00 22 SER A CA 13
ATOM 10681 C C . SER A 1 22 ? -20.940 2.722 -23.867 1.00 0.00 22 SER A C 13
ATOM 10682 O O . SER A 1 22 ? -21.434 1.942 -24.677 1.00 0.00 22 SER A O 13
ATOM 10690 N N . CYS A 1 23 ? -21.424 3.936 -23.659 1.00 0.00 23 CYS A N 13
ATOM 10691 C CA . CYS A 1 23 ? -22.539 4.437 -24.449 1.00 0.00 23 CYS A CA 13
ATOM 10692 C C . CYS A 1 23 ? -22.063 4.831 -25.839 1.00 0.00 23 CYS A C 13
ATOM 10693 O O . CYS A 1 23 ? -22.860 4.987 -26.766 1.00 0.00 23 CYS A O 13
ATOM 10700 N N . LYS A 1 24 ? -20.752 4.979 -25.977 1.00 0.00 24 LYS A N 13
ATOM 10701 C CA . LYS A 1 24 ? -20.156 5.278 -27.259 1.00 0.00 24 LYS A CA 13
ATOM 10702 C C . LYS A 1 24 ? -20.116 4.001 -28.085 1.00 0.00 24 LYS A C 13
ATOM 10703 O O . LYS A 1 24 ? -20.496 3.986 -29.258 1.00 0.00 24 LYS A O 13
ATOM 10722 N N . ASP A 1 25 ? -19.662 2.931 -27.459 1.00 0.00 25 ASP A N 13
ATOM 10723 C CA . ASP A 1 25 ? -19.622 1.630 -28.092 1.00 0.00 25 ASP A CA 13
ATOM 10724 C C . ASP A 1 25 ? -19.843 0.548 -27.045 1.00 0.00 25 ASP A C 13
ATOM 10725 O O . ASP A 1 25 ? -19.006 0.355 -26.154 1.00 0.00 25 ASP A O 13
ATOM 10734 N N . LEU A 1 26 ? -20.963 -0.153 -27.145 1.00 0.00 26 LEU A N 13
ATOM 10735 C CA . LEU A 1 26 ? -21.335 -1.156 -26.150 1.00 0.00 26 LEU A CA 13
ATOM 10736 C C . LEU A 1 26 ? -20.376 -2.338 -26.137 1.00 0.00 26 LEU A C 13
ATOM 10737 O O . LEU A 1 26 ? -20.034 -2.852 -25.072 1.00 0.00 26 LEU A O 13
ATOM 10753 N N . THR A 1 27 ? -19.947 -2.782 -27.299 1.00 0.00 27 THR A N 13
ATOM 10754 C CA . THR A 1 27 ? -19.027 -3.900 -27.366 1.00 0.00 27 THR A CA 13
ATOM 10755 C C . THR A 1 27 ? -18.126 -3.818 -28.599 1.00 0.00 27 THR A C 13
ATOM 10756 O O . THR A 1 27 ? -18.522 -4.205 -29.702 1.00 0.00 27 THR A O 13
ATOM 10767 N N . PRO A 1 28 ? -16.919 -3.260 -28.428 1.00 0.00 28 PRO A N 13
ATOM 10768 C CA . PRO A 1 28 ? -15.922 -3.173 -29.498 1.00 0.00 28 PRO A CA 13
ATOM 10769 C C . PRO A 1 28 ? -15.340 -4.546 -29.833 1.00 0.00 28 PRO A C 13
ATOM 10770 O O . PRO A 1 28 ? -15.293 -5.438 -28.977 1.00 0.00 28 PRO A O 13
ATOM 10781 N N . ASN A 1 29 ? -14.899 -4.717 -31.066 1.00 0.00 29 ASN A N 13
ATOM 10782 C CA . ASN A 1 29 ? -14.340 -5.986 -31.503 1.00 0.00 29 ASN A CA 13
ATOM 10783 C C . ASN A 1 29 ? -12.843 -6.028 -31.271 1.00 0.00 29 ASN A C 13
ATOM 10784 O O . ASN A 1 29 ? -12.079 -5.342 -31.949 1.00 0.00 29 ASN A O 13
ATOM 10795 N N . CYS A 1 30 ? -12.436 -6.820 -30.308 1.00 0.00 30 CYS A N 13
ATOM 10796 C CA . CYS A 1 30 ? -11.035 -6.989 -29.989 1.00 0.00 30 CYS A CA 13
ATOM 10797 C C . CYS A 1 30 ? -10.813 -8.373 -29.406 1.00 0.00 30 CYS A C 13
ATOM 10798 O O . CYS A 1 30 ? -11.780 -9.059 -29.039 1.00 0.00 30 CYS A O 13
ATOM 10805 N N . ILE A 1 31 ? -9.566 -8.796 -29.334 1.00 0.00 31 ILE A N 13
ATOM 10806 C CA . ILE A 1 31 ? -9.243 -10.106 -28.795 1.00 0.00 31 ILE A CA 13
ATOM 10807 C C . ILE A 1 31 ? -9.324 -10.100 -27.269 1.00 0.00 31 ILE A C 13
ATOM 10808 O O . ILE A 1 31 ? -8.896 -9.143 -26.615 1.00 0.00 31 ILE A O 13
ATOM 10824 N N . ALA A 1 32 ? -9.900 -11.150 -26.709 1.00 0.00 32 ALA A N 13
ATOM 10825 C CA . ALA A 1 32 ? -9.996 -11.278 -25.273 1.00 0.00 32 ALA A CA 13
ATOM 10826 C C . ALA A 1 32 ? -8.647 -11.677 -24.708 1.00 0.00 32 ALA A C 13
ATOM 10827 O O . ALA A 1 32 ? -8.202 -12.817 -24.870 1.00 0.00 32 ALA A O 13
ATOM 10834 N N . VAL A 1 33 ? -7.990 -10.733 -24.078 1.00 0.00 33 VAL A N 13
ATOM 10835 C CA . VAL A 1 33 ? -6.676 -10.952 -23.524 1.00 0.00 33 VAL A CA 13
ATOM 10836 C C . VAL A 1 33 ? -6.571 -10.295 -22.152 1.00 0.00 33 VAL A C 13
ATOM 10837 O O . VAL A 1 33 ? -7.155 -9.235 -21.920 1.00 0.00 33 VAL A O 13
ATOM 10850 N N . CYS A 1 34 ? -5.854 -10.931 -21.244 1.00 0.00 34 CYS A N 13
ATOM 10851 C CA . CYS A 1 34 ? -5.687 -10.400 -19.910 1.00 0.00 34 CYS A CA 13
ATOM 10852 C C . CYS A 1 34 ? -4.764 -9.193 -19.904 1.00 0.00 34 CYS A C 13
ATOM 10853 O O . CYS A 1 34 ? -3.542 -9.323 -20.044 1.00 0.00 34 CYS A O 13
ATOM 10860 N N . LYS A 1 35 ? -5.349 -8.026 -19.750 1.00 0.00 35 LYS A N 13
ATOM 10861 C CA . LYS A 1 35 ? -4.588 -6.809 -19.621 1.00 0.00 35 LYS A CA 13
ATOM 10862 C C . LYS A 1 35 ? -4.961 -6.129 -18.313 1.00 0.00 35 LYS A C 13
ATOM 10863 O O . LYS A 1 35 ? -6.093 -6.267 -17.843 1.00 0.00 35 LYS A O 13
ATOM 10882 N N . LYS A 1 36 ? -4.021 -5.429 -17.720 1.00 0.00 36 LYS A N 13
ATOM 10883 C CA . LYS A 1 36 ? -4.259 -4.785 -16.441 1.00 0.00 36 LYS A CA 13
ATOM 10884 C C . LYS A 1 36 ? -4.801 -3.377 -16.623 1.00 0.00 36 LYS A C 13
ATOM 10885 O O . LYS A 1 36 ? -4.714 -2.803 -17.710 1.00 0.00 36 LYS A O 13
ATOM 10904 N N . GLY A 1 37 ? -5.373 -2.835 -15.569 1.00 0.00 37 GLY A N 13
ATOM 10905 C CA . GLY A 1 37 ? -5.907 -1.496 -15.626 1.00 0.00 37 GLY A CA 13
ATOM 10906 C C . GLY A 1 37 ? -7.169 -1.351 -14.814 1.00 0.00 37 GLY A C 13
ATOM 10907 O O . GLY A 1 37 ? -7.522 -2.244 -14.037 1.00 0.00 37 GLY A O 13
ATOM 10911 N N . CYS A 1 38 ? -7.849 -0.237 -14.986 1.00 0.00 38 CYS A N 13
ATOM 10912 C CA . CYS A 1 38 ? -9.080 0.025 -14.263 1.00 0.00 38 CYS A CA 13
ATOM 10913 C C . CYS A 1 38 ? -10.289 -0.322 -15.121 1.00 0.00 38 CYS A C 13
ATOM 10914 O O . CYS A 1 38 ? -10.359 0.046 -16.299 1.00 0.00 38 CYS A O 13
ATOM 10921 N N . PHE A 1 39 ? -11.233 -1.029 -14.532 1.00 0.00 39 PHE A N 13
ATOM 10922 C CA . PHE A 1 39 ? -12.436 -1.446 -15.225 1.00 0.00 39 PHE A CA 13
ATOM 10923 C C . PHE A 1 39 ? -13.658 -1.090 -14.397 1.00 0.00 39 PHE A C 13
ATOM 10924 O O . PHE A 1 39 ? -13.546 -0.799 -13.210 1.00 0.00 39 PHE A O 13
ATOM 10941 N N . CYS A 1 40 ? -14.808 -1.095 -15.018 1.00 0.00 40 CYS A N 13
ATOM 10942 C CA . CYS A 1 40 ? -16.040 -0.766 -14.330 1.00 0.00 40 CYS A CA 13
ATOM 10943 C C . CYS A 1 40 ? -16.712 -2.006 -13.756 1.00 0.00 40 CYS A C 13
ATOM 10944 O O . CYS A 1 40 ? -16.410 -3.131 -14.157 1.00 0.00 40 CYS A O 13
ATOM 10951 N N . ARG A 1 41 ? -17.604 -1.786 -12.800 1.00 0.00 41 ARG A N 13
ATOM 10952 C CA . ARG A 1 41 ? -18.322 -2.865 -12.130 1.00 0.00 41 ARG A CA 13
ATOM 10953 C C . ARG A 1 41 ? -19.232 -3.602 -13.112 1.00 0.00 41 ARG A C 13
ATOM 10954 O O . ARG A 1 41 ? -19.612 -3.054 -14.149 1.00 0.00 41 ARG A O 13
ATOM 10975 N N . ASP A 1 42 ? -19.579 -4.833 -12.782 1.00 0.00 42 ASP A N 13
ATOM 10976 C CA . ASP A 1 42 ? -20.443 -5.635 -13.645 1.00 0.00 42 ASP A CA 13
ATOM 10977 C C . ASP A 1 42 ? -21.808 -4.996 -13.780 1.00 0.00 42 ASP A C 13
ATOM 10978 O O . ASP A 1 42 ? -22.494 -4.748 -12.781 1.00 0.00 42 ASP A O 13
ATOM 10987 N N . GLY A 1 43 ? -22.197 -4.715 -15.002 1.00 0.00 43 GLY A N 13
ATOM 10988 C CA . GLY A 1 43 ? -23.488 -4.130 -15.243 1.00 0.00 43 GLY A CA 13
ATOM 10989 C C . GLY A 1 43 ? -23.432 -2.625 -15.363 1.00 0.00 43 GLY A C 13
ATOM 10990 O O . GLY A 1 43 ? -24.467 -1.956 -15.308 1.00 0.00 43 GLY A O 13
ATOM 10994 N N . THR A 1 44 ? -22.234 -2.080 -15.515 1.00 0.00 44 THR A N 13
ATOM 10995 C CA . THR A 1 44 ? -22.083 -0.647 -15.676 1.00 0.00 44 THR A CA 13
ATOM 10996 C C . THR A 1 44 ? -21.365 -0.320 -16.973 1.00 0.00 44 THR A C 13
ATOM 10997 O O . THR A 1 44 ? -20.468 -1.054 -17.405 1.00 0.00 44 THR A O 13
ATOM 11008 N N . VAL A 1 45 ? -21.768 0.767 -17.596 1.00 0.00 45 VAL A N 13
ATOM 11009 C CA . VAL A 1 45 ? -21.175 1.203 -18.842 1.00 0.00 45 VAL A CA 13
ATOM 11010 C C . VAL A 1 45 ? -20.683 2.638 -18.707 1.00 0.00 45 VAL A C 13
ATOM 11011 O O . VAL A 1 45 ? -21.285 3.443 -17.983 1.00 0.00 45 VAL A O 13
ATOM 11024 N N . ASP A 1 46 ? -19.591 2.955 -19.373 1.00 0.00 46 ASP A N 13
ATOM 11025 C CA . ASP A 1 46 ? -19.036 4.304 -19.315 1.00 0.00 46 ASP A CA 13
ATOM 11026 C C . ASP A 1 46 ? -19.776 5.198 -20.302 1.00 0.00 46 ASP A C 13
ATOM 11027 O O . ASP A 1 46 ? -19.785 4.941 -21.504 1.00 0.00 46 ASP A O 13
ATOM 11036 N N . ASN A 1 47 ? -20.427 6.224 -19.798 1.00 0.00 47 ASN A N 13
ATOM 11037 C CA . ASN A 1 47 ? -21.191 7.119 -20.656 1.00 0.00 47 ASN A CA 13
ATOM 11038 C C . ASN A 1 47 ? -20.276 8.104 -21.379 1.00 0.00 47 ASN A C 13
ATOM 11039 O O . ASN A 1 47 ? -19.053 8.015 -21.284 1.00 0.00 47 ASN A O 13
ATOM 11050 N N . ASN A 1 48 ? -20.866 9.053 -22.083 1.00 0.00 48 ASN A N 13
ATOM 11051 C CA . ASN A 1 48 ? -20.091 10.014 -22.868 1.00 0.00 48 ASN A CA 13
ATOM 11052 C C . ASN A 1 48 ? -19.526 11.131 -21.994 1.00 0.00 48 ASN A C 13
ATOM 11053 O O . ASN A 1 48 ? -18.973 12.109 -22.499 1.00 0.00 48 ASN A O 13
ATOM 11064 N N . HIS A 1 49 ? -19.661 10.981 -20.685 1.00 0.00 49 HIS A N 13
ATOM 11065 C CA . HIS A 1 49 ? -19.141 11.965 -19.745 1.00 0.00 49 HIS A CA 13
ATOM 11066 C C . HIS A 1 49 ? -17.908 11.423 -19.035 1.00 0.00 49 HIS A C 13
ATOM 11067 O O . HIS A 1 49 ? -17.249 12.136 -18.277 1.00 0.00 49 HIS A O 13
ATOM 11081 N N . GLY A 1 50 ? -17.608 10.156 -19.272 1.00 0.00 50 GLY A N 13
ATOM 11082 C CA . GLY A 1 50 ? -16.430 9.558 -18.688 1.00 0.00 50 GLY A CA 13
ATOM 11083 C C . GLY A 1 50 ? -16.681 8.908 -17.341 1.00 0.00 50 GLY A C 13
ATOM 11084 O O . GLY A 1 50 ? -15.769 8.811 -16.516 1.00 0.00 50 GLY A O 13
ATOM 11088 N N . LYS A 1 51 ? -17.898 8.465 -17.108 1.00 0.00 51 LYS A N 13
ATOM 11089 C CA . LYS A 1 51 ? -18.228 7.789 -15.863 1.00 0.00 51 LYS A CA 13
ATOM 11090 C C . LYS A 1 51 ? -19.076 6.563 -16.150 1.00 0.00 51 LYS A C 13
ATOM 11091 O O . LYS A 1 51 ? -19.835 6.542 -17.119 1.00 0.00 51 LYS A O 13
ATOM 11110 N N . CYS A 1 52 ? -18.951 5.546 -15.321 1.00 0.00 52 CYS A N 13
ATOM 11111 C CA . CYS A 1 52 ? -19.719 4.336 -15.518 1.00 0.00 52 CYS A CA 13
ATOM 11112 C C . CYS A 1 52 ? -20.990 4.348 -14.698 1.00 0.00 52 CYS A C 13
ATOM 11113 O O . CYS A 1 52 ? -20.963 4.500 -13.474 1.00 0.00 52 CYS A O 13
ATOM 11120 N N . VAL A 1 53 ? -22.098 4.202 -15.389 1.00 0.00 53 VAL A N 13
ATOM 11121 C CA . VAL A 1 53 ? -23.406 4.180 -14.778 1.00 0.00 53 VAL A CA 13
ATOM 11122 C C . VAL A 1 53 ? -24.058 2.838 -15.042 1.00 0.00 53 VAL A C 13
ATOM 11123 O O . VAL A 1 53 ? -23.488 2.004 -15.745 1.00 0.00 53 VAL A O 13
ATOM 11136 N N . LYS A 1 54 ? -25.236 2.624 -14.485 1.00 0.00 54 LYS A N 13
ATOM 11137 C CA . LYS A 1 54 ? -25.951 1.375 -14.691 1.00 0.00 54 LYS A CA 13
ATOM 11138 C C . LYS A 1 54 ? -26.239 1.185 -16.177 1.00 0.00 54 LYS A C 13
ATOM 11139 O O . LYS A 1 54 ? -26.569 2.143 -16.874 1.00 0.00 54 LYS A O 13
ATOM 11158 N N . LYS A 1 55 ? -26.105 -0.044 -16.655 1.00 0.00 55 LYS A N 13
ATOM 11159 C CA . LYS A 1 55 ? -26.336 -0.365 -18.070 1.00 0.00 55 LYS A CA 13
ATOM 11160 C C . LYS A 1 55 ? -27.730 0.081 -18.528 1.00 0.00 55 LYS A C 13
ATOM 11161 O O . LYS A 1 55 ? -27.931 0.432 -19.688 1.00 0.00 55 LYS A O 13
ATOM 11180 N N . GLU A 1 56 ? -28.672 0.092 -17.596 1.00 0.00 56 GLU A N 13
ATOM 11181 C CA . GLU A 1 56 ? -30.050 0.477 -17.878 1.00 0.00 56 GLU A CA 13
ATOM 11182 C C . GLU A 1 56 ? -30.177 1.986 -18.139 1.00 0.00 56 GLU A C 13
ATOM 11183 O O . GLU A 1 56 ? -31.178 2.449 -18.683 1.00 0.00 56 GLU A O 13
ATOM 11195 N N . ASN A 1 57 ? -29.160 2.742 -17.753 1.00 0.00 57 ASN A N 13
ATOM 11196 C CA . ASN A 1 57 ? -29.166 4.191 -17.947 1.00 0.00 57 ASN A CA 13
ATOM 11197 C C . ASN A 1 57 ? -28.656 4.550 -19.329 1.00 0.00 57 ASN A C 13
ATOM 11198 O O . ASN A 1 57 ? -28.771 5.694 -19.770 1.00 0.00 57 ASN A O 13
ATOM 11209 N N . CYS A 1 58 ? -28.092 3.575 -20.006 1.00 0.00 58 CYS A N 13
ATOM 11210 C CA . CYS A 1 58 ? -27.558 3.786 -21.327 1.00 0.00 58 CYS A CA 13
ATOM 11211 C C . CYS A 1 58 ? -28.594 3.405 -22.375 1.00 0.00 58 CYS A C 13
ATOM 11212 O O . CYS A 1 58 ? -28.944 4.265 -23.205 1.00 0.00 58 CYS A O 13
ATOM 11220 N N . GLY A 1 1 ? 3.098 1.469 -3.314 1.00 0.00 1 GLY A N 14
ATOM 11221 C CA . GLY A 1 1 ? 2.218 0.317 -3.585 1.00 0.00 1 GLY A CA 14
ATOM 11222 C C . GLY A 1 1 ? 1.010 0.716 -4.402 1.00 0.00 1 GLY A C 14
ATOM 11223 O O . GLY A 1 1 ? 0.299 1.650 -4.038 1.00 0.00 1 GLY A O 14
ATOM 11229 N N . SER A 1 2 ? 0.783 0.006 -5.510 1.00 0.00 2 SER A N 14
ATOM 11230 C CA . SER A 1 2 ? -0.327 0.287 -6.419 1.00 0.00 2 SER A CA 14
ATOM 11231 C C . SER A 1 2 ? -0.207 1.693 -7.016 1.00 0.00 2 SER A C 14
ATOM 11232 O O . SER A 1 2 ? -0.710 2.672 -6.457 1.00 0.00 2 SER A O 14
ATOM 11240 N N . MET A 1 3 ? 0.484 1.779 -8.141 1.00 0.00 3 MET A N 14
ATOM 11241 C CA . MET A 1 3 ? 0.726 3.049 -8.817 1.00 0.00 3 MET A CA 14
ATOM 11242 C C . MET A 1 3 ? -0.577 3.692 -9.291 1.00 0.00 3 MET A C 14
ATOM 11243 O O . MET A 1 3 ? -0.817 4.881 -9.056 1.00 0.00 3 MET A O 14
ATOM 11257 N N . ILE A 1 4 ? -1.413 2.910 -9.940 1.00 0.00 4 ILE A N 14
ATOM 11258 C CA . ILE A 1 4 ? -2.664 3.421 -10.470 1.00 0.00 4 ILE A CA 14
ATOM 11259 C C . ILE A 1 4 ? -3.868 2.940 -9.652 1.00 0.00 4 ILE A C 14
ATOM 11260 O O . ILE A 1 4 ? -4.070 1.739 -9.464 1.00 0.00 4 ILE A O 14
ATOM 11276 N N . ARG A 1 5 ? -4.637 3.895 -9.147 1.00 0.00 5 ARG A N 14
ATOM 11277 C CA . ARG A 1 5 ? -5.861 3.613 -8.406 1.00 0.00 5 ARG A CA 14
ATOM 11278 C C . ARG A 1 5 ? -6.941 4.607 -8.812 1.00 0.00 5 ARG A C 14
ATOM 11279 O O . ARG A 1 5 ? -6.717 5.824 -8.797 1.00 0.00 5 ARG A O 14
ATOM 11300 N N . CYS A 1 6 ? -8.100 4.100 -9.173 1.00 0.00 6 CYS A N 14
ATOM 11301 C CA . CYS A 1 6 ? -9.180 4.940 -9.670 1.00 0.00 6 CYS A CA 14
ATOM 11302 C C . CYS A 1 6 ? -10.337 5.050 -8.666 1.00 0.00 6 CYS A C 14
ATOM 11303 O O . CYS A 1 6 ? -10.432 4.247 -7.728 1.00 0.00 6 CYS A O 14
ATOM 11310 N N . PRO A 1 7 ? -11.225 6.074 -8.854 1.00 0.00 7 PRO A N 14
ATOM 11311 C CA . PRO A 1 7 ? -12.400 6.319 -7.992 1.00 0.00 7 PRO A CA 14
ATOM 11312 C C . PRO A 1 7 ? -13.246 5.070 -7.731 1.00 0.00 7 PRO A C 14
ATOM 11313 O O . PRO A 1 7 ? -13.232 4.113 -8.509 1.00 0.00 7 PRO A O 14
ATOM 11324 N N . LYS A 1 8 ? -13.997 5.114 -6.635 1.00 0.00 8 LYS A N 14
ATOM 11325 C CA . LYS A 1 8 ? -14.845 4.004 -6.193 1.00 0.00 8 LYS A CA 14
ATOM 11326 C C . LYS A 1 8 ? -15.966 3.700 -7.214 1.00 0.00 8 LYS A C 14
ATOM 11327 O O . LYS A 1 8 ? -16.575 2.625 -7.184 1.00 0.00 8 LYS A O 14
ATOM 11346 N N . ASP A 1 9 ? -16.215 4.642 -8.118 1.00 0.00 9 ASP A N 14
ATOM 11347 C CA . ASP A 1 9 ? -17.233 4.471 -9.165 1.00 0.00 9 ASP A CA 14
ATOM 11348 C C . ASP A 1 9 ? -16.788 3.415 -10.186 1.00 0.00 9 ASP A C 14
ATOM 11349 O O . ASP A 1 9 ? -17.593 2.890 -10.958 1.00 0.00 9 ASP A O 14
ATOM 11358 N N . LYS A 1 10 ? -15.506 3.096 -10.171 1.00 0.00 10 LYS A N 14
ATOM 11359 C CA . LYS A 1 10 ? -14.954 2.103 -11.068 1.00 0.00 10 LYS A CA 14
ATOM 11360 C C . LYS A 1 10 ? -14.124 1.119 -10.256 1.00 0.00 10 LYS A C 14
ATOM 11361 O O . LYS A 1 10 ? -13.787 1.394 -9.105 1.00 0.00 10 LYS A O 14
ATOM 11380 N N . ILE A 1 11 ? -13.802 -0.020 -10.829 1.00 0.00 11 ILE A N 14
ATOM 11381 C CA . ILE A 1 11 ? -13.023 -1.014 -10.106 1.00 0.00 11 ILE A CA 14
ATOM 11382 C C . ILE A 1 11 ? -11.763 -1.376 -10.850 1.00 0.00 11 ILE A C 14
ATOM 11383 O O . ILE A 1 11 ? -11.614 -1.069 -12.030 1.00 0.00 11 ILE A O 14
ATOM 11399 N N . TYR A 1 12 ? -10.864 -2.027 -10.158 1.00 0.00 12 TYR A N 14
ATOM 11400 C CA . TYR A 1 12 ? -9.610 -2.429 -10.735 1.00 0.00 12 TYR A CA 14
ATOM 11401 C C . TYR A 1 12 ? -9.685 -3.883 -11.170 1.00 0.00 12 TYR A C 14
ATOM 11402 O O . TYR A 1 12 ? -10.088 -4.749 -10.397 1.00 0.00 12 TYR A O 14
ATOM 11420 N N . LYS A 1 13 ? -9.315 -4.142 -12.400 1.00 0.00 13 LYS A N 14
ATOM 11421 C CA . LYS A 1 13 ? -9.327 -5.490 -12.932 1.00 0.00 13 LYS A CA 14
ATOM 11422 C C . LYS A 1 13 ? -7.920 -5.900 -13.307 1.00 0.00 13 LYS A C 14
ATOM 11423 O O . LYS A 1 13 ? -7.104 -5.062 -13.692 1.00 0.00 13 LYS A O 14
ATOM 11442 N N . PHE A 1 14 ? -7.630 -7.175 -13.178 1.00 0.00 14 PHE A N 14
ATOM 11443 C CA . PHE A 1 14 ? -6.326 -7.691 -13.549 1.00 0.00 14 PHE A CA 14
ATOM 11444 C C . PHE A 1 14 ? -6.395 -8.286 -14.940 1.00 0.00 14 PHE A C 14
ATOM 11445 O O . PHE A 1 14 ? -5.375 -8.526 -15.590 1.00 0.00 14 PHE A O 14
ATOM 11462 N N . CYS A 1 15 ? -7.609 -8.524 -15.379 1.00 0.00 15 CYS A N 14
ATOM 11463 C CA . CYS A 1 15 ? -7.881 -8.990 -16.709 1.00 0.00 15 CYS A CA 14
ATOM 11464 C C . CYS A 1 15 ? -9.141 -8.318 -17.214 1.00 0.00 15 CYS A C 14
ATOM 11465 O O . CYS A 1 15 ? -10.240 -8.585 -16.727 1.00 0.00 15 CYS A O 14
ATOM 11472 N N . GLY A 1 16 ? -8.971 -7.420 -18.152 1.00 0.00 16 GLY A N 14
ATOM 11473 C CA . GLY A 1 16 ? -10.086 -6.727 -18.725 1.00 0.00 16 GLY A CA 14
ATOM 11474 C C . GLY A 1 16 ? -9.917 -6.582 -20.206 1.00 0.00 16 GLY A C 14
ATOM 11475 O O . GLY A 1 16 ? -8.809 -6.753 -20.721 1.00 0.00 16 GLY A O 14
ATOM 11479 N N . SER A 1 17 ? -10.993 -6.273 -20.891 1.00 0.00 17 SER A N 14
ATOM 11480 C CA . SER A 1 17 ? -10.965 -6.141 -22.325 1.00 0.00 17 SER A CA 14
ATOM 11481 C C . SER A 1 17 ? -10.166 -4.912 -22.757 1.00 0.00 17 SER A C 14
ATOM 11482 O O . SER A 1 17 ? -10.237 -3.855 -22.118 1.00 0.00 17 SER A O 14
ATOM 11490 N N . PRO A 1 18 ? -9.379 -5.036 -23.845 1.00 0.00 18 PRO A N 14
ATOM 11491 C CA . PRO A 1 18 ? -8.627 -3.910 -24.399 1.00 0.00 18 PRO A CA 14
ATOM 11492 C C . PRO A 1 18 ? -9.583 -2.812 -24.830 1.00 0.00 18 PRO A C 14
ATOM 11493 O O . PRO A 1 18 ? -9.259 -1.623 -24.792 1.00 0.00 18 PRO A O 14
ATOM 11504 N N . CYS A 1 19 ? -10.767 -3.233 -25.223 1.00 0.00 19 CYS A N 14
ATOM 11505 C CA . CYS A 1 19 ? -11.825 -2.342 -25.611 1.00 0.00 19 CYS A CA 14
ATOM 11506 C C . CYS A 1 19 ? -12.912 -2.373 -24.532 1.00 0.00 19 CYS A C 14
ATOM 11507 O O . CYS A 1 19 ? -13.742 -3.284 -24.510 1.00 0.00 19 CYS A O 14
ATOM 11514 N N . PRO A 1 20 ? -12.886 -1.421 -23.587 1.00 0.00 20 PRO A N 14
ATOM 11515 C CA . PRO A 1 20 ? -13.865 -1.373 -22.498 1.00 0.00 20 PRO A CA 14
ATOM 11516 C C . PRO A 1 20 ? -15.271 -1.046 -23.006 1.00 0.00 20 PRO A C 14
ATOM 11517 O O . PRO A 1 20 ? -15.435 -0.210 -23.901 1.00 0.00 20 PRO A O 14
ATOM 11528 N N . PRO A 1 21 ? -16.299 -1.710 -22.452 1.00 0.00 21 PRO A N 14
ATOM 11529 C CA . PRO A 1 21 ? -17.689 -1.477 -22.851 1.00 0.00 21 PRO A CA 14
ATOM 11530 C C . PRO A 1 21 ? -18.157 -0.081 -22.464 1.00 0.00 21 PRO A C 14
ATOM 11531 O O . PRO A 1 21 ? -17.868 0.400 -21.366 1.00 0.00 21 PRO A O 14
ATOM 11542 N N . SER A 1 22 ? -18.884 0.555 -23.350 1.00 0.00 22 SER A N 14
ATOM 11543 C CA . SER A 1 22 ? -19.366 1.888 -23.105 1.00 0.00 22 SER A CA 14
ATOM 11544 C C . SER A 1 22 ? -20.850 1.988 -23.419 1.00 0.00 22 SER A C 14
ATOM 11545 O O . SER A 1 22 ? -21.457 1.028 -23.897 1.00 0.00 22 SER A O 14
ATOM 11553 N N . CYS A 1 23 ? -21.429 3.146 -23.141 1.00 0.00 23 CYS A N 14
ATOM 11554 C CA . CYS A 1 23 ? -22.832 3.399 -23.447 1.00 0.00 23 CYS A CA 14
ATOM 11555 C C . CYS A 1 23 ? -23.036 3.472 -24.956 1.00 0.00 23 CYS A C 14
ATOM 11556 O O . CYS A 1 23 ? -24.145 3.273 -25.459 1.00 0.00 23 CYS A O 14
ATOM 11563 N N . LYS A 1 24 ? -21.959 3.767 -25.670 1.00 0.00 24 LYS A N 14
ATOM 11564 C CA . LYS A 1 24 ? -21.994 3.863 -27.114 1.00 0.00 24 LYS A CA 14
ATOM 11565 C C . LYS A 1 24 ? -21.786 2.497 -27.746 1.00 0.00 24 LYS A C 14
ATOM 11566 O O . LYS A 1 24 ? -22.506 2.110 -28.670 1.00 0.00 24 LYS A O 14
ATOM 11585 N N . ASP A 1 25 ? -20.813 1.767 -27.240 1.00 0.00 25 ASP A N 14
ATOM 11586 C CA . ASP A 1 25 ? -20.503 0.450 -27.759 1.00 0.00 25 ASP A CA 14
ATOM 11587 C C . ASP A 1 25 ? -20.252 -0.516 -26.616 1.00 0.00 25 ASP A C 14
ATOM 11588 O O . ASP A 1 25 ? -19.225 -0.443 -25.935 1.00 0.00 25 ASP A O 14
ATOM 11597 N N . LEU A 1 26 ? -21.200 -1.407 -26.399 1.00 0.00 26 LEU A N 14
ATOM 11598 C CA . LEU A 1 26 ? -21.125 -2.351 -25.295 1.00 0.00 26 LEU A CA 14
ATOM 11599 C C . LEU A 1 26 ? -20.199 -3.515 -25.615 1.00 0.00 26 LEU A C 14
ATOM 11600 O O . LEU A 1 26 ? -19.418 -3.946 -24.767 1.00 0.00 26 LEU A O 14
ATOM 11616 N N . THR A 1 27 ? -20.283 -4.022 -26.822 1.00 0.00 27 THR A N 14
ATOM 11617 C CA . THR A 1 27 ? -19.463 -5.146 -27.219 1.00 0.00 27 THR A CA 14
ATOM 11618 C C . THR A 1 27 ? -18.621 -4.813 -28.454 1.00 0.00 27 THR A C 14
ATOM 11619 O O . THR A 1 27 ? -19.088 -4.941 -29.587 1.00 0.00 27 THR A O 14
ATOM 11630 N N . PRO A 1 28 ? -17.388 -4.340 -28.244 1.00 0.00 28 PRO A N 14
ATOM 11631 C CA . PRO A 1 28 ? -16.463 -4.042 -29.327 1.00 0.00 28 PRO A CA 14
ATOM 11632 C C . PRO A 1 28 ? -15.770 -5.307 -29.824 1.00 0.00 28 PRO A C 14
ATOM 11633 O O . PRO A 1 28 ? -15.391 -6.172 -29.031 1.00 0.00 28 PRO A O 14
ATOM 11644 N N . ASN A 1 29 ? -15.600 -5.415 -31.128 1.00 0.00 29 ASN A N 14
ATOM 11645 C CA . ASN A 1 29 ? -14.968 -6.588 -31.709 1.00 0.00 29 ASN A CA 14
ATOM 11646 C C . ASN A 1 29 ? -13.453 -6.433 -31.733 1.00 0.00 29 ASN A C 14
ATOM 11647 O O . ASN A 1 29 ? -12.895 -5.768 -32.610 1.00 0.00 29 ASN A O 14
ATOM 11658 N N . CYS A 1 30 ? -12.800 -7.031 -30.757 1.00 0.00 30 CYS A N 14
ATOM 11659 C CA . CYS A 1 30 ? -11.351 -7.016 -30.669 1.00 0.00 30 CYS A CA 14
ATOM 11660 C C . CYS A 1 30 ? -10.870 -8.219 -29.871 1.00 0.00 30 CYS A C 14
ATOM 11661 O O . CYS A 1 30 ? -11.649 -8.826 -29.128 1.00 0.00 30 CYS A O 14
ATOM 11668 N N . ILE A 1 31 ? -9.599 -8.571 -30.034 1.00 0.00 31 ILE A N 14
ATOM 11669 C CA . ILE A 1 31 ? -9.025 -9.729 -29.351 1.00 0.00 31 ILE A CA 14
ATOM 11670 C C . ILE A 1 31 ? -8.988 -9.506 -27.846 1.00 0.00 31 ILE A C 14
ATOM 11671 O O . ILE A 1 31 ? -8.403 -8.530 -27.368 1.00 0.00 31 ILE A O 14
ATOM 11687 N N . ALA A 1 32 ? -9.606 -10.409 -27.108 1.00 0.00 32 ALA A N 14
ATOM 11688 C CA . ALA A 1 32 ? -9.651 -10.311 -25.667 1.00 0.00 32 ALA A CA 14
ATOM 11689 C C . ALA A 1 32 ? -8.339 -10.759 -25.044 1.00 0.00 32 ALA A C 14
ATOM 11690 O O . ALA A 1 32 ? -8.015 -11.949 -25.022 1.00 0.00 32 ALA A O 14
ATOM 11697 N N . VAL A 1 33 ? -7.583 -9.799 -24.567 1.00 0.00 33 VAL A N 14
ATOM 11698 C CA . VAL A 1 33 ? -6.332 -10.060 -23.901 1.00 0.00 33 VAL A CA 14
ATOM 11699 C C . VAL A 1 33 ? -6.381 -9.457 -22.501 1.00 0.00 33 VAL A C 14
ATOM 11700 O O . VAL A 1 33 ? -6.871 -8.341 -22.320 1.00 0.00 33 VAL A O 14
ATOM 11713 N N . CYS A 1 34 ? -5.905 -10.193 -21.516 1.00 0.00 34 CYS A N 14
ATOM 11714 C CA . CYS A 1 34 ? -5.961 -9.732 -20.142 1.00 0.00 34 CYS A CA 14
ATOM 11715 C C . CYS A 1 34 ? -4.992 -8.599 -19.873 1.00 0.00 34 CYS A C 14
ATOM 11716 O O . CYS A 1 34 ? -3.773 -8.798 -19.818 1.00 0.00 34 CYS A O 14
ATOM 11723 N N . LYS A 1 35 ? -5.529 -7.411 -19.733 1.00 0.00 35 LYS A N 14
ATOM 11724 C CA . LYS A 1 35 ? -4.750 -6.269 -19.328 1.00 0.00 35 LYS A CA 14
ATOM 11725 C C . LYS A 1 35 ? -5.284 -5.786 -17.993 1.00 0.00 35 LYS A C 14
ATOM 11726 O O . LYS A 1 35 ? -6.457 -6.009 -17.679 1.00 0.00 35 LYS A O 14
ATOM 11745 N N . LYS A 1 36 ? -4.450 -5.150 -17.209 1.00 0.00 36 LYS A N 14
ATOM 11746 C CA . LYS A 1 36 ? -4.868 -4.690 -15.901 1.00 0.00 36 LYS A CA 14
ATOM 11747 C C . LYS A 1 36 ? -5.137 -3.196 -15.894 1.00 0.00 36 LYS A C 14
ATOM 11748 O O . LYS A 1 36 ? -4.749 -2.478 -16.823 1.00 0.00 36 LYS A O 14
ATOM 11767 N N . GLY A 1 37 ? -5.814 -2.735 -14.865 1.00 0.00 37 GLY A N 14
ATOM 11768 C CA . GLY A 1 37 ? -6.128 -1.332 -14.759 1.00 0.00 37 GLY A CA 14
ATOM 11769 C C . GLY A 1 37 ? -7.520 -1.098 -14.237 1.00 0.00 37 GLY A C 14
ATOM 11770 O O . GLY A 1 37 ? -8.098 -1.967 -13.585 1.00 0.00 37 GLY A O 14
ATOM 11774 N N . CYS A 1 38 ? -8.072 0.056 -14.536 1.00 0.00 38 CYS A N 14
ATOM 11775 C CA . CYS A 1 38 ? -9.392 0.410 -14.061 1.00 0.00 38 CYS A CA 14
ATOM 11776 C C . CYS A 1 38 ? -10.435 0.115 -15.122 1.00 0.00 38 CYS A C 14
ATOM 11777 O O . CYS A 1 38 ? -10.279 0.496 -16.287 1.00 0.00 38 CYS A O 14
ATOM 11784 N N . PHE A 1 39 ? -11.488 -0.566 -14.720 1.00 0.00 39 PHE A N 14
ATOM 11785 C CA . PHE A 1 39 ? -12.548 -0.958 -15.625 1.00 0.00 39 PHE A CA 14
ATOM 11786 C C . PHE A 1 39 ? -13.902 -0.792 -14.965 1.00 0.00 39 PHE A C 14
ATOM 11787 O O . PHE A 1 39 ? -13.996 -0.576 -13.750 1.00 0.00 39 PHE A O 14
ATOM 11804 N N . CYS A 1 40 ? -14.942 -0.864 -15.770 1.00 0.00 40 CYS A N 14
ATOM 11805 C CA . CYS A 1 40 ? -16.301 -0.740 -15.290 1.00 0.00 40 CYS A CA 14
ATOM 11806 C C . CYS A 1 40 ? -16.637 -1.809 -14.279 1.00 0.00 40 CYS A C 14
ATOM 11807 O O . CYS A 1 40 ? -16.115 -2.926 -14.332 1.00 0.00 40 CYS A O 14
ATOM 11814 N N . ARG A 1 41 ? -17.503 -1.456 -13.353 1.00 0.00 41 ARG A N 14
ATOM 11815 C CA . ARG A 1 41 ? -17.977 -2.383 -12.363 1.00 0.00 41 ARG A CA 14
ATOM 11816 C C . ARG A 1 41 ? -18.823 -3.438 -13.042 1.00 0.00 41 ARG A C 14
ATOM 11817 O O . ARG A 1 41 ? -19.433 -3.167 -14.083 1.00 0.00 41 ARG A O 14
ATOM 11838 N N . ASP A 1 42 ? -18.850 -4.625 -12.479 1.00 0.00 42 ASP A N 14
ATOM 11839 C CA . ASP A 1 42 ? -19.616 -5.716 -13.058 1.00 0.00 42 ASP A CA 14
ATOM 11840 C C . ASP A 1 42 ? -21.087 -5.343 -13.168 1.00 0.00 42 ASP A C 14
ATOM 11841 O O . ASP A 1 42 ? -21.788 -5.209 -12.158 1.00 0.00 42 ASP A O 14
ATOM 11850 N N . GLY A 1 43 ? -21.535 -5.132 -14.398 1.00 0.00 43 GLY A N 14
ATOM 11851 C CA . GLY A 1 43 ? -22.911 -4.769 -14.643 1.00 0.00 43 GLY A CA 14
ATOM 11852 C C . GLY A 1 43 ? -23.072 -3.321 -15.086 1.00 0.00 43 GLY A C 14
ATOM 11853 O O . GLY A 1 43 ? -24.194 -2.845 -15.258 1.00 0.00 43 GLY A O 14
ATOM 11857 N N . THR A 1 44 ? -21.961 -2.618 -15.275 1.00 0.00 44 THR A N 14
ATOM 11858 C CA . THR A 1 44 ? -22.017 -1.215 -15.6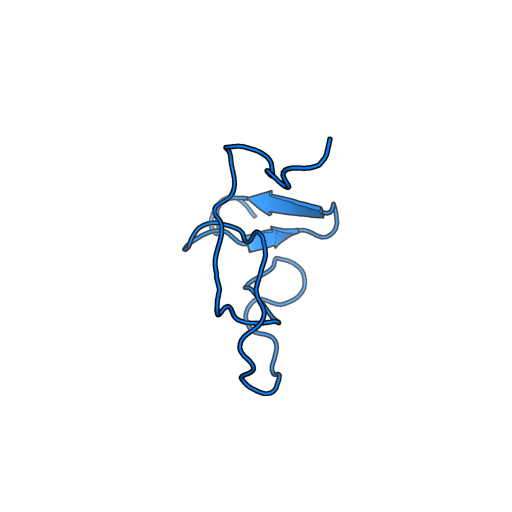84 1.00 0.00 44 THR A CA 14
ATOM 11859 C C . THR A 1 44 ? -21.242 -0.971 -16.980 1.00 0.00 44 THR A C 14
ATOM 11860 O O . THR A 1 44 ? -20.406 -1.793 -17.382 1.00 0.00 44 THR A O 14
ATOM 11871 N N . VAL A 1 45 ? -21.529 0.154 -17.630 1.00 0.00 45 VAL A N 14
ATOM 11872 C CA . VAL A 1 45 ? -20.856 0.539 -18.867 1.00 0.00 45 VAL A CA 14
ATOM 11873 C C . VAL A 1 45 ? -20.238 1.929 -18.728 1.00 0.00 45 VAL A C 14
ATOM 11874 O O . VAL A 1 45 ? -20.752 2.775 -17.984 1.00 0.00 45 VAL A O 14
ATOM 11887 N N . ASP A 1 46 ? -19.140 2.155 -19.428 1.00 0.00 46 ASP A N 14
ATOM 11888 C CA . ASP A 1 46 ? -18.412 3.424 -19.355 1.00 0.00 46 ASP A CA 14
ATOM 11889 C C . ASP A 1 46 ? -19.094 4.490 -20.201 1.00 0.00 46 ASP A C 14
ATOM 11890 O O . ASP A 1 46 ? -19.392 4.269 -21.373 1.00 0.00 46 ASP A O 14
ATOM 11899 N N . ASN A 1 47 ? -19.362 5.631 -19.609 1.00 0.00 47 ASN A N 14
ATOM 11900 C CA . ASN A 1 47 ? -19.964 6.724 -20.347 1.00 0.00 47 ASN A CA 14
ATOM 11901 C C . ASN A 1 47 ? -18.906 7.737 -20.745 1.00 0.00 47 ASN A C 14
ATOM 11902 O O . ASN A 1 47 ? -17.746 7.628 -20.339 1.00 0.00 47 ASN A O 14
ATOM 11913 N N . ASN A 1 48 ? -19.311 8.738 -21.506 1.00 0.00 48 ASN A N 14
ATOM 11914 C CA . ASN A 1 48 ? -18.378 9.731 -22.046 1.00 0.00 48 ASN A CA 14
ATOM 11915 C C . ASN A 1 48 ? -17.845 10.697 -20.980 1.00 0.00 48 ASN A C 14
ATOM 11916 O O . ASN A 1 48 ? -17.200 11.694 -21.310 1.00 0.00 48 ASN A O 14
ATOM 11927 N N . HIS A 1 49 ? -18.106 10.408 -19.712 1.00 0.00 49 HIS A N 14
ATOM 11928 C CA . HIS A 1 49 ? -17.589 11.235 -18.624 1.00 0.00 49 HIS A CA 14
ATOM 11929 C C . HIS A 1 49 ? -16.434 10.540 -17.913 1.00 0.00 49 HIS A C 14
ATOM 11930 O O . HIS A 1 49 ? -15.893 11.054 -16.933 1.00 0.00 49 HIS A O 14
ATOM 11944 N N . GLY A 1 50 ? -16.065 9.360 -18.399 1.00 0.00 50 GLY A N 14
ATOM 11945 C CA . GLY A 1 50 ? -14.924 8.649 -17.841 1.00 0.00 50 GLY A CA 14
ATOM 11946 C C . GLY A 1 50 ? -15.278 7.715 -16.701 1.00 0.00 50 GLY A C 14
ATOM 11947 O O . GLY A 1 50 ? -14.387 7.150 -16.060 1.00 0.00 50 GLY A O 14
ATOM 11951 N N . LYS A 1 51 ? -16.559 7.541 -16.446 1.00 0.00 51 LYS A N 14
ATOM 11952 C CA . LYS A 1 51 ? -17.004 6.669 -15.369 1.00 0.00 51 LYS A CA 14
ATOM 11953 C C . LYS A 1 51 ? -18.001 5.643 -15.879 1.00 0.00 51 LYS A C 14
ATOM 11954 O O . LYS A 1 51 ? -18.537 5.790 -16.975 1.00 0.00 51 LYS A O 14
ATOM 11973 N N . CYS A 1 52 ? -18.244 4.610 -15.093 1.00 0.00 52 CYS A N 14
ATOM 11974 C CA . CYS A 1 52 ? -19.127 3.535 -15.515 1.00 0.00 52 CYS A CA 14
ATOM 11975 C C . CYS A 1 52 ? -20.394 3.498 -14.675 1.00 0.00 52 CYS A C 14
ATOM 11976 O O . CYS A 1 52 ? -20.340 3.424 -13.446 1.00 0.00 52 CYS A O 14
ATOM 11983 N N . VAL A 1 53 ? -21.529 3.534 -15.349 1.00 0.00 53 VAL A N 14
ATOM 11984 C CA . VAL A 1 53 ? -22.825 3.567 -14.690 1.00 0.00 53 VAL A CA 14
ATOM 11985 C C . VAL A 1 53 ? -23.735 2.475 -15.234 1.00 0.00 53 VAL A C 14
ATOM 11986 O O . VAL A 1 53 ? -23.349 1.735 -16.146 1.00 0.00 53 VAL A O 14
ATOM 11999 N N . LYS A 1 54 ? -24.934 2.368 -14.666 1.00 0.00 54 LYS A N 14
ATOM 12000 C CA . LYS A 1 54 ? -25.914 1.382 -15.110 1.00 0.00 54 LYS A CA 14
ATOM 12001 C C . LYS A 1 54 ? -26.216 1.554 -16.597 1.00 0.00 54 LYS A C 14
ATOM 12002 O O . LYS A 1 54 ? -26.420 2.676 -17.075 1.00 0.00 54 LYS A O 14
ATOM 12021 N N . LYS A 1 55 ? -26.272 0.443 -17.315 1.00 0.00 55 LYS A N 14
ATOM 12022 C CA . LYS A 1 55 ? -26.520 0.471 -18.750 1.00 0.00 55 LYS A CA 14
ATOM 12023 C C . LYS A 1 55 ? -27.964 0.850 -19.050 1.00 0.00 55 LYS A C 14
ATOM 12024 O O . LYS A 1 55 ? -28.274 1.332 -20.139 1.00 0.00 55 LYS A O 14
ATOM 12043 N N . GLU A 1 56 ? -28.841 0.642 -18.080 1.00 0.00 56 GLU A N 14
ATOM 12044 C CA . GLU A 1 56 ? -30.243 1.000 -18.238 1.00 0.00 56 GLU A CA 14
ATOM 12045 C C . GLU A 1 56 ? -30.433 2.505 -18.062 1.00 0.00 56 GLU A C 14
ATOM 12046 O O . GLU A 1 56 ? -31.325 3.104 -18.655 1.00 0.00 56 GLU A O 14
ATOM 12058 N N . ASN A 1 57 ? -29.573 3.105 -17.256 1.00 0.00 57 ASN A N 14
ATOM 12059 C CA . ASN A 1 57 ? -29.681 4.522 -16.941 1.00 0.00 57 ASN A CA 14
ATOM 12060 C C . ASN A 1 57 ? -28.982 5.369 -17.987 1.00 0.00 57 ASN A C 14
ATOM 12061 O O . ASN A 1 57 ? -29.427 6.470 -18.305 1.00 0.00 57 ASN A O 14
ATOM 12072 N N . CYS A 1 58 ? -27.901 4.850 -18.524 1.00 0.00 58 CYS A N 14
ATOM 12073 C CA . CYS A 1 58 ? -27.123 5.561 -19.518 1.00 0.00 58 CYS A CA 14
ATOM 12074 C C . CYS A 1 58 ? -27.768 5.418 -20.899 1.00 0.00 58 CYS A C 14
ATOM 12075 O O . CYS A 1 58 ? -28.429 6.378 -21.360 1.00 0.00 58 CYS A O 14
ATOM 12083 N N . GLY A 1 1 ? 3.970 0.684 -12.523 1.00 0.00 1 GLY A N 15
ATOM 12084 C CA . GLY A 1 1 ? 3.583 2.108 -12.602 1.00 0.00 1 GLY A CA 15
ATOM 12085 C C . GLY A 1 1 ? 2.715 2.518 -11.437 1.00 0.00 1 GLY A C 15
ATOM 12086 O O . GLY A 1 1 ? 1.892 1.736 -10.969 1.00 0.00 1 GLY A O 15
ATOM 12092 N N . SER A 1 2 ? 2.898 3.737 -10.958 1.00 0.00 2 SER A N 15
ATOM 12093 C CA . SER A 1 2 ? 2.113 4.241 -9.846 1.00 0.00 2 SER A CA 15
ATOM 12094 C C . SER A 1 2 ? 0.714 4.631 -10.308 1.00 0.00 2 SER A C 15
ATOM 12095 O O . SER A 1 2 ? 0.454 4.711 -11.512 1.00 0.00 2 SER A O 15
ATOM 12103 N N . MET A 1 3 ? -0.176 4.876 -9.347 1.00 0.00 3 MET A N 15
ATOM 12104 C CA . MET A 1 3 ? -1.560 5.239 -9.638 1.00 0.00 3 MET A CA 15
ATOM 12105 C C . MET A 1 3 ? -2.291 4.097 -10.352 1.00 0.00 3 MET A C 15
ATOM 12106 O O . MET A 1 3 ? -2.450 4.097 -11.574 1.00 0.00 3 MET A O 15
ATOM 12120 N N . ILE A 1 4 ? -2.683 3.101 -9.580 1.00 0.00 4 ILE A N 15
ATOM 12121 C CA . ILE A 1 4 ? -3.435 1.972 -10.107 1.00 0.00 4 ILE A CA 15
ATOM 12122 C C . ILE A 1 4 ? -4.741 1.814 -9.344 1.00 0.00 4 ILE A C 15
ATOM 12123 O O . ILE A 1 4 ? -5.443 0.810 -9.476 1.00 0.00 4 ILE A O 15
ATOM 12139 N N . ARG A 1 5 ? -5.059 2.818 -8.539 1.00 0.00 5 ARG A N 15
ATOM 12140 C CA . ARG A 1 5 ? -6.291 2.826 -7.780 1.00 0.00 5 ARG A CA 15
ATOM 12141 C C . ARG A 1 5 ? -7.189 3.951 -8.271 1.00 0.00 5 ARG A C 15
ATOM 12142 O O . ARG A 1 5 ? -6.857 5.133 -8.143 1.00 0.00 5 ARG A O 15
ATOM 12163 N N . CYS A 1 6 ? -8.306 3.582 -8.840 1.00 0.00 6 CYS A N 15
ATOM 12164 C CA . CYS A 1 6 ? -9.254 4.541 -9.378 1.00 0.00 6 CYS A CA 15
ATOM 12165 C C . CYS A 1 6 ? -10.400 4.751 -8.385 1.00 0.00 6 CYS A C 15
ATOM 12166 O O . CYS A 1 6 ? -10.477 4.030 -7.383 1.00 0.00 6 CYS A O 15
ATOM 12173 N N . PRO A 1 7 ? -11.277 5.775 -8.612 1.00 0.00 7 PRO A N 15
ATOM 12174 C CA . PRO A 1 7 ? -12.464 6.016 -7.777 1.00 0.00 7 PRO A CA 15
ATOM 12175 C C . PRO A 1 7 ? -13.229 4.726 -7.464 1.00 0.00 7 PRO A C 15
ATOM 12176 O O . PRO A 1 7 ? -13.165 3.752 -8.222 1.00 0.00 7 PRO A O 15
ATOM 12187 N N . LYS A 1 8 ? -13.973 4.739 -6.364 1.00 0.00 8 LYS A N 15
ATOM 12188 C CA . LYS A 1 8 ? -14.696 3.556 -5.896 1.00 0.00 8 LYS A CA 15
ATOM 12189 C C . LYS A 1 8 ? -15.754 3.097 -6.912 1.00 0.00 8 LYS A C 15
ATOM 12190 O O . LYS A 1 8 ? -16.231 1.961 -6.859 1.00 0.00 8 LYS A O 15
ATOM 12209 N N . ASP A 1 9 ? -16.105 3.982 -7.833 1.00 0.00 9 ASP A N 15
ATOM 12210 C CA . ASP A 1 9 ? -17.081 3.671 -8.876 1.00 0.00 9 ASP A CA 15
ATOM 12211 C C . ASP A 1 9 ? -16.503 2.672 -9.887 1.00 0.00 9 ASP A C 15
ATOM 12212 O O . ASP A 1 9 ? -17.239 2.030 -10.636 1.00 0.00 9 ASP A O 15
ATOM 12221 N N . LYS A 1 10 ? -15.188 2.515 -9.880 1.00 0.00 10 LYS A N 15
ATOM 12222 C CA . LYS A 1 10 ? -14.533 1.591 -10.790 1.00 0.00 10 LYS A CA 15
ATOM 12223 C C . LYS A 1 10 ? -13.672 0.602 -10.032 1.00 0.00 10 LYS A C 15
ATOM 12224 O O . LYS A 1 10 ? -13.290 0.848 -8.887 1.00 0.00 10 LYS A O 15
ATOM 12243 N N . ILE A 1 11 ? -13.366 -0.512 -10.670 1.00 0.00 11 ILE A N 15
ATOM 12244 C CA . ILE A 1 11 ? -12.603 -1.573 -10.031 1.00 0.00 11 ILE A CA 15
ATOM 12245 C C . ILE A 1 11 ? -11.311 -1.828 -10.785 1.00 0.00 11 ILE A C 15
ATOM 12246 O O . ILE A 1 11 ? -11.287 -1.796 -12.013 1.00 0.00 11 ILE A O 15
ATOM 12262 N N . TYR A 1 12 ? -10.245 -2.074 -10.050 1.00 0.00 12 TYR A N 15
ATOM 12263 C CA . TYR A 1 12 ? -8.963 -2.377 -10.652 1.00 0.00 12 TYR A CA 15
ATOM 12264 C C . TYR A 1 12 ? -8.899 -3.847 -11.054 1.00 0.00 12 TYR A C 15
ATOM 12265 O O . TYR A 1 12 ? -9.299 -4.729 -10.293 1.00 0.00 12 TYR A O 15
ATOM 12283 N N . LYS A 1 13 ? -8.421 -4.094 -12.253 1.00 0.00 13 LYS A N 15
ATOM 12284 C CA . LYS A 1 13 ? -8.269 -5.435 -12.776 1.00 0.00 13 LYS A CA 15
ATOM 12285 C C . LYS A 1 13 ? -6.886 -5.585 -13.380 1.00 0.00 13 LYS A C 15
ATOM 12286 O O . LYS A 1 13 ? -6.317 -4.618 -13.897 1.00 0.00 13 LYS A O 15
ATOM 12305 N N . PHE A 1 14 ? -6.340 -6.778 -13.306 1.00 0.00 14 PHE A N 15
ATOM 12306 C CA . PHE A 1 14 ? -5.041 -7.039 -13.885 1.00 0.00 14 PHE A CA 15
ATOM 12307 C C . PHE A 1 14 ? -5.213 -7.591 -15.287 1.00 0.00 14 PHE A C 15
ATOM 12308 O O . PHE A 1 14 ? -4.378 -7.374 -16.164 1.00 0.00 14 PHE A O 15
ATOM 12325 N N . CYS A 1 15 ? -6.298 -8.306 -15.485 1.00 0.00 15 CYS A N 15
ATOM 12326 C CA . CYS A 1 15 ? -6.638 -8.838 -16.780 1.00 0.00 15 CYS A CA 15
ATOM 12327 C C . CYS A 1 15 ? -8.080 -8.504 -17.101 1.00 0.00 15 CYS A C 15
ATOM 12328 O O . CYS A 1 15 ? -9.008 -9.032 -16.479 1.00 0.00 15 CYS A O 15
ATOM 12335 N N . GLY A 1 16 ? -8.262 -7.608 -18.042 1.00 0.00 16 GLY A N 15
ATOM 12336 C CA . GLY A 1 16 ? -9.584 -7.228 -18.450 1.00 0.00 16 GLY A CA 15
ATOM 12337 C C . GLY A 1 16 ? -9.668 -7.067 -19.940 1.00 0.00 16 GLY A C 15
ATOM 12338 O O . GLY A 1 16 ? -8.636 -7.013 -20.621 1.00 0.00 16 GLY A O 15
ATOM 12342 N N . SER A 1 17 ? -10.884 -6.999 -20.449 1.00 0.00 17 SER A N 15
ATOM 12343 C CA . SER A 1 17 ? -11.122 -6.853 -21.872 1.00 0.00 17 SER A CA 15
ATOM 12344 C C . SER A 1 17 ? -10.521 -5.540 -22.395 1.00 0.00 17 SER A C 15
ATOM 12345 O O . SER A 1 17 ? -10.737 -4.479 -21.810 1.00 0.00 17 SER A O 15
ATOM 12353 N N . PRO A 1 18 ? -9.750 -5.605 -23.505 1.00 0.00 18 PRO A N 15
ATOM 12354 C CA . PRO A 1 18 ? -9.108 -4.420 -24.109 1.00 0.00 18 PRO A CA 15
ATOM 12355 C C . PRO A 1 18 ? -10.122 -3.373 -24.545 1.00 0.00 18 PRO A C 15
ATOM 12356 O O . PRO A 1 18 ? -9.787 -2.205 -24.730 1.00 0.00 18 PRO A O 15
ATOM 12367 N N . CYS A 1 19 ? -11.350 -3.799 -24.710 1.00 0.00 19 CYS A N 15
ATOM 12368 C CA . CYS A 1 19 ? -12.419 -2.918 -25.102 1.00 0.00 19 CYS A CA 15
ATOM 12369 C C . CYS A 1 19 ? -13.500 -2.908 -24.028 1.00 0.00 19 CYS A C 15
ATOM 12370 O O . CYS A 1 19 ? -14.354 -3.796 -23.992 1.00 0.00 19 CYS A O 15
ATOM 12377 N N . PRO A 1 20 ? -13.451 -1.934 -23.110 1.00 0.00 20 PRO A N 15
ATOM 12378 C CA . PRO A 1 20 ? -14.433 -1.816 -22.039 1.00 0.00 20 PRO A CA 15
ATOM 12379 C C . PRO A 1 20 ? -15.783 -1.342 -22.568 1.00 0.00 20 PRO A C 15
ATOM 12380 O O . PRO A 1 20 ? -15.837 -0.460 -23.433 1.00 0.00 20 PRO A O 15
ATOM 12391 N N . PRO A 1 21 ? -16.890 -1.922 -22.062 1.00 0.00 21 PRO A N 15
ATOM 12392 C CA . PRO A 1 21 ? -18.240 -1.524 -22.467 1.00 0.00 21 PRO A CA 15
ATOM 12393 C C . PRO A 1 21 ? -18.481 -0.040 -22.216 1.00 0.00 21 PRO A C 15
ATOM 12394 O O . PRO A 1 21 ? -18.075 0.501 -21.182 1.00 0.00 21 PRO A O 15
ATOM 12405 N N . SER A 1 22 ? -19.136 0.606 -23.148 1.00 0.00 22 SER A N 15
ATOM 12406 C CA . SER A 1 22 ? -19.403 2.019 -23.045 1.00 0.00 22 SER A CA 15
ATOM 12407 C C . SER A 1 22 ? -20.808 2.325 -23.530 1.00 0.00 22 SER A C 15
ATOM 12408 O O . SER A 1 22 ? -21.504 1.438 -24.016 1.00 0.00 22 SER A O 15
ATOM 12416 N N . CYS A 1 23 ? -21.228 3.575 -23.393 1.00 0.00 23 CYS A N 15
ATOM 12417 C CA . CYS A 1 23 ? -22.542 3.991 -23.877 1.00 0.00 23 CYS A CA 15
ATOM 12418 C C . CYS A 1 23 ? -22.571 4.023 -25.407 1.00 0.00 23 CYS A C 15
ATOM 12419 O O . CYS A 1 23 ? -23.636 3.958 -26.020 1.00 0.00 23 CYS A O 15
ATOM 12426 N N . LYS A 1 24 ? -21.393 4.124 -26.017 1.00 0.00 24 LYS A N 15
ATOM 12427 C CA . LYS A 1 24 ? -21.288 4.109 -27.466 1.00 0.00 24 LYS A CA 15
ATOM 12428 C C . LYS A 1 24 ? -21.298 2.686 -27.976 1.00 0.00 24 LYS A C 15
ATOM 12429 O O . LYS A 1 24 ? -21.962 2.372 -28.964 1.00 0.00 24 LYS A O 15
ATOM 12448 N N . ASP A 1 25 ? -20.572 1.828 -27.289 1.00 0.00 25 ASP A N 15
ATOM 12449 C CA . ASP A 1 25 ? -20.460 0.438 -27.675 1.00 0.00 25 ASP A CA 15
ATOM 12450 C C . ASP A 1 25 ? -20.379 -0.439 -26.432 1.00 0.00 25 ASP A C 15
ATOM 12451 O O . ASP A 1 25 ? -19.391 -0.394 -25.693 1.00 0.00 25 ASP A O 15
ATOM 12460 N N . LEU A 1 26 ? -21.425 -1.210 -26.189 1.00 0.00 26 LEU A N 15
ATOM 12461 C CA . LEU A 1 26 ? -21.485 -2.073 -25.015 1.00 0.00 26 LEU A CA 15
ATOM 12462 C C . LEU A 1 26 ? -20.793 -3.405 -25.280 1.00 0.00 26 LEU A C 15
ATOM 12463 O O . LEU A 1 26 ? -20.247 -4.026 -24.366 1.00 0.00 26 LEU A O 15
ATOM 12479 N N . THR A 1 27 ? -20.812 -3.835 -26.529 1.00 0.00 27 THR A N 15
ATOM 12480 C CA . THR A 1 27 ? -20.192 -5.093 -26.909 1.00 0.00 27 THR A CA 15
ATOM 12481 C C . THR A 1 27 ? -19.237 -4.896 -28.086 1.00 0.00 27 THR A C 15
ATOM 12482 O O . THR A 1 27 ? -19.621 -5.067 -29.248 1.00 0.00 27 THR A O 15
ATOM 12493 N N . PRO A 1 28 ? -17.990 -4.489 -27.807 1.00 0.00 28 PRO A N 15
ATOM 12494 C CA . PRO A 1 28 ? -16.984 -4.263 -28.832 1.00 0.00 28 PRO A CA 15
ATOM 12495 C C . PRO A 1 28 ? -16.239 -5.549 -29.202 1.00 0.00 28 PRO A C 15
ATOM 12496 O O . PRO A 1 28 ? -15.897 -6.355 -28.329 1.00 0.00 28 PRO A O 15
ATOM 12507 N N . ASN A 1 29 ? -15.995 -5.738 -30.492 1.00 0.00 29 ASN A N 15
ATOM 12508 C CA . ASN A 1 29 ? -15.288 -6.921 -30.982 1.00 0.00 29 ASN A CA 15
ATOM 12509 C C . ASN A 1 29 ? -13.785 -6.670 -31.098 1.00 0.00 29 ASN A C 15
ATOM 12510 O O . ASN A 1 29 ? -13.342 -5.868 -31.923 1.00 0.00 29 ASN A O 15
ATOM 12521 N N . CYS A 1 30 ? -13.011 -7.345 -30.268 1.00 0.00 30 CYS A N 15
ATOM 12522 C CA . CYS A 1 30 ? -11.561 -7.241 -30.304 1.00 0.00 30 CYS A CA 15
ATOM 12523 C C . CYS A 1 30 ? -10.920 -8.486 -29.701 1.00 0.00 30 CYS A C 15
ATOM 12524 O O . CYS A 1 30 ? -11.607 -9.311 -29.084 1.00 0.00 30 CYS A O 15
ATOM 12531 N N . ILE A 1 31 ? -9.617 -8.641 -29.904 1.00 0.00 31 ILE A N 15
ATOM 12532 C CA . ILE A 1 31 ? -8.896 -9.772 -29.348 1.00 0.00 31 ILE A CA 15
ATOM 12533 C C . ILE A 1 31 ? -8.829 -9.650 -27.823 1.00 0.00 31 ILE A C 15
ATOM 12534 O O . ILE A 1 31 ? -8.455 -8.607 -27.285 1.00 0.00 31 ILE A O 15
ATOM 12550 N N . ALA A 1 32 ? -9.216 -10.701 -27.135 1.00 0.00 32 ALA A N 15
ATOM 12551 C CA . ALA A 1 32 ? -9.241 -10.680 -25.691 1.00 0.00 32 ALA A CA 15
ATOM 12552 C C . ALA A 1 32 ? -7.870 -10.965 -25.096 1.00 0.00 32 ALA A C 15
ATOM 12553 O O . ALA A 1 32 ? -7.485 -12.122 -24.907 1.00 0.00 32 ALA A O 15
ATOM 12560 N N . VAL A 1 33 ? -7.121 -9.909 -24.851 1.00 0.00 33 VAL A N 15
ATOM 12561 C CA . VAL A 1 33 ? -5.835 -10.019 -24.186 1.00 0.00 33 VAL A CA 15
ATOM 12562 C C . VAL A 1 33 ? -5.950 -9.421 -22.791 1.00 0.00 33 VAL A C 15
ATOM 12563 O O . VAL A 1 33 ? -6.909 -8.703 -22.502 1.00 0.00 33 VAL A O 15
ATOM 12576 N N . CYS A 1 34 ? -5.005 -9.713 -21.932 1.00 0.00 34 CYS A N 15
ATOM 12577 C CA . CYS A 1 34 ? -5.062 -9.216 -20.569 1.00 0.00 34 CYS A CA 15
ATOM 12578 C C . CYS A 1 34 ? -4.373 -7.871 -20.419 1.00 0.00 34 CYS A C 15
ATOM 12579 O O . CYS A 1 34 ? -3.144 -7.781 -20.465 1.00 0.00 34 CYS A O 15
ATOM 12586 N N . LYS A 1 35 ? -5.168 -6.826 -20.259 1.00 0.00 35 LYS A N 15
ATOM 12587 C CA . LYS A 1 35 ? -4.633 -5.507 -19.982 1.00 0.00 35 LYS A CA 15
ATOM 12588 C C . LYS A 1 35 ? -4.967 -5.137 -18.546 1.00 0.00 35 LYS A C 15
ATOM 12589 O O . LYS A 1 35 ? -5.971 -5.609 -18.000 1.00 0.00 35 LYS A O 15
ATOM 12608 N N . LYS A 1 36 ? -4.145 -4.310 -17.939 1.00 0.00 36 LYS A N 15
ATOM 12609 C CA . LYS A 1 36 ? -4.359 -3.918 -16.558 1.00 0.00 36 LYS A CA 15
ATOM 12610 C C . LYS A 1 36 ? -4.982 -2.534 -16.488 1.00 0.00 36 LYS A C 15
ATOM 12611 O O . LYS A 1 36 ? -4.931 -1.768 -17.457 1.00 0.00 36 LYS A O 15
ATOM 12630 N N . GLY A 1 37 ? -5.570 -2.217 -15.356 1.00 0.00 37 GLY A N 15
ATOM 12631 C CA . GLY A 1 37 ? -6.180 -0.916 -15.188 1.00 0.00 37 GLY A CA 15
ATOM 12632 C C . GLY A 1 37 ? -7.480 -0.988 -14.431 1.00 0.00 37 GLY A C 15
ATOM 12633 O O . GLY A 1 37 ? -7.683 -1.887 -13.630 1.00 0.00 37 GLY A O 15
ATOM 12637 N N . CYS A 1 38 ? -8.364 -0.054 -14.689 1.00 0.00 38 CYS A N 15
ATOM 12638 C CA . CYS A 1 38 ? -9.644 -0.013 -14.009 1.00 0.00 38 CYS A CA 15
ATOM 12639 C C . CYS A 1 38 ? -10.783 -0.212 -14.995 1.00 0.00 38 CYS A C 15
ATOM 12640 O O . CYS A 1 38 ? -10.731 0.285 -16.125 1.00 0.00 38 CYS A O 15
ATOM 12647 N N . PHE A 1 39 ? -11.804 -0.939 -14.571 1.00 0.00 39 PHE A N 15
ATOM 12648 C CA . PHE A 1 39 ? -12.944 -1.229 -15.420 1.00 0.00 39 PHE A CA 15
ATOM 12649 C C . PHE A 1 39 ? -14.241 -1.014 -14.666 1.00 0.00 39 PHE A C 15
ATOM 12650 O O . PHE A 1 39 ? -14.243 -0.887 -13.433 1.00 0.00 39 PHE A O 15
ATOM 12667 N N . CYS A 1 40 ? -15.334 -0.960 -15.404 1.00 0.00 40 CYS A N 15
ATOM 12668 C CA . CYS A 1 40 ? -16.644 -0.776 -14.820 1.00 0.00 40 CYS A CA 15
ATOM 12669 C C . CYS A 1 40 ? -17.143 -2.038 -14.155 1.00 0.00 40 CYS A C 15
ATOM 12670 O O . CYS A 1 40 ? -16.657 -3.141 -14.427 1.00 0.00 40 CYS A O 15
ATOM 12677 N N . ARG A 1 41 ? -18.109 -1.870 -13.282 1.00 0.00 41 ARG A N 15
ATOM 12678 C CA . ARG A 1 41 ? -18.674 -2.969 -12.540 1.00 0.00 41 ARG A CA 15
ATOM 12679 C C . ARG A 1 41 ? -19.727 -3.673 -13.381 1.00 0.00 41 ARG A C 15
ATOM 12680 O O . ARG A 1 41 ? -20.270 -3.086 -14.325 1.00 0.00 41 ARG A O 15
ATOM 12701 N N . ASP A 1 42 ? -20.006 -4.921 -13.048 1.00 0.00 42 ASP A N 15
ATOM 12702 C CA . ASP A 1 42 ? -20.980 -5.723 -13.788 1.00 0.00 42 ASP A CA 15
ATOM 12703 C C . ASP A 1 42 ? -22.353 -5.057 -13.774 1.00 0.00 42 ASP A C 15
ATOM 12704 O O . ASP A 1 42 ? -23.023 -5.012 -12.740 1.00 0.00 42 ASP A O 15
ATOM 12713 N N . GLY A 1 43 ? -22.754 -4.524 -14.915 1.00 0.00 43 GLY A N 15
ATOM 12714 C CA . GLY A 1 43 ? -24.032 -3.850 -15.013 1.00 0.00 43 GLY A CA 15
ATOM 12715 C C . GLY A 1 43 ? -23.881 -2.384 -15.361 1.00 0.00 43 GLY A C 15
ATOM 12716 O O . GLY A 1 43 ? -24.858 -1.710 -15.691 1.00 0.00 43 GLY A O 15
ATOM 12720 N N . THR A 1 44 ? -22.660 -1.887 -15.293 1.00 0.00 44 THR A N 15
ATOM 12721 C CA . THR A 1 44 ? -22.398 -0.498 -15.606 1.00 0.00 44 THR A CA 15
ATOM 12722 C C . THR A 1 44 ? -21.495 -0.370 -16.820 1.00 0.00 44 THR A C 15
ATOM 12723 O O . THR A 1 44 ? -20.601 -1.195 -17.033 1.00 0.00 44 THR A O 15
ATOM 12734 N N . VAL A 1 45 ? -21.739 0.649 -17.614 1.00 0.00 45 VAL A N 15
ATOM 12735 C CA . VAL A 1 45 ? -20.939 0.919 -18.784 1.00 0.00 45 VAL A CA 15
ATOM 12736 C C . VAL A 1 45 ? -20.208 2.242 -18.610 1.00 0.00 45 VAL A C 15
ATOM 12737 O O . VAL A 1 45 ? -20.703 3.149 -17.936 1.00 0.00 45 VAL A O 15
ATOM 12750 N N . ASP A 1 46 ? -19.041 2.344 -19.197 1.00 0.00 46 ASP A N 15
ATOM 12751 C CA . ASP A 1 46 ? -18.236 3.549 -19.082 1.00 0.00 46 ASP A CA 15
ATOM 12752 C C . ASP A 1 46 ? -18.685 4.585 -20.097 1.00 0.00 46 ASP A C 15
ATOM 12753 O O . ASP A 1 46 ? -18.665 4.340 -21.303 1.00 0.00 46 ASP A O 15
ATOM 12762 N N . ASN A 1 47 ? -19.118 5.728 -19.616 1.00 0.00 47 ASN A N 15
ATOM 12763 C CA . ASN A 1 47 ? -19.547 6.786 -20.506 1.00 0.00 47 ASN A CA 15
ATOM 12764 C C . ASN A 1 47 ? -18.353 7.622 -20.939 1.00 0.00 47 ASN A C 15
ATOM 12765 O O . ASN A 1 47 ? -17.246 7.440 -20.442 1.00 0.00 47 ASN A O 15
ATOM 12776 N N . ASN A 1 48 ? -18.575 8.549 -21.845 1.00 0.00 48 ASN A N 15
ATOM 12777 C CA . ASN A 1 48 ? -17.488 9.379 -22.366 1.00 0.00 48 ASN A CA 15
ATOM 12778 C C . ASN A 1 48 ? -17.081 10.467 -21.377 1.00 0.00 48 ASN A C 15
ATOM 12779 O O . ASN A 1 48 ? -16.317 11.362 -21.709 1.00 0.00 48 ASN A O 15
ATOM 12790 N N . HIS A 1 49 ? -17.591 10.374 -20.157 1.00 0.00 49 HIS A N 15
ATOM 12791 C CA . HIS A 1 49 ? -17.240 11.313 -19.104 1.00 0.00 49 HIS A CA 15
ATOM 12792 C C . HIS A 1 49 ? -16.227 10.683 -18.158 1.00 0.00 49 HIS A C 15
ATOM 12793 O O . HIS A 1 49 ? -15.758 11.323 -17.220 1.00 0.00 49 HIS A O 15
ATOM 12807 N N . GLY A 1 50 ? -15.909 9.417 -18.403 1.00 0.00 50 GLY A N 15
ATOM 12808 C CA . GLY A 1 50 ? -14.916 8.727 -17.602 1.00 0.00 50 GLY A CA 15
ATOM 12809 C C . GLY A 1 50 ? -15.479 8.132 -16.328 1.00 0.00 50 GLY A C 15
ATOM 12810 O O . GLY A 1 50 ? -14.773 8.023 -15.325 1.00 0.00 50 GLY A O 15
ATOM 12814 N N . LYS A 1 51 ? -16.740 7.746 -16.356 1.00 0.00 51 LYS A N 15
ATOM 12815 C CA . LYS A 1 51 ? -17.367 7.148 -15.191 1.00 0.00 51 LYS A CA 15
ATOM 12816 C C . LYS A 1 51 ? -18.345 6.062 -15.598 1.00 0.00 51 LYS A C 15
ATOM 12817 O O . LYS A 1 51 ? -18.821 6.037 -16.737 1.00 0.00 51 LYS A O 15
ATOM 12836 N N . CYS A 1 52 ? -18.650 5.176 -14.671 1.00 0.00 52 CYS A N 15
ATOM 12837 C CA . CYS A 1 52 ? -19.525 4.062 -14.951 1.00 0.00 52 CYS A CA 15
ATOM 12838 C C . CYS A 1 52 ? -20.973 4.408 -14.654 1.00 0.00 52 CYS A C 15
ATOM 12839 O O . CYS A 1 52 ? -21.320 4.813 -13.540 1.00 0.00 52 CYS A O 15
ATOM 12846 N N . VAL A 1 53 ? -21.807 4.256 -15.650 1.00 0.00 53 VAL A N 15
ATOM 12847 C CA . VAL A 1 53 ? -23.215 4.531 -15.518 1.00 0.00 53 VAL A CA 15
ATOM 12848 C C . VAL A 1 53 ? -24.014 3.261 -15.818 1.00 0.00 53 VAL A C 15
ATOM 12849 O O . VAL A 1 53 ? -23.562 2.410 -16.584 1.00 0.00 53 VAL A O 15
ATOM 12862 N N . LYS A 1 54 ? -25.171 3.124 -15.187 1.00 0.00 54 LYS A N 15
ATOM 12863 C CA . LYS A 1 54 ? -26.022 1.947 -15.363 1.00 0.00 54 LYS A CA 15
ATOM 12864 C C . LYS A 1 54 ? -26.340 1.728 -16.842 1.00 0.00 54 LYS A C 15
ATOM 12865 O O . LYS A 1 54 ? -26.665 2.678 -17.565 1.00 0.00 54 LYS A O 15
ATOM 12884 N N . LYS A 1 55 ? -26.262 0.476 -17.279 1.00 0.00 55 LYS A N 15
ATOM 12885 C CA . LYS A 1 55 ? -26.477 0.133 -18.683 1.00 0.00 55 LYS A CA 15
ATOM 12886 C C . LYS A 1 55 ? -27.868 0.534 -19.171 1.00 0.00 55 LYS A C 15
ATOM 12887 O O . LYS A 1 55 ? -28.019 1.019 -20.292 1.00 0.00 55 LYS A O 15
ATOM 12906 N N . GLU A 1 56 ? -28.880 0.320 -18.344 1.00 0.00 56 GLU A N 15
ATOM 12907 C CA . GLU A 1 56 ? -30.248 0.658 -18.723 1.00 0.00 56 GLU A CA 15
ATOM 12908 C C . GLU A 1 56 ? -30.580 2.124 -18.440 1.00 0.00 56 GLU A C 15
ATOM 12909 O O . GLU A 1 56 ? -31.660 2.601 -18.788 1.00 0.00 56 GLU A O 15
ATOM 12921 N N . ASN A 1 57 ? -29.653 2.832 -17.820 1.00 0.00 57 ASN A N 15
ATOM 12922 C CA . ASN A 1 57 ? -29.874 4.231 -17.482 1.00 0.00 57 ASN A CA 15
ATOM 12923 C C . ASN A 1 57 ? -29.315 5.138 -18.568 1.00 0.00 57 ASN A C 15
ATOM 12924 O O . ASN A 1 57 ? -29.939 6.129 -18.944 1.00 0.00 57 ASN A O 15
ATOM 12935 N N . CYS A 1 58 ? -28.148 4.784 -19.078 1.00 0.00 58 CYS A N 15
ATOM 12936 C CA . CYS A 1 58 ? -27.506 5.559 -20.125 1.00 0.00 58 CYS A CA 15
ATOM 12937 C C . CYS A 1 58 ? -28.206 5.320 -21.455 1.00 0.00 58 CYS A C 15
ATOM 12938 O O . CYS A 1 58 ? -28.787 6.275 -22.008 1.00 0.00 58 CYS A O 15
ATOM 12946 N N . GLY A 1 1 ? 5.168 3.387 -8.377 1.00 0.00 1 GLY A N 16
ATOM 12947 C CA . GLY A 1 1 ? 3.859 2.827 -7.994 1.00 0.00 1 GLY A CA 16
ATOM 12948 C C . GLY A 1 1 ? 3.950 1.367 -7.617 1.00 0.00 1 GLY A C 16
ATOM 12949 O O . GLY A 1 1 ? 4.055 0.499 -8.484 1.00 0.00 1 GLY A O 16
ATOM 12955 N N . SER A 1 2 ? 3.914 1.090 -6.327 1.00 0.00 2 SER A N 16
ATOM 12956 C CA . SER A 1 2 ? 3.990 -0.276 -5.836 1.00 0.00 2 SER A CA 16
ATOM 12957 C C . SER A 1 2 ? 2.606 -0.789 -5.437 1.00 0.00 2 SER A C 16
ATOM 12958 O O . SER A 1 2 ? 2.396 -1.998 -5.277 1.00 0.00 2 SER A O 16
ATOM 12966 N N . MET A 1 3 ? 1.671 0.130 -5.275 1.00 0.00 3 MET A N 16
ATOM 12967 C CA . MET A 1 3 ? 0.310 -0.209 -4.903 1.00 0.00 3 MET A CA 16
ATOM 12968 C C . MET A 1 3 ? -0.663 0.681 -5.658 1.00 0.00 3 MET A C 16
ATOM 12969 O O . MET A 1 3 ? -0.539 1.904 -5.628 1.00 0.00 3 MET A O 16
ATOM 12983 N N . ILE A 1 4 ? -1.608 0.072 -6.344 1.00 0.00 4 ILE A N 16
ATOM 12984 C CA . ILE A 1 4 ? -2.572 0.823 -7.124 1.00 0.00 4 ILE A CA 16
ATOM 12985 C C . ILE A 1 4 ? -4.007 0.345 -6.866 1.00 0.00 4 ILE A C 16
ATOM 12986 O O . ILE A 1 4 ? -4.406 -0.744 -7.282 1.00 0.00 4 ILE A O 16
ATOM 13002 N N . ARG A 1 5 ? -4.760 1.158 -6.150 1.00 0.00 5 ARG A N 16
ATOM 13003 C CA . ARG A 1 5 ? -6.153 0.870 -5.871 1.00 0.00 5 ARG A CA 16
ATOM 13004 C C . ARG A 1 5 ? -6.997 2.105 -6.158 1.00 0.00 5 ARG A C 16
ATOM 13005 O O . ARG A 1 5 ? -6.863 3.138 -5.496 1.00 0.00 5 ARG A O 16
ATOM 13026 N N . CYS A 1 6 ? -7.853 1.995 -7.147 1.00 0.00 6 CYS A N 16
ATOM 13027 C CA . CYS A 1 6 ? -8.683 3.105 -7.587 1.00 0.00 6 CYS A CA 16
ATOM 13028 C C . CYS A 1 6 ? -9.996 3.173 -6.794 1.00 0.00 6 CYS A C 16
ATOM 13029 O O . CYS A 1 6 ? -10.359 2.206 -6.111 1.00 0.00 6 CYS A O 16
ATOM 13036 N N . PRO A 1 7 ? -10.704 4.343 -6.846 1.00 0.00 7 PRO A N 16
ATOM 13037 C CA . PRO A 1 7 ? -12.009 4.554 -6.185 1.00 0.00 7 PRO A CA 16
ATOM 13038 C C . PRO A 1 7 ? -12.979 3.384 -6.377 1.00 0.00 7 PRO A C 16
ATOM 13039 O O . PRO A 1 7 ? -12.847 2.609 -7.316 1.00 0.00 7 PRO A O 16
ATOM 13050 N N . LYS A 1 8 ? -13.955 3.285 -5.480 1.00 0.00 8 LYS A N 16
ATOM 13051 C CA . LYS A 1 8 ? -14.930 2.183 -5.470 1.00 0.00 8 LYS A CA 16
ATOM 13052 C C . LYS A 1 8 ? -15.683 2.041 -6.806 1.00 0.00 8 LYS A C 16
ATOM 13053 O O . LYS A 1 8 ? -16.167 0.955 -7.138 1.00 0.00 8 LYS A O 16
ATOM 13072 N N . ASP A 1 9 ? -15.782 3.131 -7.559 1.00 0.00 9 ASP A N 16
ATOM 13073 C CA . ASP A 1 9 ? -16.446 3.100 -8.867 1.00 0.00 9 ASP A CA 16
ATOM 13074 C C . ASP A 1 9 ? -15.605 2.304 -9.866 1.00 0.00 9 ASP A C 16
ATOM 13075 O O . ASP A 1 9 ? -16.083 1.896 -10.927 1.00 0.00 9 ASP A O 16
ATOM 13084 N N . LYS A 1 10 ? -14.354 2.068 -9.505 1.00 0.00 10 LYS A N 16
ATOM 13085 C CA . LYS A 1 10 ? -13.443 1.332 -10.352 1.00 0.00 10 LYS A CA 16
ATOM 13086 C C . LYS A 1 10 ? -13.002 0.064 -9.645 1.00 0.00 10 LYS A C 16
ATOM 13087 O O . LYS A 1 10 ? -13.033 -0.016 -8.420 1.00 0.00 10 LYS A O 16
ATOM 13106 N N . ILE A 1 11 ? -12.587 -0.910 -10.412 1.00 0.00 11 ILE A N 16
ATOM 13107 C CA . ILE A 1 11 ? -12.148 -2.177 -9.876 1.00 0.00 11 ILE A CA 16
ATOM 13108 C C . ILE A 1 11 ? -10.784 -2.522 -10.440 1.00 0.00 11 ILE A C 16
ATOM 13109 O O . ILE A 1 11 ? -10.544 -2.350 -11.641 1.00 0.00 11 ILE A O 16
ATOM 13125 N N . TYR A 1 12 ? -9.894 -2.990 -9.589 1.00 0.00 12 TYR A N 16
ATOM 13126 C CA . TYR A 1 12 ? -8.569 -3.377 -10.020 1.00 0.00 12 TYR A CA 16
ATOM 13127 C C . TYR A 1 12 ? -8.594 -4.810 -10.535 1.00 0.00 12 TYR A C 16
ATOM 13128 O O . TYR A 1 12 ? -8.863 -5.751 -9.786 1.00 0.00 12 TYR A O 16
ATOM 13146 N N . LYS A 1 13 ? -8.324 -4.966 -11.810 1.00 0.00 13 LYS A N 16
ATOM 13147 C CA . LYS A 1 13 ? -8.356 -6.266 -12.449 1.00 0.00 13 LYS A CA 16
ATOM 13148 C C . LYS A 1 13 ? -6.979 -6.643 -12.953 1.00 0.00 13 LYS A C 16
ATOM 13149 O O . LYS A 1 13 ? -6.139 -5.774 -13.209 1.00 0.00 13 LYS A O 16
ATOM 13168 N N . PHE A 1 14 ? -6.748 -7.931 -13.079 1.00 0.00 14 PHE A N 16
ATOM 13169 C CA . PHE A 1 14 ? -5.488 -8.436 -13.580 1.00 0.00 14 PHE A CA 16
ATOM 13170 C C . PHE A 1 14 ? -5.648 -8.811 -15.042 1.00 0.00 14 PHE A C 16
ATOM 13171 O O . PHE A 1 14 ? -4.734 -8.646 -15.851 1.00 0.00 14 PHE A O 16
ATOM 13188 N N . CYS A 1 15 ? -6.817 -9.314 -15.365 1.00 0.00 15 CYS A N 16
ATOM 13189 C CA . CYS A 1 15 ? -7.167 -9.658 -16.717 1.00 0.00 15 CYS A CA 16
ATOM 13190 C C . CYS A 1 15 ? -8.544 -9.115 -17.031 1.00 0.00 15 CYS A C 16
ATOM 13191 O O . CYS A 1 15 ? -9.549 -9.597 -16.503 1.00 0.00 15 CYS A O 16
ATOM 13198 N N . GLY A 1 16 ? -8.590 -8.113 -17.872 1.00 0.00 16 GLY A N 16
ATOM 13199 C CA . GLY A 1 16 ? -9.841 -7.523 -18.236 1.00 0.00 16 GLY A CA 16
ATOM 13200 C C . GLY A 1 16 ? -9.899 -7.227 -19.703 1.00 0.00 16 GLY A C 16
ATOM 13201 O O . GLY A 1 16 ? -8.862 -7.219 -20.382 1.00 0.00 16 GLY A O 16
ATOM 13205 N N . SER A 1 17 ? -11.100 -7.004 -20.196 1.00 0.00 17 SER A N 16
ATOM 13206 C CA . SER A 1 17 ? -11.327 -6.735 -21.597 1.00 0.00 17 SER A CA 16
ATOM 13207 C C . SER A 1 17 ? -10.592 -5.472 -22.049 1.00 0.00 17 SER A C 16
ATOM 13208 O O . SER A 1 17 ? -10.654 -4.436 -21.385 1.00 0.00 17 SER A O 16
ATOM 13216 N N . PRO A 1 18 ? -9.887 -5.547 -23.191 1.00 0.00 18 PRO A N 16
ATOM 13217 C CA . PRO A 1 18 ? -9.166 -4.403 -23.753 1.00 0.00 18 PRO A CA 16
ATOM 13218 C C . PRO A 1 18 ? -10.126 -3.384 -24.363 1.00 0.00 18 PRO A C 16
ATOM 13219 O O . PRO A 1 18 ? -9.718 -2.323 -24.835 1.00 0.00 18 PRO A O 16
ATOM 13230 N N . CYS A 1 19 ? -11.395 -3.723 -24.348 1.00 0.00 19 CYS A N 16
ATOM 13231 C CA . CYS A 1 19 ? -12.431 -2.868 -24.862 1.00 0.00 19 CYS A CA 16
ATOM 13232 C C . CYS A 1 19 ? -13.568 -2.766 -23.856 1.00 0.00 19 CYS A C 16
ATOM 13233 O O . CYS A 1 19 ? -14.426 -3.647 -23.791 1.00 0.00 19 CYS A O 16
ATOM 13240 N N . PRO A 1 20 ? -13.563 -1.712 -23.023 1.00 0.00 20 PRO A N 16
ATOM 13241 C CA . PRO A 1 20 ? -14.597 -1.508 -22.010 1.00 0.00 20 PRO A CA 16
ATOM 13242 C C . PRO A 1 20 ? -15.965 -1.241 -22.637 1.00 0.00 20 PRO A C 16
ATOM 13243 O O . PRO A 1 20 ? -16.064 -0.571 -23.675 1.00 0.00 20 PRO A O 16
ATOM 13254 N N . PRO A 1 21 ? -17.038 -1.774 -22.028 1.00 0.00 21 PRO A N 16
ATOM 13255 C CA . PRO A 1 21 ? -18.398 -1.588 -22.530 1.00 0.00 21 PRO A CA 16
ATOM 13256 C C . PRO A 1 21 ? -18.830 -0.126 -22.457 1.00 0.00 21 PRO A C 16
ATOM 13257 O O . PRO A 1 21 ? -18.544 0.573 -21.480 1.00 0.00 21 PRO A O 16
ATOM 13268 N N . SER A 1 22 ? -19.515 0.330 -23.480 1.00 0.00 22 SER A N 16
ATOM 13269 C CA . SER A 1 22 ? -19.949 1.705 -23.540 1.00 0.00 22 SER A CA 16
ATOM 13270 C C . SER A 1 22 ? -21.392 1.788 -24.009 1.00 0.00 22 SER A C 16
ATOM 13271 O O . SER A 1 22 ? -21.962 0.795 -24.459 1.00 0.00 22 SER A O 16
ATOM 13279 N N . CYS A 1 23 ? -21.978 2.970 -23.904 1.00 0.00 23 CYS A N 16
ATOM 13280 C CA . CYS A 1 23 ? -23.345 3.186 -24.353 1.00 0.00 23 CYS A CA 16
ATOM 13281 C C . CYS A 1 23 ? -23.420 3.128 -25.877 1.00 0.00 23 CYS A C 16
ATOM 13282 O O . CYS A 1 23 ? -24.466 2.829 -26.450 1.00 0.00 23 CYS A O 16
ATOM 13289 N N . LYS A 1 24 ? -22.299 3.413 -26.532 1.00 0.00 24 LYS A N 16
ATOM 13290 C CA . LYS A 1 24 ? -22.241 3.371 -27.983 1.00 0.00 24 LYS A CA 16
ATOM 13291 C C . LYS A 1 24 ? -22.039 1.941 -28.460 1.00 0.00 24 LYS A C 16
ATOM 13292 O O . LYS A 1 24 ? -22.717 1.482 -29.375 1.00 0.00 24 LYS A O 16
ATOM 13311 N N . ASP A 1 25 ? -21.119 1.241 -27.826 1.00 0.00 25 ASP A N 16
ATOM 13312 C CA . ASP A 1 25 ? -20.866 -0.154 -28.149 1.00 0.00 25 ASP A CA 16
ATOM 13313 C C . ASP A 1 25 ? -20.686 -0.937 -26.863 1.00 0.00 25 ASP A C 16
ATOM 13314 O O . ASP A 1 25 ? -19.730 -0.708 -26.110 1.00 0.00 25 ASP A O 16
ATOM 13323 N N . LEU A 1 26 ? -21.614 -1.835 -26.598 1.00 0.00 26 LEU A N 16
ATOM 13324 C CA . LEU A 1 26 ? -21.592 -2.622 -25.375 1.00 0.00 26 LEU A CA 16
ATOM 13325 C C . LEU A 1 26 ? -20.479 -3.665 -25.396 1.00 0.00 26 LEU A C 16
ATOM 13326 O O . LEU A 1 26 ? -20.066 -4.163 -24.348 1.00 0.00 26 LEU A O 16
ATOM 13342 N N . THR A 1 27 ? -19.994 -4.000 -26.581 1.00 0.00 27 THR A N 16
ATOM 13343 C CA . THR A 1 27 ? -18.932 -4.982 -26.712 1.00 0.00 27 THR A CA 16
ATOM 13344 C C . THR A 1 27 ? -18.134 -4.746 -27.997 1.00 0.00 27 THR A C 16
ATOM 13345 O O . THR A 1 27 ? -18.443 -5.331 -29.045 1.00 0.00 27 THR A O 16
ATOM 13356 N N . PRO A 1 28 ? -17.128 -3.854 -27.951 1.00 0.00 28 PRO A N 16
ATOM 13357 C CA . PRO A 1 28 ? -16.279 -3.566 -29.107 1.00 0.00 28 PRO A CA 16
ATOM 13358 C C . PRO A 1 28 ? -15.458 -4.790 -29.507 1.00 0.00 28 PRO A C 16
ATOM 13359 O O . PRO A 1 28 ? -15.074 -5.599 -28.652 1.00 0.00 28 PRO A O 16
ATOM 13370 N N . ASN A 1 29 ? -15.192 -4.927 -30.791 1.00 0.00 29 ASN A N 16
ATOM 13371 C CA . ASN A 1 29 ? -14.481 -6.094 -31.294 1.00 0.00 29 ASN A CA 16
ATOM 13372 C C . ASN A 1 29 ? -12.975 -5.888 -31.273 1.00 0.00 29 ASN A C 16
ATOM 13373 O O . ASN A 1 29 ? -12.437 -5.047 -31.999 1.00 0.00 29 ASN A O 16
ATOM 13384 N N . CYS A 1 30 ? -12.306 -6.649 -30.432 1.00 0.00 30 CYS A N 16
ATOM 13385 C CA . CYS A 1 30 ? -10.862 -6.592 -30.310 1.00 0.00 30 CYS A CA 16
ATOM 13386 C C . CYS A 1 30 ? -10.335 -7.907 -29.765 1.00 0.00 30 CYS A C 16
ATOM 13387 O O . CYS A 1 30 ? -11.084 -8.663 -29.135 1.00 0.00 30 CYS A O 16
ATOM 13394 N N . ILE A 1 31 ? -9.061 -8.191 -30.015 1.00 0.00 31 ILE A N 16
ATOM 13395 C CA . ILE A 1 31 ? -8.447 -9.422 -29.534 1.00 0.00 31 ILE A CA 16
ATOM 13396 C C . ILE A 1 31 ? -8.507 -9.502 -28.009 1.00 0.00 31 ILE A C 16
ATOM 13397 O O . ILE A 1 31 ? -8.156 -8.548 -27.309 1.00 0.00 31 ILE A O 16
ATOM 13413 N N . ALA A 1 32 ? -8.978 -10.627 -27.506 1.00 0.00 32 ALA A N 16
ATOM 13414 C CA . ALA A 1 32 ? -9.132 -10.822 -26.078 1.00 0.00 32 ALA A CA 16
ATOM 13415 C C . ALA A 1 32 ? -7.791 -11.044 -25.385 1.00 0.00 32 ALA A C 16
ATOM 13416 O O . ALA A 1 32 ? -7.302 -12.170 -25.289 1.00 0.00 32 ALA A O 16
ATOM 13423 N N . VAL A 1 33 ? -7.191 -9.962 -24.940 1.00 0.00 33 VAL A N 16
ATOM 13424 C CA . VAL A 1 33 ? -5.940 -10.020 -24.211 1.00 0.00 33 VAL A CA 16
ATOM 13425 C C . VAL A 1 33 ? -6.159 -9.568 -22.777 1.00 0.00 33 VAL A C 16
ATOM 13426 O O . VAL A 1 33 ? -7.056 -8.765 -22.503 1.00 0.00 33 VAL A O 16
ATOM 13439 N N . CYS A 1 34 ? -5.368 -10.088 -21.864 1.00 0.00 34 CYS A N 16
ATOM 13440 C CA . CYS A 1 34 ? -5.512 -9.737 -20.466 1.00 0.00 34 CYS A CA 16
ATOM 13441 C C . CYS A 1 34 ? -4.706 -8.505 -20.112 1.00 0.00 34 CYS A C 16
ATOM 13442 O O . CYS A 1 34 ? -3.478 -8.553 -20.022 1.00 0.00 34 CYS A O 16
ATOM 13449 N N . LYS A 1 35 ? -5.393 -7.401 -19.922 1.00 0.00 35 LYS A N 16
ATOM 13450 C CA . LYS A 1 35 ? -4.751 -6.190 -19.467 1.00 0.00 35 LYS A CA 16
ATOM 13451 C C . LYS A 1 35 ? -5.132 -5.940 -18.025 1.00 0.00 35 LYS A C 16
ATOM 13452 O O . LYS A 1 35 ? -6.238 -6.287 -17.602 1.00 0.00 35 LYS A O 16
ATOM 13471 N N . LYS A 1 36 ? -4.225 -5.360 -17.269 1.00 0.00 36 LYS A N 16
ATOM 13472 C CA . LYS A 1 36 ? -4.475 -5.094 -15.868 1.00 0.00 36 LYS A CA 16
ATOM 13473 C C . LYS A 1 36 ? -4.751 -3.619 -15.651 1.00 0.00 36 LYS A C 16
ATOM 13474 O O . LYS A 1 36 ? -4.528 -2.796 -16.548 1.00 0.00 36 LYS A O 16
ATOM 13493 N N . GLY A 1 37 ? -5.238 -3.286 -14.481 1.00 0.00 37 GLY A N 16
ATOM 13494 C CA . GLY A 1 37 ? -5.520 -1.907 -14.172 1.00 0.00 37 GLY A CA 16
ATOM 13495 C C . GLY A 1 37 ? -6.894 -1.732 -13.590 1.00 0.00 37 GLY A C 16
ATOM 13496 O O . GLY A 1 37 ? -7.505 -2.696 -13.132 1.00 0.00 37 GLY A O 16
ATOM 13500 N N . CYS A 1 38 ? -7.388 -0.519 -13.610 1.00 0.00 38 CYS A N 16
ATOM 13501 C CA . CYS A 1 38 ? -8.690 -0.231 -13.056 1.00 0.00 38 CYS A CA 16
ATOM 13502 C C . CYS A 1 38 ? -9.732 -0.077 -14.150 1.00 0.00 38 CYS A C 16
ATOM 13503 O O . CYS A 1 38 ? -9.520 0.634 -15.138 1.00 0.00 38 CYS A O 16
ATOM 13510 N N . PHE A 1 39 ? -10.844 -0.756 -13.981 1.00 0.00 39 PHE A N 16
ATOM 13511 C CA . PHE A 1 39 ? -11.951 -0.669 -14.911 1.00 0.00 39 PHE A CA 16
ATOM 13512 C C . PHE A 1 39 ? -13.191 -0.257 -14.154 1.00 0.00 39 PHE A C 16
ATOM 13513 O O . PHE A 1 39 ? -13.213 -0.333 -12.936 1.00 0.00 39 PHE A O 16
ATOM 13530 N N . CYS A 1 40 ? -14.206 0.189 -14.852 1.00 0.00 40 CYS A N 16
ATOM 13531 C CA . CYS A 1 40 ? -15.437 0.583 -14.198 1.00 0.00 40 CYS A CA 16
ATOM 13532 C C . CYS A 1 40 ? -16.137 -0.636 -13.622 1.00 0.00 40 CYS A C 16
ATOM 13533 O O . CYS A 1 40 ? -16.137 -1.705 -14.243 1.00 0.00 40 CYS A O 16
ATOM 13540 N N . ARG A 1 41 ? -16.698 -0.482 -12.422 1.00 0.00 41 ARG A N 16
ATOM 13541 C CA . ARG A 1 41 ? -17.408 -1.570 -11.748 1.00 0.00 41 ARG A CA 16
ATOM 13542 C C . ARG A 1 41 ? -18.412 -2.241 -12.675 1.00 0.00 41 ARG A C 16
ATOM 13543 O O . ARG A 1 41 ? -19.146 -1.569 -13.413 1.00 0.00 41 ARG A O 16
ATOM 13564 N N . ASP A 1 42 ? -18.428 -3.564 -12.635 1.00 0.00 42 ASP A N 16
ATOM 13565 C CA . ASP A 1 42 ? -19.265 -4.362 -13.517 1.00 0.00 42 ASP A CA 16
ATOM 13566 C C . ASP A 1 42 ? -20.725 -3.944 -13.432 1.00 0.00 42 ASP A C 16
ATOM 13567 O O . ASP A 1 42 ? -21.284 -3.788 -12.338 1.00 0.00 42 ASP A O 16
ATOM 13576 N N . GLY A 1 43 ? -21.331 -3.741 -14.585 1.00 0.00 43 GLY A N 16
ATOM 13577 C CA . GLY A 1 43 ? -22.709 -3.317 -14.635 1.00 0.00 43 GLY A CA 16
ATOM 13578 C C . GLY A 1 43 ? -22.842 -1.901 -15.147 1.00 0.00 43 GLY A C 16
ATOM 13579 O O . GLY A 1 43 ? -23.940 -1.454 -15.486 1.00 0.00 43 GLY A O 16
ATOM 13583 N N . THR A 1 44 ? -21.725 -1.197 -15.218 1.00 0.00 44 THR A N 16
ATOM 13584 C CA . THR A 1 44 ? -21.728 0.168 -15.694 1.00 0.00 44 THR A CA 16
ATOM 13585 C C . THR A 1 44 ? -21.055 0.256 -17.057 1.00 0.00 44 THR A C 16
ATOM 13586 O O . THR A 1 44 ? -20.095 -0.467 -17.335 1.00 0.00 44 THR A O 16
ATOM 13597 N N . VAL A 1 45 ? -21.575 1.119 -17.904 1.00 0.00 45 VAL A N 16
ATOM 13598 C CA . VAL A 1 45 ? -21.035 1.309 -19.230 1.00 0.00 45 VAL A CA 16
ATOM 13599 C C . VAL A 1 45 ? -20.547 2.740 -19.396 1.00 0.00 45 VAL A C 16
ATOM 13600 O O . VAL A 1 45 ? -21.115 3.672 -18.816 1.00 0.00 45 VAL A O 16
ATOM 13613 N N . ASP A 1 46 ? -19.489 2.906 -20.165 1.00 0.00 46 ASP A N 16
ATOM 13614 C CA . ASP A 1 46 ? -18.906 4.222 -20.402 1.00 0.00 46 ASP A CA 16
ATOM 13615 C C . ASP A 1 46 ? -19.787 5.040 -21.343 1.00 0.00 46 ASP A C 16
ATOM 13616 O O . ASP A 1 46 ? -20.071 4.623 -22.473 1.00 0.00 46 ASP A O 16
ATOM 13625 N N . ASN A 1 47 ? -20.241 6.181 -20.872 1.00 0.00 47 ASN A N 16
ATOM 13626 C CA . ASN A 1 47 ? -21.087 7.046 -21.676 1.00 0.00 47 ASN A CA 16
ATOM 13627 C C . ASN A 1 47 ? -20.281 8.188 -22.277 1.00 0.00 47 ASN A C 16
ATOM 13628 O O . ASN A 1 47 ? -19.086 8.327 -22.007 1.00 0.00 47 ASN A O 16
ATOM 13639 N N . ASN A 1 48 ? -20.935 9.022 -23.074 1.00 0.00 48 ASN A N 16
ATOM 13640 C CA . ASN A 1 48 ? -20.258 10.140 -23.732 1.00 0.00 48 ASN A CA 16
ATOM 13641 C C . ASN A 1 48 ? -20.101 11.334 -22.797 1.00 0.00 48 ASN A C 16
ATOM 13642 O O . ASN A 1 48 ? -19.670 12.413 -23.212 1.00 0.00 48 ASN A O 16
ATOM 13653 N N . HIS A 1 49 ? -20.456 11.137 -21.532 1.00 0.00 49 HIS A N 16
ATOM 13654 C CA . HIS A 1 49 ? -20.259 12.161 -20.515 1.00 0.00 49 HIS A CA 16
ATOM 13655 C C . HIS A 1 49 ? -18.880 11.994 -19.904 1.00 0.00 49 HIS A C 16
ATOM 13656 O O . HIS A 1 49 ? -18.381 12.878 -19.208 1.00 0.00 49 HIS A O 16
ATOM 13670 N N . GLY A 1 50 ? -18.276 10.839 -20.154 1.00 0.00 50 GLY A N 16
ATOM 13671 C CA . GLY A 1 50 ? -16.950 10.569 -19.653 1.00 0.00 50 GLY A CA 16
ATOM 13672 C C . GLY A 1 50 ? -16.957 9.780 -18.360 1.00 0.00 50 GLY A C 16
ATOM 13673 O O . GLY A 1 50 ? -15.991 9.833 -17.593 1.00 0.00 50 GLY A O 16
ATOM 13677 N N . LYS A 1 51 ? -18.039 9.058 -18.107 1.00 0.00 51 LYS A N 16
ATOM 13678 C CA . LYS A 1 51 ? -18.150 8.253 -16.901 1.00 0.00 51 LYS A CA 16
ATOM 13679 C C . LYS A 1 51 ? -18.905 6.963 -17.181 1.00 0.00 51 LYS A C 16
ATOM 13680 O O . LYS A 1 51 ? -19.573 6.833 -18.206 1.00 0.00 51 LYS A O 16
ATOM 13699 N N . CYS A 1 52 ? -18.788 6.014 -16.278 1.00 0.00 52 CYS A N 16
ATOM 13700 C CA . CYS A 1 52 ? -19.473 4.749 -16.421 1.00 0.00 52 CYS A CA 16
ATOM 13701 C C . CYS A 1 52 ? -20.696 4.704 -15.525 1.00 0.00 52 CYS A C 16
ATOM 13702 O O . CYS A 1 52 ? -20.600 4.888 -14.310 1.00 0.00 52 CYS A O 16
ATOM 13709 N N . VAL A 1 53 ? -21.836 4.467 -16.126 1.00 0.00 53 VAL A N 16
ATOM 13710 C CA . VAL A 1 53 ? -23.085 4.382 -15.402 1.00 0.00 53 VAL A CA 16
ATOM 13711 C C . VAL A 1 53 ? -23.845 3.149 -15.880 1.00 0.00 53 VAL A C 16
ATOM 13712 O O . VAL A 1 53 ? -23.624 2.691 -16.999 1.00 0.00 53 VAL A O 16
ATOM 13725 N N . LYS A 1 54 ? -24.703 2.591 -15.035 1.00 0.00 54 LYS A N 16
ATOM 13726 C CA . LYS A 1 54 ? -25.459 1.400 -15.405 1.00 0.00 54 LYS A CA 16
ATOM 13727 C C . LYS A 1 54 ? -26.258 1.620 -16.685 1.00 0.00 54 LYS A C 16
ATOM 13728 O O . LYS A 1 54 ? -26.851 2.683 -16.891 1.00 0.00 54 LYS A O 16
ATOM 13747 N N . LYS A 1 55 ? -26.249 0.597 -17.539 1.00 0.00 55 LYS A N 16
ATOM 13748 C CA . LYS A 1 55 ? -26.893 0.624 -18.865 1.00 0.00 55 LYS A CA 16
ATOM 13749 C C . LYS A 1 55 ? -28.318 1.190 -18.840 1.00 0.00 55 LYS A C 16
ATOM 13750 O O . LYS A 1 55 ? -28.721 1.898 -19.756 1.00 0.00 55 LYS A O 16
ATOM 13769 N N . GLU A 1 56 ? -29.058 0.889 -17.789 1.00 0.00 56 GLU A N 16
ATOM 13770 C CA . GLU A 1 56 ? -30.447 1.317 -17.679 1.00 0.00 56 GLU A CA 16
ATOM 13771 C C . GLU A 1 56 ? -30.567 2.833 -17.498 1.00 0.00 56 GLU A C 16
ATOM 13772 O O . GLU A 1 56 ? -31.617 3.417 -17.769 1.00 0.00 56 GLU A O 16
ATOM 13784 N N . ASN A 1 57 ? -29.501 3.461 -17.039 1.00 0.00 57 ASN A N 16
ATOM 13785 C CA . ASN A 1 57 ? -29.515 4.892 -16.795 1.00 0.00 57 ASN A CA 16
ATOM 13786 C C . ASN A 1 57 ? -29.069 5.652 -18.031 1.00 0.00 57 ASN A C 16
ATOM 13787 O O . ASN A 1 57 ? -29.530 6.764 -18.285 1.00 0.00 57 ASN A O 16
ATOM 13798 N N . CYS A 1 58 ? -28.189 5.043 -18.802 1.00 0.00 58 CYS A N 16
ATOM 13799 C CA . CYS A 1 58 ? -27.650 5.679 -19.991 1.00 0.00 58 CYS A CA 16
ATOM 13800 C C . CYS A 1 58 ? -28.605 5.504 -21.173 1.00 0.00 58 CYS A C 16
ATOM 13801 O O . CYS A 1 58 ? -29.598 6.261 -21.253 1.00 0.00 58 CYS A O 16
ATOM 13809 N N . GLY A 1 1 ? 4.483 -1.834 -6.662 1.00 0.00 1 GLY A N 17
ATOM 13810 C CA . GLY A 1 1 ? 5.200 -0.750 -7.356 1.00 0.00 1 GLY A CA 17
ATOM 13811 C C . GLY A 1 1 ? 4.344 0.479 -7.496 1.00 0.00 1 GLY A C 17
ATOM 13812 O O . GLY A 1 1 ? 3.862 1.022 -6.502 1.00 0.00 1 GLY A O 17
ATOM 13818 N N . SER A 1 2 ? 4.138 0.917 -8.726 1.00 0.00 2 SER A N 17
ATOM 13819 C CA . SER A 1 2 ? 3.323 2.082 -8.985 1.00 0.00 2 SER A CA 17
ATOM 13820 C C . SER A 1 2 ? 1.846 1.744 -8.821 1.00 0.00 2 SER A C 17
ATOM 13821 O O . SER A 1 2 ? 1.189 1.273 -9.754 1.00 0.00 2 SER A O 17
ATOM 13829 N N . MET A 1 3 ? 1.346 1.953 -7.617 1.00 0.00 3 MET A N 17
ATOM 13830 C CA . MET A 1 3 ? -0.034 1.667 -7.302 1.00 0.00 3 MET A CA 17
ATOM 13831 C C . MET A 1 3 ? -0.956 2.715 -7.898 1.00 0.00 3 MET A C 17
ATOM 13832 O O . MET A 1 3 ? -0.911 3.890 -7.525 1.00 0.00 3 MET A O 17
ATOM 13846 N N . ILE A 1 4 ? -1.766 2.292 -8.839 1.00 0.00 4 ILE A N 17
ATOM 13847 C CA . ILE A 1 4 ? -2.731 3.164 -9.456 1.00 0.00 4 ILE A CA 17
ATOM 13848 C C . ILE A 1 4 ? -4.102 2.930 -8.833 1.00 0.00 4 ILE A C 17
ATOM 13849 O O . ILE A 1 4 ? -4.561 1.786 -8.715 1.00 0.00 4 ILE A O 17
ATOM 13865 N N . ARG A 1 5 ? -4.731 3.997 -8.399 1.00 0.00 5 ARG A N 17
ATOM 13866 C CA . ARG A 1 5 ? -6.029 3.902 -7.771 1.00 0.00 5 ARG A CA 17
ATOM 13867 C C . ARG A 1 5 ? -7.055 4.633 -8.597 1.00 0.00 5 ARG A C 17
ATOM 13868 O O . ARG A 1 5 ? -6.819 5.753 -9.045 1.00 0.00 5 ARG A O 17
ATOM 13889 N N . CYS A 1 6 ? -8.181 4.004 -8.797 1.00 0.00 6 CYS A N 17
ATOM 13890 C CA . CYS A 1 6 ? -9.225 4.564 -9.617 1.00 0.00 6 CYS A CA 17
ATOM 13891 C C . CYS A 1 6 ? -10.502 4.777 -8.805 1.00 0.00 6 CYS A C 17
ATOM 13892 O O . CYS A 1 6 ? -10.676 4.168 -7.745 1.00 0.00 6 CYS A O 17
ATOM 13899 N N . PRO A 1 7 ? -11.402 5.675 -9.281 1.00 0.00 7 PRO A N 17
ATOM 13900 C CA . PRO A 1 7 ? -12.674 5.985 -8.605 1.00 0.00 7 PRO A CA 17
ATOM 13901 C C . PRO A 1 7 ? -13.485 4.737 -8.258 1.00 0.00 7 PRO A C 17
ATOM 13902 O O . PRO A 1 7 ? -13.350 3.692 -8.900 1.00 0.00 7 PRO A O 17
ATOM 13913 N N . LYS A 1 8 ? -14.346 4.872 -7.256 1.00 0.00 8 LYS A N 17
ATOM 13914 C CA . LYS A 1 8 ? -15.170 3.770 -6.758 1.00 0.00 8 LYS A CA 17
ATOM 13915 C C . LYS A 1 8 ? -16.126 3.235 -7.836 1.00 0.00 8 LYS A C 17
ATOM 13916 O O . LYS A 1 8 ? -16.625 2.118 -7.729 1.00 0.00 8 LYS A O 17
ATOM 13935 N N . ASP A 1 9 ? -16.367 4.032 -8.871 1.00 0.00 9 ASP A N 17
ATOM 13936 C CA . ASP A 1 9 ? -17.234 3.609 -9.977 1.00 0.00 9 ASP A CA 17
ATOM 13937 C C . ASP A 1 9 ? -16.522 2.611 -10.883 1.00 0.00 9 ASP A C 17
ATOM 13938 O O . ASP A 1 9 ? -17.142 1.989 -11.743 1.00 0.00 9 ASP A O 17
ATOM 13947 N N . LYS A 1 10 ? -15.221 2.458 -10.686 1.00 0.00 10 LYS A N 17
ATOM 13948 C CA . LYS A 1 10 ? -14.436 1.537 -11.487 1.00 0.00 10 LYS A CA 17
ATOM 13949 C C . LYS A 1 10 ? -13.685 0.575 -10.587 1.00 0.00 10 LYS A C 17
ATOM 13950 O O . LYS A 1 10 ? -13.860 0.585 -9.371 1.00 0.00 10 LYS A O 17
ATOM 13969 N N . ILE A 1 11 ? -12.867 -0.258 -11.187 1.00 0.00 11 ILE A N 17
ATOM 13970 C CA . ILE A 1 11 ? -12.057 -1.194 -10.450 1.00 0.00 11 ILE A CA 17
ATOM 13971 C C . ILE A 1 11 ? -10.782 -1.540 -11.224 1.00 0.00 11 ILE A C 17
ATOM 13972 O O . ILE A 1 11 ? -10.811 -1.712 -12.447 1.00 0.00 11 ILE A O 17
ATOM 13988 N N . TYR A 1 12 ? -9.667 -1.615 -10.514 1.00 0.00 12 TYR A N 17
ATOM 13989 C CA . TYR A 1 12 ? -8.397 -1.980 -11.114 1.00 0.00 12 TYR A CA 17
ATOM 13990 C C . TYR A 1 12 ? -8.307 -3.495 -11.243 1.00 0.00 12 TYR A C 17
ATOM 13991 O O . TYR A 1 12 ? -8.416 -4.224 -10.254 1.00 0.00 12 TYR A O 17
ATOM 14009 N N . LYS A 1 13 ? -8.121 -3.954 -12.457 1.00 0.00 13 LYS A N 17
ATOM 14010 C CA . LYS A 1 13 ? -8.063 -5.369 -12.751 1.00 0.00 13 LYS A CA 17
ATOM 14011 C C . LYS A 1 13 ? -6.696 -5.727 -13.306 1.00 0.00 13 LYS A C 17
ATOM 14012 O O . LYS A 1 13 ? -5.999 -4.870 -13.858 1.00 0.00 13 LYS A O 17
ATOM 14031 N N . PHE A 1 14 ? -6.307 -6.976 -13.150 1.00 0.00 14 PHE A N 17
ATOM 14032 C CA . PHE A 1 14 ? -5.057 -7.455 -13.716 1.00 0.00 14 PHE A CA 17
ATOM 14033 C C . PHE A 1 14 ? -5.322 -8.102 -15.061 1.00 0.00 14 PHE A C 17
ATOM 14034 O O . PHE A 1 14 ? -4.442 -8.183 -15.917 1.00 0.00 14 PHE A O 17
ATOM 14051 N N . CYS A 1 15 ? -6.539 -8.564 -15.231 1.00 0.00 15 CYS A N 17
ATOM 14052 C CA . CYS A 1 15 ? -6.977 -9.134 -16.478 1.00 0.00 15 CYS A CA 17
ATOM 14053 C C . CYS A 1 15 ? -8.346 -8.597 -16.824 1.00 0.00 15 CYS A C 17
ATOM 14054 O O . CYS A 1 15 ? -9.339 -8.909 -16.162 1.00 0.00 15 CYS A O 17
ATOM 14061 N N . GLY A 1 16 ? -8.389 -7.762 -17.825 1.00 0.00 16 GLY A N 17
ATOM 14062 C CA . GLY A 1 16 ? -9.628 -7.210 -18.275 1.00 0.00 16 GLY A CA 17
ATOM 14063 C C . GLY A 1 16 ? -9.670 -7.149 -19.769 1.00 0.00 16 GLY A C 17
ATOM 14064 O O . GLY A 1 16 ? -8.681 -7.480 -20.432 1.00 0.00 16 GLY A O 17
ATOM 14068 N N . SER A 1 17 ? -10.795 -6.742 -20.305 1.00 0.00 17 SER A N 17
ATOM 14069 C CA . SER A 1 17 ? -10.961 -6.640 -21.734 1.00 0.00 17 SER A CA 17
ATOM 14070 C C . SER A 1 17 ? -10.238 -5.403 -22.263 1.00 0.00 17 SER A C 17
ATOM 14071 O O . SER A 1 17 ? -10.399 -4.313 -21.716 1.00 0.00 17 SER A O 17
ATOM 14079 N N . PRO A 1 18 ? -9.424 -5.555 -23.330 1.00 0.00 18 PRO A N 17
ATOM 14080 C CA . PRO A 1 18 ? -8.703 -4.427 -23.947 1.00 0.00 18 PRO A CA 17
ATOM 14081 C C . PRO A 1 18 ? -9.665 -3.346 -24.420 1.00 0.00 18 PRO A C 17
ATOM 14082 O O . PRO A 1 18 ? -9.298 -2.177 -24.553 1.00 0.00 18 PRO A O 17
ATOM 14093 N N . CYS A 1 19 ? -10.892 -3.750 -24.661 1.00 0.00 19 CYS A N 17
ATOM 14094 C CA . CYS A 1 19 ? -11.935 -2.855 -25.092 1.00 0.00 19 CYS A CA 17
ATOM 14095 C C . CYS A 1 19 ? -13.012 -2.766 -24.010 1.00 0.00 19 CYS A C 17
ATOM 14096 O O . CYS A 1 19 ? -13.881 -3.641 -23.919 1.00 0.00 19 CYS A O 17
ATOM 14103 N N . PRO A 1 20 ? -12.939 -1.736 -23.148 1.00 0.00 20 PRO A N 17
ATOM 14104 C CA . PRO A 1 20 ? -13.885 -1.555 -22.038 1.00 0.00 20 PRO A CA 17
ATOM 14105 C C . PRO A 1 20 ? -15.301 -1.231 -22.518 1.00 0.00 20 PRO A C 17
ATOM 14106 O O . PRO A 1 20 ? -15.480 -0.484 -23.491 1.00 0.00 20 PRO A O 17
ATOM 14117 N N . PRO A 1 21 ? -16.325 -1.785 -21.840 1.00 0.00 21 PRO A N 17
ATOM 14118 C CA . PRO A 1 21 ? -17.727 -1.538 -22.189 1.00 0.00 21 PRO A CA 17
ATOM 14119 C C . PRO A 1 21 ? -18.108 -0.078 -21.975 1.00 0.00 21 PRO A C 17
ATOM 14120 O O . PRO A 1 21 ? -17.723 0.536 -20.975 1.00 0.00 21 PRO A O 17
ATOM 14131 N N . SER A 1 22 ? -18.869 0.470 -22.897 1.00 0.00 22 SER A N 17
ATOM 14132 C CA . SER A 1 22 ? -19.268 1.858 -22.827 1.00 0.00 22 SER A CA 17
ATOM 14133 C C . SER A 1 22 ? -20.708 2.028 -23.295 1.00 0.00 22 SER A C 17
ATOM 14134 O O . SER A 1 22 ? -21.366 1.055 -23.658 1.00 0.00 22 SER A O 17
ATOM 14142 N N . CYS A 1 23 ? -21.192 3.261 -23.281 1.00 0.00 23 CYS A N 17
ATOM 14143 C CA . CYS A 1 23 ? -22.545 3.556 -23.731 1.00 0.00 23 CYS A CA 17
ATOM 14144 C C . CYS A 1 23 ? -22.645 3.464 -25.249 1.00 0.00 23 CYS A C 17
ATOM 14145 O O . CYS A 1 23 ? -23.690 3.098 -25.792 1.00 0.00 23 CYS A O 17
ATOM 14152 N N . LYS A 1 24 ? -21.563 3.803 -25.930 1.00 0.00 24 LYS A N 17
ATOM 14153 C CA . LYS A 1 24 ? -21.534 3.745 -27.379 1.00 0.00 24 LYS A CA 17
ATOM 14154 C C . LYS A 1 24 ? -21.259 2.323 -27.846 1.00 0.00 24 LYS A C 17
ATOM 14155 O O . LYS A 1 24 ? -21.924 1.812 -28.749 1.00 0.00 24 LYS A O 17
ATOM 14174 N N . ASP A 1 25 ? -20.291 1.688 -27.215 1.00 0.00 25 ASP A N 17
ATOM 14175 C CA . ASP A 1 25 ? -19.907 0.335 -27.573 1.00 0.00 25 ASP A CA 17
ATOM 14176 C C . ASP A 1 25 ? -19.839 -0.526 -26.317 1.00 0.00 25 ASP A C 17
ATOM 14177 O O . ASP A 1 25 ? -18.909 -0.401 -25.517 1.00 0.00 25 ASP A O 17
ATOM 14186 N N . LEU A 1 26 ? -20.839 -1.374 -26.134 1.00 0.00 26 LEU A N 17
ATOM 14187 C CA . LEU A 1 26 ? -20.930 -2.205 -24.935 1.00 0.00 26 LEU A CA 17
ATOM 14188 C C . LEU A 1 26 ? -19.995 -3.398 -25.007 1.00 0.00 26 LEU A C 17
ATOM 14189 O O . LEU A 1 26 ? -19.223 -3.646 -24.084 1.00 0.00 26 LEU A O 17
ATOM 14205 N N . THR A 1 27 ? -20.055 -4.129 -26.097 1.00 0.00 27 THR A N 17
ATOM 14206 C CA . THR A 1 27 ? -19.210 -5.288 -26.264 1.00 0.00 27 THR A CA 17
ATOM 14207 C C . THR A 1 27 ? -18.442 -5.222 -27.577 1.00 0.00 27 THR A C 17
ATOM 14208 O O . THR A 1 27 ? -18.898 -5.722 -28.607 1.00 0.00 27 THR A O 17
ATOM 14219 N N . PRO A 1 28 ? -17.279 -4.567 -27.560 1.00 0.00 28 PRO A N 17
ATOM 14220 C CA . PRO A 1 28 ? -16.427 -4.423 -28.739 1.00 0.00 28 PRO A CA 17
ATOM 14221 C C . PRO A 1 28 ? -15.736 -5.731 -29.107 1.00 0.00 28 PRO A C 17
ATOM 14222 O O . PRO A 1 28 ? -15.298 -6.484 -28.226 1.00 0.00 28 PRO A O 17
ATOM 14233 N N . ASN A 1 29 ? -15.641 -6.004 -30.398 1.00 0.00 29 ASN A N 17
ATOM 14234 C CA . ASN A 1 29 ? -14.985 -7.213 -30.878 1.00 0.00 29 ASN A CA 17
ATOM 14235 C C . ASN A 1 29 ? -13.496 -6.957 -31.058 1.00 0.00 29 ASN A C 17
ATOM 14236 O O . ASN A 1 29 ? -13.085 -6.226 -31.964 1.00 0.00 29 ASN A O 17
ATOM 14247 N N . CYS A 1 30 ? -12.707 -7.538 -30.187 1.00 0.00 30 CYS A N 17
ATOM 14248 C CA . CYS A 1 30 ? -11.268 -7.399 -30.229 1.00 0.00 30 CYS A CA 17
ATOM 14249 C C . CYS A 1 30 ? -10.622 -8.588 -29.551 1.00 0.00 30 CYS A C 17
ATOM 14250 O O . CYS A 1 30 ? -11.316 -9.388 -28.914 1.00 0.00 30 CYS A O 17
ATOM 14257 N N . ILE A 1 31 ? -9.314 -8.732 -29.711 1.00 0.00 31 ILE A N 17
ATOM 14258 C CA . ILE A 1 31 ? -8.593 -9.830 -29.089 1.00 0.00 31 ILE A CA 17
ATOM 14259 C C . ILE A 1 31 ? -8.634 -9.685 -27.575 1.00 0.00 31 ILE A C 17
ATOM 14260 O O . ILE A 1 31 ? -7.975 -8.812 -27.007 1.00 0.00 31 ILE A O 17
ATOM 14276 N N . ALA A 1 32 ? -9.425 -10.522 -26.933 1.00 0.00 32 ALA A N 17
ATOM 14277 C CA . ALA A 1 32 ? -9.568 -10.486 -25.496 1.00 0.00 32 ALA A CA 17
ATOM 14278 C C . ALA A 1 32 ? -8.333 -11.047 -24.814 1.00 0.00 32 ALA A C 17
ATOM 14279 O O . ALA A 1 32 ? -8.192 -12.258 -24.653 1.00 0.00 32 ALA A O 17
ATOM 14286 N N . VAL A 1 33 ? -7.428 -10.167 -24.457 1.00 0.00 33 VAL A N 17
ATOM 14287 C CA . VAL A 1 33 ? -6.213 -10.546 -23.775 1.00 0.00 33 VAL A CA 17
ATOM 14288 C C . VAL A 1 33 ? -6.184 -9.893 -22.396 1.00 0.00 33 VAL A C 17
ATOM 14289 O O . VAL A 1 33 ? -6.735 -8.807 -22.211 1.00 0.00 33 VAL A O 17
ATOM 14302 N N . CYS A 1 34 ? -5.567 -10.557 -21.434 1.00 0.00 34 CYS A N 17
ATOM 14303 C CA . CYS A 1 34 ? -5.500 -10.033 -20.082 1.00 0.00 34 CYS A CA 17
ATOM 14304 C C . CYS A 1 34 ? -4.594 -8.822 -20.001 1.00 0.00 34 CYS A C 17
ATOM 14305 O O . CYS A 1 34 ? -3.370 -8.940 -20.075 1.00 0.00 34 CYS A O 17
ATOM 14312 N N . LYS A 1 35 ? -5.196 -7.662 -19.870 1.00 0.00 35 LYS A N 17
ATOM 14313 C CA . LYS A 1 35 ? -4.444 -6.448 -19.676 1.00 0.00 35 LYS A CA 17
ATOM 14314 C C . LYS A 1 35 ? -4.790 -5.862 -18.324 1.00 0.00 35 LYS A C 17
ATOM 14315 O O . LYS A 1 35 ? -5.932 -5.980 -17.866 1.00 0.00 35 LYS A O 17
ATOM 14334 N N . LYS A 1 36 ? -3.823 -5.252 -17.679 1.00 0.00 36 LYS A N 17
ATOM 14335 C CA . LYS A 1 36 ? -4.063 -4.645 -16.391 1.00 0.00 36 LYS A CA 17
ATOM 14336 C C . LYS A 1 36 ? -4.536 -3.209 -16.567 1.00 0.00 36 LYS A C 17
ATOM 14337 O O . LYS A 1 36 ? -4.129 -2.516 -17.509 1.00 0.00 36 LYS A O 17
ATOM 14356 N N . GLY A 1 37 ? -5.383 -2.766 -15.673 1.00 0.00 37 GLY A N 17
ATOM 14357 C CA . GLY A 1 37 ? -5.924 -1.425 -15.765 1.00 0.00 37 GLY A CA 17
ATOM 14358 C C . GLY A 1 37 ? -7.265 -1.324 -15.093 1.00 0.00 37 GLY A C 17
ATOM 14359 O O . GLY A 1 37 ? -7.761 -2.307 -14.559 1.00 0.00 37 GLY A O 17
ATOM 14363 N N . CYS A 1 38 ? -7.862 -0.157 -15.122 1.00 0.00 38 CYS A N 17
ATOM 14364 C CA . CYS A 1 38 ? -9.139 0.038 -14.468 1.00 0.00 38 CYS A CA 17
ATOM 14365 C C . CYS A 1 38 ? -10.300 -0.076 -15.443 1.00 0.00 38 CYS A C 17
ATOM 14366 O O . CYS A 1 38 ? -10.310 0.553 -16.507 1.00 0.00 38 CYS A O 17
ATOM 14373 N N . PHE A 1 39 ? -11.274 -0.880 -15.067 1.00 0.00 39 PHE A N 17
ATOM 14374 C CA . PHE A 1 39 ? -12.468 -1.094 -15.861 1.00 0.00 39 PHE A CA 17
ATOM 14375 C C . PHE A 1 39 ? -13.664 -1.043 -14.938 1.00 0.00 39 PHE A C 17
ATOM 14376 O O . PHE A 1 39 ? -13.504 -1.099 -13.726 1.00 0.00 39 PHE A O 17
ATOM 14393 N N . CYS A 1 40 ? -14.840 -0.895 -15.483 1.00 0.00 40 CYS A N 17
ATOM 14394 C CA . CYS A 1 40 ? -16.031 -0.899 -14.669 1.00 0.00 40 CYS A CA 17
ATOM 14395 C C . CYS A 1 40 ? -16.615 -2.297 -14.574 1.00 0.00 40 CYS A C 17
ATOM 14396 O O . CYS A 1 40 ? -16.339 -3.153 -15.418 1.00 0.00 40 CYS A O 17
ATOM 14403 N N . ARG A 1 41 ? -17.414 -2.530 -13.546 1.00 0.00 41 ARG A N 17
ATOM 14404 C CA . ARG A 1 41 ? -17.985 -3.848 -13.311 1.00 0.00 41 ARG A CA 17
ATOM 14405 C C . ARG A 1 41 ? -19.073 -4.172 -14.317 1.00 0.00 41 ARG A C 17
ATOM 14406 O O . ARG A 1 41 ? -19.733 -3.274 -14.857 1.00 0.00 41 ARG A O 17
ATOM 14427 N N . ASP A 1 42 ? -19.252 -5.453 -14.573 1.00 0.00 42 ASP A N 17
ATOM 14428 C CA . ASP A 1 42 ? -20.295 -5.920 -15.464 1.00 0.00 42 ASP A CA 17
ATOM 14429 C C . ASP A 1 42 ? -21.651 -5.489 -14.933 1.00 0.00 42 ASP A C 17
ATOM 14430 O O . ASP A 1 42 ? -22.024 -5.827 -13.811 1.00 0.00 42 ASP A O 17
ATOM 14439 N N . GLY A 1 43 ? -22.373 -4.735 -15.731 1.00 0.00 43 GLY A N 17
ATOM 14440 C CA . GLY A 1 43 ? -23.642 -4.207 -15.295 1.00 0.00 43 GLY A CA 17
ATOM 14441 C C . GLY A 1 43 ? -23.627 -2.698 -15.285 1.00 0.00 43 GLY A C 17
ATOM 14442 O O . GLY A 1 43 ? -24.614 -2.054 -14.922 1.00 0.00 43 GLY A O 17
ATOM 14446 N N . THR A 1 44 ? -22.482 -2.132 -15.649 1.00 0.00 44 THR A N 17
ATOM 14447 C CA . THR A 1 44 ? -22.328 -0.696 -15.760 1.00 0.00 44 THR A CA 17
ATOM 14448 C C . THR A 1 44 ? -21.592 -0.363 -17.053 1.00 0.00 44 THR A C 17
ATOM 14449 O O . THR A 1 44 ? -20.711 -1.115 -17.484 1.00 0.00 44 THR A O 17
ATOM 14460 N N . VAL A 1 45 ? -21.961 0.736 -17.677 1.00 0.00 45 VAL A N 17
ATOM 14461 C CA . VAL A 1 45 ? -21.340 1.148 -18.920 1.00 0.00 45 VAL A CA 17
ATOM 14462 C C . VAL A 1 45 ? -20.573 2.452 -18.747 1.00 0.00 45 VAL A C 17
ATOM 14463 O O . VAL A 1 45 ? -21.026 3.366 -18.053 1.00 0.00 45 VAL A O 17
ATOM 14476 N N . ASP A 1 46 ? -19.404 2.514 -19.362 1.00 0.00 46 ASP A N 17
ATOM 14477 C CA . ASP A 1 46 ? -18.544 3.692 -19.304 1.00 0.00 46 ASP A CA 17
ATOM 14478 C C . ASP A 1 46 ? -19.115 4.798 -20.182 1.00 0.00 46 ASP A C 17
ATOM 14479 O O . ASP A 1 46 ? -19.237 4.633 -21.400 1.00 0.00 46 ASP A O 17
ATOM 14488 N N . ASN A 1 47 ? -19.491 5.908 -19.578 1.00 0.00 47 ASN A N 17
ATOM 14489 C CA . ASN A 1 47 ? -20.047 7.015 -20.338 1.00 0.00 47 ASN A CA 17
ATOM 14490 C C . ASN A 1 47 ? -18.991 8.093 -20.577 1.00 0.00 47 ASN A C 17
ATOM 14491 O O . ASN A 1 47 ? -17.918 8.068 -19.968 1.00 0.00 47 ASN A O 17
ATOM 14502 N N . ASN A 1 48 ? -19.302 9.043 -21.452 1.00 0.00 48 ASN A N 17
ATOM 14503 C CA . ASN A 1 48 ? -18.352 10.103 -21.822 1.00 0.00 48 ASN A CA 17
ATOM 14504 C C . ASN A 1 48 ? -18.142 11.115 -20.697 1.00 0.00 48 ASN A C 17
ATOM 14505 O O . ASN A 1 48 ? -17.353 12.048 -20.833 1.00 0.00 48 ASN A O 17
ATOM 14516 N N . HIS A 1 49 ? -18.839 10.932 -19.595 1.00 0.00 49 HIS A N 17
ATOM 14517 C CA . HIS A 1 49 ? -18.712 11.833 -18.459 1.00 0.00 49 HIS A CA 17
ATOM 14518 C C . HIS A 1 49 ? -17.712 11.282 -17.454 1.00 0.00 49 HIS A C 17
ATOM 14519 O O . HIS A 1 49 ? -17.363 11.946 -16.475 1.00 0.00 49 HIS A O 17
ATOM 14533 N N . GLY A 1 50 ? -17.260 10.061 -17.694 1.00 0.00 50 GLY A N 17
ATOM 14534 C CA . GLY A 1 50 ? -16.275 9.457 -16.831 1.00 0.00 50 GLY A CA 17
ATOM 14535 C C . GLY A 1 50 ? -16.879 8.753 -15.636 1.00 0.00 50 GLY A C 17
ATOM 14536 O O . GLY A 1 50 ? -16.261 8.689 -14.569 1.00 0.00 50 GLY A O 17
ATOM 14540 N N . LYS A 1 51 ? -18.083 8.236 -15.797 1.00 0.00 51 LYS A N 17
ATOM 14541 C CA . LYS A 1 51 ? -18.750 7.507 -14.730 1.00 0.00 51 LYS A CA 17
ATOM 14542 C C . LYS A 1 51 ? -19.567 6.353 -15.293 1.00 0.00 51 LYS A C 17
ATOM 14543 O O . LYS A 1 51 ? -20.293 6.510 -16.264 1.00 0.00 51 LYS A O 17
ATOM 14562 N N . CYS A 1 52 ? -19.426 5.194 -14.696 1.00 0.00 52 CYS A N 17
ATOM 14563 C CA . CYS A 1 52 ? -20.132 4.026 -15.168 1.00 0.00 52 CYS A CA 17
ATOM 14564 C C . CYS A 1 52 ? -21.427 3.829 -14.417 1.00 0.00 52 CYS A C 17
ATOM 14565 O O . CYS A 1 52 ? -21.449 3.739 -13.186 1.00 0.00 52 CYS A O 17
ATOM 14572 N N . VAL A 1 53 ? -22.502 3.775 -15.166 1.00 0.00 53 VAL A N 17
ATOM 14573 C CA . VAL A 1 53 ? -23.832 3.615 -14.618 1.00 0.00 53 VAL A CA 17
ATOM 14574 C C . VAL A 1 53 ? -24.560 2.498 -15.344 1.00 0.00 53 VAL A C 17
ATOM 14575 O O . VAL A 1 53 ? -24.021 1.915 -16.286 1.00 0.00 53 VAL A O 17
ATOM 14588 N N . LYS A 1 54 ? -25.770 2.194 -14.907 1.00 0.00 54 LYS A N 17
ATOM 14589 C CA . LYS A 1 54 ? -26.576 1.170 -15.561 1.00 0.00 54 LYS A CA 17
ATOM 14590 C C . LYS A 1 54 ? -26.987 1.630 -16.954 1.00 0.00 54 LYS A C 17
ATOM 14591 O O . LYS A 1 54 ? -27.053 2.835 -17.227 1.00 0.00 54 LYS A O 17
ATOM 14610 N N . LYS A 1 55 ? -27.276 0.672 -17.825 1.00 0.00 55 LYS A N 17
ATOM 14611 C CA . LYS A 1 55 ? -27.658 0.963 -19.209 1.00 0.00 55 LYS A CA 17
ATOM 14612 C C . LYS A 1 55 ? -28.868 1.900 -19.267 1.00 0.00 55 LYS A C 17
ATOM 14613 O O . LYS A 1 55 ? -28.975 2.734 -20.159 1.00 0.00 55 LYS A O 17
ATOM 14632 N N . GLU A 1 56 ? -29.753 1.766 -18.293 1.00 0.00 56 GLU A N 17
ATOM 14633 C CA . GLU A 1 56 ? -30.970 2.562 -18.228 1.00 0.00 56 GLU A CA 17
ATOM 14634 C C . GLU A 1 56 ? -30.684 4.000 -17.797 1.00 0.00 56 GLU A C 17
ATOM 14635 O O . GLU A 1 56 ? -31.492 4.898 -18.026 1.00 0.00 56 GLU A O 17
ATOM 14647 N N . ASN A 1 57 ? -29.540 4.212 -17.176 1.00 0.00 57 ASN A N 17
ATOM 14648 C CA . ASN A 1 57 ? -29.187 5.528 -16.674 1.00 0.00 57 ASN A CA 17
ATOM 14649 C C . ASN A 1 57 ? -28.471 6.336 -17.738 1.00 0.00 57 ASN A C 17
ATOM 14650 O O . ASN A 1 57 ? -28.541 7.565 -17.752 1.00 0.00 57 ASN A O 17
ATOM 14661 N N . CYS A 1 58 ? -27.785 5.645 -18.626 1.00 0.00 58 CYS A N 17
ATOM 14662 C CA . CYS A 1 58 ? -27.064 6.299 -19.694 1.00 0.00 58 CYS A CA 17
ATOM 14663 C C . CYS A 1 58 ? -27.963 6.446 -20.915 1.00 0.00 58 CYS A C 17
ATOM 14664 O O . CYS A 1 58 ? -28.529 7.544 -21.107 1.00 0.00 58 CYS A O 17
ATOM 14672 N N . GLY A 1 1 ? 5.424 6.809 -5.193 1.00 0.00 1 GLY A N 18
ATOM 14673 C CA . GLY A 1 1 ? 4.312 6.698 -4.230 1.00 0.00 1 GLY A CA 18
ATOM 14674 C C . GLY A 1 1 ? 2.964 6.659 -4.905 1.00 0.00 1 GLY A C 18
ATOM 14675 O O . GLY A 1 1 ? 2.244 7.660 -4.935 1.00 0.00 1 GLY A O 18
ATOM 14681 N N . SER A 1 2 ? 2.626 5.516 -5.459 1.00 0.00 2 SER A N 18
ATOM 14682 C CA . SER A 1 2 ? 1.351 5.327 -6.105 1.00 0.00 2 SER A CA 18
ATOM 14683 C C . SER A 1 2 ? 0.858 3.921 -5.833 1.00 0.00 2 SER A C 18
ATOM 14684 O O . SER A 1 2 ? 1.622 2.960 -5.927 1.00 0.00 2 SER A O 18
ATOM 14692 N N . MET A 1 3 ? -0.400 3.797 -5.478 1.00 0.00 3 MET A N 18
ATOM 14693 C CA . MET A 1 3 ? -0.966 2.504 -5.166 1.00 0.00 3 MET A CA 18
ATOM 14694 C C . MET A 1 3 ? -1.973 2.083 -6.219 1.00 0.00 3 MET A C 18
ATOM 14695 O O . MET A 1 3 ? -2.184 2.781 -7.211 1.00 0.00 3 MET A O 18
ATOM 14709 N N . ILE A 1 4 ? -2.593 0.944 -5.993 1.00 0.00 4 ILE A N 18
ATOM 14710 C CA . ILE A 1 4 ? -3.556 0.390 -6.930 1.00 0.00 4 ILE A CA 18
ATOM 14711 C C . ILE A 1 4 ? -4.986 0.614 -6.447 1.00 0.00 4 ILE A C 18
ATOM 14712 O O . ILE A 1 4 ? -5.912 -0.075 -6.873 1.00 0.00 4 ILE A O 18
ATOM 14728 N N . ARG A 1 5 ? -5.165 1.589 -5.572 1.00 0.00 5 ARG A N 18
ATOM 14729 C CA . ARG A 1 5 ? -6.476 1.861 -5.014 1.00 0.00 5 ARG A CA 18
ATOM 14730 C C . ARG A 1 5 ? -7.263 2.810 -5.904 1.00 0.00 5 ARG A C 18
ATOM 14731 O O . ARG A 1 5 ? -6.869 3.965 -6.113 1.00 0.00 5 ARG A O 18
ATOM 14752 N N . CYS A 1 6 ? -8.356 2.311 -6.443 1.00 0.00 6 CYS A N 18
ATOM 14753 C CA . CYS A 1 6 ? -9.228 3.089 -7.303 1.00 0.00 6 CYS A CA 18
ATOM 14754 C C . CYS A 1 6 ? -10.624 3.172 -6.688 1.00 0.00 6 CYS A C 18
ATOM 14755 O O . CYS A 1 6 ? -10.975 2.338 -5.844 1.00 0.00 6 CYS A O 18
ATOM 14762 N N . PRO A 1 7 ? -11.423 4.203 -7.065 1.00 0.00 7 PRO A N 18
ATOM 14763 C CA . PRO A 1 7 ? -12.802 4.380 -6.579 1.00 0.00 7 PRO A CA 18
ATOM 14764 C C . PRO A 1 7 ? -13.621 3.077 -6.601 1.00 0.00 7 PRO A C 18
ATOM 14765 O O . PRO A 1 7 ? -13.346 2.166 -7.388 1.00 0.00 7 PRO A O 18
ATOM 14776 N N . LYS A 1 8 ? -14.637 3.015 -5.749 1.00 0.00 8 LYS A N 18
ATOM 14777 C CA . LYS A 1 8 ? -15.458 1.814 -5.574 1.00 0.00 8 LYS A CA 18
ATOM 14778 C C . LYS A 1 8 ? -16.228 1.430 -6.850 1.00 0.00 8 LYS A C 18
ATOM 14779 O O . LYS A 1 8 ? -16.653 0.284 -7.003 1.00 0.00 8 LYS A O 18
ATOM 14798 N N . ASP A 1 9 ? -16.417 2.378 -7.760 1.00 0.00 9 ASP A N 18
ATOM 14799 C CA . ASP A 1 9 ? -17.113 2.078 -9.012 1.00 0.00 9 ASP A CA 18
ATOM 14800 C C . ASP A 1 9 ? -16.162 1.435 -10.018 1.00 0.00 9 ASP A C 18
ATOM 14801 O O . ASP A 1 9 ? -16.556 1.064 -11.125 1.00 0.00 9 ASP A O 18
ATOM 14810 N N . LYS A 1 10 ? -14.911 1.287 -9.612 1.00 0.00 10 LYS A N 18
ATOM 14811 C CA . LYS A 1 10 ? -13.914 0.607 -10.414 1.00 0.00 10 LYS A CA 18
ATOM 14812 C C . LYS A 1 10 ? -13.395 -0.609 -9.667 1.00 0.00 10 LYS A C 18
ATOM 14813 O O . LYS A 1 10 ? -13.473 -0.678 -8.438 1.00 0.00 10 LYS A O 18
ATOM 14832 N N . ILE A 1 11 ? -12.870 -1.553 -10.406 1.00 0.00 11 ILE A N 18
ATOM 14833 C CA . ILE A 1 11 ? -12.289 -2.748 -9.842 1.00 0.00 11 ILE A CA 18
ATOM 14834 C C . ILE A 1 11 ? -10.900 -2.965 -10.423 1.00 0.00 11 ILE A C 18
ATOM 14835 O O . ILE A 1 11 ? -10.686 -2.783 -11.628 1.00 0.00 11 ILE A O 18
ATOM 14851 N N . TYR A 1 12 ? -9.958 -3.318 -9.575 1.00 0.00 12 TYR A N 18
ATOM 14852 C CA . TYR A 1 12 ? -8.595 -3.544 -10.016 1.00 0.00 12 TYR A CA 18
ATOM 14853 C C . TYR A 1 12 ? -8.426 -4.975 -10.504 1.00 0.00 12 TYR A C 18
ATOM 14854 O O . TYR A 1 12 ? -8.610 -5.929 -9.745 1.00 0.00 12 TYR A O 18
ATOM 14872 N N . LYS A 1 13 ? -8.085 -5.119 -11.765 1.00 0.00 13 LYS A N 18
ATOM 14873 C CA . LYS A 1 13 ? -7.923 -6.426 -12.370 1.00 0.00 13 LYS A CA 18
ATOM 14874 C C . LYS A 1 13 ? -6.579 -6.518 -13.076 1.00 0.00 13 LYS A C 18
ATOM 14875 O O . LYS A 1 13 ? -6.074 -5.525 -13.598 1.00 0.00 13 LYS A O 18
ATOM 14894 N N . PHE A 1 14 ? -5.995 -7.701 -13.075 1.00 0.00 14 PHE A N 18
ATOM 14895 C CA . PHE A 1 14 ? -4.750 -7.935 -13.788 1.00 0.00 14 PHE A CA 18
ATOM 14896 C C . PHE A 1 14 ? -5.063 -8.324 -15.219 1.00 0.00 14 PHE A C 18
ATOM 14897 O O . PHE A 1 14 ? -4.229 -8.202 -16.118 1.00 0.00 14 PHE A O 18
ATOM 14914 N N . CYS A 1 15 ? -6.272 -8.798 -15.410 1.00 0.00 15 CYS A N 18
ATOM 14915 C CA . CYS A 1 15 ? -6.772 -9.151 -16.709 1.00 0.00 15 CYS A CA 18
ATOM 14916 C C . CYS A 1 15 ? -8.171 -8.595 -16.873 1.00 0.00 15 CYS A C 18
ATOM 14917 O O . CYS A 1 15 ? -9.104 -9.016 -16.182 1.00 0.00 15 CYS A O 18
ATOM 14924 N N . GLY A 1 16 ? -8.310 -7.634 -17.754 1.00 0.00 16 GLY A N 18
ATOM 14925 C CA . GLY A 1 16 ? -9.595 -7.044 -18.005 1.00 0.00 16 GLY A CA 18
ATOM 14926 C C . GLY A 1 16 ? -9.810 -6.801 -19.470 1.00 0.00 16 GLY A C 18
ATOM 14927 O O . GLY A 1 16 ? -8.873 -6.960 -20.272 1.00 0.00 16 GLY A O 18
ATOM 14931 N N . SER A 1 17 ? -11.031 -6.434 -19.827 1.00 0.00 17 SER A N 18
ATOM 14932 C CA . SER A 1 17 ? -11.393 -6.178 -21.207 1.00 0.00 17 SER A CA 18
ATOM 14933 C C . SER A 1 17 ? -10.582 -5.018 -21.781 1.00 0.00 17 SER A C 18
ATOM 14934 O O . SER A 1 17 ? -10.495 -3.950 -21.166 1.00 0.00 17 SER A O 18
ATOM 14942 N N . PRO A 1 18 ? -9.963 -5.218 -22.960 1.00 0.00 18 PRO A N 18
ATOM 14943 C CA . PRO A 1 18 ? -9.198 -4.166 -23.631 1.00 0.00 18 PRO A CA 18
ATOM 14944 C C . PRO A 1 18 ? -10.086 -2.981 -23.953 1.00 0.00 18 PRO A C 18
ATOM 14945 O O . PRO A 1 18 ? -9.703 -1.823 -23.756 1.00 0.00 18 PRO A O 18
ATOM 14956 N N . CYS A 1 19 ? -11.272 -3.288 -24.437 1.00 0.00 19 CYS A N 18
ATOM 14957 C CA . CYS A 1 19 ? -12.265 -2.295 -24.765 1.00 0.00 19 CYS A CA 18
ATOM 14958 C C . CYS A 1 19 ? -13.434 -2.424 -23.792 1.00 0.00 19 CYS A C 18
ATOM 14959 O O . CYS A 1 19 ? -14.297 -3.286 -23.969 1.00 0.00 19 CYS A O 18
ATOM 14966 N N . PRO A 1 20 ? -13.453 -1.611 -22.720 1.00 0.00 20 PRO A N 18
ATOM 14967 C CA . PRO A 1 20 ? -14.512 -1.672 -21.709 1.00 0.00 20 PRO A CA 18
ATOM 14968 C C . PRO A 1 20 ? -15.893 -1.389 -22.304 1.00 0.00 20 PRO A C 18
ATOM 14969 O O . PRO A 1 20 ? -16.023 -0.575 -23.228 1.00 0.00 20 PRO A O 18
ATOM 14980 N N . PRO A 1 21 ? -16.941 -2.078 -21.796 1.00 0.00 21 PRO A N 18
ATOM 14981 C CA . PRO A 1 21 ? -18.320 -1.885 -22.262 1.00 0.00 21 PRO A CA 18
ATOM 14982 C C . PRO A 1 21 ? -18.727 -0.418 -22.215 1.00 0.00 21 PRO A C 18
ATOM 14983 O O . PRO A 1 21 ? -18.406 0.299 -21.260 1.00 0.00 21 PRO A O 18
ATOM 14994 N N . SER A 1 22 ? -19.434 0.022 -23.226 1.00 0.00 22 SER A N 18
ATOM 14995 C CA . SER A 1 22 ? -19.823 1.405 -23.317 1.00 0.00 22 SER A CA 18
ATOM 14996 C C . SER A 1 22 ? -21.256 1.534 -23.803 1.00 0.00 22 SER A C 18
ATOM 14997 O O . SER A 1 22 ? -21.867 0.551 -24.211 1.00 0.00 22 SER A O 18
ATOM 15005 N N . CYS A 1 23 ? -21.789 2.741 -23.746 1.00 0.00 23 CYS A N 18
ATOM 15006 C CA . CYS A 1 23 ? -23.126 3.005 -24.242 1.00 0.00 23 CYS A CA 18
ATOM 15007 C C . CYS A 1 23 ? -23.116 2.992 -25.758 1.00 0.00 23 CYS A C 18
ATOM 15008 O O . CYS A 1 23 ? -24.110 2.657 -26.393 1.00 0.00 23 CYS A O 18
ATOM 15015 N N . LYS A 1 24 ? -21.975 3.364 -26.331 1.00 0.00 24 LYS A N 18
ATOM 15016 C CA . LYS A 1 24 ? -21.801 3.354 -27.768 1.00 0.00 24 LYS A CA 18
ATOM 15017 C C . LYS A 1 24 ? -21.826 1.918 -28.272 1.00 0.00 24 LYS A C 18
ATOM 15018 O O . LYS A 1 24 ? -22.486 1.606 -29.262 1.00 0.00 24 LYS A O 18
ATOM 15037 N N . ASP A 1 25 ? -21.101 1.053 -27.579 1.00 0.00 25 ASP A N 18
ATOM 15038 C CA . ASP A 1 25 ? -21.071 -0.365 -27.897 1.00 0.00 25 ASP A CA 18
ATOM 15039 C C . ASP A 1 25 ? -20.930 -1.168 -26.613 1.00 0.00 25 ASP A C 18
ATOM 15040 O O . ASP A 1 25 ? -19.909 -1.074 -25.916 1.00 0.00 25 ASP A O 18
ATOM 15049 N N . LEU A 1 26 ? -21.956 -1.930 -26.285 1.00 0.00 26 LEU A N 18
ATOM 15050 C CA . LEU A 1 26 ? -21.972 -2.717 -25.058 1.00 0.00 26 LEU A CA 18
ATOM 15051 C C . LEU A 1 26 ? -21.059 -3.939 -25.163 1.00 0.00 26 LEU A C 18
ATOM 15052 O O . LEU A 1 26 ? -20.775 -4.598 -24.165 1.00 0.00 26 LEU A O 18
ATOM 15068 N N . THR A 1 27 ? -20.602 -4.232 -26.367 1.00 0.00 27 THR A N 18
ATOM 15069 C CA . THR A 1 27 ? -19.715 -5.354 -26.591 1.00 0.00 27 THR A CA 18
ATOM 15070 C C . THR A 1 27 ? -18.794 -5.089 -27.797 1.00 0.00 27 THR A C 18
ATOM 15071 O O . THR A 1 27 ? -19.029 -5.580 -28.909 1.00 0.00 27 THR A O 18
ATOM 15082 N N . PRO A 1 28 ? -17.738 -4.281 -27.585 1.00 0.00 28 PRO A N 18
ATOM 15083 C CA . PRO A 1 28 ? -16.795 -3.906 -28.644 1.00 0.00 28 PRO A CA 18
ATOM 15084 C C . PRO A 1 28 ? -16.014 -5.104 -29.179 1.00 0.00 28 PRO A C 18
ATOM 15085 O O . PRO A 1 28 ? -15.615 -5.993 -28.421 1.00 0.00 28 PRO A O 18
ATOM 15096 N N . ASN A 1 29 ? -15.813 -5.130 -30.484 1.00 0.00 29 ASN A N 18
ATOM 15097 C CA . ASN A 1 29 ? -15.082 -6.213 -31.121 1.00 0.00 29 ASN A CA 18
ATOM 15098 C C . ASN A 1 29 ? -13.598 -5.886 -31.217 1.00 0.00 29 ASN A C 18
ATOM 15099 O O . ASN A 1 29 ? -13.174 -5.140 -32.099 1.00 0.00 29 ASN A O 18
ATOM 15110 N N . CYS A 1 30 ? -12.821 -6.431 -30.308 1.00 0.00 30 CYS A N 18
ATOM 15111 C CA . CYS A 1 30 ? -11.385 -6.223 -30.306 1.00 0.00 30 CYS A CA 18
ATOM 15112 C C . CYS A 1 30 ? -10.687 -7.426 -29.692 1.00 0.00 30 CYS A C 18
ATOM 15113 O O . CYS A 1 30 ? -11.287 -8.150 -28.891 1.00 0.00 30 CYS A O 18
ATOM 15120 N N . ILE A 1 31 ? -9.428 -7.652 -30.084 1.00 0.00 31 ILE A N 18
ATOM 15121 C CA . ILE A 1 31 ? -8.661 -8.804 -29.604 1.00 0.00 31 ILE A CA 18
ATOM 15122 C C . ILE A 1 31 ? -8.637 -8.860 -28.074 1.00 0.00 31 ILE A C 18
ATOM 15123 O O . ILE A 1 31 ? -8.281 -7.884 -27.402 1.00 0.00 31 ILE A O 18
ATOM 15139 N N . ALA A 1 32 ? -9.035 -10.001 -27.535 1.00 0.00 32 ALA A N 18
ATOM 15140 C CA . ALA A 1 32 ? -9.102 -10.186 -26.103 1.00 0.00 32 ALA A CA 18
ATOM 15141 C C . ALA A 1 32 ? -7.725 -10.408 -25.498 1.00 0.00 32 ALA A C 18
ATOM 15142 O O . ALA A 1 32 ? -7.184 -11.516 -25.534 1.00 0.00 32 ALA A O 18
ATOM 15149 N N . VAL A 1 33 ? -7.151 -9.343 -24.982 1.00 0.00 33 VAL A N 18
ATOM 15150 C CA . VAL A 1 33 ? -5.881 -9.407 -24.293 1.00 0.00 33 VAL A CA 18
ATOM 15151 C C . VAL A 1 33 ? -6.073 -8.968 -22.851 1.00 0.00 33 VAL A C 18
ATOM 15152 O O . VAL A 1 33 ? -6.953 -8.153 -22.557 1.00 0.00 33 VAL A O 18
ATOM 15165 N N . CYS A 1 34 ? -5.285 -9.508 -21.955 1.00 0.00 34 CYS A N 18
ATOM 15166 C CA . CYS A 1 34 ? -5.414 -9.165 -20.557 1.00 0.00 34 CYS A CA 18
ATOM 15167 C C . CYS A 1 34 ? -4.629 -7.918 -20.214 1.00 0.00 34 CYS A C 18
ATOM 15168 O O . CYS A 1 34 ? -3.399 -7.947 -20.133 1.00 0.00 34 CYS A O 18
ATOM 15175 N N . LYS A 1 35 ? -5.334 -6.821 -20.019 1.00 0.00 35 LYS A N 18
ATOM 15176 C CA . LYS A 1 35 ? -4.701 -5.599 -19.571 1.00 0.00 35 LYS A CA 18
ATOM 15177 C C . LYS A 1 35 ? -4.914 -5.450 -18.078 1.00 0.00 35 LYS A C 18
ATOM 15178 O O . LYS A 1 35 ? -5.921 -5.914 -17.545 1.00 0.00 35 LYS A O 18
ATOM 15197 N N . LYS A 1 36 ? -3.968 -4.831 -17.407 1.00 0.00 36 LYS A N 18
ATOM 15198 C CA . LYS A 1 36 ? -4.040 -4.673 -15.967 1.00 0.00 36 LYS A CA 18
ATOM 15199 C C . LYS A 1 36 ? -4.340 -3.236 -15.582 1.00 0.00 36 LYS A C 18
ATOM 15200 O O . LYS A 1 36 ? -3.927 -2.292 -16.266 1.00 0.00 36 LYS A O 18
ATOM 15219 N N . GLY A 1 37 ? -5.057 -3.076 -14.493 1.00 0.00 37 GLY A N 18
ATOM 15220 C CA . GLY A 1 37 ? -5.421 -1.761 -14.030 1.00 0.00 37 GLY A CA 18
ATOM 15221 C C . GLY A 1 37 ? -6.799 -1.748 -13.426 1.00 0.00 37 GLY A C 18
ATOM 15222 O O . GLY A 1 37 ? -7.307 -2.787 -13.009 1.00 0.00 37 GLY A O 18
ATOM 15226 N N . CYS A 1 38 ? -7.407 -0.590 -13.375 1.00 0.00 38 CYS A N 18
ATOM 15227 C CA . CYS A 1 38 ? -8.735 -0.465 -12.819 1.00 0.00 38 CYS A CA 18
ATOM 15228 C C . CYS A 1 38 ? -9.764 -0.304 -13.925 1.00 0.00 38 CYS A C 18
ATOM 15229 O O . CYS A 1 38 ? -9.604 0.525 -14.827 1.00 0.00 38 CYS A O 18
ATOM 15236 N N . PHE A 1 39 ? -10.807 -1.102 -13.858 1.00 0.00 39 PHE A N 18
ATOM 15237 C CA . PHE A 1 39 ? -11.864 -1.077 -14.852 1.00 0.00 39 PHE A CA 18
ATOM 15238 C C . PHE A 1 39 ? -13.186 -0.793 -14.181 1.00 0.00 39 PHE A C 18
ATOM 15239 O O . PHE A 1 39 ? -13.346 -1.067 -13.003 1.00 0.00 39 PHE A O 18
ATOM 15256 N N . CYS A 1 40 ? -14.118 -0.230 -14.914 1.00 0.00 40 CYS A N 18
ATOM 15257 C CA . CYS A 1 40 ? -15.430 0.047 -14.371 1.00 0.00 40 CYS A CA 18
ATOM 15258 C C . CYS A 1 40 ? -16.147 -1.260 -14.052 1.00 0.00 40 CYS A C 18
ATOM 15259 O O . CYS A 1 40 ? -16.219 -2.162 -14.891 1.00 0.00 40 CYS A O 18
ATOM 15266 N N . ARG A 1 41 ? -16.654 -1.358 -12.830 1.00 0.00 41 ARG A N 18
ATOM 15267 C CA . ARG A 1 41 ? -17.302 -2.575 -12.343 1.00 0.00 41 ARG A CA 18
ATOM 15268 C C . ARG A 1 41 ? -18.523 -2.952 -13.177 1.00 0.00 41 ARG A C 18
ATOM 15269 O O . ARG A 1 41 ? -19.031 -2.150 -13.970 1.00 0.00 41 ARG A O 18
ATOM 15290 N N . ASP A 1 42 ? -18.987 -4.176 -12.993 1.00 0.00 42 ASP A N 18
ATOM 15291 C CA . ASP A 1 42 ? -20.157 -4.668 -13.698 1.00 0.00 42 ASP A CA 18
ATOM 15292 C C . ASP A 1 42 ? -21.368 -3.810 -13.359 1.00 0.00 42 ASP A C 18
ATOM 15293 O O . ASP A 1 42 ? -21.471 -3.275 -12.253 1.00 0.00 42 ASP A O 18
ATOM 15302 N N . GLY A 1 43 ? -22.258 -3.662 -14.310 1.00 0.00 43 GLY A N 18
ATOM 15303 C CA . GLY A 1 43 ? -23.419 -2.832 -14.103 1.00 0.00 43 GLY A CA 18
ATOM 15304 C C . GLY A 1 43 ? -23.212 -1.437 -14.648 1.00 0.00 43 GLY A C 18
ATOM 15305 O O . GLY A 1 43 ? -24.174 -0.743 -14.991 1.00 0.00 43 GLY A O 18
ATOM 15309 N N . THR A 1 44 ? -21.954 -1.019 -14.735 1.00 0.00 44 THR A N 18
ATOM 15310 C CA . THR A 1 44 ? -21.640 0.290 -15.257 1.00 0.00 44 THR A CA 18
ATOM 15311 C C . THR A 1 44 ? -20.948 0.182 -16.607 1.00 0.00 44 THR A C 18
ATOM 15312 O O . THR A 1 44 ? -20.147 -0.734 -16.840 1.00 0.00 44 THR A O 18
ATOM 15323 N N . VAL A 1 45 ? -21.266 1.108 -17.486 1.00 0.00 45 VAL A N 18
ATOM 15324 C CA . VAL A 1 45 ? -20.683 1.164 -18.806 1.00 0.00 45 VAL A CA 18
ATOM 15325 C C . VAL A 1 45 ? -20.217 2.581 -19.095 1.00 0.00 45 VAL A C 18
ATOM 15326 O O . VAL A 1 45 ? -20.724 3.542 -18.503 1.00 0.00 45 VAL A O 18
ATOM 15339 N N . ASP A 1 46 ? -19.257 2.709 -19.980 1.00 0.00 46 ASP A N 18
ATOM 15340 C CA . ASP A 1 46 ? -18.723 4.013 -20.355 1.00 0.00 46 ASP A CA 18
ATOM 15341 C C . ASP A 1 46 ? -19.717 4.764 -21.232 1.00 0.00 46 ASP A C 18
ATOM 15342 O O . ASP A 1 46 ? -20.036 4.326 -22.338 1.00 0.00 46 ASP A O 18
ATOM 15351 N N . ASN A 1 47 ? -20.224 5.879 -20.741 1.00 0.00 47 ASN A N 18
ATOM 15352 C CA . ASN A 1 47 ? -21.179 6.660 -21.508 1.00 0.00 47 ASN A CA 18
ATOM 15353 C C . ASN A 1 47 ? -20.471 7.608 -22.463 1.00 0.00 47 ASN A C 18
ATOM 15354 O O . ASN A 1 47 ? -19.244 7.679 -22.484 1.00 0.00 47 ASN A O 18
ATOM 15365 N N . ASN A 1 48 ? -21.251 8.353 -23.234 1.00 0.00 48 ASN A N 18
ATOM 15366 C CA . ASN A 1 48 ? -20.708 9.261 -24.249 1.00 0.00 48 ASN A CA 18
ATOM 15367 C C . ASN A 1 48 ? -19.915 10.408 -23.621 1.00 0.00 48 ASN A C 18
ATOM 15368 O O . ASN A 1 48 ? -19.188 11.121 -24.312 1.00 0.00 48 ASN A O 18
ATOM 15379 N N . HIS A 1 49 ? -20.047 10.575 -22.317 1.00 0.00 49 HIS A N 18
ATOM 15380 C CA . HIS A 1 49 ? -19.344 11.636 -21.605 1.00 0.00 49 HIS A CA 18
ATOM 15381 C C . HIS A 1 49 ? -17.972 11.162 -21.148 1.00 0.00 49 HIS A C 18
ATOM 15382 O O . HIS A 1 49 ? -17.157 11.951 -20.683 1.00 0.00 49 HIS A O 18
ATOM 15396 N N . GLY A 1 50 ? -17.725 9.866 -21.275 1.00 0.00 50 GLY A N 18
ATOM 15397 C CA . GLY A 1 50 ? -16.442 9.317 -20.890 1.00 0.00 50 GLY A CA 18
ATOM 15398 C C . GLY A 1 50 ? -16.414 8.848 -19.452 1.00 0.00 50 GLY A C 18
ATOM 15399 O O . GLY A 1 50 ? -15.344 8.640 -18.880 1.00 0.00 50 GLY A O 18
ATOM 15403 N N . LYS A 1 51 ? -17.582 8.687 -18.862 1.00 0.00 51 LYS A N 18
ATOM 15404 C CA . LYS A 1 51 ? -17.683 8.222 -17.491 1.00 0.00 51 LYS A CA 18
ATOM 15405 C C . LYS A 1 51 ? -18.538 6.970 -17.432 1.00 0.00 51 LYS A C 18
ATOM 15406 O O . LYS A 1 51 ? -19.432 6.784 -18.254 1.00 0.00 51 LYS A O 18
ATOM 15425 N N . CYS A 1 52 ? -18.268 6.114 -16.476 1.00 0.00 52 CYS A N 18
ATOM 15426 C CA . CYS A 1 52 ? -19.014 4.880 -16.358 1.00 0.00 52 CYS A CA 18
ATOM 15427 C C . CYS A 1 52 ? -20.215 5.041 -15.445 1.00 0.00 52 CYS A C 18
ATOM 15428 O O . CYS A 1 52 ? -20.084 5.424 -14.277 1.00 0.00 52 CYS A O 18
ATOM 15435 N N . VAL A 1 53 ? -21.383 4.750 -15.991 1.00 0.00 53 VAL A N 18
ATOM 15436 C CA . VAL A 1 53 ? -22.640 4.832 -15.264 1.00 0.00 53 VAL A CA 18
ATOM 15437 C C . VAL A 1 53 ? -23.483 3.610 -15.588 1.00 0.00 53 VAL A C 18
ATOM 15438 O O . VAL A 1 53 ? -23.088 2.794 -16.410 1.00 0.00 53 VAL A O 18
ATOM 15451 N N . LYS A 1 54 ? -24.632 3.483 -14.949 1.00 0.00 54 LYS A N 18
ATOM 15452 C CA . LYS A 1 54 ? -25.515 2.355 -15.216 1.00 0.00 54 LYS A CA 18
ATOM 15453 C C . LYS A 1 54 ? -26.038 2.428 -16.654 1.00 0.00 54 LYS A C 18
ATOM 15454 O O . LYS A 1 54 ? -26.435 3.497 -17.121 1.00 0.00 54 LYS A O 18
ATOM 15473 N N . LYS A 1 55 ? -26.042 1.288 -17.341 1.00 0.00 55 LYS A N 18
ATOM 15474 C CA . LYS A 1 55 ? -26.396 1.236 -18.767 1.00 0.00 55 LYS A CA 18
ATOM 15475 C C . LYS A 1 55 ? -27.820 1.722 -19.061 1.00 0.00 55 LYS A C 18
ATOM 15476 O O . LYS A 1 55 ? -28.051 2.384 -20.070 1.00 0.00 55 LYS A O 18
ATOM 15495 N N . GLU A 1 56 ? -28.764 1.417 -18.182 1.00 0.00 56 GLU A N 18
ATOM 15496 C CA . GLU A 1 56 ? -30.150 1.815 -18.406 1.00 0.00 56 GLU A CA 18
ATOM 15497 C C . GLU A 1 56 ? -30.384 3.252 -17.958 1.00 0.00 56 GLU A C 18
ATOM 15498 O O . GLU A 1 56 ? -31.462 3.808 -18.148 1.00 0.00 56 GLU A O 18
ATOM 15510 N N . ASN A 1 57 ? -29.368 3.843 -17.364 1.00 0.00 57 ASN A N 18
ATOM 15511 C CA . ASN A 1 57 ? -29.439 5.224 -16.917 1.00 0.00 57 ASN A CA 18
ATOM 15512 C C . ASN A 1 57 ? -28.580 6.096 -17.815 1.00 0.00 57 ASN A C 18
ATOM 15513 O O . ASN A 1 57 ? -28.375 7.282 -17.552 1.00 0.00 57 ASN A O 18
ATOM 15524 N N . CYS A 1 58 ? -28.082 5.489 -18.876 1.00 0.00 58 CYS A N 18
ATOM 15525 C CA . CYS A 1 58 ? -27.248 6.168 -19.842 1.00 0.00 58 CYS A CA 18
ATOM 15526 C C . CYS A 1 58 ? -28.095 6.674 -21.003 1.00 0.00 58 CYS A C 18
ATOM 15527 O O . CYS A 1 58 ? -28.351 7.894 -21.069 1.00 0.00 58 CYS A O 18
ATOM 15535 N N . GLY A 1 1 ? 3.101 10.360 -14.595 1.00 0.00 1 GLY A N 19
ATOM 15536 C CA . GLY A 1 1 ? 2.792 9.694 -13.314 1.00 0.00 1 GLY A CA 19
ATOM 15537 C C . GLY A 1 1 ? 1.520 8.874 -13.380 1.00 0.00 1 GLY A C 19
ATOM 15538 O O . GLY A 1 1 ? 0.528 9.205 -12.726 1.00 0.00 1 GLY A O 19
ATOM 15544 N N . SER A 1 2 ? 1.540 7.809 -14.168 1.00 0.00 2 SER A N 19
ATOM 15545 C CA . SER A 1 2 ? 0.390 6.933 -14.289 1.00 0.00 2 SER A CA 19
ATOM 15546 C C . SER A 1 2 ? 0.307 6.007 -13.078 1.00 0.00 2 SER A C 19
ATOM 15547 O O . SER A 1 2 ? 1.099 5.075 -12.937 1.00 0.00 2 SER A O 19
ATOM 15555 N N . MET A 1 3 ? -0.642 6.282 -12.205 1.00 0.00 3 MET A N 19
ATOM 15556 C CA . MET A 1 3 ? -0.800 5.522 -10.977 1.00 0.00 3 MET A CA 19
ATOM 15557 C C . MET A 1 3 ? -1.791 4.378 -11.157 1.00 0.00 3 MET A C 19
ATOM 15558 O O . MET A 1 3 ? -2.421 4.246 -12.208 1.00 0.00 3 MET A O 19
ATOM 15572 N N . ILE A 1 4 ? -1.921 3.550 -10.127 1.00 0.00 4 ILE A N 19
ATOM 15573 C CA . ILE A 1 4 ? -2.858 2.431 -10.161 1.00 0.00 4 ILE A CA 19
ATOM 15574 C C . ILE A 1 4 ? -4.103 2.749 -9.337 1.00 0.00 4 ILE A C 19
ATOM 15575 O O . ILE A 1 4 ? -4.984 1.908 -9.165 1.00 0.00 4 ILE A O 19
ATOM 15591 N N . ARG A 1 5 ? -4.165 3.969 -8.830 1.00 0.00 5 ARG A N 19
ATOM 15592 C CA . ARG A 1 5 ? -5.305 4.409 -8.043 1.00 0.00 5 ARG A CA 19
ATOM 15593 C C . ARG A 1 5 ? -6.342 5.065 -8.932 1.00 0.00 5 ARG A C 19
ATOM 15594 O O . ARG A 1 5 ? -6.071 6.076 -9.573 1.00 0.00 5 ARG A O 19
ATOM 15615 N N . CYS A 1 6 ? -7.511 4.474 -8.980 1.00 0.00 6 CYS A N 19
ATOM 15616 C CA . CYS A 1 6 ? -8.607 4.983 -9.782 1.00 0.00 6 CYS A CA 19
ATOM 15617 C C . CYS A 1 6 ? -9.789 5.319 -8.883 1.00 0.00 6 CYS A C 19
ATOM 15618 O O . CYS A 1 6 ? -9.818 4.894 -7.721 1.00 0.00 6 CYS A O 19
ATOM 15625 N N . PRO A 1 7 ? -10.769 6.112 -9.389 1.00 0.00 7 PRO A N 19
ATOM 15626 C CA . PRO A 1 7 ? -11.987 6.437 -8.647 1.00 0.00 7 PRO A CA 19
ATOM 15627 C C . PRO A 1 7 ? -12.636 5.188 -8.047 1.00 0.00 7 PRO A C 19
ATOM 15628 O O . PRO A 1 7 ? -12.695 4.138 -8.695 1.00 0.00 7 PRO A O 19
ATOM 15639 N N . LYS A 1 8 ? -13.135 5.319 -6.822 1.00 0.00 8 LYS A N 19
ATOM 15640 C CA . LYS A 1 8 ? -13.738 4.197 -6.091 1.00 0.00 8 LYS A CA 19
ATOM 15641 C C . LYS A 1 8 ? -14.997 3.675 -6.796 1.00 0.00 8 LYS A C 19
ATOM 15642 O O . LYS A 1 8 ? -15.515 2.607 -6.461 1.00 0.00 8 LYS A O 19
ATOM 15661 N N . ASP A 1 9 ? -15.479 4.434 -7.773 1.00 0.00 9 ASP A N 19
ATOM 15662 C CA . ASP A 1 9 ? -16.639 4.030 -8.563 1.00 0.00 9 ASP A CA 19
ATOM 15663 C C . ASP A 1 9 ? -16.287 2.848 -9.461 1.00 0.00 9 ASP A C 19
ATOM 15664 O O . ASP A 1 9 ? -17.171 2.191 -10.022 1.00 0.00 9 ASP A O 19
ATOM 15673 N N . LYS A 1 10 ? -14.993 2.593 -9.603 1.00 0.00 10 LYS A N 19
ATOM 15674 C CA . LYS A 1 10 ? -14.507 1.498 -10.417 1.00 0.00 10 LYS A CA 19
ATOM 15675 C C . LYS A 1 10 ? -13.575 0.613 -9.602 1.00 0.00 10 LYS A C 19
ATOM 15676 O O . LYS A 1 10 ? -13.191 0.968 -8.487 1.00 0.00 10 LYS A O 19
ATOM 15695 N N . ILE A 1 11 ? -13.219 -0.532 -10.153 1.00 0.00 11 ILE A N 19
ATOM 15696 C CA . ILE A 1 11 ? -12.338 -1.465 -9.470 1.00 0.00 11 ILE A CA 19
ATOM 15697 C C . ILE A 1 11 ? -11.122 -1.782 -10.329 1.00 0.00 11 ILE A C 19
ATOM 15698 O O . ILE A 1 11 ? -11.153 -1.618 -11.550 1.00 0.00 11 ILE A O 19
ATOM 15714 N N . TYR A 1 12 ? -10.061 -2.234 -9.697 1.00 0.00 12 TYR A N 19
ATOM 15715 C CA . TYR A 1 12 ? -8.830 -2.537 -10.403 1.00 0.00 12 TYR A CA 19
ATOM 15716 C C . TYR A 1 12 ? -8.828 -3.989 -10.875 1.00 0.00 12 TYR A C 19
ATOM 15717 O O . TYR A 1 12 ? -9.134 -4.903 -10.112 1.00 0.00 12 TYR A O 19
ATOM 15735 N N . LYS A 1 13 ? -8.492 -4.189 -12.130 1.00 0.00 13 LYS A N 19
ATOM 15736 C CA . LYS A 1 13 ? -8.420 -5.519 -12.706 1.00 0.00 13 LYS A CA 19
ATOM 15737 C C . LYS A 1 13 ? -7.020 -5.783 -13.219 1.00 0.00 13 LYS A C 19
ATOM 15738 O O . LYS A 1 13 ? -6.316 -4.861 -13.624 1.00 0.00 13 LYS A O 19
ATOM 15757 N N . PHE A 1 14 ? -6.618 -7.030 -13.194 1.00 0.00 14 PHE A N 19
ATOM 15758 C CA . PHE A 1 14 ? -5.322 -7.416 -13.713 1.00 0.00 14 PHE A CA 19
ATOM 15759 C C . PHE A 1 14 ? -5.481 -7.965 -15.113 1.00 0.00 14 PHE A C 19
ATOM 15760 O O . PHE A 1 14 ? -4.564 -7.914 -15.931 1.00 0.00 14 PHE A O 19
ATOM 15777 N N . CYS A 1 15 ? -6.653 -8.487 -15.383 1.00 0.00 15 CYS A N 19
ATOM 15778 C CA . CYS A 1 15 ? -6.987 -8.973 -16.692 1.00 0.00 15 CYS A CA 19
ATOM 15779 C C . CYS A 1 15 ? -8.394 -8.540 -17.038 1.00 0.00 15 CYS A C 19
ATOM 15780 O O . CYS A 1 15 ? -9.366 -9.040 -16.474 1.00 0.00 15 CYS A O 19
ATOM 15787 N N . GLY A 1 16 ? -8.502 -7.610 -17.953 1.00 0.00 16 GLY A N 19
ATOM 15788 C CA . GLY A 1 16 ? -9.790 -7.126 -18.349 1.00 0.00 16 GLY A CA 19
ATOM 15789 C C . GLY A 1 16 ? -9.878 -6.935 -19.831 1.00 0.00 16 GLY A C 19
ATOM 15790 O O . GLY A 1 16 ? -8.863 -7.045 -20.536 1.00 0.00 16 GLY A O 19
ATOM 15794 N N . SER A 1 17 ? -11.082 -6.669 -20.306 1.00 0.00 17 SER A N 19
ATOM 15795 C CA . SER A 1 17 ? -11.340 -6.474 -21.716 1.00 0.00 17 SER A CA 19
ATOM 15796 C C . SER A 1 17 ? -10.581 -5.257 -22.246 1.00 0.00 17 SER A C 19
ATOM 15797 O O . SER A 1 17 ? -10.649 -4.178 -21.660 1.00 0.00 17 SER A O 19
ATOM 15805 N N . PRO A 1 18 ? -9.839 -5.419 -23.359 1.00 0.00 18 PRO A N 19
ATOM 15806 C CA . PRO A 1 18 ? -9.089 -4.318 -23.977 1.00 0.00 18 PRO A CA 19
ATOM 15807 C C . PRO A 1 18 ? -10.010 -3.172 -24.367 1.00 0.00 18 PRO A C 19
ATOM 15808 O O . PRO A 1 18 ? -9.635 -2.002 -24.306 1.00 0.00 18 PRO A O 19
ATOM 15819 N N . CYS A 1 19 ? -11.215 -3.523 -24.752 1.00 0.00 19 CYS A N 19
ATOM 15820 C CA . CYS A 1 19 ? -12.209 -2.557 -25.148 1.00 0.00 19 CYS A CA 19
ATOM 15821 C C . CYS A 1 19 ? -13.371 -2.575 -24.158 1.00 0.00 19 CYS A C 19
ATOM 15822 O O . CYS A 1 19 ? -14.253 -3.429 -24.243 1.00 0.00 19 CYS A O 19
ATOM 15829 N N . PRO A 1 20 ? -13.361 -1.658 -23.176 1.00 0.00 20 PRO A N 19
ATOM 15830 C CA . PRO A 1 20 ? -14.402 -1.590 -22.151 1.00 0.00 20 PRO A CA 19
ATOM 15831 C C . PRO A 1 20 ? -15.753 -1.188 -22.735 1.00 0.00 20 PRO A C 19
ATOM 15832 O O . PRO A 1 20 ? -15.820 -0.316 -23.614 1.00 0.00 20 PRO A O 19
ATOM 15843 N N . PRO A 1 21 ? -16.844 -1.823 -22.268 1.00 0.00 21 PRO A N 19
ATOM 15844 C CA . PRO A 1 21 ? -18.199 -1.497 -22.721 1.00 0.00 21 PRO A CA 19
ATOM 15845 C C . PRO A 1 21 ? -18.545 -0.043 -22.438 1.00 0.00 21 PRO A C 19
ATOM 15846 O O . PRO A 1 21 ? -18.234 0.483 -21.363 1.00 0.00 21 PRO A O 19
ATOM 15857 N N . SER A 1 22 ? -19.192 0.595 -23.382 1.00 0.00 22 SER A N 19
ATOM 15858 C CA . SER A 1 22 ? -19.552 1.982 -23.242 1.00 0.00 22 SER A CA 19
ATOM 15859 C C . SER A 1 22 ? -20.922 2.244 -23.844 1.00 0.00 22 SER A C 19
ATOM 15860 O O . SER A 1 22 ? -21.553 1.339 -24.385 1.00 0.00 22 SER A O 19
ATOM 15868 N N . CYS A 1 23 ? -21.379 3.479 -23.746 1.00 0.00 23 CYS A N 19
ATOM 15869 C CA . CYS A 1 23 ? -22.653 3.864 -24.335 1.00 0.00 23 CYS A CA 19
ATOM 15870 C C . CYS A 1 23 ? -22.540 3.998 -25.847 1.00 0.00 23 CYS A C 19
ATOM 15871 O O . CYS A 1 23 ? -23.542 4.125 -26.547 1.00 0.00 23 CYS A O 19
ATOM 15878 N N . LYS A 1 24 ? -21.311 3.965 -26.345 1.00 0.00 24 LYS A N 19
ATOM 15879 C CA . LYS A 1 24 ? -21.071 4.003 -27.772 1.00 0.00 24 LYS A CA 19
ATOM 15880 C C . LYS A 1 24 ? -21.135 2.585 -28.319 1.00 0.00 24 LYS A C 19
ATOM 15881 O O . LYS A 1 24 ? -21.757 2.323 -29.351 1.00 0.00 24 LYS A O 19
ATOM 15900 N N . ASP A 1 25 ? -20.483 1.679 -27.610 1.00 0.00 25 ASP A N 19
ATOM 15901 C CA . ASP A 1 25 ? -20.474 0.266 -27.956 1.00 0.00 25 ASP A CA 19
ATOM 15902 C C . ASP A 1 25 ? -20.426 -0.556 -26.679 1.00 0.00 25 ASP A C 19
ATOM 15903 O O . ASP A 1 25 ? -19.438 -0.511 -25.940 1.00 0.00 25 ASP A O 19
ATOM 15912 N N . LEU A 1 26 ? -21.493 -1.287 -26.404 1.00 0.00 26 LEU A N 19
ATOM 15913 C CA . LEU A 1 26 ? -21.580 -2.074 -25.181 1.00 0.00 26 LEU A CA 19
ATOM 15914 C C . LEU A 1 26 ? -20.722 -3.332 -25.256 1.00 0.00 26 LEU A C 19
ATOM 15915 O O . LEU A 1 26 ? -20.490 -3.995 -24.245 1.00 0.00 26 LEU A O 19
ATOM 15931 N N . THR A 1 27 ? -20.263 -3.668 -26.444 1.00 0.00 27 THR A N 19
ATOM 15932 C CA . THR A 1 27 ? -19.400 -4.819 -26.629 1.00 0.00 27 THR A CA 19
ATOM 15933 C C . THR A 1 27 ? -18.565 -4.650 -27.894 1.00 0.00 27 THR A C 19
ATOM 15934 O O . THR A 1 27 ? -18.921 -5.158 -28.962 1.00 0.00 27 THR A O 19
ATOM 15945 N N . PRO A 1 28 ? -17.462 -3.897 -27.799 1.00 0.00 28 PRO A N 19
ATOM 15946 C CA . PRO A 1 28 ? -16.584 -3.648 -28.935 1.00 0.00 28 PRO A CA 19
ATOM 15947 C C . PRO A 1 28 ? -15.818 -4.899 -29.331 1.00 0.00 28 PRO A C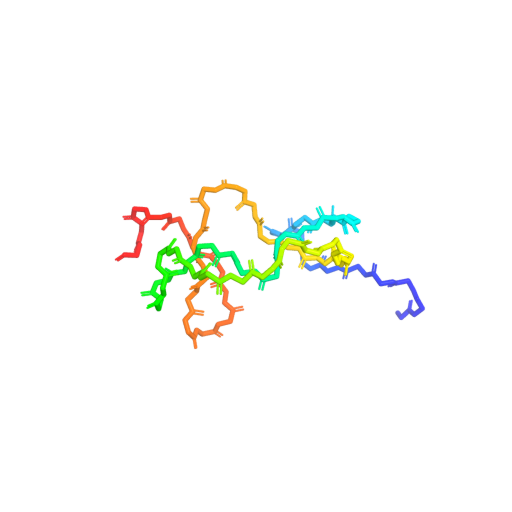 19
ATOM 15948 O O . PRO A 1 28 ? -15.362 -5.659 -28.474 1.00 0.00 28 PRO A O 19
ATOM 15959 N N . ASN A 1 29 ? -15.677 -5.114 -30.623 1.00 0.00 29 ASN A N 19
ATOM 15960 C CA . ASN A 1 29 ? -14.988 -6.292 -31.119 1.00 0.00 29 ASN A CA 19
ATOM 15961 C C . ASN A 1 29 ? -13.497 -6.036 -31.259 1.00 0.00 29 ASN A C 19
ATOM 15962 O O . ASN A 1 29 ? -13.067 -5.207 -32.075 1.00 0.00 29 ASN A O 19
ATOM 15973 N N . CYS A 1 30 ? -12.722 -6.727 -30.447 1.00 0.00 30 CYS A N 19
ATOM 15974 C CA . CYS A 1 30 ? -11.271 -6.642 -30.483 1.00 0.00 30 CYS A CA 19
ATOM 15975 C C . CYS A 1 30 ? -10.663 -7.913 -29.906 1.00 0.00 30 CYS A C 19
ATOM 15976 O O . CYS A 1 30 ? -11.369 -8.720 -29.301 1.00 0.00 30 CYS A O 19
ATOM 15983 N N . ILE A 1 31 ? -9.370 -8.101 -30.108 1.00 0.00 31 ILE A N 19
ATOM 15984 C CA . ILE A 1 31 ? -8.684 -9.283 -29.611 1.00 0.00 31 ILE A CA 19
ATOM 15985 C C . ILE A 1 31 ? -8.629 -9.268 -28.085 1.00 0.00 31 ILE A C 19
ATOM 15986 O O . ILE A 1 31 ? -7.998 -8.396 -27.483 1.00 0.00 31 ILE A O 19
ATOM 16002 N N . ALA A 1 32 ? -9.309 -10.224 -27.470 1.00 0.00 32 ALA A N 19
ATOM 16003 C CA . ALA A 1 32 ? -9.358 -10.325 -26.023 1.00 0.00 32 ALA A CA 19
ATOM 16004 C C . ALA A 1 32 ? -8.022 -10.765 -25.438 1.00 0.00 32 ALA A C 19
ATOM 16005 O O . ALA A 1 32 ? -7.546 -11.878 -25.696 1.00 0.00 32 ALA A O 19
ATOM 16012 N N . VAL A 1 33 ? -7.422 -9.881 -24.669 1.00 0.00 33 VAL A N 19
ATOM 16013 C CA . VAL A 1 33 ? -6.176 -10.156 -23.978 1.00 0.00 33 VAL A CA 19
ATOM 16014 C C . VAL A 1 33 ? -6.278 -9.656 -22.548 1.00 0.00 33 VAL A C 19
ATOM 16015 O O . VAL A 1 33 ? -7.246 -8.973 -22.192 1.00 0.00 33 VAL A O 19
ATOM 16028 N N . CYS A 1 34 ? -5.307 -9.985 -21.733 1.00 0.00 34 CYS A N 19
ATOM 16029 C CA . CYS A 1 34 ? -5.316 -9.546 -20.357 1.00 0.00 34 CYS A CA 19
ATOM 16030 C C . CYS A 1 34 ? -4.596 -8.224 -20.189 1.00 0.00 34 CYS A C 19
ATOM 16031 O O . CYS A 1 34 ? -3.370 -8.151 -20.289 1.00 0.00 34 CYS A O 19
ATOM 16038 N N . LYS A 1 35 ? -5.357 -7.171 -19.966 1.00 0.00 35 LYS A N 19
ATOM 16039 C CA . LYS A 1 35 ? -4.771 -5.886 -19.665 1.00 0.00 35 LYS A CA 19
ATOM 16040 C C . LYS A 1 35 ? -5.119 -5.499 -18.243 1.00 0.00 35 LYS A C 19
ATOM 16041 O O . LYS A 1 35 ? -6.219 -5.796 -17.767 1.00 0.00 35 LYS A O 19
ATOM 16060 N N . LYS A 1 36 ? -4.190 -4.869 -17.559 1.00 0.00 36 LYS A N 19
ATOM 16061 C CA . LYS A 1 36 ? -4.426 -4.441 -16.199 1.00 0.00 36 LYS A CA 19
ATOM 16062 C C . LYS A 1 36 ? -4.886 -2.997 -16.185 1.00 0.00 36 LYS A C 19
ATOM 16063 O O . LYS A 1 36 ? -4.616 -2.241 -17.121 1.00 0.00 36 LYS A O 19
ATOM 16082 N N . GLY A 1 37 ? -5.575 -2.619 -15.144 1.00 0.00 37 GLY A N 19
ATOM 16083 C CA . GLY A 1 37 ? -6.081 -1.273 -15.055 1.00 0.00 37 GLY A CA 19
ATOM 16084 C C . GLY A 1 37 ? -7.312 -1.200 -14.200 1.00 0.00 37 GLY A C 19
ATOM 16085 O O . GLY A 1 37 ? -7.439 -1.945 -13.239 1.00 0.00 37 GLY A O 19
ATOM 16089 N N . CYS A 1 38 ? -8.232 -0.332 -14.552 1.00 0.00 38 CYS A N 19
ATOM 16090 C CA . CYS A 1 38 ? -9.435 -0.168 -13.766 1.00 0.00 38 CYS A CA 19
ATOM 16091 C C . CYS A 1 38 ? -10.677 -0.305 -14.637 1.00 0.00 38 CYS A C 19
ATOM 16092 O O . CYS A 1 38 ? -10.782 0.319 -15.693 1.00 0.00 38 CYS A O 19
ATOM 16099 N N . PHE A 1 39 ? -11.609 -1.126 -14.187 1.00 0.00 39 PHE A N 19
ATOM 16100 C CA . PHE A 1 39 ? -12.832 -1.392 -14.923 1.00 0.00 39 PHE A CA 19
ATOM 16101 C C . PHE A 1 39 ? -14.019 -1.396 -13.977 1.00 0.00 39 PHE A C 19
ATOM 16102 O O . PHE A 1 39 ? -13.855 -1.483 -12.762 1.00 0.00 39 PHE A O 19
ATOM 16119 N N . CYS A 1 40 ? -15.199 -1.285 -14.527 1.00 0.00 40 CYS A N 19
ATOM 16120 C CA . CYS A 1 40 ? -16.412 -1.303 -13.737 1.00 0.00 40 CYS A CA 19
ATOM 16121 C C . CYS A 1 40 ? -16.967 -2.708 -13.610 1.00 0.00 40 CYS A C 19
ATOM 16122 O O . CYS A 1 40 ? -16.611 -3.602 -14.386 1.00 0.00 40 CYS A O 19
ATOM 16129 N N . ARG A 1 41 ? -17.821 -2.906 -12.620 1.00 0.00 41 ARG A N 19
ATOM 16130 C CA . ARG A 1 41 ? -18.447 -4.197 -12.403 1.00 0.00 41 ARG A CA 19
ATOM 16131 C C . ARG A 1 41 ? -19.542 -4.449 -13.438 1.00 0.00 41 ARG A C 19
ATOM 16132 O O . ARG A 1 41 ? -19.843 -3.583 -14.271 1.00 0.00 41 ARG A O 19
ATOM 16153 N N . ASP A 1 42 ? -20.132 -5.626 -13.376 1.00 0.00 42 ASP A N 19
ATOM 16154 C CA . ASP A 1 42 ? -21.175 -6.019 -14.317 1.00 0.00 42 ASP A CA 19
ATOM 16155 C C . ASP A 1 42 ? -22.407 -5.140 -14.161 1.00 0.00 42 ASP A C 19
ATOM 16156 O O . ASP A 1 42 ? -22.742 -4.717 -13.057 1.00 0.00 42 ASP A O 19
ATOM 16165 N N . GLY A 1 43 ? -23.065 -4.855 -15.269 1.00 0.00 43 GLY A N 19
ATOM 16166 C CA . GLY A 1 43 ? -24.277 -4.058 -15.228 1.00 0.00 43 GLY A CA 19
ATOM 16167 C C . GLY A 1 43 ? -24.030 -2.595 -15.518 1.00 0.00 43 GLY A C 19
ATOM 16168 O O . GLY A 1 43 ? -24.944 -1.872 -15.911 1.00 0.00 43 GLY A O 19
ATOM 16172 N N . THR A 1 44 ? -22.802 -2.157 -15.330 1.00 0.00 44 THR A N 19
ATOM 16173 C CA . THR A 1 44 ? -22.461 -0.773 -15.573 1.00 0.00 44 THR A CA 19
ATOM 16174 C C . THR A 1 44 ? -21.551 -0.635 -16.792 1.00 0.00 44 THR A C 19
ATOM 16175 O O . THR A 1 44 ? -20.679 -1.478 -17.025 1.00 0.00 44 THR A O 19
ATOM 16186 N N . VAL A 1 45 ? -21.759 0.427 -17.558 1.00 0.00 45 VAL A N 19
ATOM 16187 C CA . VAL A 1 45 ? -20.959 0.691 -18.750 1.00 0.00 45 VAL A CA 19
ATOM 16188 C C . VAL A 1 45 ? -20.355 2.088 -18.678 1.00 0.00 45 VAL A C 19
ATOM 16189 O O . VAL A 1 45 ? -20.951 2.997 -18.094 1.00 0.00 45 VAL A O 19
ATOM 16202 N N . ASP A 1 46 ? -19.186 2.255 -19.272 1.00 0.00 46 ASP A N 19
ATOM 16203 C CA . ASP A 1 46 ? -18.467 3.530 -19.227 1.00 0.00 46 ASP A CA 19
ATOM 16204 C C . ASP A 1 46 ? -19.085 4.536 -20.199 1.00 0.00 46 ASP A C 19
ATOM 16205 O O . ASP A 1 46 ? -19.393 4.201 -21.341 1.00 0.00 46 ASP A O 19
ATOM 16214 N N . ASN A 1 47 ? -19.288 5.754 -19.742 1.00 0.00 47 ASN A N 19
ATOM 16215 C CA . ASN A 1 47 ? -19.877 6.784 -20.586 1.00 0.00 47 ASN A CA 19
ATOM 16216 C C . ASN A 1 47 ? -18.808 7.713 -21.151 1.00 0.00 47 ASN A C 19
ATOM 16217 O O . ASN A 1 47 ? -17.615 7.482 -20.966 1.00 0.00 47 ASN A O 19
ATOM 16228 N N . ASN A 1 48 ? -19.240 8.776 -21.815 1.00 0.00 48 ASN A N 19
ATOM 16229 C CA . ASN A 1 48 ? -18.316 9.702 -22.474 1.00 0.00 48 ASN A CA 19
ATOM 16230 C C . ASN A 1 48 ? -17.677 10.680 -21.484 1.00 0.00 48 ASN A C 19
ATOM 16231 O O . ASN A 1 48 ? -16.924 11.570 -21.877 1.00 0.00 48 ASN A O 19
ATOM 16242 N N . HIS A 1 49 ? -17.979 10.509 -20.203 1.00 0.00 49 HIS A N 19
ATOM 16243 C CA . HIS A 1 49 ? -17.406 11.358 -19.157 1.00 0.00 49 HIS A CA 19
ATOM 16244 C C . HIS A 1 49 ? -16.213 10.665 -18.509 1.00 0.00 49 HIS A C 19
ATOM 16245 O O . HIS A 1 49 ? -15.379 11.305 -17.863 1.00 0.00 49 HIS A O 19
ATOM 16259 N N . GLY A 1 50 ? -16.135 9.358 -18.683 1.00 0.00 50 GLY A N 19
ATOM 16260 C CA . GLY A 1 50 ? -15.051 8.602 -18.094 1.00 0.00 50 GLY A CA 19
ATOM 16261 C C . GLY A 1 50 ? -15.476 7.877 -16.835 1.00 0.00 50 GLY A C 19
ATOM 16262 O O . GLY A 1 50 ? -14.638 7.488 -16.017 1.00 0.00 50 GLY A O 19
ATOM 16266 N N . LYS A 1 51 ? -16.775 7.715 -16.667 1.00 0.00 51 LYS A N 19
ATOM 16267 C CA . LYS A 1 51 ? -17.321 6.995 -15.532 1.00 0.00 51 LYS A CA 19
ATOM 16268 C C . LYS A 1 51 ? -18.423 6.081 -16.016 1.00 0.00 51 LYS A C 19
ATOM 16269 O O . LYS A 1 51 ? -18.957 6.279 -17.095 1.00 0.00 51 LYS A O 19
ATOM 16288 N N . CYS A 1 52 ? -18.770 5.099 -15.236 1.00 0.00 52 CYS A N 19
ATOM 16289 C CA . CYS A 1 52 ? -19.787 4.161 -15.646 1.00 0.00 52 CYS A CA 19
ATOM 16290 C C . CYS A 1 52 ? -21.152 4.525 -15.106 1.00 0.00 52 CYS A C 19
ATOM 16291 O O . CYS A 1 52 ? -21.277 5.224 -14.090 1.00 0.00 52 CYS A O 19
ATOM 16298 N N . VAL A 1 53 ? -22.168 4.080 -15.817 1.00 0.00 53 VAL A N 19
ATOM 16299 C CA . VAL A 1 53 ? -23.548 4.267 -15.430 1.00 0.00 53 VAL A CA 19
ATOM 16300 C C . VAL A 1 53 ? -24.291 2.951 -15.567 1.00 0.00 53 VAL A C 19
ATOM 16301 O O . VAL A 1 53 ? -23.778 2.003 -16.172 1.00 0.00 53 VAL A O 19
ATOM 16314 N N . LYS A 1 54 ? -25.481 2.887 -15.009 1.00 0.00 54 LYS A N 19
ATOM 16315 C CA . LYS A 1 54 ? -26.298 1.689 -15.087 1.00 0.00 54 LYS A CA 19
ATOM 16316 C C . LYS A 1 54 ? -26.807 1.478 -16.508 1.00 0.00 54 LYS A C 19
ATOM 16317 O O . LYS A 1 54 ? -26.937 2.433 -17.278 1.00 0.00 54 LYS A O 19
ATOM 16336 N N . LYS A 1 55 ? -27.106 0.233 -16.848 1.00 0.00 55 LYS A N 19
ATOM 16337 C CA . LYS A 1 55 ? -27.574 -0.102 -18.189 1.00 0.00 55 LYS A CA 19
ATOM 16338 C C . LYS A 1 55 ? -28.921 0.561 -18.510 1.00 0.00 55 LYS A C 19
ATOM 16339 O O . LYS A 1 55 ? -29.238 0.789 -19.673 1.00 0.00 55 LYS A O 19
ATOM 16358 N N . GLU A 1 56 ? -29.705 0.879 -17.477 1.00 0.00 56 GLU A N 19
ATOM 16359 C CA . GLU A 1 56 ? -30.987 1.553 -17.682 1.00 0.00 56 GLU A CA 19
ATOM 16360 C C . GLU A 1 56 ? -30.774 3.047 -17.921 1.00 0.00 56 GLU A C 19
ATOM 16361 O O . GLU A 1 56 ? -31.653 3.741 -18.438 1.00 0.00 56 GLU A O 19
ATOM 16373 N N . ASN A 1 57 ? -29.603 3.531 -17.537 1.00 0.00 57 ASN A N 19
ATOM 16374 C CA . ASN A 1 57 ? -29.274 4.939 -17.666 1.00 0.00 57 ASN A CA 19
ATOM 16375 C C . ASN A 1 57 ? -28.568 5.199 -18.985 1.00 0.00 57 ASN A C 19
ATOM 16376 O O . ASN A 1 57 ? -28.633 6.299 -19.533 1.00 0.00 57 ASN A O 19
ATOM 16387 N N . CYS A 1 58 ? -27.908 4.180 -19.489 1.00 0.00 58 CYS A N 19
ATOM 16388 C CA . CYS A 1 58 ? -27.181 4.273 -20.735 1.00 0.00 58 CYS A CA 19
ATOM 16389 C C . CYS A 1 58 ? -28.122 4.072 -21.921 1.00 0.00 58 CYS A C 19
ATOM 16390 O O . CYS A 1 58 ? -28.564 5.083 -22.506 1.00 0.00 58 CYS A O 19
ATOM 16398 N N . GLY A 1 1 ? 4.131 5.627 -10.442 1.00 0.00 1 GLY A N 20
ATOM 16399 C CA . GLY A 1 1 ? 3.765 6.410 -9.249 1.00 0.00 1 GLY A CA 20
ATOM 16400 C C . GLY A 1 1 ? 3.676 5.543 -8.020 1.00 0.00 1 GLY A C 20
ATOM 16401 O O . GLY A 1 1 ? 4.565 4.732 -7.761 1.00 0.00 1 GLY A O 20
ATOM 16407 N N . SER A 1 2 ? 2.608 5.705 -7.265 1.00 0.00 2 SER A N 20
ATOM 16408 C CA . SER A 1 2 ? 2.404 4.928 -6.064 1.00 0.00 2 SER A CA 20
ATOM 16409 C C . SER A 1 2 ? 1.422 3.794 -6.320 1.00 0.00 2 SER A C 20
ATOM 16410 O O . SER A 1 2 ? 1.809 2.628 -6.402 1.00 0.00 2 SER A O 20
ATOM 16418 N N . MET A 1 3 ? 0.163 4.143 -6.467 1.00 0.00 3 MET A N 20
ATOM 16419 C CA . MET A 1 3 ? -0.878 3.172 -6.723 1.00 0.00 3 MET A CA 20
ATOM 16420 C C . MET A 1 3 ? -2.014 3.823 -7.482 1.00 0.00 3 MET A C 20
ATOM 16421 O O . MET A 1 3 ? -2.623 4.783 -7.002 1.00 0.00 3 MET A O 20
ATOM 16435 N N . ILE A 1 4 ? -2.297 3.317 -8.659 1.00 0.00 4 ILE A N 20
ATOM 16436 C CA . ILE A 1 4 ? -3.367 3.858 -9.461 1.00 0.00 4 ILE A CA 20
ATOM 16437 C C . ILE A 1 4 ? -4.696 3.183 -9.117 1.00 0.00 4 ILE A C 20
ATOM 16438 O O . ILE A 1 4 ? -4.998 2.084 -9.572 1.00 0.00 4 ILE A O 20
ATOM 16454 N N . ARG A 1 5 ? -5.462 3.834 -8.266 1.00 0.00 5 ARG A N 20
ATOM 16455 C CA . ARG A 1 5 ? -6.756 3.329 -7.870 1.00 0.00 5 ARG A CA 20
ATOM 16456 C C . ARG A 1 5 ? -7.849 4.277 -8.324 1.00 0.00 5 ARG A C 20
ATOM 16457 O O . ARG A 1 5 ? -7.889 5.445 -7.921 1.00 0.00 5 ARG A O 20
ATOM 16478 N N . CYS A 1 6 ? -8.710 3.778 -9.174 1.00 0.00 6 CYS A N 20
ATOM 16479 C CA . CYS A 1 6 ? -9.796 4.556 -9.735 1.00 0.00 6 CYS A CA 20
ATOM 16480 C C . CYS A 1 6 ? -10.981 4.631 -8.758 1.00 0.00 6 CYS A C 20
ATOM 16481 O O . CYS A 1 6 ? -10.989 3.931 -7.737 1.00 0.00 6 CYS A O 20
ATOM 16488 N N . PRO A 1 7 ? -11.987 5.506 -9.046 1.00 0.00 7 PRO A N 20
ATOM 16489 C CA . PRO A 1 7 ? -13.178 5.670 -8.196 1.00 0.00 7 PRO A CA 20
ATOM 16490 C C . PRO A 1 7 ? -13.878 4.347 -7.878 1.00 0.00 7 PRO A C 20
ATOM 16491 O O . PRO A 1 7 ? -13.753 3.370 -8.621 1.00 0.00 7 PRO A O 20
ATOM 16502 N N . LYS A 1 8 ? -14.625 4.348 -6.776 1.00 0.00 8 LYS A N 20
ATOM 16503 C CA . LYS A 1 8 ? -15.341 3.168 -6.274 1.00 0.00 8 LYS A CA 20
ATOM 16504 C C . LYS A 1 8 ? -16.232 2.522 -7.347 1.00 0.00 8 LYS A C 20
ATOM 16505 O O . LYS A 1 8 ? -16.472 1.316 -7.316 1.00 0.00 8 LYS A O 20
ATOM 16524 N N . ASP A 1 9 ? -16.698 3.325 -8.299 1.00 0.00 9 ASP A N 20
ATOM 16525 C CA . ASP A 1 9 ? -17.583 2.833 -9.369 1.00 0.00 9 ASP A CA 20
ATOM 16526 C C . ASP A 1 9 ? -16.846 1.901 -10.325 1.00 0.00 9 ASP A C 20
ATOM 16527 O O . ASP A 1 9 ? -17.466 1.202 -11.129 1.00 0.00 9 ASP A O 20
ATOM 16536 N N . LYS A 1 10 ? -15.533 1.893 -10.237 1.00 0.00 10 LYS A N 20
ATOM 16537 C CA . LYS A 1 10 ? -14.716 1.056 -11.086 1.00 0.00 10 LYS A CA 20
ATOM 16538 C C . LYS A 1 10 ? -13.855 0.122 -10.261 1.00 0.00 10 LYS A C 20
ATOM 16539 O O . LYS A 1 10 ? -13.588 0.381 -9.089 1.00 0.00 10 LYS A O 20
ATOM 16558 N N . ILE A 1 11 ? -13.428 -0.959 -10.876 1.00 0.00 11 ILE A N 20
ATOM 16559 C CA . ILE A 1 11 ? -12.610 -1.947 -10.202 1.00 0.00 11 ILE A CA 20
ATOM 16560 C C . ILE A 1 11 ? -11.266 -2.101 -10.896 1.00 0.00 11 ILE A C 20
ATOM 16561 O O . ILE A 1 11 ? -11.182 -2.089 -12.126 1.00 0.00 11 ILE A O 20
ATOM 16577 N N . TYR A 1 12 ? -10.225 -2.228 -10.102 1.00 0.00 12 TYR A N 20
ATOM 16578 C CA . TYR A 1 12 ? -8.875 -2.374 -10.612 1.00 0.00 12 TYR A CA 20
ATOM 16579 C C . TYR A 1 12 ? -8.561 -3.848 -10.851 1.00 0.00 12 TYR A C 20
ATOM 16580 O O . TYR A 1 12 ? -8.628 -4.665 -9.928 1.00 0.00 12 TYR A O 20
ATOM 16598 N N . LYS A 1 13 ? -8.236 -4.182 -12.085 1.00 0.00 13 LYS A N 20
ATOM 16599 C CA . LYS A 1 13 ? -7.924 -5.554 -12.461 1.00 0.00 13 LYS A CA 20
ATOM 16600 C C . LYS A 1 13 ? -6.585 -5.623 -13.169 1.00 0.00 13 LYS A C 20
ATOM 16601 O O . LYS A 1 13 ? -6.081 -4.608 -13.663 1.00 0.00 13 LYS A O 20
ATOM 16620 N N . PHE A 1 14 ? -6.011 -6.814 -13.219 1.00 0.00 14 PHE A N 20
ATOM 16621 C CA . PHE A 1 14 ? -4.744 -7.018 -13.893 1.00 0.00 14 PHE A CA 20
ATOM 16622 C C . PHE A 1 14 ? -4.951 -7.679 -15.246 1.00 0.00 14 PHE A C 20
ATOM 16623 O O . PHE A 1 14 ? -4.117 -7.570 -16.142 1.00 0.00 14 PHE A O 20
ATOM 16640 N N . CYS A 1 15 ? -6.061 -8.367 -15.382 1.00 0.00 15 CYS A N 20
ATOM 16641 C CA . CYS A 1 15 ? -6.441 -8.947 -16.643 1.00 0.00 15 CYS A CA 20
ATOM 16642 C C . CYS A 1 15 ? -7.902 -8.662 -16.907 1.00 0.00 15 CYS A C 20
ATOM 16643 O O . CYS A 1 15 ? -8.794 -9.224 -16.256 1.00 0.00 15 CYS A O 20
ATOM 16650 N N . GLY A 1 16 ? -8.143 -7.782 -17.841 1.00 0.00 16 GLY A N 20
ATOM 16651 C CA . GLY A 1 16 ? -9.478 -7.432 -18.203 1.00 0.00 16 GLY A CA 20
ATOM 16652 C C . GLY A 1 16 ? -9.590 -7.196 -19.676 1.00 0.00 16 GLY A C 20
ATOM 16653 O O . GLY A 1 16 ? -8.594 -7.326 -20.407 1.00 0.00 16 GLY A O 20
ATOM 16657 N N . SER A 1 17 ? -10.777 -6.859 -20.120 1.00 0.00 17 SER A N 20
ATOM 16658 C CA . SER A 1 17 ? -11.034 -6.614 -21.525 1.00 0.00 17 SER A CA 20
ATOM 16659 C C . SER A 1 17 ? -10.327 -5.337 -21.990 1.00 0.00 17 SER A C 20
ATOM 16660 O O . SER A 1 17 ? -10.416 -4.303 -21.336 1.00 0.00 17 SER A O 20
ATOM 16668 N N . PRO A 1 18 ? -9.608 -5.397 -23.129 1.00 0.00 18 PRO A N 20
ATOM 16669 C CA . PRO A 1 18 ? -8.900 -4.231 -23.679 1.00 0.00 18 PRO A CA 20
ATOM 16670 C C . PRO A 1 18 ? -9.864 -3.106 -24.026 1.00 0.00 18 PRO A C 20
ATOM 16671 O O . PRO A 1 18 ? -9.493 -1.926 -24.035 1.00 0.00 18 PRO A O 20
ATOM 16682 N N . CYS A 1 19 ? -11.095 -3.479 -24.300 1.00 0.00 19 CYS A N 20
ATOM 16683 C CA . CYS A 1 19 ? -12.133 -2.532 -24.611 1.00 0.00 19 CYS A CA 20
ATOM 16684 C C . CYS A 1 19 ? -13.274 -2.693 -23.614 1.00 0.00 19 CYS A C 20
ATOM 16685 O O . CYS A 1 19 ? -14.121 -3.581 -23.766 1.00 0.00 19 CYS A O 20
ATOM 16692 N N . PRO A 1 20 ? -13.284 -1.879 -22.547 1.00 0.00 20 PRO A N 20
ATOM 16693 C CA . PRO A 1 20 ? -14.330 -1.934 -21.525 1.00 0.00 20 PRO A CA 20
ATOM 16694 C C . PRO A 1 20 ? -15.695 -1.590 -22.109 1.00 0.00 20 PRO A C 20
ATOM 16695 O O . PRO A 1 20 ? -15.789 -0.786 -23.046 1.00 0.00 20 PRO A O 20
ATOM 16706 N N . PRO A 1 21 ? -16.774 -2.199 -21.580 1.00 0.00 21 PRO A N 20
ATOM 16707 C CA . PRO A 1 21 ? -18.129 -1.936 -22.059 1.00 0.00 21 PRO A CA 20
ATOM 16708 C C . PRO A 1 21 ? -18.478 -0.460 -21.928 1.00 0.00 21 PRO A C 20
ATOM 16709 O O . PRO A 1 21 ? -18.164 0.176 -20.918 1.00 0.00 21 PRO A O 20
ATOM 16720 N N . SER A 1 22 ? -19.126 0.075 -22.932 1.00 0.00 22 SER A N 20
ATOM 16721 C CA . SER A 1 22 ? -19.451 1.476 -22.946 1.00 0.00 22 SER A CA 20
ATOM 16722 C C . SER A 1 22 ? -20.852 1.696 -23.476 1.00 0.00 22 SER A C 20
ATOM 16723 O O . SER A 1 22 ? -21.476 0.772 -23.995 1.00 0.00 22 SER A O 20
ATOM 16731 N N . CYS A 1 23 ? -21.346 2.913 -23.334 1.00 0.00 23 CYS A N 20
ATOM 16732 C CA . CYS A 1 23 ? -22.647 3.269 -23.868 1.00 0.00 23 CYS A CA 20
ATOM 16733 C C . CYS A 1 23 ? -22.590 3.260 -25.390 1.00 0.00 23 CYS A C 20
ATOM 16734 O O . CYS A 1 23 ? -23.581 2.969 -26.064 1.00 0.00 23 CYS A O 20
ATOM 16741 N N . LYS A 1 24 ? -21.407 3.564 -25.917 1.00 0.00 24 LYS A N 20
ATOM 16742 C CA . LYS A 1 24 ? -21.164 3.569 -27.348 1.00 0.00 24 LYS A CA 20
ATOM 16743 C C . LYS A 1 24 ? -21.223 2.152 -27.901 1.00 0.00 24 LYS A C 20
ATOM 16744 O O . LYS A 1 24 ? -21.864 1.896 -28.922 1.00 0.00 24 LYS A O 20
ATOM 16763 N N . ASP A 1 25 ? -20.557 1.235 -27.225 1.00 0.00 25 ASP A N 20
ATOM 16764 C CA . ASP A 1 25 ? -20.546 -0.153 -27.646 1.00 0.00 25 ASP A CA 20
ATOM 16765 C C . ASP A 1 25 ? -20.483 -1.076 -26.442 1.00 0.00 25 ASP A C 20
ATOM 16766 O O . ASP A 1 25 ? -19.493 -1.080 -25.696 1.00 0.00 25 ASP A O 20
ATOM 16775 N N . LEU A 1 26 ? -21.539 -1.836 -26.239 1.00 0.00 26 LEU A N 20
ATOM 16776 C CA . LEU A 1 26 ? -21.600 -2.774 -25.132 1.00 0.00 26 LEU A CA 20
ATOM 16777 C C . LEU A 1 26 ? -20.833 -4.051 -25.461 1.00 0.00 26 LEU A C 20
ATOM 16778 O O . LEU A 1 26 ? -20.496 -4.830 -24.568 1.00 0.00 26 LEU A O 20
ATOM 16794 N N . THR A 1 27 ? -20.549 -4.255 -26.743 1.00 0.00 27 THR A N 20
ATOM 16795 C CA . THR A 1 27 ? -19.815 -5.430 -27.194 1.00 0.00 27 THR A CA 20
ATOM 16796 C C . THR A 1 27 ? -18.805 -5.049 -28.288 1.00 0.00 27 THR A C 20
ATOM 16797 O O . THR A 1 27 ? -19.028 -5.311 -29.475 1.00 0.00 27 THR A O 20
ATOM 16808 N N . PRO A 1 28 ? -17.692 -4.406 -27.902 1.00 0.00 28 PRO A N 20
ATOM 16809 C CA . PRO A 1 28 ? -16.675 -3.947 -28.854 1.00 0.00 28 PRO A CA 20
ATOM 16810 C C . PRO A 1 28 ? -15.842 -5.095 -29.427 1.00 0.00 28 PRO A C 20
ATOM 16811 O O . PRO A 1 28 ? -15.488 -6.042 -28.716 1.00 0.00 28 PRO A O 20
ATOM 16822 N N . ASN A 1 29 ? -15.539 -5.015 -30.710 1.00 0.00 29 ASN A N 20
ATOM 16823 C CA . ASN A 1 29 ? -14.750 -6.040 -31.375 1.00 0.00 29 ASN A CA 20
ATOM 16824 C C . ASN A 1 29 ? -13.265 -5.722 -31.310 1.00 0.00 29 ASN A C 20
ATOM 16825 O O . ASN A 1 29 ? -12.773 -4.843 -32.023 1.00 0.00 29 ASN A O 20
ATOM 16836 N N . CYS A 1 30 ? -12.565 -6.411 -30.438 1.00 0.00 30 CYS A N 20
ATOM 16837 C CA . CYS A 1 30 ? -11.128 -6.261 -30.309 1.00 0.00 30 CYS A CA 20
ATOM 16838 C C . CYS A 1 30 ? -10.526 -7.523 -29.711 1.00 0.00 30 CYS A C 20
ATOM 16839 O O . CYS A 1 30 ? -11.226 -8.283 -29.034 1.00 0.00 30 CYS A O 20
ATOM 16846 N N . ILE A 1 31 ? -9.243 -7.758 -29.975 1.00 0.00 31 ILE A N 20
ATOM 16847 C CA . ILE A 1 31 ? -8.555 -8.940 -29.461 1.00 0.00 31 ILE A CA 20
ATOM 16848 C C . ILE A 1 31 ? -8.496 -8.890 -27.938 1.00 0.00 31 ILE A C 20
ATOM 16849 O O . ILE A 1 31 ? -7.849 -8.017 -27.359 1.00 0.00 31 ILE A O 20
ATOM 16865 N N . ALA A 1 32 ? -9.180 -9.819 -27.300 1.00 0.00 32 ALA A N 20
ATOM 16866 C CA . ALA A 1 32 ? -9.267 -9.843 -25.855 1.00 0.00 32 ALA A CA 20
ATOM 16867 C C . ALA A 1 32 ? -8.052 -10.504 -25.214 1.00 0.00 32 ALA A C 20
ATOM 16868 O O . ALA A 1 32 ? -7.976 -11.730 -25.105 1.00 0.00 32 ALA A O 20
ATOM 16875 N N . VAL A 1 33 ? -7.097 -9.682 -24.819 1.00 0.00 33 VAL A N 20
ATOM 16876 C CA . VAL A 1 33 ? -5.906 -10.147 -24.127 1.00 0.00 33 VAL A CA 20
ATOM 16877 C C . VAL A 1 33 ? -5.914 -9.609 -22.704 1.00 0.00 33 VAL A C 20
ATOM 16878 O O . VAL A 1 33 ? -6.732 -8.745 -22.374 1.00 0.00 33 VAL A O 20
ATOM 16891 N N . CYS A 1 34 ? -5.034 -10.109 -21.863 1.00 0.00 34 CYS A N 20
ATOM 16892 C CA . CYS A 1 34 ? -4.972 -9.644 -20.488 1.00 0.00 34 CYS A CA 20
ATOM 16893 C C . CYS A 1 34 ? -4.269 -8.307 -20.385 1.00 0.00 34 CYS A C 20
ATOM 16894 O O . CYS A 1 34 ? -3.048 -8.222 -20.530 1.00 0.00 34 CYS A O 20
ATOM 16901 N N . LYS A 1 35 ? -5.041 -7.266 -20.157 1.00 0.00 35 LYS A N 20
ATOM 16902 C CA . LYS A 1 35 ? -4.485 -5.954 -19.921 1.00 0.00 35 LYS A CA 20
ATOM 16903 C C . LYS A 1 35 ? -5.005 -5.443 -18.591 1.00 0.00 35 LYS A C 20
ATOM 16904 O O . LYS A 1 35 ? -6.097 -5.831 -18.164 1.00 0.00 35 LYS A O 20
ATOM 16923 N N . LYS A 1 36 ? -4.247 -4.595 -17.935 1.00 0.00 36 LYS A N 20
ATOM 16924 C CA . LYS A 1 36 ? -4.627 -4.136 -16.613 1.00 0.00 36 LYS A CA 20
ATOM 16925 C C . LYS A 1 36 ? -5.164 -2.717 -16.614 1.00 0.00 36 LYS A C 20
ATOM 16926 O O . LYS A 1 36 ? -5.045 -1.985 -17.606 1.00 0.00 36 LYS A O 20
ATOM 16945 N N . GLY A 1 37 ? -5.758 -2.339 -15.503 1.00 0.00 37 GLY A N 20
ATOM 16946 C CA . GLY A 1 37 ? -6.349 -1.030 -15.375 1.00 0.00 37 GLY A CA 20
ATOM 16947 C C . GLY A 1 37 ? -7.641 -1.085 -14.596 1.00 0.00 37 GLY A C 20
ATOM 16948 O O . GLY A 1 37 ? -7.828 -1.978 -13.766 1.00 0.00 37 GLY A O 20
ATOM 16952 N N . CYS A 1 38 ? -8.534 -0.159 -14.862 1.00 0.00 38 CYS A N 20
ATOM 16953 C CA . CYS A 1 38 ? -9.804 -0.117 -14.166 1.00 0.00 38 CYS A CA 20
ATOM 16954 C C . CYS A 1 38 ? -10.947 -0.399 -15.124 1.00 0.00 38 CYS A C 20
ATOM 16955 O O . CYS A 1 38 ? -10.960 0.088 -16.255 1.00 0.00 38 CYS A O 20
ATOM 16962 N N . PHE A 1 39 ? -11.899 -1.191 -14.678 1.00 0.00 39 PHE A N 20
ATOM 16963 C CA . PHE A 1 39 ? -13.031 -1.557 -15.506 1.00 0.00 39 PHE A CA 20
ATOM 16964 C C . PHE A 1 39 ? -14.334 -1.300 -14.774 1.00 0.00 39 PHE A C 20
ATOM 16965 O O . PHE A 1 39 ? -14.353 -1.187 -13.544 1.00 0.00 39 PHE A O 20
ATOM 16982 N N . CYS A 1 40 ? -15.411 -1.196 -15.529 1.00 0.00 40 CYS A N 20
ATOM 16983 C CA . CYS A 1 40 ? -16.723 -0.946 -14.963 1.00 0.00 40 CYS A CA 20
ATOM 16984 C C . CYS A 1 40 ? -17.232 -2.172 -14.221 1.00 0.00 40 CYS A C 20
ATOM 16985 O O . CYS A 1 40 ? -16.869 -3.309 -14.549 1.00 0.00 40 CYS A O 20
ATOM 16992 N N . ARG A 1 41 ? -18.061 -1.939 -13.225 1.00 0.00 41 ARG A N 20
ATOM 16993 C CA . ARG A 1 41 ? -18.656 -3.014 -12.454 1.00 0.00 41 ARG A CA 20
ATOM 16994 C C . ARG A 1 41 ? -19.769 -3.674 -13.254 1.00 0.00 41 ARG A C 20
ATOM 16995 O O . ARG A 1 41 ? -20.185 -3.161 -14.301 1.00 0.00 41 ARG A O 20
ATOM 17016 N N . ASP A 1 42 ? -20.256 -4.793 -12.764 1.00 0.00 42 ASP A N 20
ATOM 17017 C CA . ASP A 1 42 ? -21.333 -5.499 -13.431 1.00 0.00 42 ASP A CA 20
ATOM 17018 C C . ASP A 1 42 ? -22.620 -4.701 -13.376 1.00 0.00 42 ASP A C 20
ATOM 17019 O O . ASP A 1 42 ? -23.118 -4.373 -12.298 1.00 0.00 42 ASP A O 20
ATOM 17028 N N . GLY A 1 43 ? -23.149 -4.380 -14.543 1.00 0.00 43 GLY A N 20
ATOM 17029 C CA . GLY A 1 43 ? -24.361 -3.602 -14.617 1.00 0.00 43 GLY A CA 20
ATOM 17030 C C . GLY A 1 43 ? -24.090 -2.154 -14.965 1.00 0.00 43 GLY A C 20
ATOM 17031 O O . GLY A 1 43 ? -25.023 -1.369 -15.163 1.00 0.00 43 GLY A O 20
ATOM 17035 N N . THR A 1 44 ? -22.817 -1.795 -15.042 1.00 0.00 44 THR A N 20
ATOM 17036 C CA . THR A 1 44 ? -22.433 -0.437 -15.373 1.00 0.00 44 THR A CA 20
ATOM 17037 C C . THR A 1 44 ? -21.577 -0.403 -16.636 1.00 0.00 44 THR A C 20
ATOM 17038 O O . THR A 1 44 ? -20.810 -1.330 -16.903 1.00 0.00 44 THR A O 20
ATOM 17049 N N . VAL A 1 45 ? -21.723 0.661 -17.406 1.00 0.00 45 VAL A N 20
ATOM 17050 C CA . VAL A 1 45 ? -20.972 0.841 -18.633 1.00 0.00 45 VAL A CA 20
ATOM 17051 C C . VAL A 1 45 ? -20.312 2.218 -18.652 1.00 0.00 45 VAL A C 20
ATOM 17052 O O . VAL A 1 45 ? -20.802 3.160 -18.020 1.00 0.00 45 VAL A O 20
ATOM 17065 N N . ASP A 1 46 ? -19.206 2.323 -19.361 1.00 0.00 46 ASP A N 20
ATOM 17066 C CA . ASP A 1 46 ? -18.463 3.578 -19.466 1.00 0.00 46 ASP A CA 20
ATOM 17067 C C . ASP A 1 46 ? -19.143 4.531 -20.443 1.00 0.00 46 ASP A C 20
ATOM 17068 O O . ASP A 1 46 ? -19.444 4.161 -21.578 1.00 0.00 46 ASP A O 20
ATOM 17077 N N . ASN A 1 47 ? -19.404 5.744 -19.999 1.00 0.00 47 ASN A N 20
ATOM 17078 C CA . ASN A 1 47 ? -20.043 6.733 -20.854 1.00 0.00 47 ASN A CA 20
ATOM 17079 C C . ASN A 1 47 ? -19.006 7.614 -21.542 1.00 0.00 47 ASN A C 20
ATOM 17080 O O . ASN A 1 47 ? -17.807 7.357 -21.462 1.00 0.00 47 ASN A O 20
ATOM 17091 N N . ASN A 1 48 ? -19.466 8.658 -22.206 1.00 0.00 48 ASN A N 20
ATOM 17092 C CA . ASN A 1 48 ? -18.577 9.549 -22.955 1.00 0.00 48 ASN A CA 20
ATOM 17093 C C . ASN A 1 48 ? -17.823 10.505 -22.037 1.00 0.00 48 ASN A C 20
ATOM 17094 O O . ASN A 1 48 ? -16.972 11.270 -22.489 1.00 0.00 48 ASN A O 20
ATOM 17105 N N . HIS A 1 49 ? -18.127 10.459 -20.755 1.00 0.00 49 HIS A N 20
ATOM 17106 C CA . HIS A 1 49 ? -17.479 11.335 -19.789 1.00 0.00 49 HIS A CA 20
ATOM 17107 C C . HIS A 1 49 ? -16.255 10.664 -19.194 1.00 0.00 49 HIS A C 20
ATOM 17108 O O . HIS A 1 49 ? -15.364 11.329 -18.672 1.00 0.00 49 HIS A O 20
ATOM 17122 N N . GLY A 1 50 ? -16.211 9.349 -19.282 1.00 0.00 50 GLY A N 20
ATOM 17123 C CA . GLY A 1 50 ? -15.094 8.615 -18.733 1.00 0.00 50 GLY A CA 20
ATOM 17124 C C . GLY A 1 50 ? -15.416 8.010 -17.386 1.00 0.00 50 GLY A C 20
ATOM 17125 O O . GLY A 1 50 ? -14.519 7.732 -16.586 1.00 0.00 50 GLY A O 20
ATOM 17129 N N . LYS A 1 51 ? -16.695 7.819 -17.127 1.00 0.00 51 LYS A N 20
ATOM 17130 C CA . LYS A 1 51 ? -17.142 7.218 -15.889 1.00 0.00 51 LYS A CA 20
ATOM 17131 C C . LYS A 1 51 ? -18.114 6.090 -16.184 1.00 0.00 51 LYS A C 20
ATOM 17132 O O . LYS A 1 51 ? -18.836 6.131 -17.183 1.00 0.00 51 LYS A O 20
ATOM 17151 N N . CYS A 1 52 ? -18.129 5.092 -15.330 1.00 0.00 52 CYS A N 20
ATOM 17152 C CA . CYS A 1 52 ? -19.023 3.971 -15.512 1.00 0.00 52 CYS A CA 20
ATOM 17153 C C . CYS A 1 52 ? -20.314 4.213 -14.761 1.00 0.00 52 CYS A C 20
ATOM 17154 O O . CYS A 1 52 ? -20.310 4.426 -13.546 1.00 0.00 52 CYS A O 20
ATOM 17161 N N . VAL A 1 53 ? -21.411 4.184 -15.482 1.00 0.00 53 VAL A N 20
ATOM 17162 C CA . VAL A 1 53 ? -22.720 4.404 -14.902 1.00 0.00 53 VAL A CA 20
ATOM 17163 C C . VAL A 1 53 ? -23.647 3.265 -15.268 1.00 0.00 53 VAL A C 20
ATOM 17164 O O . VAL A 1 53 ? -23.300 2.426 -16.095 1.00 0.00 53 VAL A O 20
ATOM 17177 N N . LYS A 1 54 ? -24.811 3.233 -14.659 1.00 0.00 54 LYS A N 20
ATOM 17178 C CA . LYS A 1 54 ? -25.784 2.188 -14.928 1.00 0.00 54 LYS A CA 20
ATOM 17179 C C . LYS A 1 54 ? -26.204 2.219 -16.399 1.00 0.00 54 LYS A C 20
ATOM 17180 O O . LYS A 1 54 ? -26.440 3.293 -16.963 1.00 0.00 54 LYS A O 20
ATOM 17199 N N . LYS A 1 55 ? -26.296 1.048 -17.019 1.00 0.00 55 LYS A N 20
ATOM 17200 C CA . LYS A 1 55 ? -26.658 0.965 -18.433 1.00 0.00 55 LYS A CA 20
ATOM 17201 C C . LYS A 1 55 ? -28.087 1.443 -18.700 1.00 0.00 55 LYS A C 20
ATOM 17202 O O . LYS A 1 55 ? -28.412 1.849 -19.814 1.00 0.00 55 LYS A O 20
ATOM 17221 N N . GLU A 1 56 ? -28.934 1.393 -17.684 1.00 0.00 56 GLU A N 20
ATOM 17222 C CA . GLU A 1 56 ? -30.293 1.901 -17.808 1.00 0.00 56 GLU A CA 20
ATOM 17223 C C . GLU A 1 56 ? -30.322 3.412 -17.565 1.00 0.00 56 GLU A C 20
ATOM 17224 O O . GLU A 1 56 ? -31.254 4.106 -17.981 1.00 0.00 56 GLU A O 20
ATOM 17236 N N . ASN A 1 57 ? -29.283 3.913 -16.905 1.00 0.00 57 ASN A N 20
ATOM 17237 C CA . ASN A 1 57 ? -29.171 5.337 -16.601 1.00 0.00 57 ASN A CA 20
ATOM 17238 C C . ASN A 1 57 ? -28.561 6.090 -17.773 1.00 0.00 57 ASN A C 20
ATOM 17239 O O . ASN A 1 57 ? -28.906 7.240 -18.033 1.00 0.00 57 ASN A O 20
ATOM 17250 N N . CYS A 1 58 ? -27.652 5.440 -18.468 1.00 0.00 58 CYS A N 20
ATOM 17251 C CA . CYS A 1 58 ? -27.001 6.043 -19.613 1.00 0.00 58 CYS A CA 20
ATOM 17252 C C . CYS A 1 58 ? -27.870 5.880 -20.855 1.00 0.00 58 CYS A C 20
ATOM 17253 O O . CYS A 1 58 ? -27.601 4.969 -21.665 1.00 0.00 58 CYS A O 20
#

Solvent-accessible surface area: 5006 Å² total; per-residue (Å²): 114,135,163,127,200,37,90,209,109,75,69,91,88,157,73,13,68,50,32,54,68,1,43,120,58,132,116,38,156,55,148,100,80,80,90,146,19,28,30,31,152,151,37,30,13,31,27,113,157,68,120,27,45,104,127,106,98,105

Foldseek 3Di:
DPDDDDDPQKDWDQFDAPDAAALVHNDDDDDRTGHTDIHGDPQWHAYPVGGTDGNVVD

Nearest PDB structures (foldseek):
  8hwu-assembly1_A  TM=8.696E-01  e=2.924E-10  Lepidobatrachus laevis
  8j3q-assembly1_A  TM=8.371E-01  e=2.081E-09  Lepidobatrachus laevis
  9gvj-assembly1_A  TM=7.361E-01  e=1.139E-03  Homo sapiens
  9gvq-assembly1_A  TM=7.361E-01  e=2.191E-03  Homo sapiens
  8oes-assembly1_A  TM=7.187E-01  e=1.559E-02  Homo sapiens